Protein AF-0000000078268763 (afdb_homodimer)

Structure (mmCIF, N/CA/C/O backbone):
data_AF-0000000078268763-model_v1
#
loop_
_entity.id
_entity.type
_entity.pdbx_description
1 polymer 'Two-component system, LytT family, sensor histidine kinase LytS'
#
loop_
_atom_site.group_PDB
_atom_site.id
_atom_site.type_symbol
_atom_site.label_atom_id
_atom_site.label_alt_id
_atom_site.label_comp_id
_atom_site.label_asym_id
_atom_site.label_entity_id
_atom_site.label_seq_id
_atom_site.pdbx_PDB_ins_code
_atom_site.Cartn_x
_atom_site.Cartn_y
_atom_site.Cartn_z
_atom_site.occupancy
_atom_site.B_iso_or_equiv
_atom_site.auth_seq_id
_atom_site.auth_comp_id
_atom_site.auth_asym_id
_atom_site.auth_atom_id
_atom_site.pdbx_PDB_model_num
ATOM 1 N N . MET A 1 1 ? -14.766 55.594 31.312 1 36.84 1 MET A N 1
ATOM 2 C CA . MET A 1 1 ? -14 54.719 30.438 1 36.84 1 MET A CA 1
ATOM 3 C C . MET A 1 1 ? -14.781 54.406 29.156 1 36.84 1 MET A C 1
ATOM 5 O O . MET A 1 1 ? -15.922 53.969 29.219 1 36.84 1 MET A O 1
ATOM 9 N N . ASN A 1 2 ? -14.383 54.938 28.125 1 47.5 2 ASN A N 1
ATOM 10 C CA . ASN A 1 2 ? -15.133 54.812 26.891 1 47.5 2 ASN A CA 1
ATOM 11 C C . ASN A 1 2 ? -15.266 53.344 26.438 1 47.5 2 ASN A C 1
ATOM 13 O O . ASN A 1 2 ? -14.289 52.594 26.484 1 47.5 2 ASN A O 1
ATOM 17 N N . SER A 1 3 ? -16.438 52.875 26.578 1 49.94 3 SER A N 1
ATOM 18 C CA . SER A 1 3 ? -16.859 51.531 26.172 1 49.94 3 SER A CA 1
ATOM 19 C C . SER A 1 3 ? -16.094 51.062 24.938 1 49.94 3 SER A C 1
ATOM 21 O O . SER A 1 3 ? -15.703 49.906 24.844 1 49.94 3 SER A O 1
ATOM 23 N N . ASP A 1 4 ? -15.75 52 24.172 1 47.75 4 ASP A N 1
ATOM 24 C CA . ASP A 1 4 ? -15.047 51.688 22.938 1 47.75 4 ASP A CA 1
ATOM 25 C C . ASP A 1 4 ? -13.602 51.281 23.203 1 47.75 4 ASP A C 1
ATOM 27 O O . ASP A 1 4 ? -13.086 50.344 22.594 1 47.75 4 ASP A O 1
ATOM 31 N N . ALA A 1 5 ? -13.062 52 24.188 1 51.78 5 ALA A N 1
ATOM 32 C CA . ALA A 1 5 ? -11.672 51.688 24.531 1 51.78 5 ALA A CA 1
ATOM 33 C C . ALA A 1 5 ? -11.562 50.281 25.156 1 51.78 5 ALA A C 1
ATOM 35 O O . ALA A 1 5 ? -10.594 49.562 24.891 1 51.78 5 ALA A O 1
ATOM 36 N N . LEU A 1 6 ? -12.641 49.906 25.797 1 50.28 6 LEU A N 1
ATOM 37 C CA . LEU A 1 6 ? -12.656 48.594 26.438 1 50.28 6 LEU A CA 1
ATOM 38 C C . LEU A 1 6 ? -12.805 47.5 25.422 1 50.28 6 LEU A C 1
ATOM 40 O O . LEU A 1 6 ? -12.109 46.469 25.5 1 50.28 6 LEU A O 1
ATOM 44 N N . ILE A 1 7 ? -13.609 47.719 24.484 1 49.91 7 ILE A N 1
ATOM 45 C CA . ILE A 1 7 ? -13.844 46.719 23.453 1 49.91 7 ILE A CA 1
ATOM 46 C C . ILE A 1 7 ? -12.578 46.531 22.625 1 49.91 7 ILE A C 1
ATOM 48 O O . ILE A 1 7 ? -12.211 45.406 22.312 1 49.91 7 ILE A O 1
ATOM 52 N N . LEU A 1 8 ? -11.977 47.594 22.422 1 52.84 8 LEU A N 1
ATOM 53 C CA . LEU A 1 8 ? -10.75 47.531 21.625 1 52.84 8 LEU A CA 1
ATOM 54 C C . LEU A 1 8 ? -9.656 46.781 22.391 1 52.84 8 LEU A C 1
ATOM 56 O O . LEU A 1 8 ? -8.922 46 21.797 1 52.84 8 LEU A O 1
ATOM 60 N N . ALA A 1 9 ? -9.625 47.094 23.625 1 54.41 9 ALA A N 1
ATOM 61 C CA . ALA A 1 9 ? -8.625 46.438 24.453 1 54.41 9 ALA A CA 1
ATOM 62 C C . ALA A 1 9 ? -8.875 44.938 24.516 1 54.41 9 ALA A C 1
ATOM 64 O O . ALA A 1 9 ? -7.93 44.125 24.438 1 54.41 9 ALA A O 1
ATOM 65 N N . LEU A 1 10 ? -10.148 44.594 24.453 1 52 10 LEU A N 1
ATOM 66 C CA . LEU A 1 10 ? -10.523 43.188 24.547 1 52 10 LEU A CA 1
ATOM 67 C C . LEU A 1 10 ? -10.219 42.469 23.234 1 52 10 LEU A C 1
ATOM 69 O O . LEU A 1 10 ? -9.742 41.312 23.25 1 52 10 LEU A O 1
ATOM 73 N N . ALA A 1 11 ? -10.492 43.156 22.25 1 53.19 11 ALA A N 1
ATOM 74 C CA . ALA A 1 11 ? -10.242 42.562 20.922 1 53.19 11 ALA A CA 1
ATOM 75 C C . ALA A 1 11 ? -8.75 42.344 20.703 1 53.19 11 ALA A C 1
ATOM 77 O O . ALA A 1 11 ? -8.336 41.344 20.156 1 53.19 11 ALA A O 1
ATOM 78 N N . GLU A 1 12 ? -8.055 43.344 21.125 1 55.25 12 GLU A N 1
ATOM 79 C CA . GLU A 1 12 ? -6.602 43.25 20.984 1 55.25 12 GLU A CA 1
ATOM 80 C C . GLU A 1 12 ? -6.055 42.062 21.781 1 55.25 12 GLU A C 1
ATOM 82 O O . GLU A 1 12 ? -5.18 41.344 21.312 1 55.25 12 GLU A O 1
ATOM 87 N N . ARG A 1 13 ? -6.734 41.875 22.859 1 56.97 13 ARG A N 1
ATOM 88 C CA . ARG A 1 13 ? -6.281 40.781 23.734 1 56.97 13 ARG A CA 1
ATOM 89 C C . ARG A 1 13 ? -6.66 39.406 23.156 1 56.97 13 ARG A C 1
ATOM 91 O O . ARG A 1 13 ? -5.863 38.469 23.172 1 56.97 13 ARG A O 1
ATOM 98 N N . LEU A 1 14 ? -7.859 39.406 22.625 1 55.59 14 LEU A N 1
ATOM 99 C CA . LEU A 1 14 ? -8.305 38.156 22.016 1 55.59 14 LEU A CA 1
ATOM 100 C C . LEU A 1 14 ? -7.414 37.781 20.828 1 55.59 14 LEU A C 1
ATOM 102 O O . LEU A 1 14 ? -7.066 36.625 20.641 1 55.59 14 LEU A O 1
ATOM 106 N N . GLY A 1 15 ? -7.086 38.875 20.156 1 56.72 15 GLY A N 1
ATOM 107 C CA . GLY A 1 15 ? -6.195 38.656 19.031 1 56.72 15 GLY A CA 1
ATOM 108 C C . GLY A 1 15 ? -4.852 38.062 19.438 1 56.72 15 GLY A C 1
ATOM 109 O O . GLY A 1 15 ? -4.34 37.156 18.797 1 56.72 15 GLY A O 1
ATOM 110 N N . LEU A 1 16 ? -4.422 38.594 20.562 1 59.25 16 LEU A N 1
ATOM 111 C CA . LEU A 1 16 ? -3.129 38.125 21.047 1 59.25 16 LEU A CA 1
ATOM 112 C C . LEU A 1 16 ? -3.213 36.656 21.516 1 59.25 16 LEU A C 1
ATOM 114 O O . LEU A 1 16 ? -2.287 35.875 21.281 1 59.25 16 LEU A O 1
ATOM 118 N N . ILE A 1 17 ? -4.363 36.375 22.062 1 59.12 17 ILE A N 1
ATOM 119 C CA . ILE A 1 17 ? -4.578 35.031 22.562 1 59.12 17 ILE A CA 1
ATOM 120 C C . ILE A 1 17 ? -4.637 34.031 21.406 1 59.12 17 ILE A C 1
ATOM 122 O O . ILE A 1 17 ? -4 32.969 21.453 1 59.12 17 ILE A O 1
ATOM 126 N N . VAL A 1 18 ? -5.344 34.469 20.5 1 59.03 18 VAL A N 1
ATOM 127 C CA . VAL A 1 18 ? -5.512 33.594 19.344 1 59.03 18 VAL A CA 1
ATOM 128 C C . VAL A 1 18 ? -4.168 33.406 18.641 1 59.03 18 VAL A C 1
ATOM 130 O O . VAL A 1 18 ? -3.797 32.281 18.297 1 59.03 18 VAL A O 1
ATOM 133 N N . ALA A 1 19 ? -3.439 34.5 18.625 1 58.16 19 ALA A N 1
ATOM 134 C CA . ALA A 1 19 ? -2.113 34.438 18.016 1 58.16 19 ALA A CA 1
ATOM 135 C C . ALA A 1 19 ? -1.186 33.5 18.797 1 58.16 19 ALA A C 1
ATOM 137 O O . ALA A 1 19 ? -0.423 32.75 18.219 1 58.16 19 ALA A O 1
ATOM 138 N N . GLY A 1 20 ? -1.324 33.625 20.062 1 60.66 20 GLY A N 1
ATOM 139 C CA . GLY A 1 20 ? -0.506 32.781 20.922 1 60.66 20 GLY A CA 1
ATOM 140 C C . GLY A 1 20 ? -0.808 31.312 20.766 1 60.66 20 GLY A C 1
ATOM 141 O O . GLY A 1 20 ? 0.109 30.484 20.688 1 60.66 20 GLY A O 1
ATOM 142 N N . ALA A 1 21 ? -2.084 31.016 20.609 1 61.56 21 ALA A N 1
ATOM 143 C CA . ALA A 1 21 ? -2.5 29.625 20.453 1 61.56 21 ALA A CA 1
ATOM 144 C C . ALA A 1 21 ? -1.958 29.031 19.156 1 61.56 21 ALA A C 1
ATOM 146 O O . ALA A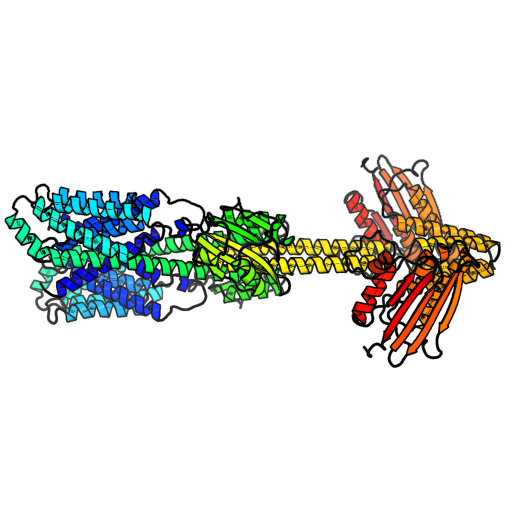 1 21 ? -1.477 27.891 19.141 1 61.56 21 ALA A O 1
ATOM 147 N N . PHE A 1 22 ? -1.954 29.781 18.25 1 59.38 22 PHE A N 1
ATOM 148 C CA . PHE A 1 22 ? -1.496 29.297 16.953 1 59.38 22 PHE A CA 1
ATOM 149 C C . PHE A 1 22 ? 0.019 29.141 16.938 1 59.38 22 PHE A C 1
ATOM 151 O O . PHE A 1 22 ? 0.546 28.203 16.328 1 59.38 22 PHE A O 1
ATOM 158 N N . LEU A 1 23 ? 0.64 30.109 17.531 1 59.66 23 LEU A N 1
ATOM 159 C CA . LEU A 1 23 ? 2.088 29.984 17.641 1 59.66 23 LEU A CA 1
ATOM 160 C C . LEU A 1 23 ? 2.467 28.703 18.359 1 59.66 23 LEU A C 1
ATOM 162 O O . LEU A 1 23 ? 3.41 28.016 17.969 1 59.66 23 LEU A O 1
ATOM 166 N N . LEU A 1 24 ? 1.713 28.438 19.312 1 61.47 24 LEU A N 1
ATOM 167 C CA . LEU A 1 24 ? 1.968 27.219 20.078 1 61.47 24 LEU A CA 1
ATOM 168 C C . LEU A 1 24 ? 1.806 25.984 19.188 1 61.47 24 LEU A C 1
ATOM 170 O O . LEU A 1 24 ? 2.566 25.016 19.312 1 61.47 24 LEU A O 1
ATOM 174 N N . LEU A 1 25 ? 0.849 26.078 18.359 1 62.16 25 LEU A N 1
ATOM 175 C CA . LEU A 1 25 ? 0.606 24.969 17.438 1 62.16 25 LEU A CA 1
ATOM 176 C C . LEU A 1 25 ? 1.816 24.734 16.547 1 62.16 25 LEU A C 1
ATOM 178 O O . LEU A 1 25 ? 2.107 23.594 16.172 1 62.16 25 LEU A O 1
ATOM 182 N N . THR A 1 26 ? 2.418 25.859 16.203 1 57.09 26 THR A N 1
ATOM 183 C CA . THR A 1 26 ? 3.543 25.766 15.281 1 57.09 26 THR A CA 1
ATOM 184 C C . THR A 1 26 ? 4.793 25.266 16 1 57.09 26 THR A C 1
ATOM 186 O O . THR A 1 26 ? 5.586 24.516 15.422 1 57.09 26 THR A O 1
ATOM 189 N N . ILE A 1 27 ? 4.93 25.781 17.078 1 56.66 27 ILE A N 1
ATOM 190 C CA . ILE A 1 27 ? 6.184 25.484 17.766 1 56.66 27 ILE A CA 1
ATOM 191 C C . ILE A 1 27 ? 6.082 24.125 18.453 1 56.66 27 ILE A C 1
ATOM 193 O O . ILE A 1 27 ? 7.102 23.484 18.719 1 56.66 27 ILE A O 1
ATOM 197 N N . THR A 1 28 ? 4.918 23.906 18.812 1 55.19 28 THR A N 1
ATOM 198 C CA . THR A 1 28 ? 4.75 22.641 19.5 1 55.19 28 THR A CA 1
ATOM 199 C C . THR A 1 28 ? 4.258 21.562 18.547 1 55.19 28 THR A C 1
ATOM 201 O O . THR A 1 28 ? 3.178 21.688 17.969 1 55.19 28 THR A O 1
ATOM 204 N N . PRO A 1 29 ? 5.27 20.938 17.938 1 49.5 29 PRO A N 1
ATOM 205 C CA . PRO A 1 29 ? 4.809 19.859 17.062 1 49.5 29 PRO A CA 1
ATOM 206 C C . PRO A 1 29 ? 3.633 19.094 17.656 1 49.5 29 PRO A C 1
ATOM 208 O O . PRO A 1 29 ? 3.68 18.688 18.828 1 49.5 29 PRO A O 1
ATOM 211 N N . ILE A 1 30 ? 2.617 19.516 17.25 1 46.97 30 ILE A N 1
ATOM 212 C CA . ILE A 1 30 ? 1.477 18.766 17.766 1 46.97 30 ILE A CA 1
ATOM 213 C C . ILE A 1 30 ? 1.851 17.297 17.906 1 46.97 30 ILE A C 1
ATOM 215 O O . ILE A 1 30 ? 1.319 16.594 18.766 1 46.97 30 ILE A O 1
ATOM 219 N N . HIS A 1 31 ? 2.586 16.969 16.828 1 43.75 31 HIS A N 1
ATOM 220 C CA . HIS A 1 31 ? 2.844 15.539 16.688 1 43.75 31 HIS A CA 1
ATOM 221 C C . HIS A 1 31 ? 3.809 15.047 17.766 1 43.75 31 HIS A C 1
ATOM 223 O O . HIS A 1 31 ? 4.258 13.898 17.734 1 43.75 31 HIS A O 1
ATOM 229 N N . LYS A 1 32 ? 4.445 15.969 18.469 1 43.22 32 LYS A N 1
ATOM 230 C CA . LYS A 1 32 ? 5.055 15.32 19.625 1 43.22 32 LYS A CA 1
ATOM 231 C C . LYS A 1 32 ? 4.188 14.172 20.141 1 43.22 32 LYS A C 1
ATOM 233 O O . LYS A 1 32 ? 4.613 13.398 21 1 43.22 32 LYS A O 1
ATOM 238 N N . MET A 1 33 ? 3.162 14.438 20.25 1 35.81 33 MET A N 1
ATOM 239 C CA . MET A 1 33 ? 2.283 13.445 20.859 1 35.81 33 MET A CA 1
ATOM 240 C C . MET A 1 33 ? 2.525 12.062 20.266 1 35.81 33 MET A C 1
ATOM 242 O O . MET A 1 33 ? 2.363 11.047 20.938 1 35.81 33 MET A O 1
ATOM 246 N N . ARG A 1 34 ? 2.156 11.688 19.016 1 41 34 ARG A N 1
ATOM 247 C CA . ARG A 1 34 ? 1.746 10.328 18.688 1 41 34 ARG A CA 1
ATOM 248 C C . ARG A 1 34 ? 2.943 9.477 18.266 1 41 34 ARG A C 1
ATOM 250 O O . ARG A 1 34 ? 2.902 8.25 18.359 1 41 34 ARG A O 1
ATOM 257 N N . LEU A 1 35 ? 3.639 10.016 17.188 1 41.38 35 LEU A N 1
ATOM 258 C CA . LEU A 1 35 ? 4.676 9.023 16.906 1 41.38 35 LEU A CA 1
ATOM 259 C C . LEU A 1 35 ? 5.758 9.055 17.969 1 41.38 35 LEU A C 1
ATOM 261 O O . LEU A 1 35 ? 5.832 10 18.766 1 41.38 35 LEU A O 1
ATOM 265 N N . ARG A 1 36 ? 6.969 8.523 17.859 1 41.81 36 ARG A N 1
ATOM 266 C CA . ARG A 1 36 ? 7.949 8.016 18.812 1 41.81 36 ARG A CA 1
ATOM 267 C C . ARG A 1 36 ? 8.406 9.109 19.781 1 41.81 36 ARG A C 1
ATOM 269 O O . ARG A 1 36 ? 9.102 8.828 20.75 1 41.81 36 ARG A O 1
ATOM 276 N N . GLN A 1 37 ? 8.742 10.461 19.5 1 45.56 37 GLN A N 1
ATOM 277 C CA . GLN A 1 37 ? 9.836 11.062 20.234 1 45.56 37 GLN A CA 1
ATOM 278 C C . GLN A 1 37 ? 9.312 11.984 21.344 1 45.56 37 GLN A C 1
ATOM 280 O O . GLN A 1 37 ? 8.273 12.617 21.188 1 45.56 37 GLN A O 1
ATOM 285 N N . GLY A 1 38 ? 9.57 11.773 22.656 1 50.88 38 GLY A N 1
ATOM 286 C CA . GLY A 1 38 ? 9.445 12.578 23.875 1 50.88 38 GLY A CA 1
ATOM 287 C C . GLY A 1 38 ? 9.5 14.07 23.609 1 50.88 38 GLY A C 1
ATOM 288 O O . GLY A 1 38 ? 9.93 14.5 22.531 1 50.88 38 GLY A O 1
ATOM 289 N N . PRO A 1 39 ? 8.828 14.875 24.484 1 55.31 39 PRO A N 1
ATOM 290 C CA . PRO A 1 39 ? 8.898 16.328 24.281 1 55.31 39 PRO A CA 1
ATOM 291 C C . PRO A 1 39 ? 10.32 16.812 24.062 1 55.31 39 PRO A C 1
ATOM 293 O O . PRO A 1 39 ? 11.242 16.422 24.781 1 55.31 39 PRO A O 1
ATOM 296 N N . SER A 1 40 ? 10.648 17.422 23 1 65.25 40 SER A N 1
ATOM 297 C CA . SER A 1 40 ? 11.945 18.016 22.672 1 65.25 40 SER A CA 1
ATOM 298 C C . SER A 1 40 ? 12.219 19.25 23.531 1 65.25 40 SER A C 1
ATOM 300 O O . SER A 1 40 ? 11.289 19.969 23.891 1 65.25 40 SER A O 1
ATOM 302 N N . TRP A 1 41 ? 13.375 19.328 24.281 1 75.5 41 TRP A N 1
ATOM 303 C CA . TRP A 1 41 ? 13.789 20.469 25.094 1 75.5 41 TRP A CA 1
ATOM 304 C C . TRP A 1 41 ? 13.578 21.781 24.344 1 75.5 41 TRP A C 1
ATOM 306 O O . TRP A 1 41 ? 13.297 22.812 24.953 1 75.5 41 TRP A O 1
ATOM 316 N N . ARG A 1 42 ? 13.586 21.703 23.109 1 70.94 42 ARG A N 1
ATOM 317 C CA . ARG A 1 42 ? 13.406 22.906 22.297 1 70.94 42 ARG A CA 1
ATOM 318 C C . ARG A 1 42 ? 11.961 23.375 22.344 1 70.94 42 ARG A C 1
ATOM 320 O O . ARG A 1 42 ? 11.703 24.578 22.453 1 70.94 42 ARG A O 1
ATOM 327 N N . SER A 1 43 ? 11.117 22.406 22.344 1 75 43 SER A N 1
ATOM 328 C CA . SER A 1 43 ? 9.703 22.781 22.391 1 75 43 SER A CA 1
ATOM 329 C C . SER A 1 43 ? 9.336 23.375 23.75 1 75 43 SER A C 1
ATOM 331 O O . SER A 1 43 ? 8.562 24.328 23.828 1 75 43 SER A O 1
ATOM 333 N N . THR A 1 44 ? 9.906 22.844 24.812 1 82.44 44 THR A N 1
ATOM 334 C CA . THR A 1 44 ? 9.656 23.344 26.156 1 82.44 44 THR A CA 1
ATOM 335 C C . THR A 1 44 ? 10.18 24.766 26.328 1 82.44 44 THR A C 1
ATOM 337 O O . THR A 1 44 ? 9.508 25.625 26.906 1 82.44 44 THR A O 1
ATOM 340 N N . LEU A 1 45 ? 11.344 24.969 25.797 1 82.69 45 LEU A N 1
ATOM 341 C CA . LEU A 1 45 ? 11.945 26.297 25.875 1 82.69 45 LEU A CA 1
ATOM 342 C C . LEU A 1 45 ? 11.102 27.328 25.109 1 82.69 45 LEU A C 1
ATOM 344 O O . LEU A 1 45 ? 10.898 28.438 25.594 1 82.69 45 LEU A O 1
ATOM 348 N N . LEU A 1 46 ? 10.633 26.906 24.016 1 75.44 46 LEU A N 1
ATOM 349 C CA . LEU A 1 46 ? 9.82 27.812 23.203 1 75.44 46 LEU A CA 1
ATOM 350 C C . LEU A 1 46 ? 8.492 28.109 23.875 1 75.44 46 LEU A C 1
ATOM 352 O O . LEU A 1 46 ? 7.984 29.234 23.797 1 75.44 46 LEU A O 1
ATOM 356 N N . GLN A 1 47 ? 7.996 27.172 24.594 1 81.94 47 GLN A N 1
ATOM 357 C CA . GLN A 1 47 ? 6.762 27.391 25.344 1 81.94 47 GLN A CA 1
ATOM 358 C C . GLN A 1 47 ? 6.984 28.359 26.5 1 81.94 47 GLN A C 1
ATOM 360 O O . GLN A 1 47 ? 6.152 29.219 26.766 1 81.94 47 GLN A O 1
ATOM 365 N N . ILE A 1 48 ? 8.125 28.188 27.156 1 86 48 ILE A N 1
ATOM 366 C CA . ILE A 1 48 ? 8.469 29.062 28.281 1 86 48 ILE A CA 1
ATOM 367 C C . ILE A 1 48 ? 8.586 30.5 27.797 1 86 48 ILE A C 1
ATOM 369 O O . ILE A 1 48 ? 8.016 31.406 28.406 1 86 48 ILE A O 1
ATOM 373 N N . LEU A 1 49 ? 9.273 30.641 26.719 1 78.81 49 LEU A N 1
ATOM 374 C CA . LEU A 1 49 ? 9.492 31.984 26.188 1 78.81 49 LEU A CA 1
ATOM 375 C C . LEU A 1 49 ? 8.18 32.594 25.703 1 78.81 49 LEU A C 1
ATOM 377 O O . LEU A 1 49 ? 7.941 33.781 25.875 1 78.81 49 LEU A O 1
ATOM 381 N N . PHE A 1 50 ? 7.348 31.781 25.141 1 78.31 50 PHE A N 1
ATOM 382 C CA . PHE A 1 50 ? 6.078 32.25 24.609 1 78.31 50 PHE A CA 1
ATOM 383 C C . PHE A 1 50 ? 5.148 32.688 25.75 1 78.31 50 PHE A C 1
ATOM 385 O O . PHE A 1 50 ? 4.648 33.812 25.734 1 78.31 50 PHE A O 1
ATOM 392 N N . PHE A 1 51 ? 4.902 31.812 26.75 1 84.56 51 PHE A N 1
ATOM 393 C CA . PHE A 1 51 ? 3.951 32.125 27.812 1 84.56 51 PHE A CA 1
ATOM 394 C C . PHE A 1 51 ? 4.523 33.156 28.766 1 84.56 51 PHE A C 1
ATOM 396 O O . PHE A 1 51 ? 3.777 33.969 29.344 1 84.56 51 PHE A O 1
ATOM 403 N N . GLY A 1 52 ? 5.887 33.188 28.922 1 83.88 52 GLY A N 1
ATOM 404 C CA . GLY A 1 52 ? 6.523 34.281 29.672 1 83.88 52 GLY A CA 1
ATOM 405 C C . GLY A 1 52 ? 6.332 35.625 29.047 1 83.88 52 GLY A C 1
ATOM 406 O O . GLY A 1 52 ? 5.969 36.594 29.734 1 83.88 52 GLY A O 1
ATOM 407 N N . ALA A 1 53 ? 6.547 35.656 27.766 1 75 53 ALA A N 1
ATOM 408 C CA . ALA A 1 53 ? 6.363 36.906 27.031 1 75 53 ALA A CA 1
ATOM 409 C C . ALA A 1 53 ? 4.906 37.344 27.062 1 75 53 ALA A C 1
ATOM 411 O O . ALA A 1 53 ? 4.617 38.562 27.188 1 75 53 ALA A O 1
ATOM 412 N N . ALA A 1 54 ? 4.004 36.406 26.891 1 77.25 54 ALA A N 1
ATOM 413 C CA . ALA A 1 54 ? 2.58 36.719 26.969 1 77.25 54 ALA A CA 1
ATOM 414 C C . ALA A 1 54 ? 2.213 37.281 28.344 1 77.25 54 ALA A C 1
ATOM 416 O O . ALA A 1 54 ? 1.375 38.188 28.453 1 77.25 54 ALA A O 1
ATOM 417 N N . GLY A 1 55 ? 2.807 36.688 29.375 1 82.81 55 GLY A N 1
ATOM 418 C CA . GLY A 1 55 ? 2.607 37.219 30.719 1 82.81 55 GLY A CA 1
ATOM 419 C C . GLY A 1 55 ? 3.107 38.625 30.891 1 82.81 55 GLY A C 1
ATOM 420 O O . GLY A 1 55 ? 2.447 39.438 31.531 1 82.81 55 GLY A O 1
ATOM 421 N N . ILE A 1 56 ? 4.262 38.938 30.375 1 79.69 56 ILE A N 1
ATOM 422 C CA . ILE A 1 56 ? 4.828 40.25 30.438 1 79.69 56 ILE A CA 1
ATOM 423 C C . ILE A 1 56 ? 3.906 41.25 29.719 1 79.69 56 ILE A C 1
ATOM 425 O O . ILE A 1 56 ? 3.625 42.344 30.234 1 79.69 56 ILE A O 1
ATOM 429 N N . LEU A 1 57 ? 3.385 40.875 28.547 1 71.44 57 LEU A N 1
ATOM 430 C CA . LEU A 1 57 ? 2.488 41.719 27.781 1 71.44 57 LEU A CA 1
ATOM 431 C C . LEU A 1 57 ? 1.197 41.969 28.547 1 71.44 57 LEU A C 1
ATOM 433 O O . LEU A 1 57 ? 0.596 43.062 28.406 1 71.44 57 LEU A O 1
ATOM 437 N N . GLY A 1 58 ? 0.794 41 29.297 1 73.75 58 GLY A N 1
ATOM 438 C CA . GLY A 1 58 ? -0.397 41.156 30.125 1 73.75 58 GLY A CA 1
ATOM 439 C C . GLY A 1 58 ? -0.267 42.25 31.156 1 73.75 58 GLY A C 1
ATOM 440 O O . GLY A 1 58 ? -1.271 42.812 31.625 1 73.75 58 GLY A O 1
ATOM 441 N N . THR A 1 59 ? 0.985 42.531 31.562 1 74.81 59 THR A N 1
ATOM 442 C CA . THR A 1 59 ? 1.24 43.594 32.531 1 74.81 59 THR A CA 1
ATOM 443 C C . THR A 1 59 ? 0.94 44.969 31.922 1 74.81 59 THR A C 1
ATOM 445 O O . THR A 1 59 ? 0.444 45.844 32.625 1 74.81 59 THR A O 1
ATOM 448 N N . TYR A 1 60 ? 1.203 45.125 30.703 1 63.34 60 TYR A N 1
ATOM 449 C CA . TYR A 1 60 ? 1.084 46.438 30.062 1 63.34 60 TYR A CA 1
ATOM 450 C C . TYR A 1 60 ? -0.317 46.625 29.5 1 63.34 60 TYR A C 1
ATOM 452 O O . TYR A 1 60 ? -0.73 47.75 29.25 1 63.34 60 TYR A O 1
ATOM 460 N N . GLY A 1 61 ? -1.053 45.656 29.156 1 55.62 61 GLY A N 1
ATOM 461 C CA . GLY A 1 61 ? -2.387 45.812 28.594 1 55.62 61 GLY A CA 1
ATOM 462 C C . GLY A 1 61 ? -3.381 46.406 29.578 1 55.62 61 GLY A C 1
ATOM 463 O O . GLY A 1 61 ? -4.434 46.906 29.188 1 55.62 61 GLY A O 1
ATOM 464 N N . GLY A 1 62 ? -3.188 46.406 30.891 1 50.06 62 GLY A N 1
ATOM 465 C CA . GLY A 1 62 ? -4.117 46.781 31.953 1 50.06 62 GLY A CA 1
ATOM 466 C C . GLY A 1 62 ? -4.164 48.281 32.188 1 50.06 62 GLY A C 1
ATOM 467 O O . GLY A 1 62 ? -4.949 48.781 33 1 50.06 62 GLY A O 1
ATOM 468 N N . ASN A 1 63 ? -3.297 49.031 31.75 1 47.22 63 ASN A N 1
ATOM 469 C CA . ASN A 1 63 ? -3.16 50.406 32.219 1 47.22 63 ASN A CA 1
ATOM 470 C C . ASN A 1 63 ? -4.395 51.219 31.891 1 47.22 63 ASN A C 1
ATOM 472 O O . ASN A 1 63 ? -4.516 52.375 32.344 1 47.22 63 ASN A O 1
ATOM 476 N N . LEU A 1 64 ? -5.273 50.688 31.078 1 41 64 LEU A N 1
ATOM 477 C CA . LEU A 1 64 ? -6.215 51.688 30.609 1 41 64 LEU A CA 1
ATOM 478 C C . LEU A 1 64 ? -7.312 51.938 31.641 1 41 64 LEU A C 1
ATOM 480 O O . LEU A 1 64 ? -8.125 52.844 31.484 1 41 64 LEU A O 1
ATOM 484 N N . VAL A 1 65 ? -7.562 50.938 32.562 1 36.94 65 VAL A N 1
ATOM 485 C CA . VAL A 1 65 ? -8.711 51.188 33.406 1 36.94 65 VAL A CA 1
ATOM 486 C C . VAL A 1 65 ? -8.258 51.875 34.688 1 36.94 65 VAL A C 1
ATOM 488 O O . VAL A 1 65 ? -7.449 51.344 35.469 1 36.94 65 VAL A O 1
ATOM 491 N N . SER A 1 66 ? -8.656 53.031 35 1 39.66 66 SER A N 1
ATOM 492 C CA . SER A 1 66 ? -8.586 53.969 36.094 1 39.66 66 SER A CA 1
ATOM 493 C C . SER A 1 66 ? -7.258 53.875 36.844 1 39.66 66 SER A C 1
ATOM 495 O O . SER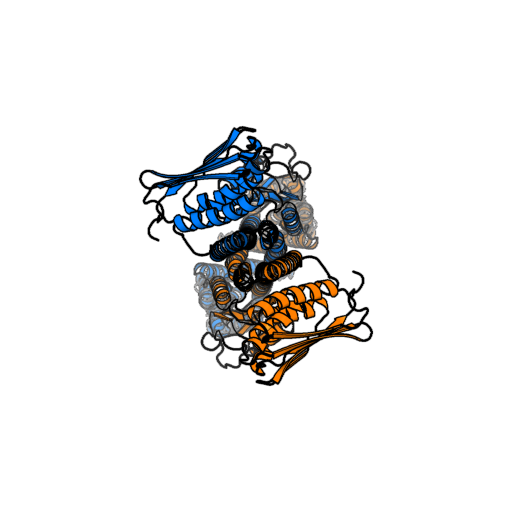 A 1 66 ? -7.234 53.75 38.062 1 39.66 66 SER A O 1
ATOM 497 N N . GLN A 1 67 ? -6.168 54.062 36.25 1 41.91 67 GLN A N 1
ATOM 498 C CA . GLN A 1 67 ? -4.859 54.125 36.875 1 41.91 67 GLN A CA 1
ATOM 499 C C . GLN A 1 67 ? -4.43 52.75 37.406 1 41.91 67 GLN A C 1
ATOM 501 O O . GLN A 1 67 ? -3.375 52.625 38.031 1 41.91 67 GLN A O 1
ATOM 506 N N . SER A 1 68 ? -5.312 51.812 37.594 1 42.44 68 SER A N 1
ATOM 507 C CA . SER A 1 68 ? -4.957 50.5 38.125 1 42.44 68 SER A CA 1
ATOM 508 C C . SER A 1 68 ? -4.645 49.531 37 1 42.44 68 SER A C 1
ATOM 510 O O . SER A 1 68 ? -5.293 49.531 35.938 1 42.44 68 SER A O 1
ATOM 512 N N . VAL A 1 69 ? -3.422 49.156 36.938 1 46.81 69 VAL A N 1
ATOM 513 C CA . VAL A 1 69 ? -2.832 48.25 35.938 1 46.81 69 VAL A CA 1
ATOM 514 C C . VAL A 1 69 ? -3.518 46.875 36 1 46.81 69 VAL A C 1
ATOM 516 O O . VAL A 1 69 ? -3.223 46.062 36.875 1 46.81 69 VAL A O 1
ATOM 519 N N . ALA A 1 70 ? -4.906 46.844 35.75 1 54.84 70 ALA A N 1
ATOM 520 C CA . ALA A 1 70 ? -5.531 45.531 35.594 1 54.84 70 ALA A CA 1
ATOM 521 C C . ALA A 1 70 ? -4.793 44.719 34.562 1 54.84 70 ALA A C 1
ATOM 523 O O . ALA A 1 70 ? -4.637 45.125 33.406 1 54.84 70 ALA A O 1
ATOM 524 N N . ASN A 1 71 ? -3.906 43.75 35.125 1 66.69 71 ASN A N 1
ATOM 525 C CA . ASN A 1 71 ? -3.049 42.969 34.219 1 66.69 71 ASN A CA 1
ATOM 526 C C . ASN A 1 71 ? -3.676 41.625 33.875 1 66.69 71 ASN A C 1
ATOM 528 O O . ASN A 1 71 ? -4.656 41.219 34.5 1 66.69 71 ASN A O 1
ATOM 532 N N . LEU A 1 72 ? -3.455 41.094 32.812 1 74.62 72 LEU A N 1
ATOM 533 C CA . LEU A 1 72 ? -3.91 39.781 32.344 1 74.62 72 LEU A CA 1
ATOM 534 C C . LEU A 1 72 ? -2.762 38.781 32.344 1 74.62 72 LEU A C 1
ATOM 536 O O . LEU A 1 72 ? -2.67 37.938 31.453 1 74.62 72 LEU A O 1
ATOM 540 N N . ARG A 1 73 ? -1.882 38.969 33.375 1 83.19 73 ARG A N 1
ATOM 541 C CA . ARG A 1 73 ? -0.711 38.094 33.438 1 83.19 73 ARG A CA 1
ATOM 542 C C . ARG A 1 73 ? -1.113 36.656 33.781 1 83.19 73 ARG A C 1
ATOM 544 O O . ARG A 1 73 ? -0.569 35.719 33.219 1 83.19 73 ARG A O 1
ATOM 551 N N . ALA A 1 74 ? -2.133 36.625 34.594 1 86.94 74 ALA A N 1
ATOM 552 C CA . ALA A 1 74 ? -2.539 35.312 35.125 1 86.94 74 ALA A CA 1
ATOM 553 C C . ALA A 1 74 ? -3.035 34.406 34 1 86.94 74 ALA A C 1
ATOM 555 O O . ALA A 1 74 ? -2.777 33.188 34.031 1 86.94 74 ALA A O 1
ATOM 556 N N . MET A 1 75 ? -3.701 35 33.062 1 85.5 75 MET A N 1
ATOM 557 C CA . MET A 1 75 ? -4.266 34.188 31.984 1 85.5 75 MET A CA 1
ATOM 558 C C . MET A 1 75 ? -3.166 33.5 31.188 1 85.5 75 MET A C 1
ATOM 560 O O . MET A 1 75 ? -3.299 32.312 30.844 1 85.5 75 MET A O 1
ATOM 564 N N . ALA A 1 76 ? -2.055 34.156 31.016 1 85.19 76 ALA A N 1
ATOM 565 C CA . ALA A 1 76 ? -0.969 33.594 30.203 1 85.19 76 ALA A CA 1
ATOM 566 C C . ALA A 1 76 ? -0.216 32.5 30.969 1 85.19 76 ALA A C 1
ATOM 568 O O . ALA A 1 76 ? 0.048 31.438 30.422 1 85.19 76 ALA A O 1
ATOM 569 N N . VAL A 1 77 ? 0.099 32.781 32.25 1 92.19 77 VAL A N 1
ATOM 570 C CA . VAL A 1 77 ? 0.954 31.891 33 1 92.19 77 VAL A CA 1
ATOM 571 C C . VAL A 1 77 ? 0.163 30.641 33.375 1 92.19 77 VAL A C 1
ATOM 573 O O . VAL A 1 77 ? 0.723 29.547 33.469 1 92.19 77 VAL A O 1
ATOM 576 N N . ILE A 1 78 ? -1.131 30.844 33.656 1 93.44 78 ILE A N 1
ATOM 577 C CA . ILE A 1 78 ? -1.979 29.703 34 1 93.44 78 ILE A CA 1
ATOM 578 C C . ILE A 1 78 ? -2.109 28.781 32.781 1 93.44 78 ILE A C 1
ATOM 580 O O . ILE A 1 78 ? -1.951 27.562 32.906 1 93.44 78 ILE A O 1
ATOM 584 N N . THR A 1 79 ? -2.359 29.391 31.641 1 88.44 79 THR A N 1
ATOM 585 C CA . THR A 1 79 ? -2.473 28.609 30.422 1 88.44 79 THR A CA 1
ATOM 586 C C . THR A 1 79 ? -1.159 27.891 30.109 1 88.44 79 THR A C 1
ATOM 588 O O . THR A 1 79 ? -1.161 26.734 29.688 1 88.44 79 THR A O 1
ATOM 591 N N . GLY A 1 80 ? -0.082 28.625 30.312 1 88.88 80 GLY A N 1
ATOM 592 C CA . GLY A 1 80 ? 1.223 28.016 30.109 1 88.88 80 GLY A CA 1
ATOM 593 C C . GLY A 1 80 ? 1.461 26.812 31.016 1 88.88 80 GLY A C 1
ATOM 594 O O . GLY A 1 80 ? 2.02 25.797 30.562 1 88.88 80 GLY A O 1
ATOM 595 N N . GLY A 1 81 ? 1.059 26.953 32.219 1 92.44 81 GLY A N 1
ATOM 596 C CA . GLY A 1 81 ? 1.196 25.828 33.125 1 92.44 81 GLY A CA 1
ATOM 597 C C . GLY A 1 81 ? 0.337 24.641 32.75 1 92.44 81 GLY A C 1
ATOM 598 O O . GLY A 1 81 ? 0.807 23.5 32.781 1 92.44 81 GLY A O 1
ATOM 599 N N . LEU A 1 82 ? -0.839 24.891 32.375 1 91.06 82 LEU A N 1
ATOM 600 C CA . LEU A 1 82 ? -1.773 23.828 32.031 1 91.06 82 LEU A CA 1
ATOM 601 C C . LEU A 1 82 ? -1.37 23.141 30.719 1 91.06 82 LEU A C 1
ATOM 603 O O . LEU A 1 82 ? -1.546 21.922 30.578 1 91.06 82 LEU A O 1
ATOM 607 N N . PHE A 1 83 ? -0.86 23.844 29.859 1 85.88 83 PHE A N 1
ATOM 608 C CA . PHE A 1 83 ? -0.536 23.328 28.531 1 85.88 83 PHE A CA 1
ATOM 609 C C . PHE A 1 83 ? 0.853 22.703 28.531 1 85.88 83 PHE A C 1
ATOM 611 O O . PHE A 1 83 ? 1.051 21.625 27.953 1 85.88 83 PHE A O 1
ATOM 618 N N . GLY A 1 84 ? 1.791 23.344 29.125 1 84.81 84 GLY A N 1
ATOM 619 C CA . GLY A 1 84 ? 3.182 22.938 29.016 1 84.81 84 GLY A CA 1
ATOM 620 C C . GLY A 1 84 ? 3.664 22.125 30.203 1 84.81 84 GLY A C 1
ATOM 621 O O . GLY A 1 84 ? 4.73 21.516 30.141 1 84.81 84 GLY A O 1
ATOM 622 N N . GLY A 1 85 ? 2.967 22.188 31.297 1 89.69 85 GLY A N 1
ATOM 623 C CA . GLY A 1 85 ? 3.363 21.422 32.469 1 89.69 85 GLY A CA 1
ATOM 624 C C . GLY A 1 85 ? 4.047 22.25 33.531 1 89.69 85 GLY A C 1
ATOM 625 O O . GLY A 1 85 ? 4.035 23.484 33.469 1 89.69 85 GLY A O 1
ATOM 626 N N . PRO A 1 86 ? 4.617 21.594 34.469 1 93.38 86 PRO A N 1
ATOM 627 C CA . PRO A 1 86 ? 5.156 22.281 35.656 1 93.38 86 PRO A CA 1
ATOM 628 C C . PRO A 1 86 ? 6.336 23.188 35.312 1 93.38 86 PRO A C 1
ATOM 630 O O . PRO A 1 86 ? 6.418 24.312 35.812 1 93.38 86 PRO A O 1
ATOM 633 N N . VAL A 1 87 ? 7.176 22.703 34.406 1 93.44 87 VAL A N 1
ATOM 634 C CA . VAL A 1 87 ? 8.359 23.484 34.062 1 93.44 87 VAL A CA 1
ATOM 635 C C . VAL A 1 87 ? 7.945 24.766 33.375 1 93.44 87 VAL A C 1
ATOM 637 O O . VAL A 1 87 ? 8.445 25.844 33.688 1 93.44 87 VAL A O 1
ATOM 640 N N . VAL A 1 88 ? 7.035 24.656 32.5 1 91.56 88 VAL A N 1
ATOM 641 C CA . VAL A 1 88 ? 6.578 25.828 31.75 1 91.56 88 VAL A CA 1
ATOM 642 C C . VAL A 1 88 ? 5.805 26.766 32.656 1 91.56 88 VAL A C 1
ATOM 644 O O . VAL A 1 88 ? 5.98 27.984 32.594 1 91.56 88 VAL A O 1
ATOM 647 N N . GLY A 1 89 ? 4.973 26.219 33.5 1 95 89 GLY A N 1
ATOM 648 C CA . GLY A 1 89 ? 4.199 27.031 34.438 1 95 89 GLY A CA 1
ATOM 649 C C . GLY A 1 89 ? 5.066 27.812 35.406 1 95 89 GLY A C 1
ATOM 650 O O . GLY A 1 89 ? 4.879 29.016 35.562 1 95 89 GLY A O 1
ATOM 651 N N . ILE A 1 90 ? 6.023 27.188 35.969 1 96.62 90 ILE A N 1
ATOM 652 C CA . ILE A 1 90 ? 6.906 27.812 36.938 1 96.62 90 ILE A CA 1
ATOM 653 C C . ILE A 1 90 ? 7.785 28.859 36.25 1 96.62 90 ILE A C 1
ATOM 655 O O . ILE A 1 90 ? 7.887 30 36.719 1 96.62 90 ILE A O 1
ATOM 659 N N . ALA A 1 91 ? 8.367 28.469 35.156 1 95.94 91 ALA A N 1
ATOM 660 C CA . ALA A 1 91 ? 9.305 29.344 34.469 1 95.94 91 ALA A CA 1
ATOM 661 C C . ALA A 1 91 ? 8.578 30.562 33.875 1 95.94 91 ALA A C 1
ATOM 663 O O . ALA A 1 91 ? 9.078 31.688 33.969 1 95.94 91 ALA A O 1
ATOM 664 N N . SER A 1 92 ? 7.449 30.344 33.281 1 93.44 92 SER A N 1
ATOM 665 C CA . SER A 1 92 ? 6.699 31.469 32.75 1 93.44 92 SER A CA 1
ATOM 666 C C . SER A 1 92 ? 6.219 32.406 33.844 1 93.44 92 SER A C 1
ATOM 668 O O . SER A 1 92 ? 6.215 33.625 33.688 1 93.44 92 SER A O 1
ATOM 670 N N . GLY A 1 93 ? 5.789 31.844 35 1 95.25 93 GLY A N 1
ATOM 671 C CA . GLY A 1 93 ? 5.422 32.656 36.156 1 95.25 93 GLY A CA 1
ATOM 672 C C . GLY A 1 93 ? 6.566 33.5 36.688 1 95.25 93 GLY A C 1
ATOM 673 O O . GLY A 1 93 ? 6.375 34.656 37.031 1 95.25 93 GLY A O 1
ATOM 674 N N . LEU A 1 94 ? 7.723 32.906 36.719 1 96.12 94 LEU A N 1
ATOM 675 C CA . LEU A 1 94 ? 8.914 33.625 37.188 1 96.12 94 LEU A CA 1
ATOM 676 C C . LEU A 1 94 ? 9.266 34.781 36.219 1 96.12 94 LEU A C 1
ATOM 678 O O . LEU A 1 94 ? 9.648 35.844 36.688 1 96.12 94 LEU A O 1
ATOM 682 N N . ILE A 1 95 ? 9.141 34.5 35 1 93 95 ILE A N 1
ATOM 683 C CA . ILE A 1 95 ? 9.461 35.5 33.969 1 93 95 ILE A CA 1
ATOM 684 C C . ILE A 1 95 ? 8.477 36.688 34.094 1 93 95 ILE A C 1
ATOM 686 O O . ILE A 1 95 ? 8.875 37.844 34.219 1 93 95 ILE A O 1
ATOM 690 N N . ALA A 1 96 ? 7.242 36.375 34.062 1 91.06 96 ALA A N 1
ATOM 691 C CA . ALA A 1 96 ? 6.211 37.406 34.094 1 91.06 96 ALA A CA 1
ATOM 692 C C . ALA A 1 96 ? 6.168 38.125 35.438 1 91.06 96 ALA A C 1
ATOM 694 O O . ALA A 1 96 ? 6.113 39.344 35.5 1 91.06 96 ALA A O 1
ATOM 695 N N . GLY A 1 97 ? 6.148 37.281 36.562 1 92.25 97 GLY A N 1
ATOM 696 C CA . GLY A 1 97 ? 6.145 37.844 37.906 1 92.25 97 GLY A CA 1
ATOM 697 C C . GLY A 1 97 ? 7.414 38.625 38.219 1 92.25 97 GLY A C 1
ATOM 698 O O . GLY A 1 97 ? 7.363 39.688 38.875 1 92.25 97 GLY A O 1
ATOM 699 N N . GLY A 1 98 ? 8.555 38.031 37.812 1 92.38 98 GLY A N 1
ATOM 700 C CA . GLY A 1 98 ? 9.82 38.719 38 1 92.38 98 GLY A CA 1
ATOM 701 C C . GLY A 1 98 ? 9.883 40.062 37.281 1 92.38 98 GLY A C 1
ATOM 702 O O . GLY A 1 98 ? 10.367 41.062 37.844 1 92.38 98 GLY A O 1
ATOM 703 N N . HIS A 1 99 ? 9.391 40.062 36.094 1 89 99 HIS A N 1
ATOM 704 C CA . HIS A 1 99 ? 9.336 41.312 35.344 1 89 99 HIS A CA 1
ATOM 705 C C . HIS A 1 99 ? 8.5 42.375 36.062 1 89 99 HIS A C 1
ATOM 707 O O . HIS A 1 99 ? 8.875 43.531 36.094 1 89 99 HIS A O 1
ATOM 713 N N . ARG A 1 100 ? 7.348 42.031 36.625 1 86.5 100 ARG A N 1
ATOM 714 C CA . ARG A 1 100 ? 6.477 42.938 37.344 1 86.5 100 ARG A CA 1
ATOM 715 C C . ARG A 1 100 ? 7.199 43.562 38.531 1 86.5 100 ARG A C 1
ATOM 717 O O . ARG A 1 100 ? 7.016 44.75 38.812 1 86.5 100 ARG A O 1
ATOM 724 N N . ILE A 1 101 ? 8.023 42.781 39.219 1 88.44 101 ILE A N 1
ATOM 725 C CA . ILE A 1 101 ? 8.75 43.25 40.375 1 88.44 101 ILE A CA 1
ATOM 726 C C . ILE A 1 101 ? 9.891 44.156 39.938 1 88.44 101 ILE A C 1
ATOM 728 O O . ILE A 1 101 ? 10.125 45.219 40.531 1 88.44 101 ILE A O 1
ATOM 732 N N . LEU A 1 102 ? 10.492 43.781 38.812 1 88.44 102 LEU A N 1
ATOM 733 C CA . LEU A 1 102 ? 11.695 44.469 38.375 1 88.44 102 LEU A CA 1
ATOM 734 C C . LEU A 1 102 ? 11.344 45.844 37.75 1 88.44 102 LEU A C 1
ATOM 736 O O . LEU A 1 102 ? 12.133 46.781 37.844 1 88.44 102 LEU A O 1
ATOM 740 N N . ILE A 1 103 ? 10.211 45.969 37.188 1 83 103 ILE A N 1
ATOM 741 C CA . ILE A 1 103 ? 9.852 47.219 36.531 1 83 103 ILE A CA 1
ATOM 742 C C . ILE A 1 103 ? 9.406 48.25 37.594 1 83 103 ILE A C 1
ATOM 744 O O . ILE A 1 103 ? 9.445 49.469 37.344 1 83 103 ILE A O 1
ATOM 748 N N . ASP A 1 104 ? 8.898 47.812 38.656 1 80.81 104 ASP A N 1
ATOM 749 C CA . ASP A 1 104 ? 8.445 48.688 39.719 1 80.81 104 ASP A CA 1
ATOM 750 C C . ASP A 1 104 ? 9 48.219 41.062 1 80.81 104 ASP A C 1
ATOM 752 O O . ASP A 1 104 ? 8.234 47.875 41.969 1 80.81 104 ASP A O 1
ATOM 756 N N . ILE A 1 105 ? 10.32 48.375 41.062 1 79.75 105 ILE A N 1
ATOM 757 C CA . ILE A 1 105 ? 10.969 47.906 42.281 1 79.75 105 ILE A CA 1
ATOM 758 C C . ILE A 1 105 ? 10.547 48.812 43.438 1 79.75 105 ILE A C 1
ATOM 760 O O . ILE A 1 105 ? 10.688 50.031 43.375 1 79.75 105 ILE A O 1
ATOM 764 N N . GLY A 1 106 ? 9.891 48.312 44.469 1 76.75 106 GLY A N 1
ATOM 765 C CA . GLY A 1 106 ? 9.453 49.094 45.625 1 76.75 106 GLY A CA 1
ATOM 766 C C . GLY A 1 106 ? 8.039 49.625 45.469 1 76.75 106 GLY A C 1
ATOM 767 O O . GLY A 1 106 ? 7.574 50.375 46.344 1 76.75 106 GLY A O 1
ATOM 768 N N . GLY A 1 107 ? 7.492 49.281 44.344 1 79.19 107 GLY A N 1
ATOM 769 C CA . GLY A 1 107 ? 6.125 49.75 44.125 1 79.19 107 GLY A CA 1
ATOM 770 C C . GLY A 1 107 ? 5.148 49.219 45.156 1 79.19 107 GLY A C 1
ATOM 771 O O . GLY A 1 107 ? 5.43 48.219 45.812 1 79.19 107 GLY A O 1
ATOM 772 N N . PHE A 1 108 ? 4.07 49.938 45.281 1 80.25 108 PHE A N 1
ATOM 773 C CA . PHE A 1 108 ? 3.061 49.656 46.281 1 80.25 108 PHE A CA 1
ATOM 774 C C . PHE A 1 108 ? 2.604 48.219 46.219 1 80.25 108 PHE A C 1
ATOM 776 O O . PHE A 1 108 ? 2.52 47.531 47.25 1 80.25 108 PHE A O 1
ATOM 783 N N . SER A 1 109 ? 2.352 47.656 44.938 1 82.62 109 SER A N 1
ATOM 784 C CA . SER A 1 109 ? 1.79 46.312 44.812 1 82.62 109 SER A CA 1
ATOM 785 C C . SER A 1 109 ? 2.688 45.438 43.969 1 82.62 109 SER A C 1
ATOM 787 O O . SER A 1 109 ? 2.268 44.375 43.5 1 82.62 109 SER A O 1
ATOM 789 N N . ALA A 1 110 ? 3.982 45.781 43.75 1 85.75 110 ALA A N 1
ATOM 790 C CA . ALA A 1 110 ? 4.863 45.094 42.844 1 85.75 110 ALA A CA 1
ATOM 791 C C . ALA A 1 110 ? 5.172 43.688 43.344 1 85.75 110 ALA A C 1
ATOM 793 O O . ALA A 1 110 ? 5.055 42.719 42.594 1 85.75 110 ALA A O 1
ATOM 794 N N . VAL A 1 111 ? 5.465 43.562 44.562 1 89.19 111 VAL A N 1
ATOM 795 C CA . VAL A 1 111 ? 5.879 42.281 45.125 1 89.19 111 VAL A CA 1
ATOM 796 C C . VAL A 1 111 ? 4.676 41.344 45.219 1 89.19 111 VAL A C 1
ATOM 798 O O . VAL A 1 111 ? 4.723 40.188 44.75 1 89.19 111 VAL A O 1
ATOM 801 N N . PRO A 1 112 ? 3.521 41.812 45.781 1 90.31 112 PRO A N 1
ATOM 802 C CA . PRO A 1 112 ? 2.375 40.906 45.844 1 90.31 112 PRO A CA 1
ATOM 803 C C . PRO A 1 112 ? 1.881 40.5 44.469 1 90.31 112 PRO A C 1
ATOM 805 O O . PRO A 1 112 ? 1.51 39.344 44.25 1 90.31 112 PRO A O 1
ATOM 808 N N . CYS A 1 113 ? 1.895 41.375 43.469 1 88.69 113 CYS A N 1
ATOM 809 C CA . CYS A 1 113 ? 1.437 41.062 42.094 1 88.69 113 CYS A CA 1
ATOM 810 C C . CYS A 1 113 ? 2.387 40.094 41.438 1 88.69 113 CYS A C 1
ATOM 812 O O . CYS A 1 113 ? 1.945 39.156 40.75 1 88.69 113 CYS A O 1
ATOM 814 N N . GLY A 1 114 ? 3.691 40.312 41.594 1 92.12 114 GLY A N 1
ATOM 815 C CA . GLY A 1 114 ? 4.672 39.406 41.031 1 92.12 114 GLY A CA 1
ATOM 816 C C . GLY A 1 114 ? 4.637 38 41.656 1 92.12 114 GLY A C 1
ATOM 817 O O . GLY A 1 114 ? 4.656 37 40.938 1 92.12 114 GLY A O 1
ATOM 818 N N . LEU A 1 115 ? 4.523 37.969 42.938 1 94.06 115 LEU A N 1
ATOM 819 C CA . LEU A 1 115 ? 4.496 36.688 43.656 1 94.06 115 LEU A CA 1
ATOM 820 C C . LEU A 1 115 ? 3.234 35.906 43.312 1 94.06 115 LEU A C 1
ATOM 822 O O . LEU A 1 115 ? 3.283 34.688 43.156 1 94.06 115 LEU A O 1
ATOM 826 N N . SER A 1 116 ? 2.133 36.625 43.281 1 93.88 116 SER A N 1
ATOM 827 C CA . SER A 1 116 ? 0.885 35.938 42.938 1 93.88 116 SER A CA 1
ATOM 828 C C . SER A 1 116 ? 0.967 35.312 41.531 1 93.88 116 SER A C 1
ATOM 830 O O . SER A 1 116 ? 0.478 34.188 41.344 1 93.88 116 SER A O 1
ATOM 832 N N . THR A 1 117 ? 1.587 36 40.562 1 93.56 117 THR A N 1
ATOM 833 C CA . THR A 1 117 ? 1.755 35.469 39.219 1 93.56 117 THR A CA 1
ATOM 834 C C . THR A 1 117 ? 2.609 34.219 39.219 1 93.56 117 THR A C 1
ATOM 836 O O . THR A 1 117 ? 2.299 33.25 38.531 1 93.56 117 THR A O 1
ATOM 839 N N . MET A 1 118 ? 3.643 34.25 40.062 1 96.31 118 MET A N 1
ATOM 840 C CA . MET A 1 118 ? 4.523 33.094 40.156 1 96.31 118 MET A CA 1
ATOM 841 C C . MET A 1 118 ? 3.781 31.906 40.75 1 96.31 118 MET A C 1
ATOM 843 O O . MET A 1 118 ? 3.922 30.781 40.281 1 96.31 118 MET A O 1
ATOM 847 N N . ILE A 1 119 ? 2.969 32.188 41.688 1 96.56 119 ILE A N 1
ATOM 848 C CA . ILE A 1 119 ? 2.215 31.125 42.375 1 96.56 119 ILE A CA 1
ATOM 849 C C . ILE A 1 119 ? 1.165 30.562 41.406 1 96.56 119 ILE A C 1
ATOM 851 O O . ILE A 1 119 ? 0.96 29.344 41.344 1 96.56 119 ILE A O 1
ATOM 855 N N . GLU A 1 120 ? 0.497 31.375 40.719 1 96.31 120 GLU A N 1
ATOM 856 C CA . GLU A 1 120 ? -0.522 30.938 39.75 1 96.31 120 GLU A CA 1
ATOM 857 C C . GLU A 1 120 ? 0.076 30.031 38.688 1 96.31 120 GLU A C 1
ATOM 859 O O . GLU A 1 120 ? -0.495 28.984 38.344 1 96.31 120 GLU A O 1
ATOM 864 N N . GLY A 1 121 ? 1.217 30.438 38.094 1 96.06 121 GLY A N 1
ATOM 865 C CA . GLY A 1 121 ? 1.894 29.609 37.094 1 96.06 121 GLY A CA 1
ATOM 866 C C . GLY A 1 121 ? 2.326 28.266 37.656 1 96.06 121 GLY A C 1
ATOM 867 O O . GLY A 1 121 ? 2.139 27.234 37 1 96.06 121 GLY A O 1
ATOM 868 N N . ALA A 1 122 ? 2.871 28.297 38.875 1 96.81 122 ALA A N 1
ATOM 869 C CA . ALA A 1 122 ? 3.334 27.078 39.5 1 96.81 122 ALA A CA 1
ATOM 870 C C . ALA A 1 122 ? 2.164 26.156 39.844 1 96.81 122 ALA A C 1
ATOM 872 O O . ALA A 1 122 ? 2.25 24.938 39.625 1 96.81 122 ALA A O 1
ATOM 873 N N . ALA A 1 123 ? 1.112 26.734 40.344 1 96.56 123 ALA A N 1
ATOM 874 C CA . ALA A 1 123 ? -0.067 25.938 40.688 1 96.56 123 ALA A CA 1
ATOM 875 C C . ALA A 1 123 ? -0.66 25.266 39.438 1 96.56 123 ALA A C 1
ATOM 877 O O . ALA A 1 123 ? -1.036 24.094 39.5 1 96.56 123 ALA A O 1
ATOM 878 N N . ALA A 1 124 ? -0.738 25.984 38.375 1 95.81 124 ALA A N 1
ATOM 879 C CA . ALA A 1 124 ? -1.266 25.438 37.125 1 95.81 124 ALA A CA 1
ATOM 880 C C . ALA A 1 124 ? -0.391 24.297 36.625 1 95.81 124 ALA A C 1
ATOM 882 O O . ALA A 1 124 ? -0.9 23.25 36.188 1 95.81 124 ALA A O 1
ATOM 883 N N . GLY A 1 125 ? 0.914 24.5 36.625 1 94.44 125 GLY A N 1
ATOM 884 C CA . GLY A 1 125 ? 1.844 23.469 36.188 1 94.44 125 GLY A CA 1
ATOM 885 C C . GLY A 1 125 ? 1.782 22.203 37.031 1 94.44 125 GLY A C 1
ATOM 886 O O . GLY A 1 125 ? 1.791 21.094 36.5 1 94.44 125 GLY A O 1
ATOM 887 N N . LEU A 1 126 ? 1.692 22.375 38.281 1 94.56 126 LEU A N 1
ATOM 888 C CA . LEU A 1 126 ? 1.681 21.234 39.219 1 94.56 126 LEU A CA 1
ATOM 889 C C . LEU A 1 126 ? 0.363 20.469 39.125 1 94.56 126 LEU A C 1
ATOM 891 O O . LEU A 1 126 ? 0.33 19.25 39.312 1 94.56 126 LEU A O 1
ATOM 895 N N . LEU A 1 127 ? -0.652 21.141 38.812 1 93.25 127 LEU A N 1
ATOM 896 C CA . LEU A 1 127 ? -1.958 20.516 38.656 1 93.25 127 LEU A CA 1
ATOM 897 C C . LEU A 1 127 ? -1.949 19.531 37.5 1 93.25 127 LEU A C 1
ATOM 899 O O . LEU A 1 127 ? -2.662 18.516 37.531 1 93.25 127 LEU A O 1
ATOM 903 N N . THR A 1 128 ? -1.142 19.781 36.531 1 90.06 128 THR A N 1
ATOM 904 C CA . THR A 1 128 ? -1.081 18.906 35.344 1 90.06 128 THR A CA 1
ATOM 905 C C . THR A 1 128 ? -0.553 17.531 35.719 1 90.06 128 THR A C 1
ATOM 907 O O . THR A 1 128 ? -0.835 16.547 35.031 1 90.06 128 THR A O 1
ATOM 910 N N . LEU A 1 129 ? 0.282 17.469 36.719 1 86.81 129 LEU A N 1
ATOM 911 C CA . LEU A 1 129 ? 0.812 16.188 37.156 1 86.81 129 LEU A CA 1
ATOM 912 C C . LEU A 1 129 ? -0.311 15.266 37.656 1 86.81 129 LEU A C 1
ATOM 914 O O . LEU A 1 129 ? -0.201 14.039 37.562 1 86.81 129 LEU A O 1
ATOM 918 N N . TYR A 1 130 ? -1.364 15.898 38.031 1 86 130 TYR A N 1
ATOM 919 C CA . TYR A 1 130 ? -2.512 15.141 38.531 1 86 130 TYR A CA 1
ATOM 920 C C . TYR A 1 130 ? -3.518 14.898 37.406 1 86 130 TYR A C 1
ATOM 922 O O . TYR A 1 130 ? -4.133 13.828 37.344 1 86 130 TYR A O 1
ATOM 930 N N . LEU A 1 131 ? -3.664 15.828 36.531 1 83.19 131 LEU A N 1
ATOM 931 C CA . LEU A 1 131 ? -4.715 15.773 35.531 1 83.19 131 LEU A CA 1
ATOM 932 C C . LEU A 1 131 ? -4.227 15.055 34.281 1 83.19 131 LEU A C 1
ATOM 934 O O . LEU A 1 131 ? -5.031 14.5 33.531 1 83.19 131 LEU A O 1
ATOM 938 N N . LYS A 1 132 ? -2.973 15 34.062 1 74.25 132 LYS A N 1
ATOM 939 C CA . LYS A 1 132 ? -2.326 14.344 32.906 1 74.25 132 LYS A CA 1
ATOM 940 C C . LYS A 1 132 ? -2.928 14.805 31.594 1 74.25 132 LYS A C 1
ATOM 942 O O . LYS A 1 132 ? -2.961 16 31.297 1 74.25 132 LYS A O 1
ATOM 947 N N . GLU A 1 133 ? -3.729 14.086 30.781 1 68.38 133 GLU A N 1
ATOM 948 C CA . GLU A 1 133 ? -4.191 14.43 29.438 1 68.38 133 GLU A CA 1
ATOM 949 C C . GLU A 1 133 ? -5.406 15.352 29.484 1 68.38 133 GLU A C 1
ATOM 951 O O . GLU A 1 133 ? -5.719 16.031 28.516 1 68.38 133 GLU A O 1
ATOM 956 N N . ARG A 1 134 ? -5.988 15.516 30.688 1 70.75 134 ARG A N 1
ATOM 957 C CA . ARG A 1 134 ? -7.184 16.344 30.812 1 70.75 134 ARG A CA 1
ATOM 958 C C . ARG A 1 134 ? -6.836 17.75 31.297 1 70.75 134 ARG A C 1
ATOM 960 O O . ARG A 1 134 ? -7.719 18.516 31.688 1 70.75 134 ARG A O 1
ATOM 967 N N . SER A 1 135 ? -5.559 18.031 31.172 1 75.69 135 SER A N 1
ATOM 968 C CA . SER A 1 135 ? -5.102 19.281 31.766 1 75.69 135 SER A CA 1
ATOM 969 C C . SER A 1 135 ? -5.555 20.484 30.938 1 75.69 135 SER A C 1
ATOM 971 O O . SER A 1 135 ? -5.898 21.531 31.484 1 75.69 135 SER A O 1
ATOM 973 N N . VAL A 1 136 ? -5.672 20.281 29.672 1 81.94 136 VAL A N 1
ATOM 974 C CA . VAL A 1 136 ? -5.988 21.422 28.812 1 81.94 136 VAL A CA 1
ATOM 975 C C . VAL A 1 136 ? -7.504 21.547 28.672 1 81.94 136 VAL A C 1
ATOM 977 O O . VAL A 1 136 ? -8.039 21.359 27.578 1 81.94 136 VAL A O 1
ATOM 980 N N . ASP A 1 137 ? -8.109 21.875 29.812 1 89 137 ASP A N 1
ATOM 981 C CA . ASP A 1 137 ? -9.547 22.094 29.906 1 89 137 ASP A CA 1
ATOM 982 C C . ASP A 1 137 ? -9.859 23.5 30.406 1 89 137 ASP A C 1
ATOM 984 O O . ASP A 1 137 ? -9.234 23.984 31.344 1 89 137 ASP A O 1
ATOM 988 N N . TRP A 1 138 ? -10.859 24.125 29.781 1 87.81 138 TRP A N 1
ATOM 989 C CA . TRP A 1 138 ? -11.172 25.516 30.078 1 87.81 138 TRP A CA 1
ATOM 990 C C . TRP A 1 138 ? -11.695 25.672 31.5 1 87.81 138 TRP A C 1
ATOM 992 O O . TRP A 1 138 ? -11.547 26.719 32.125 1 87.81 138 TRP A O 1
ATOM 1002 N N . ARG A 1 139 ? -12.352 24.516 32.094 1 91.12 139 ARG A N 1
ATOM 1003 C CA . ARG A 1 139 ? -12.914 24.562 33.438 1 91.12 139 ARG A CA 1
ATOM 1004 C C . ARG A 1 139 ? -11.805 24.688 34.5 1 91.12 139 ARG A C 1
ATOM 1006 O O . ARG A 1 139 ? -11.945 25.438 35.469 1 91.12 139 ARG A O 1
ATOM 1013 N N . TRP A 1 140 ? -10.688 24.078 34.219 1 93.69 140 TRP A N 1
ATOM 1014 C CA . TRP A 1 140 ? -9.555 24.125 35.156 1 93.69 140 TRP A CA 1
ATOM 1015 C C . TRP A 1 140 ? -8.836 25.469 35.031 1 93.69 140 TRP A C 1
ATOM 1017 O O . TRP A 1 140 ? -8.383 26.016 36.062 1 93.69 140 TRP A O 1
ATOM 1027 N N . ALA A 1 141 ? -8.797 25.922 33.781 1 93.38 141 ALA A N 1
ATOM 1028 C CA . ALA A 1 141 ? -8.18 27.234 33.594 1 93.38 141 ALA A CA 1
ATOM 1029 C C . ALA A 1 141 ? -8.969 28.328 34.312 1 93.38 141 ALA A C 1
ATOM 1031 O O . ALA A 1 141 ? -8.391 29.172 34.969 1 93.38 141 ALA A O 1
ATOM 1032 N N . ALA A 1 142 ? -10.258 28.281 34.188 1 93.44 142 ALA A N 1
ATOM 1033 C CA . ALA A 1 142 ? -11.141 29.266 34.812 1 93.44 142 ALA A CA 1
ATOM 1034 C C . ALA A 1 142 ? -11.047 29.172 36.344 1 93.44 142 ALA A C 1
ATOM 1036 O O . ALA A 1 142 ? -10.977 30.188 37.031 1 93.44 142 ALA A O 1
ATOM 1037 N N . GLY A 1 143 ? -11.086 27.938 36.844 1 95.62 143 GLY A N 1
ATOM 1038 C CA . GLY A 1 143 ? -11.008 27.719 38.281 1 95.62 143 GLY A CA 1
ATOM 1039 C C . GLY A 1 143 ? -9.703 28.219 38.875 1 95.62 143 GLY A C 1
ATOM 1040 O O . GLY A 1 143 ? -9.703 28.859 39.938 1 95.62 143 GLY A O 1
ATOM 1041 N N . LEU A 1 144 ? -8.617 27.875 38.188 1 95.88 144 LEU A N 1
ATOM 1042 C CA . LEU A 1 144 ? -7.305 28.297 38.688 1 95.88 144 LEU A CA 1
ATOM 1043 C C . LEU A 1 144 ? -7.168 29.812 38.625 1 95.88 144 LEU A C 1
ATOM 1045 O O . LEU A 1 144 ? -6.566 30.422 39.531 1 95.88 144 LEU A O 1
ATOM 1049 N N . ALA A 1 145 ? -7.73 30.438 37.562 1 94.25 145 ALA A N 1
ATOM 1050 C CA . ALA A 1 145 ? -7.668 31.891 37.438 1 94.25 145 ALA A CA 1
ATOM 1051 C C . ALA A 1 145 ? -8.508 32.562 38.531 1 94.25 145 ALA A C 1
ATOM 1053 O O . ALA A 1 145 ? -8.086 33.562 39.094 1 94.25 145 ALA A O 1
ATOM 1054 N N . LEU A 1 146 ? -9.688 32.062 38.75 1 95.06 146 LEU A N 1
ATOM 1055 C CA . LEU A 1 146 ? -10.57 32.625 39.781 1 95.06 146 LEU A CA 1
ATOM 1056 C C . LEU A 1 146 ? -9.922 32.531 41.156 1 9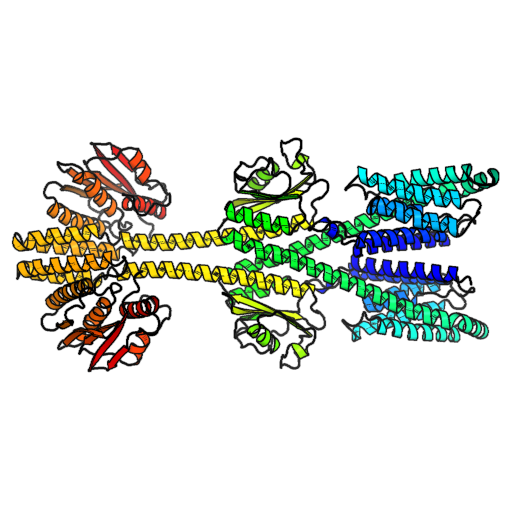5.06 146 LEU A C 1
ATOM 1058 O O . LEU A 1 146 ? -9.875 33.531 41.875 1 95.06 146 LEU A O 1
ATOM 1062 N N . GLY A 1 147 ? -9.469 31.359 41.469 1 96.44 147 GLY A N 1
ATOM 1063 C CA . GLY A 1 147 ? -8.805 31.172 42.75 1 96.44 147 GLY A CA 1
ATOM 1064 C C . GLY A 1 147 ? -7.512 31.953 42.875 1 96.44 147 GLY A C 1
ATOM 1065 O O . GLY A 1 147 ? -7.242 32.562 43.938 1 96.44 147 GLY A O 1
ATOM 1066 N N . GLY A 1 148 ? -6.73 31.891 41.844 1 95.06 148 GLY A N 1
ATOM 1067 C CA . GLY A 1 148 ? -5.453 32.594 41.844 1 95.06 148 GLY A CA 1
ATOM 1068 C C . GLY A 1 148 ? -5.582 34.094 41.969 1 95.06 148 GLY A C 1
ATOM 1069 O O . GLY A 1 148 ? -4.852 34.719 42.75 1 95.06 148 GLY A O 1
ATOM 1070 N N . GLU A 1 149 ? -6.539 34.719 41.219 1 92.56 149 GLU A N 1
ATOM 1071 C CA . GLU A 1 149 ? -6.723 36.156 41.25 1 92.56 149 GLU A CA 1
ATOM 1072 C C . GLU A 1 149 ? -7.34 36.594 42.594 1 92.56 149 GLU A C 1
ATOM 1074 O O . GLU A 1 149 ? -7.055 37.688 43.062 1 92.56 149 GLU A O 1
ATOM 1079 N N . THR A 1 150 ? -8.188 35.75 43.188 1 94.88 150 THR A N 1
ATOM 1080 C CA . THR A 1 150 ? -8.703 36.031 44.531 1 94.88 150 THR A CA 1
ATOM 1081 C C . THR A 1 150 ? -7.566 36.062 45.531 1 94.88 150 THR A C 1
ATOM 1083 O O . THR A 1 150 ? -7.5 36.969 46.375 1 94.88 150 THR A O 1
ATOM 1086 N N . LEU A 1 151 ? -6.715 35.094 45.406 1 95.19 151 LEU A N 1
ATOM 1087 C CA . LEU A 1 151 ? -5.535 35.062 46.25 1 95.19 151 LEU A CA 1
ATOM 1088 C C . LEU A 1 151 ? -4.652 36.281 46.031 1 95.19 151 LEU A C 1
ATOM 1090 O O . LEU A 1 151 ? -4.09 36.844 46.969 1 95.19 151 LEU A O 1
ATOM 1094 N N . HIS A 1 152 ? -4.578 36.594 44.75 1 93.44 152 HIS A N 1
ATOM 1095 C CA . HIS A 1 152 ? -3.824 37.781 44.375 1 93.44 152 HIS A CA 1
ATOM 1096 C C . HIS A 1 152 ? -4.328 39.031 45.125 1 93.44 152 HIS A C 1
ATOM 1098 O O . HIS A 1 152 ? -3.533 39.781 45.719 1 93.44 152 HIS A O 1
ATOM 1104 N N . MET A 1 153 ? -5.637 39.281 45.156 1 91.19 153 MET A N 1
ATOM 1105 C CA . MET A 1 153 ? -6.23 40.406 45.844 1 91.19 153 MET A CA 1
ATOM 1106 C C . MET A 1 153 ? -5.949 40.312 47.344 1 91.19 153 MET A C 1
ATOM 1108 O O . MET A 1 153 ? -5.68 41.344 48 1 91.19 153 MET A O 1
ATOM 1112 N N . GLY A 1 154 ? -5.992 39.125 47.875 1 94.31 154 GLY A N 1
ATOM 1113 C CA . GLY A 1 154 ? -5.66 38.906 49.281 1 94.31 154 GLY A CA 1
ATOM 1114 C C . GLY A 1 154 ? -4.223 39.281 49.625 1 94.31 154 GLY A C 1
ATOM 1115 O O . GLY A 1 154 ? -3.947 39.875 50.656 1 94.31 154 GLY A O 1
ATOM 1116 N N . MET A 1 155 ? -3.338 38.938 48.719 1 93.62 155 MET A N 1
ATOM 1117 C CA . MET A 1 155 ? -1.918 39.219 48.938 1 93.62 155 MET A CA 1
ATOM 1118 C C . MET A 1 155 ? -1.633 40.719 48.844 1 93.62 155 MET A C 1
ATOM 1120 O O . MET A 1 155 ? -0.779 41.219 49.562 1 93.62 155 MET A O 1
ATOM 1124 N N . VAL A 1 156 ? -2.346 41.406 47.969 1 90.62 156 VAL A N 1
ATOM 1125 C CA . VAL A 1 156 ? -2.203 42.844 47.875 1 90.62 156 VAL A CA 1
ATOM 1126 C C . VAL A 1 156 ? -2.633 43.5 49.188 1 90.62 156 VAL A C 1
ATOM 1128 O O . VAL A 1 156 ? -1.974 44.406 49.688 1 90.62 156 VAL A O 1
ATOM 1131 N N . LEU A 1 157 ? -3.676 42.969 49.812 1 92.25 157 LEU A N 1
ATOM 1132 C CA . LEU A 1 157 ? -4.16 43.5 51.094 1 92.25 157 LEU A CA 1
ATOM 1133 C C . LEU A 1 157 ? -3.176 43.188 52.219 1 92.25 157 LEU A C 1
ATOM 1135 O O . LEU A 1 157 ? -2.947 44.031 53.094 1 92.25 157 LEU A O 1
ATOM 1139 N N . ALA A 1 158 ? -2.436 42.094 52.125 1 92.81 158 ALA A N 1
ATOM 1140 C CA . ALA A 1 158 ? -1.611 41.625 53.219 1 92.81 158 ALA A CA 1
ATOM 1141 C C . ALA A 1 158 ? -0.189 42.156 53.125 1 92.81 158 ALA A C 1
ATOM 1143 O O . ALA A 1 158 ? 0.465 42.375 54.125 1 92.81 158 ALA A O 1
ATOM 1144 N N . LEU A 1 159 ? 0.272 42.375 51.906 1 88.88 159 LEU A N 1
ATOM 1145 C CA . LEU A 1 159 ? 1.703 42.625 51.75 1 88.88 159 LEU A CA 1
ATOM 1146 C C . LEU A 1 159 ? 1.974 44.062 51.281 1 88.88 159 LEU A C 1
ATOM 1148 O O . LEU A 1 159 ? 3.129 44.469 51.188 1 88.88 159 LEU A O 1
ATOM 1152 N N . SER A 1 160 ? 0.958 44.781 51 1 83.81 160 SER A N 1
ATOM 1153 C CA . SER A 1 160 ? 1.182 46.156 50.562 1 83.81 160 SER A CA 1
ATOM 1154 C C . SER A 1 160 ? 1.572 47.062 51.719 1 83.81 160 SER A C 1
ATOM 1156 O O . SER A 1 160 ? 1.317 46.719 52.875 1 83.81 160 SER A O 1
ATOM 1158 N N . HIS A 1 161 ? 2.244 48.125 51.469 1 81 161 HIS A N 1
ATOM 1159 C CA . HIS A 1 161 ? 2.801 49.031 52.469 1 81 161 HIS A CA 1
ATOM 1160 C C . HIS A 1 161 ? 1.697 49.719 53.25 1 81 161 HIS A C 1
ATOM 1162 O O . HIS A 1 161 ? 1.822 49.938 54.469 1 81 161 HIS A O 1
ATOM 1168 N N . SER A 1 162 ? 0.66 50.25 52.562 1 85.31 162 SER A N 1
ATOM 1169 C CA . SER A 1 162 ? -0.462 50.938 53.219 1 85.31 162 SER A CA 1
ATOM 1170 C C . SER A 1 162 ? -1.758 50.125 53.031 1 85.31 162 SER A C 1
ATOM 1172 O O . SER A 1 162 ? -2.25 50 51.906 1 85.31 162 SER A O 1
ATOM 1174 N N . PHE A 1 163 ? -2.24 49.625 54.125 1 88.5 163 PHE A N 1
ATOM 1175 C CA . PHE A 1 163 ? -3.445 48.812 54.094 1 88.5 163 PHE A CA 1
ATOM 1176 C C . PHE A 1 163 ? -4.633 49.625 53.562 1 88.5 163 PHE A C 1
ATOM 1178 O O . PHE A 1 163 ? -5.445 49.094 52.812 1 88.5 163 PHE A O 1
ATOM 1185 N N . ALA A 1 164 ? -4.699 50.906 53.938 1 87.62 164 ALA A N 1
ATOM 1186 C CA . ALA A 1 164 ? -5.812 51.75 53.5 1 87.62 164 ALA A CA 1
ATOM 1187 C C . ALA A 1 164 ? -5.781 51.969 52 1 87.62 164 ALA A C 1
ATOM 1189 O O . ALA A 1 164 ? -6.82 51.906 51.344 1 87.62 164 ALA A O 1
ATOM 1190 N N . GLU A 1 165 ? -4.598 52.125 51.531 1 85.44 165 GLU A N 1
ATOM 1191 C CA . GLU A 1 165 ? -4.449 52.312 50.094 1 85.44 165 GLU A CA 1
ATOM 1192 C C . GLU A 1 165 ? -4.703 51.031 49.344 1 85.44 165 GLU A C 1
ATOM 1194 O O . GLU A 1 165 ? -5.266 51.031 48.25 1 85.44 165 GLU A O 1
ATOM 1199 N N . ALA A 1 166 ? -4.359 49.969 50.031 1 88.44 166 ALA A N 1
ATOM 1200 C CA . ALA A 1 166 ? -4.547 48.656 49.406 1 88.44 166 ALA A CA 1
ATOM 1201 C C . ALA A 1 166 ? -6.031 48.312 49.281 1 88.44 166 ALA A C 1
ATOM 1203 O O . ALA A 1 166 ? -6.473 47.781 48.281 1 88.44 166 ALA A O 1
ATOM 1204 N N . VAL A 1 167 ? -6.762 48.594 50.312 1 90.25 167 VAL A N 1
ATOM 1205 C CA . VAL A 1 167 ? -8.195 48.312 50.344 1 90.25 167 VAL A CA 1
ATOM 1206 C C . VAL A 1 167 ? -8.891 49.125 49.219 1 90.25 167 VAL A C 1
ATOM 1208 O O . VAL A 1 167 ? -9.781 48.594 48.562 1 90.25 167 VAL A O 1
ATOM 1211 N N . GLU A 1 168 ? -8.484 50.344 49 1 84.38 168 GLU A N 1
ATOM 1212 C CA . GLU A 1 168 ? -9.062 51.188 47.969 1 84.38 168 GLU A CA 1
ATOM 1213 C C . GLU A 1 168 ? -8.758 50.656 46.594 1 84.38 168 GLU A C 1
ATOM 1215 O O . GLU A 1 168 ? -9.633 50.625 45.719 1 84.38 168 GLU A O 1
ATOM 1220 N N . LEU A 1 169 ? -7.559 50.219 46.531 1 81 169 LEU A N 1
ATOM 1221 C CA . LEU A 1 169 ? -7.148 49.656 45.25 1 81 169 LEU A CA 1
ATOM 1222 C C . LEU A 1 169 ? -7.93 48.406 44.938 1 81 169 LEU A C 1
ATOM 1224 O O . LEU A 1 169 ? -8.461 48.25 43.812 1 81 169 LEU A O 1
ATOM 1228 N N . VAL A 1 170 ? -8.039 47.5 45.875 1 87.31 170 VAL A N 1
ATOM 1229 C CA . VAL A 1 170 ? -8.688 46.188 45.688 1 87.31 170 VAL A CA 1
ATOM 1230 C C . VAL A 1 170 ? -10.172 46.406 45.406 1 87.31 170 VAL A C 1
ATOM 1232 O O . VAL A 1 170 ? -10.758 45.656 44.594 1 87.31 170 VAL A O 1
ATOM 1235 N N . ARG A 1 171 ? -10.742 47.375 46.031 1 86 171 ARG A N 1
ATOM 1236 C CA . ARG A 1 171 ? -12.156 47.625 45.812 1 86 171 ARG A CA 1
ATOM 1237 C C . ARG A 1 171 ? -12.43 48 44.344 1 86 171 ARG A C 1
ATOM 1239 O O . ARG A 1 171 ? -13.477 47.656 43.812 1 86 171 ARG A O 1
ATOM 1246 N N . ILE A 1 172 ? -11.461 48.562 43.688 1 78.56 172 ILE A N 1
ATOM 1247 C CA . ILE A 1 172 ? -11.648 49.062 42.344 1 78.56 172 ILE A CA 1
ATOM 1248 C C . ILE A 1 172 ? -11.242 48 41.344 1 78.56 172 ILE A C 1
ATOM 1250 O O . ILE A 1 172 ? -11.906 47.812 40.312 1 78.56 172 ILE A O 1
ATOM 1254 N N . ILE A 1 173 ? -10.234 47.25 41.656 1 79.06 173 ILE A N 1
ATOM 1255 C CA . ILE A 1 173 ? -9.617 46.469 40.594 1 79.06 173 ILE A CA 1
ATOM 1256 C C . ILE A 1 173 ? -9.984 45 40.781 1 79.06 173 ILE A C 1
ATOM 1258 O O . ILE A 1 173 ? -9.836 44.188 39.844 1 79.06 173 ILE A O 1
ATOM 1262 N N . ALA A 1 174 ? -10.484 44.594 41.906 1 85.56 174 ALA A N 1
ATOM 1263 C CA . ALA A 1 174 ? -10.664 43.188 42.219 1 85.56 174 ALA A CA 1
ATOM 1264 C C . ALA A 1 174 ? -11.648 42.531 41.25 1 85.56 174 ALA A C 1
ATOM 1266 O O . ALA A 1 174 ? -11.328 41.5 40.656 1 85.56 174 ALA A O 1
ATOM 1267 N N . ALA A 1 175 ? -12.828 43.062 41.094 1 83.62 175 ALA A N 1
ATOM 1268 C CA . ALA A 1 175 ? -13.875 42.438 40.312 1 83.62 175 ALA A CA 1
ATOM 1269 C C . ALA A 1 175 ? -13.484 42.375 38.844 1 83.62 175 ALA A C 1
ATOM 1271 O O . ALA A 1 175 ? -13.492 41.281 38.25 1 83.62 175 ALA A O 1
ATOM 1272 N N . PRO A 1 176 ? -13.047 43.438 38.219 1 77.31 176 PRO A N 1
ATOM 1273 C CA . PRO A 1 176 ? -12.68 43.375 36.812 1 77.31 176 PRO A CA 1
ATOM 1274 C C . PRO A 1 176 ? -11.492 42.438 36.562 1 77.31 176 PRO A C 1
ATOM 1276 O O . PRO A 1 176 ? -11.477 41.719 35.562 1 77.31 176 PRO A O 1
ATOM 1279 N N . MET A 1 177 ? -10.484 42.406 37.438 1 81.56 177 MET A N 1
ATOM 1280 C CA . MET A 1 177 ? -9.289 41.594 37.25 1 81.56 177 MET A CA 1
ATOM 1281 C C . MET A 1 177 ? -9.617 40.125 37.375 1 81.56 177 MET A C 1
ATOM 1283 O O . MET A 1 177 ? -9.133 39.281 36.594 1 81.56 177 MET A O 1
ATOM 1287 N N . ILE A 1 178 ? -10.445 39.844 38.344 1 86.69 178 ILE A N 1
ATOM 1288 C CA . ILE A 1 178 ? -10.812 38.469 38.594 1 86.69 178 ILE A CA 1
ATOM 1289 C C . ILE A 1 178 ? -11.656 37.969 37.406 1 86.69 178 ILE A C 1
ATOM 1291 O O . ILE A 1 178 ? -11.391 36.875 36.875 1 86.69 178 ILE A O 1
ATOM 1295 N N . ILE A 1 179 ? -12.578 38.719 36.969 1 83 179 ILE A N 1
ATOM 1296 C CA . ILE A 1 179 ? -13.484 38.312 35.875 1 83 179 ILE A CA 1
ATOM 1297 C C . ILE A 1 179 ? -12.711 38.219 34.562 1 83 179 ILE A C 1
ATOM 1299 O O . ILE A 1 179 ? -12.812 37.188 33.875 1 83 179 ILE A O 1
ATOM 1303 N N . LEU A 1 180 ? -11.875 39.188 34.281 1 78.25 180 LEU A N 1
ATOM 1304 C CA . LEU A 1 180 ? -11.18 39.25 33 1 78.25 180 LEU A CA 1
ATOM 1305 C C . LEU A 1 180 ? -10.125 38.125 32.906 1 78.25 180 LEU A C 1
ATOM 1307 O O . LEU A 1 180 ? -9.945 37.531 31.844 1 78.25 180 LEU A O 1
ATOM 1311 N N . ASN A 1 181 ? -9.445 37.875 33.969 1 83.31 181 ASN A N 1
ATOM 1312 C CA . ASN A 1 181 ? -8.438 36.844 33.938 1 83.31 181 ASN A CA 1
ATOM 1313 C C . ASN A 1 181 ? -9.07 35.438 33.906 1 83.31 181 ASN A C 1
ATOM 1315 O O . ASN A 1 181 ? -8.539 34.531 33.281 1 83.31 181 ASN A O 1
ATOM 1319 N N . THR A 1 182 ? -10.203 35.406 34.594 1 86 182 THR A N 1
ATOM 1320 C CA . THR A 1 182 ? -10.906 34.125 34.594 1 86 182 THR A CA 1
ATOM 1321 C C . THR A 1 182 ? -11.43 33.812 33.188 1 86 182 THR A C 1
ATOM 1323 O O . THR A 1 182 ? -11.188 32.719 32.656 1 86 182 THR A O 1
ATOM 1326 N N . LEU A 1 183 ? -12.055 34.75 32.562 1 80.88 183 LEU A N 1
ATOM 1327 C CA . LEU A 1 183 ? -12.57 34.562 31.219 1 80.88 183 LEU A CA 1
ATOM 1328 C C . LEU A 1 183 ? -11.43 34.438 30.219 1 80.88 183 LEU A C 1
ATOM 1330 O O . LEU A 1 183 ? -11.516 33.688 29.25 1 80.88 183 LEU A O 1
ATOM 1334 N N . GLY A 1 184 ? -10.414 35.281 30.469 1 77.69 184 GLY A N 1
ATOM 1335 C CA . GLY A 1 184 ? -9.258 35.25 29.578 1 77.69 184 GLY A CA 1
ATOM 1336 C C . GLY A 1 184 ? -8.555 33.906 29.578 1 77.69 184 GLY A C 1
ATOM 1337 O O . GLY A 1 184 ? -8.234 33.344 28.516 1 77.69 184 GLY A O 1
ATOM 1338 N N . ALA A 1 185 ? -8.367 33.344 30.719 1 83.75 185 ALA A N 1
ATOM 1339 C CA . ALA A 1 185 ? -7.707 32.031 30.828 1 83.75 185 ALA A CA 1
ATOM 1340 C C . ALA A 1 185 ? -8.562 30.938 30.203 1 83.75 185 ALA A C 1
ATOM 1342 O O . ALA A 1 185 ? -8.047 30.094 29.484 1 83.75 185 ALA A O 1
ATOM 1343 N N . ALA A 1 186 ? -9.828 31.016 30.438 1 85.19 186 ALA A N 1
ATOM 1344 C CA . ALA A 1 186 ? -10.742 30.016 29.875 1 85.19 186 ALA A CA 1
ATOM 1345 C C . ALA A 1 186 ? -10.766 30.094 28.344 1 85.19 186 ALA A C 1
ATOM 1347 O O . ALA A 1 186 ? -10.695 29.062 27.672 1 85.19 186 ALA A O 1
ATOM 1348 N N . THR A 1 187 ? -10.828 31.266 27.859 1 77.5 187 THR A N 1
ATOM 1349 C CA . THR A 1 187 ? -10.883 31.453 26.406 1 77.5 187 THR A CA 1
ATOM 1350 C C . THR A 1 187 ? -9.562 31.031 25.75 1 77.5 187 THR A C 1
ATOM 1352 O O . THR A 1 187 ? -9.562 30.422 24.688 1 77.5 187 THR A O 1
ATOM 1355 N N . PHE A 1 188 ? -8.484 31.359 26.438 1 79.12 188 PHE A N 1
ATOM 1356 C CA . PHE A 1 188 ? -7.172 31.016 25.906 1 79.12 188 PHE A CA 1
ATOM 1357 C C . PHE A 1 188 ? -7.035 29.5 25.75 1 79.12 188 PHE A C 1
ATOM 1359 O O . PHE A 1 188 ? -6.645 29.016 24.688 1 79.12 188 PHE A O 1
ATOM 1366 N N . VAL A 1 189 ? -7.434 28.812 26.75 1 83.06 189 VAL A N 1
ATOM 1367 C CA . VAL A 1 189 ? -7.332 27.359 26.719 1 83.06 189 VAL A CA 1
ATOM 1368 C C . VAL A 1 189 ? -8.305 26.797 25.688 1 83.06 189 VAL A C 1
ATOM 1370 O O . VAL A 1 189 ? -7.977 25.844 24.969 1 83.06 189 VAL A O 1
ATOM 1373 N N . GLN A 1 190 ? -9.43 27.375 25.594 1 80.38 190 GLN A N 1
ATOM 1374 C CA . GLN A 1 190 ? -10.422 26.891 24.641 1 80.38 190 GLN A CA 1
ATOM 1375 C C . GLN A 1 190 ? -9.953 27.094 23.203 1 80.38 190 GLN A C 1
ATOM 1377 O O . GLN A 1 190 ? -10.18 26.25 22.344 1 80.38 190 GLN A O 1
ATOM 1382 N N . VAL A 1 191 ? -9.375 28.219 23.016 1 74.12 191 VAL A N 1
ATOM 1383 C CA . VAL A 1 191 ? -8.859 28.5 21.672 1 74.12 191 VAL A CA 1
ATOM 1384 C C . VAL A 1 191 ? -7.766 27.5 21.312 1 74.12 191 VAL A C 1
ATOM 1386 O O . VAL A 1 191 ? -7.719 27 20.188 1 74.12 191 VAL A O 1
ATOM 1389 N N . ILE A 1 192 ? -6.957 27.203 22.266 1 75.75 192 ILE A N 1
ATOM 1390 C CA . ILE A 1 192 ? -5.906 26.219 22.047 1 75.75 192 ILE A CA 1
ATOM 1391 C C . ILE A 1 192 ? -6.535 24.875 21.703 1 75.75 192 ILE A C 1
ATOM 1393 O O . ILE A 1 192 ? -6.125 24.219 20.734 1 75.75 192 ILE A O 1
ATOM 1397 N N . ASN A 1 193 ? -7.562 24.547 22.391 1 78.19 193 ASN A N 1
ATOM 1398 C CA . ASN A 1 193 ? -8.227 23.266 22.156 1 78.19 193 ASN A CA 1
ATOM 1399 C C . ASN A 1 193 ? -8.867 23.203 20.781 1 78.19 193 ASN A C 1
ATOM 1401 O O . ASN A 1 193 ? -8.773 22.188 20.078 1 78.19 193 ASN A O 1
ATOM 1405 N N . VAL A 1 194 ? -9.508 24.234 20.453 1 73.81 194 VAL A N 1
ATOM 1406 C CA . VAL A 1 194 ? -10.211 24.281 19.172 1 73.81 194 VAL A CA 1
ATOM 1407 C C . VAL A 1 194 ? -9.195 24.188 18.031 1 73.81 194 VAL A C 1
ATOM 1409 O O . VAL A 1 194 ? -9.414 23.469 17.062 1 73.81 194 VAL A O 1
ATOM 1412 N N . VAL A 1 195 ? -8.148 24.891 18.188 1 71.38 195 VAL A N 1
ATOM 1413 C CA . VAL A 1 195 ? -7.133 24.922 17.141 1 71.38 195 VAL A CA 1
ATOM 1414 C C . VAL A 1 195 ? -6.473 23.547 17.016 1 71.38 195 VAL A C 1
ATOM 1416 O O . VAL A 1 195 ? -6.234 23.062 15.914 1 71.38 195 VAL A O 1
ATOM 1419 N N . PHE A 1 196 ? -6.25 22.969 18.078 1 73.19 196 PHE A N 1
ATOM 1420 C CA . PHE A 1 196 ? -5.602 21.656 18.078 1 73.19 196 PHE A CA 1
ATOM 1421 C C . PHE A 1 196 ? -6.535 20.594 17.516 1 73.19 196 PHE A C 1
ATOM 1423 O O . PHE A 1 196 ? -6.105 19.703 16.797 1 73.19 196 PHE A O 1
ATOM 1430 N N . ARG A 1 197 ? -7.742 20.719 17.906 1 73.38 197 ARG A N 1
ATOM 1431 C CA . ARG A 1 197 ? -8.727 19.766 17.375 1 73.38 197 ARG A CA 1
ATOM 1432 C C . ARG A 1 197 ? -8.891 19.938 15.875 1 73.38 197 ARG A C 1
ATOM 1434 O O . ARG A 1 197 ? -9.078 18.953 15.156 1 73.38 197 ARG A O 1
ATOM 1441 N N . TYR A 1 198 ? -8.883 21.109 15.469 1 72.31 198 TYR A N 1
ATOM 1442 C CA . TYR A 1 198 ? -8.992 21.375 14.039 1 72.31 198 TYR A CA 1
ATOM 1443 C C . TYR A 1 198 ? -7.809 20.781 13.281 1 72.31 198 TYR A C 1
ATOM 1445 O O . TYR A 1 198 ? -7.988 20.141 12.242 1 72.31 198 TYR A O 1
ATOM 1453 N N . ARG A 1 199 ? -6.668 20.969 13.82 1 73.75 199 ARG A N 1
ATOM 1454 C CA . ARG A 1 199 ? -5.469 20.438 13.188 1 73.75 199 ARG A CA 1
ATOM 1455 C C . ARG A 1 199 ? -5.492 18.922 13.156 1 73.75 199 ARG A C 1
ATOM 1457 O O . ARG A 1 199 ? -5.105 18.297 12.156 1 73.75 199 ARG A O 1
ATOM 1464 N N . ALA A 1 200 ? -5.914 18.438 14.25 1 75 200 ALA A N 1
ATOM 1465 C CA . ALA A 1 200 ? -5.996 16.984 14.328 1 75 200 ALA A CA 1
ATOM 1466 C C . ALA A 1 200 ? -6.945 16.422 13.273 1 75 200 ALA A C 1
ATOM 1468 O O . ALA A 1 200 ? -6.668 15.383 12.664 1 75 200 ALA A O 1
ATOM 1469 N N . ARG A 1 201 ? -7.961 17.062 13.055 1 78.81 201 ARG A N 1
ATOM 1470 C CA . ARG A 1 201 ? -8.93 16.625 12.047 1 78.81 201 ARG A CA 1
ATOM 1471 C C . ARG A 1 201 ? -8.352 16.75 10.641 1 78.81 201 ARG A C 1
ATOM 1473 O O . ARG A 1 201 ? -8.539 15.867 9.805 1 78.81 201 ARG A O 1
ATOM 1480 N N . GLN A 1 202 ? -7.664 17.859 10.398 1 77.5 202 GLN A N 1
ATOM 1481 C CA . GLN A 1 202 ? -7.047 18.047 9.094 1 77.5 202 GLN A CA 1
ATOM 1482 C C . GLN A 1 202 ? -6.008 16.969 8.805 1 77.5 202 GLN A C 1
ATOM 1484 O O . GLN A 1 202 ? -5.938 16.453 7.688 1 77.5 202 GLN A O 1
ATOM 1489 N N . ASP A 1 203 ? -5.258 16.703 9.789 1 80.44 203 ASP A N 1
ATOM 1490 C CA . ASP A 1 203 ? -4.234 15.68 9.648 1 80.44 203 ASP A CA 1
ATOM 1491 C C . ASP A 1 203 ? -4.863 14.312 9.375 1 80.44 203 ASP A C 1
ATOM 1493 O O . ASP A 1 203 ? -4.332 13.523 8.586 1 80.44 203 ASP A O 1
ATOM 1497 N N . SER A 1 204 ? -5.965 14.094 10.039 1 85.06 204 SER A N 1
ATOM 1498 C CA . SER A 1 204 ? -6.648 12.82 9.867 1 85.06 204 SER A CA 1
ATOM 1499 C C . SER A 1 204 ? -7.215 12.68 8.453 1 85.06 204 SER A C 1
ATOM 1501 O O . SER A 1 204 ? -7.137 11.602 7.855 1 85.06 204 SER A O 1
ATOM 1503 N N . VAL A 1 205 ? -7.738 13.672 7.973 1 84.19 205 VAL A N 1
ATOM 1504 C CA . VAL A 1 205 ? -8.305 13.656 6.629 1 84.19 205 VAL A CA 1
ATOM 1505 C C . VAL A 1 205 ? -7.195 13.461 5.598 1 84.19 205 VAL A C 1
ATOM 1507 O O . VAL A 1 205 ? -7.363 12.711 4.633 1 84.19 205 VAL A O 1
ATOM 1510 N N . GLN A 1 206 ? -6.141 14.102 5.832 1 83.62 206 GLN A N 1
ATOM 1511 C CA . GLN A 1 206 ? -5.004 13.961 4.93 1 83.62 206 GLN A CA 1
ATOM 1512 C C . GLN A 1 206 ? -4.48 12.531 4.918 1 83.62 206 GLN A C 1
ATOM 1514 O O . GLN A 1 206 ? -4.172 11.984 3.857 1 83.62 206 GLN A O 1
ATOM 1519 N N . ALA A 1 207 ? -4.332 12.055 6.062 1 85.06 207 ALA A N 1
ATOM 1520 C CA . ALA A 1 207 ? -3.885 10.664 6.176 1 85.06 207 ALA A CA 1
ATOM 1521 C C . ALA A 1 207 ? -4.832 9.719 5.438 1 85.06 207 ALA A C 1
ATOM 1523 O O . ALA A 1 207 ? -4.387 8.82 4.723 1 85.06 207 ALA A O 1
ATOM 1524 N N . GLN A 1 208 ? -6.078 9.914 5.637 1 88.31 208 GLN A N 1
ATOM 1525 C CA . GLN A 1 208 ? -7.102 9.109 4.977 1 88.31 208 GLN A CA 1
ATOM 1526 C C . GLN A 1 208 ? -6.984 9.203 3.459 1 88.31 208 GLN A C 1
ATOM 1528 O O . GLN A 1 208 ? -7.059 8.195 2.76 1 88.31 208 GLN A O 1
ATOM 1533 N N . GLU A 1 209 ? -6.824 10.359 2.99 1 87.69 209 GLU A N 1
ATOM 1534 C CA . GLU A 1 209 ? -6.73 10.578 1.55 1 87.69 209 GLU A CA 1
ATOM 1535 C C . GLU A 1 209 ? -5.508 9.875 0.965 1 87.69 209 GLU A C 1
ATOM 1537 O O . GLU A 1 209 ? -5.594 9.25 -0.093 1 87.69 209 GLU A O 1
ATOM 1542 N N . ILE A 1 210 ? -4.434 10.031 1.628 1 88.75 210 ILE A N 1
ATOM 1543 C CA . ILE A 1 210 ? -3.184 9.438 1.169 1 88.75 210 ILE A CA 1
ATOM 1544 C C . ILE A 1 210 ? -3.334 7.918 1.096 1 88.75 210 ILE A C 1
ATOM 1546 O O . ILE A 1 210 ? -3.004 7.305 0.078 1 88.75 210 ILE A O 1
ATOM 1550 N N . LEU A 1 211 ? -3.844 7.375 2.127 1 90.44 211 LEU A N 1
ATOM 1551 C CA . LEU A 1 211 ? -3.971 5.926 2.203 1 90.44 211 LEU A CA 1
ATOM 1552 C C . LEU A 1 211 ? -5.059 5.422 1.257 1 90.44 211 LEU A C 1
ATOM 1554 O O . LEU A 1 211 ? -4.961 4.312 0.727 1 90.44 211 LEU A O 1
ATOM 1558 N N . ASP A 1 212 ? -6.082 6.199 1.001 1 89.12 212 ASP A N 1
ATOM 1559 C CA . ASP A 1 212 ? -7.117 5.852 0.035 1 89.12 212 ASP A CA 1
ATOM 1560 C C . ASP A 1 212 ? -6.551 5.789 -1.382 1 89.12 212 ASP A C 1
ATOM 1562 O O . ASP A 1 212 ? -6.934 4.922 -2.172 1 89.12 212 ASP A O 1
ATOM 1566 N N . ILE A 1 213 ? -5.711 6.703 -1.681 1 89.25 213 ILE A N 1
ATOM 1567 C CA . ILE A 1 213 ? -5.051 6.703 -2.982 1 89.25 213 ILE A CA 1
ATOM 1568 C C . ILE A 1 213 ? -4.191 5.449 -3.127 1 89.25 213 ILE A C 1
ATOM 1570 O O . ILE A 1 213 ? -4.258 4.762 -4.148 1 89.25 213 ILE A O 1
ATOM 1574 N N . ALA A 1 214 ? -3.436 5.184 -2.121 1 89.5 214 ALA A N 1
ATOM 1575 C CA . ALA A 1 214 ? -2.586 3.994 -2.119 1 89.5 214 ALA A CA 1
ATOM 1576 C C . ALA A 1 214 ? -3.416 2.729 -2.318 1 89.5 214 ALA A C 1
ATOM 1578 O O . ALA A 1 214 ? -3.098 1.899 -3.174 1 89.5 214 ALA A O 1
ATOM 1579 N N . ASN A 1 215 ? -4.508 2.652 -1.586 1 87.88 215 ASN A N 1
ATOM 1580 C CA . ASN A 1 215 ? -5.379 1.483 -1.628 1 87.88 215 ASN A CA 1
ATOM 1581 C C . ASN A 1 215 ? -6.012 1.304 -3.006 1 87.88 215 ASN A C 1
ATOM 1583 O O . ASN A 1 215 ? -6.098 0.184 -3.512 1 87.88 215 ASN A O 1
ATOM 1587 N N . SER A 1 216 ? -6.395 2.328 -3.584 1 87.56 216 SER A N 1
ATOM 1588 C CA . SER A 1 216 ? -7.117 2.266 -4.852 1 87.56 216 SER A CA 1
ATOM 1589 C C . SER A 1 216 ? -6.172 1.988 -6.016 1 87.56 216 SER A C 1
ATOM 1591 O O . SER A 1 216 ? -6.586 1.444 -7.039 1 87.56 216 SER A O 1
ATOM 1593 N N . THR A 1 217 ? -4.957 2.338 -5.863 1 88.12 217 THR A N 1
ATOM 1594 C CA . THR A 1 217 ? -4.035 2.238 -6.988 1 88.12 217 THR A CA 1
ATOM 1595 C C . THR A 1 217 ? -3.258 0.925 -6.934 1 88.12 217 THR A C 1
ATOM 1597 O O . THR A 1 217 ? -2.912 0.359 -7.973 1 88.12 217 THR A O 1
ATOM 1600 N N . VAL A 1 218 ? -3.004 0.384 -5.797 1 84.12 218 VAL A N 1
ATOM 1601 C CA . VAL A 1 218 ? -2.156 -0.791 -5.613 1 84.12 218 VAL A CA 1
ATOM 1602 C C . VAL A 1 218 ? -2.771 -1.988 -6.332 1 84.12 218 VAL A C 1
ATOM 1604 O O . VAL A 1 218 ? -2.059 -2.791 -6.941 1 84.12 218 VAL A O 1
ATOM 1607 N N . SER A 1 219 ? -4.031 -2.084 -6.355 1 79.75 219 SER A N 1
ATOM 1608 C CA . SER A 1 219 ? -4.719 -3.23 -6.941 1 79.75 219 SER A CA 1
ATOM 1609 C C . SER A 1 219 ? -4.57 -3.244 -8.461 1 79.75 219 SER A C 1
ATOM 1611 O O . SER A 1 219 ? -4.555 -4.312 -9.078 1 79.75 219 SER A O 1
ATOM 1613 N N . HIS A 1 220 ? -4.414 -2.127 -9.039 1 83.44 220 HIS A N 1
ATOM 1614 C CA . HIS A 1 220 ? -4.336 -2.045 -10.492 1 83.44 220 HIS A CA 1
ATOM 1615 C C . HIS A 1 220 ? -2.947 -2.426 -10.992 1 83.44 220 HIS A C 1
ATOM 1617 O O . HIS A 1 220 ? -2.801 -2.951 -12.102 1 83.44 220 HIS A O 1
ATOM 1623 N N . LEU A 1 221 ? -1.992 -2.258 -10.227 1 82 221 LEU A N 1
ATOM 1624 C CA . LEU A 1 221 ? -0.625 -2.488 -10.68 1 82 221 LEU A CA 1
ATOM 1625 C C . LEU A 1 221 ? -0.195 -3.926 -10.398 1 82 221 LEU A C 1
ATOM 1627 O O . LEU A 1 221 ? 0.92 -4.32 -10.75 1 82 221 LEU A O 1
ATOM 1631 N N . ARG A 1 222 ? -1.113 -4.629 -9.883 1 74.31 222 ARG A N 1
ATOM 1632 C CA . ARG A 1 222 ? -0.856 -6.039 -9.625 1 74.31 222 ARG A CA 1
ATOM 1633 C C . ARG A 1 222 ? -0.647 -6.805 -10.93 1 74.31 222 ARG A C 1
ATOM 1635 O O . ARG A 1 222 ? 0.097 -7.785 -10.969 1 74.31 222 ARG A O 1
ATOM 1642 N N . SER A 1 223 ? -1.316 -6.324 -11.93 1 74 223 SER A N 1
ATOM 1643 C CA . SER A 1 223 ? -1.247 -6.988 -13.227 1 74 223 SER A CA 1
ATOM 1644 C C . SER A 1 223 ? -0.009 -6.555 -14.008 1 74 223 SER A C 1
ATOM 1646 O O . SER A 1 223 ? 0.182 -6.961 -15.156 1 74 223 SER A O 1
ATOM 1648 N N . GLY A 1 224 ? 0.803 -5.75 -13.328 1 81.5 224 GLY A N 1
ATOM 1649 C CA . GLY A 1 224 ? 2.008 -5.27 -13.984 1 81.5 224 GLY A CA 1
ATOM 1650 C C . GLY A 1 224 ? 1.857 -3.871 -14.555 1 81.5 224 GLY A C 1
ATOM 1651 O O . GLY A 1 224 ? 0.797 -3.254 -14.43 1 81.5 224 GLY A O 1
ATOM 1652 N N . LEU A 1 225 ? 2.926 -3.477 -15.062 1 90.12 225 LEU A N 1
ATOM 1653 C CA . LEU A 1 225 ? 2.951 -2.146 -15.664 1 90.12 225 LEU A CA 1
ATOM 1654 C C . LEU A 1 225 ? 2.539 -2.207 -17.125 1 90.12 225 LEU A C 1
ATOM 1656 O O . LEU A 1 225 ? 3.391 -2.316 -18.016 1 90.12 225 LEU A O 1
ATOM 1660 N N . THR A 1 226 ? 1.287 -2.08 -17.359 1 89.44 226 THR A N 1
ATOM 1661 C CA . THR A 1 226 ? 0.688 -2.102 -18.688 1 89.44 226 THR A CA 1
ATOM 1662 C C . THR A 1 226 ? -0.031 -0.787 -18.969 1 89.44 226 THR A C 1
ATOM 1664 O O . THR A 1 226 ? -0.281 0.005 -18.062 1 89.44 226 THR A O 1
ATOM 1667 N N . PRO A 1 227 ? -0.293 -0.534 -20.234 1 92.5 227 PRO A N 1
ATOM 1668 C CA . PRO A 1 227 ? -1.035 0.689 -20.562 1 92.5 227 PRO A CA 1
ATOM 1669 C C . PRO A 1 227 ? -2.373 0.771 -19.828 1 92.5 227 PRO A C 1
ATOM 1671 O O . PRO A 1 227 ? -2.773 1.85 -19.375 1 92.5 227 PRO A O 1
ATOM 1674 N N . GLU A 1 228 ? -3.004 -0.359 -19.641 1 91.31 228 GLU A N 1
ATOM 1675 C CA . GLU A 1 228 ? -4.301 -0.384 -18.969 1 91.31 228 GLU A CA 1
ATOM 1676 C C . GLU A 1 228 ? -4.156 -0.066 -17.484 1 91.31 228 GLU A C 1
ATOM 1678 O O . GLU A 1 228 ? -4.891 0.766 -16.953 1 91.31 228 GLU A O 1
ATOM 1683 N N . SER A 1 229 ? -3.215 -0.792 -16.844 1 92.31 229 SER A N 1
ATOM 1684 C CA . SER A 1 229 ? -2.998 -0.559 -15.422 1 92.31 229 SER A CA 1
ATOM 1685 C C . SER A 1 229 ? -2.482 0.853 -15.164 1 92.31 229 SER A C 1
ATOM 1687 O O . SER A 1 229 ? -2.859 1.488 -14.18 1 92.31 229 SER A O 1
ATOM 1689 N N . ALA A 1 230 ? -1.627 1.352 -16.062 1 95.5 230 ALA A N 1
ATOM 1690 C CA . ALA A 1 230 ? -1.077 2.701 -15.953 1 95.5 230 ALA A CA 1
ATOM 1691 C C . ALA A 1 230 ? -2.174 3.752 -16.078 1 95.5 230 ALA A C 1
ATOM 1693 O O . ALA A 1 230 ? -2.201 4.73 -15.328 1 95.5 230 ALA A O 1
ATOM 1694 N N . LEU A 1 231 ? -3.035 3.543 -17.062 1 95.44 231 LEU A N 1
ATOM 1695 C CA . LEU A 1 231 ? -4.125 4.484 -17.297 1 95.44 231 LEU A CA 1
ATOM 1696 C C . LEU A 1 231 ? -5.066 4.535 -16.094 1 95.44 231 LEU A C 1
ATOM 1698 O O . LEU A 1 231 ? -5.465 5.617 -15.656 1 95.44 231 LEU A O 1
ATOM 1702 N N . ALA A 1 232 ? -5.426 3.406 -15.594 1 94.5 232 ALA A N 1
ATOM 1703 C CA . ALA A 1 232 ? -6.312 3.34 -14.438 1 94.5 232 ALA A CA 1
ATOM 1704 C C . ALA A 1 232 ? -5.688 4.023 -13.227 1 94.5 232 ALA A C 1
ATOM 1706 O O . ALA A 1 232 ? -6.352 4.785 -12.523 1 94.5 232 ALA A O 1
ATOM 1707 N N . THR A 1 233 ? -4.457 3.73 -13.008 1 95.12 233 THR A N 1
ATOM 1708 C CA . THR A 1 233 ? -3.719 4.301 -11.883 1 95.12 233 THR A CA 1
ATOM 1709 C C . THR A 1 233 ? -3.609 5.816 -12.016 1 95.12 233 THR A C 1
ATOM 1711 O O . THR A 1 233 ? -3.871 6.551 -11.062 1 95.12 233 THR A O 1
ATOM 1714 N N . ALA A 1 234 ? -3.223 6.312 -13.172 1 96.31 234 ALA A N 1
ATOM 1715 C CA . ALA A 1 234 ? -3.08 7.742 -13.43 1 96.31 234 ALA A CA 1
ATOM 1716 C C . ALA A 1 234 ? -4.41 8.469 -13.234 1 96.31 234 ALA A C 1
ATOM 1718 O O . ALA A 1 234 ? -4.441 9.594 -12.727 1 96.31 234 ALA A O 1
ATOM 1719 N N . ARG A 1 235 ? -5.461 7.84 -13.656 1 95.44 235 ARG A N 1
ATOM 1720 C CA . ARG A 1 235 ? -6.789 8.43 -13.523 1 95.44 235 ARG A CA 1
ATOM 1721 C C . ARG A 1 235 ? -7.172 8.602 -12.055 1 95.44 235 ARG A C 1
ATOM 1723 O O . ARG A 1 235 ? -7.738 9.625 -11.672 1 95.44 235 ARG A O 1
ATOM 1730 N N . ILE A 1 236 ? -6.895 7.625 -11.32 1 93.62 236 ILE A N 1
ATOM 1731 C CA . ILE A 1 236 ? -7.215 7.672 -9.898 1 93.62 236 ILE A CA 1
ATOM 1732 C C . ILE A 1 236 ? -6.418 8.781 -9.219 1 93.62 236 ILE A C 1
ATOM 1734 O O . ILE A 1 236 ? -6.977 9.586 -8.469 1 93.62 236 ILE A O 1
ATOM 1738 N N . ILE A 1 237 ? -5.16 8.852 -9.477 1 94.19 237 ILE A N 1
ATOM 1739 C CA . ILE A 1 237 ? -4.297 9.859 -8.859 1 94.19 237 ILE A CA 1
ATOM 1740 C C . ILE A 1 237 ? -4.746 11.25 -9.281 1 94.19 237 ILE A C 1
ATOM 1742 O O . ILE A 1 237 ? -4.875 12.148 -8.445 1 94.19 237 ILE A O 1
ATOM 1746 N N . HIS A 1 238 ? -5.012 11.406 -10.547 1 94.44 238 HIS A N 1
ATOM 1747 C CA . HIS A 1 238 ? -5.402 12.711 -11.07 1 94.44 238 HIS A CA 1
ATOM 1748 C C . HIS A 1 238 ? -6.719 13.172 -10.461 1 94.44 238 HIS A C 1
ATOM 1750 O O . HIS A 1 238 ? -6.91 14.375 -10.234 1 94.44 238 HIS A O 1
ATOM 1756 N N . SER A 1 239 ? -7.59 12.242 -10.18 1 91.06 239 SER A N 1
ATOM 1757 C CA . SER A 1 239 ? -8.891 12.586 -9.633 1 91.06 239 SER A CA 1
ATOM 1758 C C . SER A 1 239 ? -8.797 12.945 -8.156 1 91.06 239 SER A C 1
ATOM 1760 O O . SER A 1 239 ? -9.633 13.68 -7.629 1 91.06 239 SER A O 1
ATOM 1762 N N . ARG A 1 240 ? -7.762 12.492 -7.535 1 88.38 240 ARG A N 1
ATOM 1763 C CA . ARG A 1 240 ? -7.695 12.641 -6.086 1 88.38 240 ARG A CA 1
ATOM 1764 C C . ARG A 1 240 ? -6.637 13.664 -5.691 1 88.38 240 ARG A C 1
ATOM 1766 O O . ARG A 1 240 ? -6.672 14.211 -4.586 1 88.38 240 ARG A O 1
ATOM 1773 N N . VAL A 1 241 ? -5.699 13.859 -6.551 1 87 241 VAL A N 1
ATOM 1774 C CA . VAL A 1 241 ? -4.602 14.773 -6.266 1 87 241 VAL A CA 1
ATOM 1775 C C . VAL A 1 241 ? -4.719 16.016 -7.148 1 87 241 VAL A C 1
ATOM 1777 O O . VAL A 1 241 ? -5.047 15.914 -8.336 1 87 241 VAL A O 1
ATOM 1780 N N . ALA A 1 242 ? -4.449 17.109 -6.555 1 85 242 ALA A N 1
ATOM 1781 C CA . ALA A 1 242 ? -4.566 18.375 -7.285 1 85 242 ALA A CA 1
ATOM 1782 C C . ALA A 1 242 ? -3.309 18.656 -8.102 1 85 242 ALA A C 1
ATOM 1784 O O . ALA A 1 242 ? -2.506 19.516 -7.734 1 85 242 ALA A O 1
ATOM 1785 N N . VAL A 1 243 ? -3.172 18.078 -9.172 1 90.81 243 VAL A N 1
ATOM 1786 C CA . VAL A 1 243 ? -2.051 18.266 -10.086 1 90.81 243 VAL A CA 1
ATOM 1787 C C . VAL A 1 243 ? -2.57 18.594 -11.477 1 90.81 243 VAL A C 1
ATOM 1789 O O . VAL A 1 243 ? -3.758 18.422 -11.766 1 90.81 243 VAL A O 1
ATOM 1792 N N . GLY A 1 244 ? -1.707 19.203 -12.266 1 92.06 244 GLY A N 1
ATOM 1793 C CA . GLY A 1 244 ? -2.076 19.5 -13.641 1 92.06 244 GLY A CA 1
ATOM 1794 C C . GLY A 1 244 ? -2.24 18.25 -14.484 1 92.06 244 GLY A C 1
ATOM 1795 O O . GLY A 1 244 ? -3.182 18.156 -15.281 1 92.06 244 GLY A O 1
ATOM 1796 N N . ALA A 1 245 ? -1.299 17.359 -14.289 1 95.38 245 ALA A N 1
ATOM 1797 C CA . ALA A 1 245 ? -1.337 16.109 -15.055 1 95.38 245 ALA A CA 1
ATOM 1798 C C . ALA A 1 245 ? -0.557 15.008 -14.352 1 95.38 245 ALA A C 1
ATOM 1800 O O . ALA A 1 245 ? 0.315 15.289 -13.523 1 95.38 245 ALA A O 1
ATOM 1801 N N . VAL A 1 246 ? -0.983 13.82 -14.641 1 96.88 246 VAL A N 1
ATOM 1802 C CA . VAL A 1 246 ? -0.288 12.633 -14.156 1 96.88 246 VAL A CA 1
ATOM 1803 C C . VAL A 1 246 ? 0.108 11.742 -15.336 1 96.88 246 VAL A C 1
ATOM 1805 O O . VAL A 1 246 ? -0.681 11.547 -16.266 1 96.88 246 VAL A O 1
ATOM 1808 N N . ALA A 1 247 ? 1.341 11.281 -15.312 1 97.12 247 ALA A N 1
ATOM 1809 C CA . ALA A 1 247 ? 1.798 10.383 -16.375 1 97.12 247 ALA A CA 1
ATOM 1810 C C . ALA A 1 247 ? 2.574 9.203 -15.797 1 97.12 247 ALA A C 1
ATOM 1812 O O . ALA A 1 247 ? 3.207 9.32 -14.742 1 97.12 247 ALA A O 1
ATOM 1813 N N . ILE A 1 248 ? 2.447 8.133 -16.406 1 97.38 248 ILE A N 1
ATOM 1814 C CA . ILE A 1 248 ? 3.213 6.934 -16.078 1 97.38 248 ILE A CA 1
ATOM 1815 C C . ILE A 1 248 ? 3.914 6.418 -17.344 1 97.38 248 ILE A C 1
ATOM 1817 O O . ILE A 1 248 ? 3.328 6.406 -18.422 1 97.38 248 ILE A O 1
ATOM 1821 N N . THR A 1 249 ? 5.172 6.031 -17.203 1 96.69 249 THR A N 1
ATOM 1822 C CA . THR A 1 249 ? 5.941 5.57 -18.344 1 96.69 249 THR A CA 1
ATOM 1823 C C . THR A 1 249 ? 6.574 4.211 -18.062 1 96.69 249 THR A C 1
ATOM 1825 O O . THR A 1 249 ? 6.652 3.785 -16.906 1 96.69 249 THR A O 1
ATOM 1828 N N . ASP A 1 250 ? 6.879 3.576 -19.062 1 94.69 250 ASP A N 1
ATOM 1829 C CA . ASP A 1 250 ? 7.844 2.486 -18.938 1 94.69 250 ASP A CA 1
ATOM 1830 C C . ASP A 1 250 ? 9.258 2.969 -19.25 1 94.69 250 ASP A C 1
ATOM 1832 O O . ASP A 1 250 ? 9.578 4.141 -19.047 1 94.69 250 ASP A O 1
ATOM 1836 N N . GLU A 1 251 ? 10.117 2.115 -19.641 1 93.75 251 GLU A N 1
ATOM 1837 C CA . GLU A 1 251 ? 11.508 2.494 -19.875 1 93.75 251 GLU A CA 1
ATOM 1838 C C . GLU A 1 251 ? 11.648 3.326 -21.141 1 93.75 251 GLU A C 1
ATOM 1840 O O . GLU A 1 251 ? 12.617 4.078 -21.297 1 93.75 251 GLU A O 1
ATOM 1845 N N . THR A 1 252 ? 10.617 3.248 -22.016 1 92.12 252 THR A N 1
ATOM 1846 C CA . THR A 1 252 ? 10.805 3.842 -23.328 1 92.12 252 THR A CA 1
ATOM 1847 C C . THR A 1 252 ? 9.609 4.719 -23.703 1 92.12 252 THR A C 1
ATOM 1849 O O . THR A 1 252 ? 9.773 5.762 -24.344 1 92.12 252 THR A O 1
ATOM 1852 N N . ASN A 1 253 ? 8.461 4.301 -23.297 1 93.75 253 ASN A N 1
ATOM 1853 C CA . ASN A 1 253 ? 7.25 4.949 -23.781 1 93.75 253 ASN A CA 1
ATOM 1854 C C . ASN A 1 253 ? 6.406 5.496 -22.641 1 93.75 253 ASN A C 1
ATOM 1856 O O . ASN A 1 253 ? 6.512 5.023 -21.5 1 93.75 253 ASN A O 1
ATOM 1860 N N . VAL A 1 254 ? 5.633 6.48 -23.062 1 95.62 254 VAL A N 1
ATOM 1861 C CA . VAL A 1 254 ? 4.59 6.949 -22.156 1 95.62 254 VAL A CA 1
ATOM 1862 C C . VAL A 1 254 ? 3.41 5.98 -22.188 1 95.62 254 VAL A C 1
ATOM 1864 O O . VAL A 1 254 ? 2.838 5.707 -23.234 1 95.62 254 VAL A O 1
ATOM 1867 N N . LEU A 1 255 ? 3.059 5.438 -21.062 1 95.31 255 LEU A N 1
ATOM 1868 C CA . LEU A 1 255 ? 1.981 4.457 -21 1 95.31 255 LEU A CA 1
ATOM 1869 C C . LEU A 1 255 ? 0.633 5.145 -20.797 1 95.31 255 LEU A C 1
ATOM 1871 O O . LEU A 1 255 ? -0.383 4.688 -21.328 1 95.31 255 LEU A O 1
ATOM 1875 N N . ALA A 1 256 ? 0.669 6.203 -19.984 1 96.56 256 ALA A N 1
ATOM 1876 C CA . ALA A 1 256 ? -0.562 6.934 -19.703 1 96.56 256 ALA A CA 1
ATOM 1877 C C . ALA A 1 256 ? -0.271 8.398 -19.391 1 96.56 256 ALA A C 1
ATOM 1879 O O . ALA A 1 256 ? 0.77 8.711 -18.797 1 96.56 256 ALA A O 1
ATOM 1880 N N . HIS A 1 257 ? -1.096 9.242 -19.812 1 96.19 257 HIS A N 1
ATOM 1881 C CA . HIS A 1 257 ? -1.088 10.672 -19.5 1 96.19 257 HIS A CA 1
ATOM 1882 C C . HIS A 1 257 ? -2.506 11.203 -19.312 1 96.19 257 HIS A C 1
ATOM 1884 O O . HIS A 1 257 ? -3.332 11.102 -20.219 1 96.19 257 HIS A O 1
ATOM 1890 N N . ILE A 1 258 ? -2.738 11.758 -18.188 1 96.25 258 ILE A N 1
ATOM 1891 C CA . ILE A 1 258 ? -4.051 12.312 -17.891 1 96.25 258 ILE A CA 1
ATOM 1892 C C . ILE A 1 258 ? -3.902 13.758 -17.406 1 96.25 258 ILE A C 1
ATOM 1894 O O . ILE A 1 258 ? -3.082 14.039 -16.531 1 96.25 258 ILE A O 1
ATOM 1898 N N . GLY A 1 259 ? -4.719 14.68 -17.938 1 94.56 259 GLY A N 1
ATOM 1899 C CA . GLY A 1 259 ? -4.691 16.062 -17.484 1 94.56 259 GLY A CA 1
ATOM 1900 C C . GLY A 1 259 ? -4.262 17.031 -18.578 1 94.56 259 GLY A C 1
ATOM 1901 O O . GLY A 1 259 ? -4.359 16.719 -19.766 1 94.56 259 GLY A O 1
ATOM 1902 N N . VAL A 1 260 ? -3.801 18.141 -18.219 1 93 260 VAL A N 1
ATOM 1903 C CA . VAL A 1 260 ? -3.422 19.188 -19.156 1 93 260 VAL A CA 1
ATOM 1904 C C . VAL A 1 260 ? -2.211 18.734 -19.969 1 93 260 VAL A C 1
ATOM 1906 O O . VAL A 1 260 ? -1.405 17.922 -19.5 1 93 260 VAL A O 1
ATOM 1909 N N . GLY A 1 261 ? -2.105 19.188 -21.25 1 89.5 261 GLY A N 1
ATOM 1910 C CA . GLY A 1 261 ? -1.006 18.812 -22.109 1 89.5 261 GLY A CA 1
ATOM 1911 C C . GLY A 1 261 ? -1.264 17.531 -22.875 1 89.5 261 GLY A C 1
ATOM 1912 O O . GLY A 1 261 ? -0.361 17 -23.531 1 89.5 261 GLY A O 1
ATOM 1913 N N . ASP A 1 262 ? -2.502 17.062 -22.75 1 89.38 262 ASP A N 1
ATOM 1914 C CA . ASP A 1 262 ? -2.863 15.789 -23.375 1 89.38 262 ASP A CA 1
ATOM 1915 C C . ASP A 1 262 ? -2.885 15.914 -24.891 1 89.38 262 ASP A C 1
ATOM 1917 O O . ASP A 1 262 ? -3.057 14.914 -25.594 1 89.38 262 ASP A O 1
ATOM 1921 N N . ASP A 1 263 ? -2.676 17.031 -25.406 1 87.5 263 ASP A N 1
ATOM 1922 C CA . ASP A 1 263 ? -2.658 17.266 -26.859 1 87.5 263 ASP A CA 1
ATOM 1923 C C . ASP A 1 263 ? -1.328 16.828 -27.469 1 87.5 263 ASP A C 1
ATOM 1925 O O . ASP A 1 263 ? -1.268 16.469 -28.641 1 87.5 263 ASP A O 1
ATOM 1929 N N . HIS A 1 264 ? -0.24 16.906 -26.656 1 87.12 264 HIS A N 1
ATOM 1930 C CA . HIS A 1 264 ? 1.053 16.578 -27.234 1 87.12 264 HIS A CA 1
ATOM 1931 C C . HIS A 1 264 ? 1.783 15.531 -26.391 1 87.12 264 HIS A C 1
ATOM 1933 O O . HIS A 1 264 ? 2.744 14.914 -26.859 1 87.12 264 HIS A O 1
ATOM 1939 N N . HIS A 1 265 ? 1.417 15.383 -25.172 1 88.75 265 HIS A N 1
ATOM 1940 C CA . HIS A 1 265 ? 1.911 14.258 -24.391 1 88.75 265 HIS A CA 1
ATOM 1941 C C . HIS A 1 265 ? 0.982 13.055 -24.5 1 88.75 265 HIS A C 1
ATOM 1943 O O . HIS A 1 265 ? 0.092 12.875 -23.656 1 88.75 265 HIS A O 1
ATOM 1949 N N . LEU A 1 266 ? 1.316 12.156 -25.391 1 87.44 266 LEU A N 1
ATOM 1950 C CA . LEU A 1 266 ? 0.383 11.102 -25.766 1 87.44 266 LEU A CA 1
ATOM 1951 C C . LEU A 1 266 ? 0.871 9.742 -25.281 1 87.44 266 LEU A C 1
ATOM 1953 O O . LEU A 1 266 ? 2.064 9.445 -25.359 1 87.44 266 LEU A O 1
ATOM 1957 N N . ALA A 1 267 ? -0.125 9.039 -24.844 1 90.94 267 ALA A N 1
ATOM 1958 C CA . ALA A 1 267 ? 0.174 7.656 -24.484 1 90.94 267 ALA A CA 1
ATOM 1959 C C . ALA A 1 267 ? 0.63 6.859 -25.703 1 90.94 267 ALA A C 1
ATOM 1961 O O . ALA A 1 267 ? 0.091 7.023 -26.797 1 90.94 267 ALA A O 1
ATOM 1962 N N . GLY A 1 268 ? 1.565 5.988 -25.5 1 89.69 268 GLY A N 1
ATOM 1963 C CA . GLY A 1 268 ? 2.055 5.145 -26.578 1 89.69 268 GLY A CA 1
ATOM 1964 C C . GLY A 1 268 ? 3.24 5.742 -27.312 1 89.69 268 GLY A C 1
ATOM 1965 O O . GLY A 1 268 ? 3.879 5.066 -28.125 1 89.69 268 GLY A O 1
ATOM 1966 N N . ARG A 1 269 ? 3.58 6.934 -27.078 1 90.12 269 ARG A N 1
ATOM 1967 C CA . ARG A 1 269 ? 4.699 7.598 -27.734 1 90.12 269 ARG A CA 1
ATOM 1968 C C . ARG A 1 269 ? 5.961 7.527 -26.875 1 90.12 269 ARG A C 1
ATOM 1970 O O . ARG A 1 269 ? 5.883 7.328 -25.656 1 90.12 269 ARG A O 1
ATOM 1977 N N . PRO A 1 270 ? 7.062 7.727 -27.531 1 91.06 270 PRO A N 1
ATOM 1978 C CA . PRO A 1 270 ? 8.32 7.691 -26.766 1 91.06 270 PRO A CA 1
ATOM 1979 C C . PRO A 1 270 ? 8.461 8.875 -25.812 1 91.06 270 PRO A C 1
ATOM 1981 O O . PRO A 1 270 ? 7.93 9.953 -26.078 1 91.06 270 PRO A O 1
ATOM 1984 N N . ILE A 1 271 ? 9.195 8.625 -24.781 1 90.81 271 ILE A N 1
ATOM 1985 C CA . ILE A 1 271 ? 9.484 9.648 -23.781 1 90.81 271 ILE A CA 1
ATOM 1986 C C . ILE A 1 271 ? 10.297 10.781 -24.422 1 90.81 271 ILE A C 1
ATOM 1988 O O . ILE A 1 271 ? 11.32 10.531 -25.062 1 90.81 271 ILE A O 1
ATOM 1992 N N . VAL A 1 272 ? 9.836 12.008 -24.203 1 82.31 272 VAL A N 1
ATOM 1993 C CA . VAL A 1 272 ? 10.461 13.133 -24.891 1 82.31 272 VAL A CA 1
ATOM 1994 C C . VAL A 1 272 ? 11.172 14.031 -23.875 1 82.31 272 VAL A C 1
ATOM 1996 O O . VAL A 1 272 ? 12.102 14.758 -24.219 1 82.31 272 VAL A O 1
ATOM 1999 N N . THR A 1 273 ? 10.828 14.047 -22.672 1 86.75 273 THR A N 1
ATOM 2000 C CA . THR A 1 273 ? 11.367 14.969 -21.672 1 86.75 273 THR A CA 1
ATOM 2001 C C . THR A 1 273 ? 12.711 14.484 -21.156 1 86.75 273 THR A C 1
ATOM 2003 O O . THR A 1 273 ? 12.859 13.305 -20.812 1 86.75 273 THR A O 1
ATOM 2006 N N . GLU A 1 274 ? 13.672 15.359 -21.094 1 87.94 274 GLU A N 1
ATOM 2007 C CA . GLU A 1 274 ? 15.016 15.031 -20.625 1 87.94 274 GLU A CA 1
ATOM 2008 C C . GLU A 1 274 ? 15.008 14.633 -19.141 1 87.94 274 GLU A C 1
ATOM 2010 O O . GLU A 1 274 ? 15.797 13.789 -18.719 1 87.94 274 GLU A O 1
ATOM 2015 N N . ALA A 1 275 ? 14.25 15.273 -18.422 1 92.81 275 ALA A N 1
ATOM 2016 C CA . ALA A 1 275 ? 14.172 14.992 -17 1 92.81 275 ALA A CA 1
ATOM 2017 C C . ALA A 1 275 ? 13.758 13.547 -16.734 1 92.81 275 ALA A C 1
ATOM 2019 O O . ALA A 1 275 ? 14.297 12.891 -15.844 1 92.81 275 ALA A O 1
ATOM 2020 N N . THR A 1 276 ? 12.844 13.086 -17.516 1 94.38 276 THR A N 1
ATOM 2021 C CA . THR A 1 276 ? 12.383 11.711 -17.375 1 94.38 276 THR A CA 1
ATOM 2022 C C . THR A 1 276 ? 13.508 10.727 -17.688 1 94.38 276 THR A C 1
ATOM 2024 O O . THR A 1 276 ? 13.68 9.727 -16.984 1 94.38 276 THR A O 1
ATOM 2027 N N . ARG A 1 277 ? 14.227 10.984 -18.672 1 93.44 277 ARG A N 1
ATOM 2028 C CA . ARG A 1 277 ? 15.352 10.133 -19.062 1 93.44 277 ARG A CA 1
ATOM 2029 C C . ARG A 1 277 ? 16.406 10.078 -17.969 1 93.44 277 ARG A C 1
ATOM 2031 O O . ARG A 1 277 ? 16.984 9.023 -17.719 1 93.44 277 ARG A O 1
ATOM 2038 N N . THR A 1 278 ? 16.594 11.195 -17.375 1 94.5 278 THR A N 1
ATOM 2039 C CA . THR A 1 278 ? 17.562 11.273 -16.281 1 94.5 278 THR A CA 1
ATOM 2040 C C . THR A 1 278 ? 17.141 10.375 -15.117 1 94.5 278 THR A C 1
ATOM 2042 O O . THR A 1 278 ? 17.969 9.672 -14.547 1 94.5 278 THR A O 1
ATOM 2045 N N . VAL A 1 279 ? 15.898 10.367 -14.82 1 96.44 279 VAL A N 1
ATOM 2046 C CA . VAL A 1 279 ? 15.383 9.562 -13.727 1 96.44 279 VAL A CA 1
ATOM 2047 C C . VAL A 1 279 ? 15.461 8.078 -14.086 1 96.44 279 VAL A C 1
ATOM 2049 O O . VAL A 1 279 ? 15.773 7.242 -13.242 1 96.44 279 VAL A O 1
ATOM 2052 N N . LEU A 1 280 ? 15.188 7.781 -15.328 1 95.75 280 LEU A N 1
ATOM 2053 C CA . LEU A 1 280 ? 15.266 6.402 -15.797 1 95.75 280 LEU A CA 1
ATOM 2054 C C . LEU A 1 280 ? 16.688 5.879 -15.711 1 95.75 280 LEU A C 1
ATOM 2056 O O . LEU A 1 280 ? 16.906 4.699 -15.406 1 95.75 280 LEU A O 1
ATOM 2060 N N . GLU A 1 281 ? 17.609 6.672 -15.883 1 93.62 281 GLU A N 1
ATOM 2061 C CA . GLU A 1 281 ? 19.016 6.289 -15.883 1 93.62 281 GLU A CA 1
ATOM 2062 C C . GLU A 1 281 ? 19.578 6.234 -14.469 1 93.62 281 GLU A C 1
ATOM 2064 O O . GLU A 1 281 ? 20.297 5.301 -14.117 1 93.62 281 GLU A O 1
ATOM 2069 N N . THR A 1 282 ? 19.25 7.211 -13.633 1 94.19 282 THR A N 1
ATOM 2070 C CA . THR A 1 282 ? 19.875 7.34 -12.32 1 94.19 282 THR A CA 1
ATOM 2071 C C . THR A 1 282 ? 19.062 6.578 -11.266 1 94.19 282 THR A C 1
ATOM 2073 O O . THR A 1 282 ? 19.609 6.164 -10.242 1 94.19 282 THR A O 1
ATOM 2076 N N . GLY A 1 283 ? 17.797 6.551 -11.438 1 94.88 283 GLY A N 1
ATOM 2077 C CA . GLY A 1 283 ? 16.922 5.934 -10.453 1 94.88 283 GLY A CA 1
ATOM 2078 C C . GLY A 1 283 ? 16.625 6.836 -9.273 1 94.88 283 GLY A C 1
ATOM 2079 O O . GLY A 1 283 ? 16.172 6.371 -8.227 1 94.88 283 GLY A O 1
ATOM 2080 N N . GLN A 1 284 ? 16.922 8.078 -9.406 1 94.88 284 GLN A N 1
ATOM 2081 C CA . GLN A 1 284 ? 16.688 9.039 -8.328 1 94.88 284 GLN A CA 1
ATOM 2082 C C . GLN A 1 284 ? 15.5 9.938 -8.625 1 94.88 284 GLN A C 1
ATOM 2084 O O . GLN A 1 284 ? 15.383 10.469 -9.734 1 94.88 284 GLN A O 1
ATOM 2089 N N . PRO A 1 285 ? 14.625 10.062 -7.625 1 96.75 285 PRO A N 1
ATOM 2090 C CA . PRO A 1 285 ? 13.492 10.969 -7.836 1 96.75 285 PRO A CA 1
ATOM 2091 C C . PRO A 1 285 ? 13.93 12.414 -8.055 1 96.75 285 PRO A C 1
ATOM 2093 O O . PRO A 1 285 ? 14.961 12.844 -7.52 1 96.75 285 PRO A O 1
ATOM 2096 N N . MET A 1 286 ? 13.148 13.203 -8.797 1 96 286 MET A N 1
ATOM 2097 C CA . MET A 1 286 ? 13.5 14.578 -9.125 1 96 286 MET A CA 1
ATOM 2098 C C . MET A 1 286 ? 12.297 15.508 -8.938 1 96 286 MET A C 1
ATOM 2100 O O . MET A 1 286 ? 11.172 15.148 -9.281 1 96 286 MET A O 1
ATOM 2104 N N . PHE A 1 287 ? 12.594 16.641 -8.352 1 95.06 287 PHE A N 1
ATOM 2105 C CA . PHE A 1 287 ? 11.641 17.734 -8.234 1 95.06 287 PHE A CA 1
ATOM 2106 C C . PHE A 1 287 ? 12.102 18.938 -9.055 1 95.06 287 PHE A C 1
ATOM 2108 O O . PHE A 1 287 ? 13.156 19.516 -8.781 1 95.06 287 PHE A O 1
ATOM 2115 N N . LEU A 1 288 ? 11.312 19.281 -10.094 1 92.75 288 LEU A N 1
ATOM 2116 C CA . LEU A 1 288 ? 11.648 20.391 -10.969 1 92.75 288 LEU A CA 1
ATOM 2117 C C . LEU A 1 288 ? 10.703 21.562 -10.734 1 92.75 288 LEU A C 1
ATOM 2119 O O . LEU A 1 288 ? 9.492 21.453 -10.922 1 92.75 288 LEU A O 1
ATOM 2123 N N . SER A 1 289 ? 11.234 22.719 -10.391 1 87.5 289 SER A N 1
ATOM 2124 C CA . SER A 1 289 ? 10.422 23.891 -10.047 1 87.5 289 SER A CA 1
ATOM 2125 C C . SER A 1 289 ? 10.297 24.844 -11.227 1 87.5 289 SER A C 1
ATOM 2127 O O . SER A 1 289 ? 9.594 25.859 -11.141 1 87.5 289 SER A O 1
ATOM 2129 N N . ALA A 1 290 ? 11.039 24.547 -12.305 1 84.12 290 ALA A N 1
ATOM 2130 C CA . ALA A 1 290 ? 11.016 25.453 -13.445 1 84.12 290 ALA A CA 1
ATOM 2131 C C . ALA A 1 290 ? 10.68 24.719 -14.742 1 84.12 290 ALA A C 1
ATOM 2133 O O . ALA A 1 290 ? 11.023 23.531 -14.891 1 84.12 290 ALA A O 1
ATOM 2134 N N . LYS A 1 291 ? 10.102 25.438 -15.602 1 84.12 291 LYS A N 1
ATOM 2135 C CA . LYS A 1 291 ? 9.688 24.906 -16.891 1 84.12 291 LYS A CA 1
ATOM 2136 C C . LYS A 1 291 ? 10.891 24.406 -17.703 1 84.12 291 LYS A C 1
ATOM 2138 O O . LYS A 1 291 ? 10.812 23.375 -18.375 1 84.12 291 LYS A O 1
ATOM 2143 N N . GLU A 1 292 ? 11.93 25.078 -17.594 1 81.94 292 GLU A N 1
ATOM 2144 C CA . GLU A 1 292 ? 13.125 24.781 -18.391 1 81.94 292 GLU A CA 1
ATOM 2145 C C . GLU A 1 292 ? 13.711 23.422 -18.016 1 81.94 292 GLU A C 1
ATOM 2147 O O . GLU A 1 292 ? 14.281 22.734 -18.859 1 81.94 292 GLU A O 1
ATOM 2152 N N . GLY A 1 293 ? 13.523 23.031 -16.875 1 85.12 293 GLY A N 1
ATOM 2153 C CA . GLY A 1 293 ? 14.094 21.781 -16.406 1 85.12 293 GLY A CA 1
ATOM 2154 C C . GLY A 1 293 ? 13.328 20.562 -16.891 1 85.12 293 GLY A C 1
ATOM 2155 O O . GLY A 1 293 ? 13.875 19.469 -16.938 1 85.12 293 GLY A O 1
ATOM 2156 N N . ILE A 1 294 ? 12.086 20.781 -17.25 1 86.19 294 ILE A N 1
ATOM 2157 C CA . ILE A 1 294 ? 11.242 19.688 -17.703 1 86.19 294 ILE A CA 1
ATOM 2158 C C . ILE A 1 294 ? 11.703 19.203 -19.078 1 86.19 294 ILE A C 1
ATOM 2160 O O . ILE A 1 294 ? 11.758 18 -19.344 1 86.19 294 ILE A O 1
ATOM 2164 N N . GLY A 1 295 ? 12.117 20.172 -19.984 1 79.62 295 GLY A N 1
ATOM 2165 C CA . GLY A 1 295 ? 12.703 19.859 -21.266 1 79.62 295 GLY A CA 1
ATOM 2166 C C . GLY A 1 295 ? 11.672 19.438 -22.297 1 79.62 295 GLY A C 1
ATOM 2167 O O . GLY A 1 295 ? 11.922 18.531 -23.094 1 79.62 295 GLY A O 1
ATOM 2168 N N . CYS A 1 296 ? 10.422 19.938 -22.109 1 82 296 CYS A N 1
ATOM 2169 C CA . CYS A 1 296 ? 9.445 19.688 -23.172 1 82 296 CYS A CA 1
ATOM 2170 C C . CYS A 1 296 ? 9.672 20.641 -24.344 1 82 296 CYS A C 1
ATOM 2172 O O . CYS A 1 296 ? 9.828 21.844 -24.172 1 82 296 CYS A O 1
ATOM 2174 N N . GLY A 1 297 ? 9.812 20.141 -25.547 1 77.81 297 GLY A N 1
ATOM 2175 C CA . GLY A 1 297 ? 10.117 20.922 -26.734 1 77.81 297 GLY A CA 1
ATOM 2176 C C . GLY A 1 297 ? 8.922 21.703 -27.266 1 77.81 297 GLY A C 1
ATOM 2177 O O . GLY A 1 297 ? 9.07 22.562 -28.125 1 77.81 297 GLY A O 1
ATOM 2178 N N . HIS A 1 298 ? 7.805 21.5 -26.734 1 84.81 298 HIS A N 1
ATOM 2179 C CA . HIS A 1 298 ? 6.617 22.203 -27.203 1 84.81 298 HIS A CA 1
ATOM 2180 C C . HIS A 1 298 ? 6.527 23.609 -26.609 1 84.81 298 HIS A C 1
ATOM 2182 O O . HIS A 1 298 ? 6.52 23.766 -25.391 1 84.81 298 HIS A O 1
ATOM 2188 N N . PRO A 1 299 ? 6.484 24.562 -27.344 1 81.06 299 PRO A N 1
ATOM 2189 C CA . PRO A 1 299 ? 6.555 25.938 -26.875 1 81.06 299 PRO A CA 1
ATOM 2190 C C . PRO A 1 299 ? 5.363 26.328 -26.016 1 81.06 299 PRO A C 1
ATOM 2192 O O . PRO A 1 299 ? 5.5 27.156 -25.109 1 81.06 299 PRO A O 1
ATOM 2195 N N . ASN A 1 300 ? 4.211 25.781 -26.188 1 84.31 300 ASN A N 1
ATOM 2196 C CA . ASN A 1 300 ? 3.023 26.172 -25.438 1 84.31 300 ASN A CA 1
ATOM 2197 C C . ASN A 1 300 ? 2.645 25.141 -24.391 1 84.31 300 ASN A C 1
ATOM 2199 O O . ASN A 1 300 ? 1.474 25.016 -24.031 1 84.31 300 ASN A O 1
ATOM 2203 N N . CYS A 1 301 ? 3.648 24.5 -23.906 1 88.31 301 CYS A N 1
ATOM 2204 C CA . CYS A 1 301 ? 3.352 23.516 -22.875 1 88.31 301 CYS A CA 1
ATOM 2205 C C . CYS A 1 301 ? 2.988 24.203 -21.562 1 88.31 301 CYS A C 1
ATOM 2207 O O . CYS A 1 301 ? 3.709 25.078 -21.094 1 88.31 301 CYS A O 1
ATOM 2209 N N . PRO A 1 302 ? 1.961 23.797 -21.016 1 89.19 302 PRO A N 1
ATOM 2210 C CA . PRO A 1 302 ? 1.457 24.484 -19.828 1 89.19 302 PRO A CA 1
ATOM 2211 C C . PRO A 1 302 ? 2.213 24.094 -18.562 1 89.19 302 PRO A C 1
ATOM 2213 O O . PRO A 1 302 ? 1.976 24.672 -17.5 1 89.19 302 PRO A O 1
ATOM 2216 N N . PHE A 1 303 ? 3.178 23.203 -18.641 1 90.62 303 PHE A N 1
ATOM 2217 C CA . PHE A 1 303 ? 3.85 22.703 -17.438 1 90.62 303 PHE A CA 1
ATOM 2218 C C . PHE A 1 303 ? 4.812 23.734 -16.875 1 90.62 303 PHE A C 1
ATOM 2220 O O . PHE A 1 303 ? 5.57 24.359 -17.625 1 90.62 303 PHE A O 1
ATOM 2227 N N . ALA A 1 304 ? 4.703 23.938 -15.562 1 89.06 304 ALA A N 1
ATOM 2228 C CA . ALA A 1 304 ? 5.586 24.875 -14.883 1 89.06 304 ALA A CA 1
ATOM 2229 C C . ALA A 1 304 ? 6.504 24.156 -13.906 1 89.06 304 ALA A C 1
ATOM 2231 O O . ALA A 1 304 ? 7.566 24.672 -13.547 1 89.06 304 ALA A O 1
ATOM 2232 N N . SER A 1 305 ? 6.074 23.031 -13.438 1 91.81 305 SER A N 1
ATOM 2233 C CA . SER A 1 305 ? 6.836 22.203 -12.516 1 91.81 305 SER A CA 1
ATOM 2234 C C . SER A 1 305 ? 6.562 20.719 -12.75 1 91.81 305 SER A C 1
ATOM 2236 O O . SER A 1 305 ? 5.598 20.359 -13.43 1 91.81 305 SER A O 1
ATOM 2238 N N . ALA A 1 306 ? 7.512 19.953 -12.219 1 94.94 306 ALA A N 1
ATOM 2239 C CA . ALA A 1 306 ? 7.328 18.516 -12.438 1 94.94 306 ALA A CA 1
ATOM 2240 C C . ALA A 1 306 ? 7.98 17.703 -11.32 1 94.94 306 ALA A C 1
ATOM 2242 O O . ALA A 1 306 ? 8.977 18.125 -10.734 1 94.94 306 ALA A O 1
ATOM 2243 N N . ILE A 1 307 ? 7.293 16.641 -10.961 1 96.56 307 ILE A N 1
ATOM 2244 C CA . ILE A 1 307 ? 7.836 15.617 -10.07 1 96.56 307 ILE A CA 1
ATOM 2245 C C . ILE A 1 307 ? 7.938 14.289 -10.82 1 96.56 307 ILE A C 1
ATOM 2247 O O . ILE A 1 307 ? 6.953 13.812 -11.391 1 96.56 307 ILE A O 1
ATOM 2251 N N . ILE A 1 308 ? 9.125 13.727 -10.859 1 97.75 308 ILE A N 1
ATOM 2252 C CA . ILE A 1 308 ? 9.352 12.453 -11.547 1 97.75 308 ILE A CA 1
ATOM 2253 C C . ILE A 1 308 ? 10 11.461 -10.586 1 97.75 308 ILE A C 1
ATOM 2255 O O . ILE A 1 308 ? 11.062 11.727 -10.031 1 97.75 308 ILE A O 1
ATOM 2259 N N . VAL A 1 309 ? 9.305 10.312 -10.406 1 97.81 309 VAL A N 1
ATOM 2260 C CA . VAL A 1 309 ? 9.836 9.297 -9.5 1 97.81 309 VAL A CA 1
ATOM 2261 C C . VAL A 1 309 ? 9.984 7.969 -10.234 1 97.81 309 VAL A C 1
ATOM 2263 O O . VAL A 1 309 ? 9.148 7.621 -11.078 1 97.81 309 VAL A O 1
ATOM 2266 N N . PRO A 1 310 ? 11.039 7.199 -9.914 1 97.5 310 PRO A N 1
ATOM 2267 C CA . PRO A 1 310 ? 11.273 5.934 -10.609 1 97.5 310 PRO A CA 1
ATOM 2268 C C . PRO A 1 310 ? 10.414 4.797 -10.07 1 97.5 310 PRO A C 1
ATOM 2270 O O . PRO A 1 310 ? 10.094 4.77 -8.875 1 97.5 310 PRO A O 1
ATOM 2273 N N . LEU A 1 311 ? 9.977 3.994 -10.914 1 96.38 311 LEU A N 1
ATOM 2274 C CA . LEU A 1 311 ? 9.375 2.705 -10.594 1 96.38 311 LEU A CA 1
ATOM 2275 C C . LEU A 1 311 ? 10.367 1.57 -10.812 1 96.38 311 LEU A C 1
ATOM 2277 O O . LEU A 1 311 ? 10.859 1.381 -11.93 1 96.38 311 LEU A O 1
ATOM 2281 N N . THR A 1 312 ? 10.641 0.804 -9.789 1 93.31 312 THR A N 1
ATOM 2282 C CA . THR A 1 312 ? 11.68 -0.211 -9.914 1 93.31 312 THR A CA 1
ATOM 2283 C C . THR A 1 312 ? 11.078 -1.611 -9.859 1 93.31 312 THR A C 1
ATOM 2285 O O . THR A 1 312 ? 10.023 -1.818 -9.25 1 93.31 312 THR A O 1
ATOM 2288 N N . LYS A 1 313 ? 11.633 -2.426 -10.539 1 87.19 313 LYS A N 1
ATOM 2289 C CA . LYS A 1 313 ? 11.297 -3.846 -10.586 1 87.19 313 LYS A CA 1
ATOM 2290 C C . LYS A 1 313 ? 12.555 -4.703 -10.688 1 87.19 313 LYS A C 1
ATOM 2292 O O . LYS A 1 313 ? 13.312 -4.59 -11.648 1 87.19 313 LYS A O 1
ATOM 2297 N N . GLY A 1 314 ? 12.758 -5.605 -9.703 1 79.25 314 GLY A N 1
ATOM 2298 C CA . GLY A 1 314 ? 13.922 -6.477 -9.727 1 79.25 314 GLY A CA 1
ATOM 2299 C C . GLY A 1 314 ? 15.234 -5.719 -9.664 1 79.25 314 GLY A C 1
ATOM 2300 O O . GLY A 1 314 ? 16.188 -6.062 -10.367 1 79.25 314 GLY A O 1
ATOM 2301 N N . GLY A 1 315 ? 15.25 -4.508 -9.031 1 82.75 315 GLY A N 1
ATOM 2302 C CA . GLY A 1 315 ? 16.453 -3.717 -8.875 1 82.75 315 GLY A CA 1
ATOM 2303 C C . GLY A 1 315 ? 16.703 -2.768 -10.031 1 82.75 315 GLY A C 1
ATOM 2304 O O . GLY A 1 315 ? 17.641 -1.97 -9.992 1 82.75 315 GLY A O 1
ATOM 2305 N N . SER A 1 316 ? 15.969 -2.926 -11.023 1 90.19 316 SER A N 1
ATOM 2306 C CA . SER A 1 316 ? 16.109 -2.033 -12.172 1 90.19 316 SER A CA 1
ATOM 2307 C C . SER A 1 316 ? 14.906 -1.096 -12.289 1 90.19 316 SER A C 1
ATOM 2309 O O . SER A 1 316 ? 13.828 -1.386 -11.766 1 90.19 316 SER A O 1
ATOM 2311 N N . VAL A 1 317 ? 15.18 0.03 -13.016 1 95.12 317 VAL A N 1
ATOM 2312 C CA . VAL A 1 317 ? 14.094 0.986 -13.219 1 95.12 317 VAL A CA 1
ATOM 2313 C C . VAL A 1 317 ? 13.203 0.517 -14.359 1 95.12 317 VAL A C 1
ATOM 2315 O O . VAL A 1 317 ? 13.664 0.347 -15.492 1 95.12 317 VAL A O 1
ATOM 2318 N N . ALA A 1 318 ? 11.977 0.299 -14.078 1 94.12 318 ALA A N 1
ATOM 2319 C CA . ALA A 1 318 ? 11.023 -0.245 -15.047 1 94.12 318 ALA A CA 1
ATOM 2320 C C . ALA A 1 318 ? 10.18 0.863 -15.664 1 94.12 318 ALA A C 1
ATOM 2322 O O . ALA A 1 318 ? 9.562 0.671 -16.719 1 94.12 318 ALA A O 1
ATOM 2323 N N . GLY A 1 319 ? 10.133 2.02 -14.977 1 96.75 319 GLY A N 1
ATOM 2324 C CA . GLY A 1 319 ? 9.344 3.148 -15.438 1 96.75 319 GLY A CA 1
ATOM 2325 C C . GLY A 1 319 ? 9.367 4.328 -14.492 1 96.75 319 GLY A C 1
ATOM 2326 O O . GLY A 1 319 ? 10.266 4.434 -13.648 1 96.75 319 GLY A O 1
ATOM 2327 N N . THR A 1 320 ? 8.445 5.258 -14.781 1 97.62 320 THR A N 1
ATOM 2328 C CA . THR A 1 320 ? 8.398 6.43 -13.914 1 97.62 320 THR A CA 1
ATOM 2329 C C . THR A 1 320 ? 6.953 6.844 -13.641 1 97.62 320 THR A C 1
ATOM 2331 O O . THR A 1 320 ? 6.051 6.504 -14.414 1 97.62 320 THR A O 1
ATOM 2334 N N . LEU A 1 321 ? 6.746 7.383 -12.523 1 97.69 321 LEU A N 1
ATOM 2335 C CA . LEU A 1 321 ? 5.535 8.109 -12.164 1 97.69 321 LEU A CA 1
ATOM 2336 C C . LEU A 1 321 ? 5.789 9.617 -12.156 1 97.69 321 LEU A C 1
ATOM 2338 O O . LEU A 1 321 ? 6.734 10.086 -11.523 1 97.69 321 LEU A O 1
ATOM 2342 N N . LYS A 1 322 ? 4.93 10.367 -12.875 1 97.19 322 LYS A N 1
ATOM 2343 C CA . LYS A 1 322 ? 5.199 11.789 -13.055 1 97.19 322 LYS A CA 1
ATOM 2344 C C . LYS A 1 322 ? 3.98 12.633 -12.688 1 97.19 322 LYS A C 1
ATOM 2346 O O . LYS A 1 322 ? 2.854 12.297 -13.055 1 97.19 322 LYS A O 1
ATOM 2351 N N . PHE A 1 323 ? 4.207 13.703 -11.906 1 96.44 323 PHE A N 1
ATOM 2352 C CA . PHE A 1 323 ? 3.238 14.758 -11.648 1 96.44 323 PHE A CA 1
ATOM 2353 C C . PHE A 1 323 ? 3.648 16.062 -12.344 1 96.44 323 PHE A C 1
ATOM 2355 O O . PHE A 1 323 ? 4.812 16.453 -12.281 1 96.44 323 PHE A O 1
ATOM 2362 N N . TYR A 1 324 ? 2.709 16.656 -12.969 1 94.69 324 TYR A N 1
ATOM 2363 C CA . TYR A 1 324 ? 2.994 17.938 -13.586 1 94.69 324 TYR A CA 1
ATOM 2364 C C . TYR A 1 324 ? 2.148 19.047 -12.969 1 94.69 324 TYR A C 1
ATOM 2366 O O . TYR A 1 324 ? 0.974 18.828 -12.656 1 94.69 324 TYR A O 1
ATOM 2374 N N . GLY A 1 325 ? 2.844 20.109 -12.75 1 92.19 325 GLY A N 1
ATOM 2375 C CA . GLY A 1 325 ? 2.164 21.297 -12.266 1 92.19 325 GLY A CA 1
ATOM 2376 C C . GLY A 1 325 ? 2.068 22.406 -13.305 1 92.19 325 GLY A C 1
ATOM 2377 O O . GLY A 1 325 ? 2.865 22.453 -14.25 1 92.19 325 GLY A O 1
ATOM 2378 N N . THR A 1 326 ? 1.061 23.266 -13.195 1 88.75 326 THR A N 1
ATOM 2379 C CA . THR A 1 326 ? 0.877 24.422 -14.062 1 88.75 326 THR A CA 1
ATOM 2380 C C . THR A 1 326 ? 1.085 25.719 -13.281 1 88.75 326 THR A C 1
ATOM 2382 O O . THR A 1 326 ? 1.438 25.688 -12.102 1 88.75 326 THR A O 1
ATOM 2385 N N . ALA A 1 327 ? 0.909 26.812 -13.984 1 77 327 ALA A N 1
ATOM 2386 C CA . ALA A 1 327 ? 1.063 28.125 -13.359 1 77 327 ALA A CA 1
ATOM 2387 C C . ALA A 1 327 ? 0.06 28.312 -12.227 1 77 327 ALA A C 1
ATOM 2389 O O . ALA A 1 327 ? 0.358 28.969 -11.227 1 77 327 ALA A O 1
ATOM 2390 N N . ASN A 1 328 ? -1.058 27.656 -12.359 1 72.62 328 ASN A N 1
ATOM 2391 C CA . ASN A 1 328 ? -2.125 27.828 -11.383 1 72.62 328 ASN A CA 1
ATOM 2392 C C . ASN A 1 328 ? -2.086 26.734 -10.32 1 72.62 328 ASN A C 1
ATOM 2394 O O . ASN A 1 328 ? -2.656 26.891 -9.234 1 72.62 328 ASN A O 1
ATOM 2398 N N . LYS A 1 329 ? -1.442 25.656 -10.648 1 78.5 329 LYS A N 1
ATOM 2399 C CA . LYS A 1 329 ? -1.321 24.516 -9.742 1 78.5 329 LYS A CA 1
ATOM 2400 C C . LYS A 1 329 ? 0.136 24.094 -9.586 1 78.5 329 LYS A C 1
ATOM 2402 O O . LYS A 1 329 ? 0.588 23.141 -10.242 1 78.5 329 LYS A O 1
ATOM 2407 N N . SER A 1 330 ? 0.745 24.719 -8.656 1 80.31 330 SER A N 1
ATOM 2408 C CA . SER A 1 330 ? 2.158 24.406 -8.484 1 80.31 330 SER A CA 1
ATOM 2409 C C . SER A 1 330 ? 2.348 23.172 -7.59 1 80.31 330 SER A C 1
ATOM 2411 O O . SER A 1 330 ? 1.515 22.906 -6.723 1 80.31 330 SER A O 1
ATOM 2413 N N . LEU A 1 331 ? 3.391 22.5 -7.871 1 87.31 331 LEU A N 1
ATOM 2414 C CA . LEU A 1 331 ? 3.719 21.328 -7.062 1 87.31 331 LEU A CA 1
ATOM 2415 C C . LEU A 1 331 ? 4.512 21.734 -5.824 1 87.31 331 LEU A C 1
ATOM 2417 O O . LEU A 1 331 ? 5.211 22.75 -5.828 1 87.31 331 LEU A O 1
ATOM 2421 N N . ASP A 1 332 ? 4.262 20.984 -4.738 1 85.31 332 ASP A N 1
ATOM 2422 C CA . ASP A 1 332 ? 4.957 21.297 -3.496 1 85.31 332 ASP A CA 1
ATOM 2423 C C . ASP A 1 332 ? 5.652 20.062 -2.924 1 85.31 332 ASP A C 1
ATOM 2425 O O . ASP A 1 332 ? 5.707 19.016 -3.574 1 85.31 332 ASP A O 1
ATOM 2429 N N . LEU A 1 333 ? 6.262 20.297 -1.791 1 86.06 333 LEU A N 1
ATOM 2430 C CA . LEU A 1 333 ? 7.059 19.234 -1.169 1 86.06 333 LEU A CA 1
ATOM 2431 C C . LEU A 1 333 ? 6.176 18.078 -0.719 1 86.06 333 LEU A C 1
ATOM 2433 O O . LEU A 1 333 ? 6.613 16.938 -0.706 1 86.06 333 LEU A O 1
ATOM 2437 N N . LEU A 1 334 ? 4.961 18.375 -0.363 1 85.5 334 LEU A N 1
ATOM 2438 C CA . LEU A 1 334 ? 4.023 17.328 0.032 1 85.5 334 LEU A CA 1
ATOM 2439 C C . LEU A 1 334 ? 3.764 16.359 -1.123 1 85.5 334 LEU A C 1
ATOM 2441 O O . LEU A 1 334 ? 3.781 15.141 -0.938 1 85.5 334 LEU A O 1
ATOM 2445 N N . LEU A 1 335 ? 3.592 16.969 -2.236 1 90.94 335 LEU A N 1
ATOM 2446 C CA . LEU A 1 335 ? 3.324 16.156 -3.418 1 90.94 335 LEU A CA 1
ATOM 2447 C C . LEU A 1 335 ? 4.559 15.359 -3.818 1 90.94 335 LEU A C 1
ATOM 2449 O O . LEU A 1 335 ? 4.441 14.25 -4.34 1 90.94 335 LEU A O 1
ATOM 2453 N N . PHE A 1 336 ? 5.672 15.914 -3.588 1 93.94 336 PHE A N 1
ATOM 2454 C CA . PHE A 1 336 ? 6.91 15.195 -3.865 1 93.94 336 PHE A CA 1
ATOM 2455 C C . PHE A 1 336 ? 7.008 13.938 -3.012 1 93.94 336 PHE A C 1
ATOM 2457 O O . PHE A 1 336 ? 7.324 12.859 -3.521 1 93.94 336 PHE A O 1
ATOM 2464 N N . GLU A 1 337 ? 6.68 14.062 -1.762 1 92 337 GLU A N 1
ATOM 2465 C CA . GLU A 1 337 ? 6.742 12.914 -0.858 1 92 337 GLU A CA 1
ATOM 2466 C C . GLU A 1 337 ? 5.641 11.906 -1.173 1 92 337 GLU A C 1
ATOM 2468 O O . GLU A 1 337 ? 5.844 10.695 -1.032 1 92 337 GLU A O 1
ATOM 2473 N N . LEU A 1 338 ? 4.555 12.453 -1.543 1 92.12 338 LEU A N 1
ATOM 2474 C CA . LEU A 1 338 ? 3.473 11.57 -1.967 1 92.12 338 LEU A CA 1
ATOM 2475 C C . LEU A 1 338 ? 3.887 10.75 -3.182 1 92.12 338 LEU A C 1
ATOM 2477 O O . LEU A 1 338 ? 3.682 9.531 -3.211 1 92.12 338 LEU A O 1
ATOM 2481 N N . GLY A 1 339 ? 4.449 11.43 -4.18 1 94.81 339 GLY A N 1
ATOM 2482 C CA . GLY A 1 339 ? 4.934 10.75 -5.371 1 94.81 339 GLY A CA 1
ATOM 2483 C C . GLY A 1 339 ? 5.961 9.672 -5.062 1 94.81 339 GLY A C 1
ATOM 2484 O O . GLY A 1 339 ? 5.875 8.555 -5.578 1 94.81 339 GLY A O 1
ATOM 2485 N N . LYS A 1 340 ? 6.887 10.023 -4.219 1 94.81 340 LYS A N 1
ATOM 2486 C CA . LYS A 1 340 ? 7.926 9.078 -3.82 1 94.81 340 LYS A CA 1
ATOM 2487 C C . LYS A 1 340 ? 7.328 7.871 -3.107 1 94.81 340 LYS A C 1
ATOM 2489 O O . LYS A 1 340 ? 7.703 6.73 -3.391 1 94.81 340 LYS A O 1
ATOM 2494 N N . GLY A 1 341 ? 6.473 8.18 -2.18 1 92.56 341 GLY A N 1
ATOM 2495 C CA . GLY A 1 341 ? 5.828 7.109 -1.437 1 92.56 341 GLY A CA 1
ATOM 2496 C C . GLY A 1 341 ? 5.02 6.176 -2.316 1 92.56 341 GLY A C 1
ATOM 2497 O O . GLY A 1 341 ? 5.117 4.953 -2.191 1 92.56 341 GLY A O 1
ATOM 2498 N N . LEU A 1 342 ? 4.238 6.711 -3.199 1 93.19 342 LEU A N 1
ATOM 2499 C CA . LEU A 1 342 ? 3.447 5.914 -4.133 1 93.19 342 LEU A CA 1
ATOM 2500 C C . LEU A 1 342 ? 4.352 5.129 -5.074 1 93.19 342 LEU A C 1
ATOM 2502 O O . LEU A 1 342 ? 4.086 3.963 -5.371 1 93.19 342 LEU A O 1
ATOM 2506 N N . GLY A 1 343 ? 5.398 5.879 -5.559 1 94.62 343 GLY A N 1
ATOM 2507 C CA . GLY A 1 343 ? 6.359 5.195 -6.414 1 94.62 343 GLY A CA 1
ATOM 2508 C C . GLY A 1 343 ? 6.949 3.955 -5.773 1 94.62 343 GLY A C 1
ATOM 2509 O O . GLY A 1 343 ? 7.074 2.914 -6.422 1 94.62 343 GLY A O 1
ATOM 2510 N N . ASN A 1 344 ? 7.293 4.039 -4.531 1 92.75 344 ASN A N 1
ATOM 2511 C CA . ASN A 1 344 ? 7.836 2.904 -3.793 1 92.75 344 ASN A CA 1
ATOM 2512 C C . ASN A 1 344 ? 6.801 1.792 -3.637 1 92.75 344 ASN A C 1
ATOM 2514 O O . ASN A 1 344 ? 7.133 0.612 -3.764 1 92.75 344 ASN A O 1
ATOM 2518 N N . LEU A 1 345 ? 5.641 2.17 -3.314 1 90.5 345 LEU A N 1
ATOM 2519 C CA . LEU A 1 345 ? 4.566 1.193 -3.172 1 90.5 345 LEU A CA 1
ATOM 2520 C C . LEU A 1 345 ? 4.316 0.466 -4.488 1 90.5 345 LEU A C 1
ATOM 2522 O O . LEU A 1 345 ? 4.133 -0.753 -4.504 1 90.5 345 LEU A O 1
ATOM 2526 N N . PHE A 1 346 ? 4.297 1.222 -5.586 1 93.31 346 PHE A N 1
ATOM 2527 C CA . PHE A 1 346 ? 4.098 0.644 -6.91 1 93.31 346 PHE A CA 1
ATOM 2528 C C . PHE A 1 346 ? 5.238 -0.3 -7.266 1 93.31 346 PHE A C 1
ATOM 2530 O O . PHE A 1 346 ? 5.012 -1.371 -7.832 1 93.31 346 PHE A O 1
ATOM 2537 N N . SER A 1 347 ? 6.426 0.103 -6.902 1 91.25 347 SER A N 1
ATOM 2538 C CA . SER A 1 347 ? 7.598 -0.729 -7.16 1 91.25 347 SER A CA 1
ATOM 2539 C C . SER A 1 347 ? 7.492 -2.066 -6.434 1 91.25 347 SER A C 1
ATOM 2541 O O . SER A 1 347 ? 7.824 -3.111 -7 1 91.25 347 SER A O 1
ATOM 2543 N N . THR A 1 348 ? 7.039 -1.987 -5.223 1 85.81 348 THR A N 1
ATOM 2544 C CA . THR A 1 348 ? 6.844 -3.207 -4.449 1 85.81 348 THR A CA 1
ATOM 2545 C C . THR A 1 348 ? 5.797 -4.105 -5.109 1 85.81 348 THR A C 1
ATOM 2547 O O . THR A 1 348 ? 5.977 -5.32 -5.184 1 85.81 348 THR A O 1
ATOM 2550 N N . GLN A 1 349 ? 4.785 -3.504 -5.574 1 85.5 349 GLN A N 1
ATOM 2551 C CA . GLN A 1 349 ? 3.727 -4.262 -6.238 1 85.5 349 GLN A CA 1
ATOM 2552 C C . GLN A 1 349 ? 4.23 -4.895 -7.531 1 85.5 349 GLN A C 1
ATOM 2554 O O . GLN A 1 349 ? 3.846 -6.02 -7.867 1 85.5 349 GLN A O 1
ATOM 2559 N N . LEU A 1 350 ? 4.98 -4.18 -8.25 1 86.94 350 LEU A N 1
ATOM 2560 C CA . LEU A 1 350 ? 5.555 -4.703 -9.484 1 86.94 350 LEU A CA 1
ATOM 2561 C C . LEU A 1 350 ? 6.492 -5.871 -9.195 1 86.94 350 LEU A C 1
ATOM 2563 O O . LEU A 1 350 ? 6.531 -6.844 -9.953 1 86.94 350 LEU A O 1
ATOM 2567 N N . GLU A 1 351 ? 7.191 -5.742 -8.109 1 83.56 351 GLU A N 1
ATOM 2568 C CA . GLU A 1 351 ? 8.07 -6.832 -7.691 1 83.56 351 GLU A CA 1
ATOM 2569 C C . GLU A 1 351 ? 7.266 -8.086 -7.348 1 83.56 351 GLU A C 1
ATOM 2571 O O . GLU A 1 351 ? 7.672 -9.195 -7.684 1 83.56 351 GLU A O 1
ATOM 2576 N N . LEU A 1 352 ? 6.191 -7.891 -6.699 1 76.88 352 LEU A N 1
ATOM 2577 C CA . LEU A 1 352 ? 5.332 -9.008 -6.32 1 76.88 352 LEU A CA 1
ATOM 2578 C C . LEU A 1 352 ? 4.719 -9.664 -7.555 1 76.88 352 LEU A C 1
ATOM 2580 O O . LEU A 1 352 ? 4.578 -10.891 -7.602 1 76.88 352 LEU A O 1
ATOM 2584 N N . GLU A 1 353 ? 4.352 -8.852 -8.484 1 76 353 GLU A N 1
ATOM 2585 C CA . GLU A 1 353 ? 3.84 -9.375 -9.742 1 76 353 GLU A CA 1
ATOM 2586 C C . GLU A 1 353 ? 4.887 -10.227 -10.453 1 76 353 GLU A C 1
ATOM 2588 O O . GLU A 1 353 ? 4.559 -11.258 -11.047 1 76 353 GLU A O 1
ATOM 2593 N N . ASN A 1 354 ? 6.043 -9.805 -10.406 1 74.88 354 ASN A N 1
ATOM 2594 C CA . ASN A 1 354 ? 7.137 -10.547 -11.023 1 74.88 354 ASN A CA 1
ATOM 2595 C C . ASN A 1 354 ? 7.324 -11.914 -10.367 1 74.88 354 ASN A C 1
ATOM 2597 O O . ASN A 1 354 ? 7.566 -12.914 -11.047 1 74.88 354 ASN A O 1
ATOM 2601 N N . ILE A 1 355 ? 7.234 -11.922 -9.156 1 71.94 355 ILE A N 1
ATOM 2602 C CA . ILE A 1 355 ? 7.371 -13.172 -8.414 1 71.94 355 ILE A CA 1
ATOM 2603 C C . ILE A 1 355 ? 6.238 -14.125 -8.789 1 71.94 355 ILE A C 1
ATOM 2605 O O . ILE A 1 355 ? 6.465 -15.32 -9 1 71.94 355 ILE A O 1
ATOM 2609 N N . GLN A 1 356 ? 5.102 -13.617 -8.992 1 70.5 356 GLN A N 1
ATOM 2610 C CA . GLN A 1 356 ? 3.939 -14.422 -9.352 1 70.5 356 GLN A CA 1
ATOM 2611 C C . GLN A 1 356 ? 4.09 -15 -10.758 1 70.5 356 GLN A C 1
ATOM 2613 O O . GLN A 1 356 ? 3.775 -16.172 -10.984 1 70.5 356 GLN A O 1
ATOM 2618 N N . ILE A 1 357 ? 4.508 -14.172 -11.594 1 65.88 357 ILE A N 1
ATOM 2619 C CA . ILE A 1 357 ? 4.707 -14.617 -12.961 1 65.88 357 ILE A CA 1
ATOM 2620 C C . ILE A 1 357 ? 5.758 -15.727 -13 1 65.88 357 ILE A C 1
ATOM 2622 O O . ILE A 1 357 ? 5.566 -16.75 -13.664 1 65.88 357 ILE A O 1
ATOM 2626 N N . THR A 1 358 ? 6.773 -15.539 -12.234 1 66 358 THR A N 1
ATOM 2627 C CA . THR A 1 358 ? 7.848 -16.516 -12.203 1 66 358 THR A CA 1
ATOM 2628 C C . THR A 1 358 ? 7.352 -17.844 -11.633 1 66 358 THR A C 1
ATOM 2630 O O . THR A 1 358 ? 7.699 -18.922 -12.133 1 66 358 THR A O 1
ATOM 2633 N N . GLU A 1 359 ? 6.535 -17.75 -10.695 1 68 359 GLU A N 1
ATOM 2634 C CA . GLU A 1 359 ? 5.98 -18.953 -10.086 1 68 359 GLU A CA 1
ATOM 2635 C C . GLU A 1 359 ? 5.066 -19.703 -11.055 1 68 359 GLU A C 1
ATOM 2637 O O . GLU A 1 359 ? 5.086 -20.922 -11.125 1 68 359 GLU A O 1
ATOM 2642 N N . ARG A 1 360 ? 4.32 -18.984 -11.766 1 64.75 360 ARG A N 1
ATOM 2643 C CA . ARG A 1 360 ? 3.443 -19.562 -12.773 1 64.75 360 ARG A CA 1
ATOM 2644 C C . ARG A 1 360 ? 4.25 -20.234 -13.883 1 64.75 360 ARG A C 1
ATOM 2646 O O . ARG A 1 360 ? 3.9 -21.328 -14.336 1 64.75 360 ARG A O 1
ATOM 2653 N N . MET A 1 361 ? 5.242 -19.594 -14.219 1 60.84 361 MET A N 1
ATOM 2654 C CA . MET A 1 361 ? 6.102 -20.125 -15.273 1 60.84 361 MET A CA 1
ATOM 2655 C C . MET A 1 361 ? 6.773 -21.422 -14.82 1 60.84 361 MET A C 1
ATOM 2657 O O . MET A 1 361 ? 6.891 -22.375 -15.594 1 60.84 361 MET A O 1
ATOM 2661 N N . LEU A 1 362 ? 7.109 -21.422 -13.641 1 62.47 362 LEU A N 1
ATOM 2662 C CA . LEU A 1 362 ? 7.738 -22.609 -13.086 1 62.47 362 LEU A CA 1
ATOM 2663 C C . LEU A 1 362 ? 6.75 -23.781 -13.039 1 62.47 362 LEU A C 1
ATOM 2665 O O . LEU A 1 362 ? 7.105 -24.906 -13.367 1 62.47 362 LEU A O 1
ATOM 2669 N N . ALA A 1 363 ? 5.562 -23.469 -12.688 1 61.69 363 ALA A N 1
ATOM 2670 C CA . ALA A 1 363 ? 4.52 -24.5 -12.656 1 61.69 363 ALA A CA 1
ATOM 2671 C C . ALA A 1 363 ? 4.238 -25.047 -14.047 1 61.69 363 ALA A C 1
ATOM 2673 O O . ALA A 1 363 ? 4.129 -26.25 -14.234 1 61.69 363 ALA A O 1
ATOM 2674 N N . HIS A 1 364 ? 4.188 -24.219 -15.031 1 59.59 364 HIS A N 1
ATOM 2675 C CA . HIS A 1 364 ? 3.936 -24.625 -16.406 1 59.59 364 HIS A CA 1
ATOM 2676 C C . HIS A 1 364 ? 5.094 -25.438 -16.969 1 59.59 364 HIS A C 1
ATOM 2678 O O . HIS A 1 364 ? 4.879 -26.422 -17.688 1 59.59 364 HIS A O 1
ATOM 2684 N N . ALA A 1 365 ? 6.297 -25 -16.625 1 57.84 365 ALA A N 1
ATOM 2685 C CA . ALA A 1 365 ? 7.473 -25.75 -17.047 1 57.84 365 ALA A CA 1
ATOM 2686 C C . ALA A 1 365 ? 7.445 -27.172 -16.484 1 57.84 365 ALA A C 1
ATOM 2688 O O . ALA A 1 365 ? 7.82 -28.125 -17.172 1 57.84 365 ALA A O 1
ATOM 2689 N N . GLU A 1 366 ? 6.965 -27.25 -15.312 1 60.94 366 GLU A N 1
ATOM 2690 C CA . GLU A 1 366 ? 6.863 -28.562 -14.68 1 60.94 366 GLU A CA 1
ATOM 2691 C C . GLU A 1 366 ? 5.832 -29.438 -15.391 1 60.94 366 GLU A C 1
ATOM 2693 O O . GLU A 1 366 ? 6.07 -30.625 -15.617 1 60.94 366 GLU A O 1
ATOM 2698 N N . ILE A 1 367 ? 4.797 -28.859 -15.789 1 57.31 367 ILE A N 1
ATOM 2699 C CA . ILE A 1 367 ? 3.738 -29.562 -16.5 1 57.31 367 ILE A CA 1
ATOM 2700 C C . ILE A 1 367 ? 4.258 -30.031 -17.859 1 57.31 367 ILE A C 1
ATOM 2702 O O . ILE A 1 367 ? 4.047 -31.188 -18.234 1 57.31 367 ILE A O 1
ATOM 2706 N N . ARG A 1 368 ? 4.922 -29.203 -18.484 1 55.47 368 ARG A N 1
ATOM 2707 C CA . ARG A 1 368 ? 5.473 -29.531 -19.797 1 55.47 368 ARG A CA 1
ATOM 2708 C C . ARG A 1 368 ? 6.504 -30.656 -19.688 1 55.47 368 ARG A C 1
ATOM 2710 O O . ARG A 1 368 ? 6.555 -31.531 -20.547 1 55.47 368 ARG A O 1
ATOM 2717 N N . ARG A 1 369 ? 7.312 -30.469 -18.719 1 57.44 369 ARG A N 1
ATOM 2718 C CA . ARG A 1 369 ? 8.305 -31.516 -18.484 1 57.44 369 ARG A CA 1
ATOM 2719 C C . ARG A 1 369 ? 7.641 -32.875 -18.312 1 57.44 369 ARG A C 1
ATOM 2721 O O . ARG A 1 369 ? 8.086 -33.875 -18.891 1 57.44 369 ARG A O 1
ATOM 2728 N N . LEU A 1 370 ? 6.594 -32.781 -17.625 1 57.22 370 LEU A N 1
ATOM 2729 C CA . LEU A 1 370 ? 5.879 -34.031 -17.375 1 57.22 370 LEU A CA 1
ATOM 2730 C C . LEU A 1 370 ? 5.234 -34.562 -18.656 1 57.22 370 LEU A C 1
ATOM 2732 O O . LEU A 1 370 ? 5.27 -35.75 -18.922 1 57.22 370 LEU A O 1
ATOM 2736 N N . GLN A 1 371 ? 4.793 -33.625 -19.438 1 54.66 371 GLN A N 1
ATOM 2737 C CA . GLN A 1 371 ? 4.18 -33.969 -20.703 1 54.66 371 GLN A CA 1
ATOM 2738 C C . GLN A 1 371 ? 5.215 -34.531 -21.688 1 54.66 371 GLN A C 1
ATOM 2740 O O . GLN A 1 371 ? 4.945 -35.5 -22.391 1 54.66 371 GLN A O 1
ATOM 2745 N N . ALA A 1 372 ? 6.324 -33.844 -21.672 1 54.38 372 ALA A N 1
ATOM 2746 C CA . ALA A 1 372 ? 7.391 -34.281 -22.578 1 54.38 372 ALA A CA 1
ATOM 2747 C C . ALA A 1 372 ? 7.906 -35.656 -22.219 1 54.38 372 ALA A C 1
ATOM 2749 O O . ALA A 1 372 ? 8.375 -36.406 -23.094 1 54.38 372 ALA A O 1
ATOM 2750 N N . GLN A 1 373 ? 7.758 -35.875 -20.969 1 58.5 373 GLN A N 1
ATOM 2751 C CA . GLN A 1 373 ? 8.258 -37.156 -20.531 1 58.5 373 GLN A CA 1
ATOM 2752 C C . GLN A 1 373 ? 7.387 -38.281 -21.062 1 58.5 373 GLN A C 1
ATOM 2754 O O . GLN A 1 373 ? 7.875 -39.406 -21.312 1 58.5 373 GLN A O 1
ATOM 2759 N N . ILE A 1 374 ? 6.035 -37.938 -21.406 1 59.56 374 ILE A N 1
ATOM 2760 C CA . ILE A 1 374 ? 5.168 -38.969 -21.906 1 59.56 374 ILE A CA 1
ATOM 2761 C C . ILE A 1 374 ? 4.77 -38.688 -23.344 1 59.56 374 ILE A C 1
ATOM 2763 O O . ILE A 1 374 ? 4.172 -37.625 -23.625 1 59.56 374 ILE A O 1
ATOM 2767 N N . ASN A 1 375 ? 5.68 -39.031 -24.484 1 66.94 375 ASN A N 1
ATOM 2768 C CA . ASN A 1 375 ? 5.289 -38.844 -25.875 1 66.94 375 ASN A CA 1
ATOM 2769 C C . ASN A 1 375 ? 4.172 -39.812 -26.266 1 66.94 375 ASN A C 1
ATOM 2771 O O 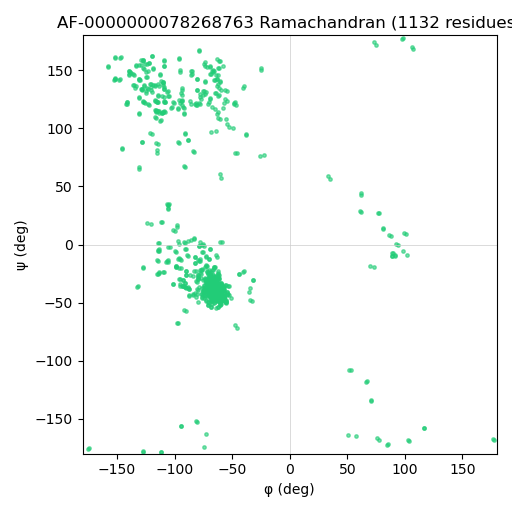. ASN A 1 375 ? 4.438 -40.938 -26.703 1 66.94 375 ASN A O 1
ATOM 2775 N N . PRO A 1 376 ? 2.938 -39.375 -26.234 1 71.75 376 PRO A N 1
ATOM 2776 C CA . PRO A 1 376 ? 1.814 -40.281 -26.484 1 71.75 376 PRO A CA 1
ATOM 2777 C C . PRO A 1 376 ? 1.833 -40.875 -27.891 1 71.75 376 PRO A C 1
ATOM 2779 O O . PRO A 1 376 ? 1.523 -42.031 -28.078 1 71.75 376 PRO A O 1
ATOM 2782 N N . HIS A 1 377 ? 2.156 -40.031 -28.859 1 75.75 377 HIS A N 1
ATOM 2783 C CA . HIS A 1 377 ? 2.18 -40.5 -30.234 1 75.75 377 HIS A CA 1
ATOM 2784 C C . HIS A 1 377 ? 3.186 -41.625 -30.422 1 75.75 377 HIS A C 1
ATOM 2786 O O . HIS A 1 377 ? 2.877 -42.656 -31.062 1 75.75 377 HIS A O 1
ATOM 2792 N N . PHE A 1 378 ? 4.273 -41.5 -29.906 1 82.25 378 PHE A N 1
ATOM 2793 C CA . PHE A 1 378 ? 5.281 -42.562 -29.984 1 82.25 378 PHE A CA 1
ATOM 2794 C C . PHE A 1 378 ? 4.773 -43.844 -29.328 1 82.25 378 PHE A C 1
ATOM 2796 O O . PHE A 1 378 ? 4.973 -44.938 -29.875 1 82.25 378 PHE A O 1
ATOM 2803 N N . LEU A 1 379 ? 4.191 -43.562 -28.25 1 83 379 LEU A N 1
ATOM 2804 C CA . LEU A 1 379 ? 3.715 -44.719 -27.516 1 83 379 LEU A CA 1
ATOM 2805 C C . LEU A 1 379 ? 2.693 -45.5 -28.328 1 83 379 LEU A C 1
ATOM 2807 O O . LEU A 1 379 ? 2.82 -46.719 -28.469 1 83 379 LEU A O 1
ATOM 2811 N N . PHE A 1 380 ? 1.807 -44.844 -29 1 83.25 380 PHE A N 1
ATOM 2812 C CA . PHE A 1 380 ? 0.758 -45.5 -29.781 1 83.25 380 PHE A CA 1
ATOM 2813 C C . PHE A 1 380 ? 1.343 -46.219 -31 1 83.25 380 PHE A C 1
ATOM 2815 O O . PHE A 1 380 ? 0.991 -47.344 -31.297 1 83.25 380 PHE A O 1
ATOM 2822 N N . ASN A 1 381 ? 2.186 -45.562 -31.594 1 85.75 381 ASN A N 1
ATOM 2823 C CA . ASN A 1 381 ? 2.803 -46.125 -32.781 1 85.75 381 ASN A CA 1
ATOM 2824 C C . ASN A 1 381 ? 3.629 -47.375 -32.469 1 85.75 381 ASN A C 1
ATOM 2826 O O . ASN A 1 381 ? 3.627 -48.344 -33.219 1 85.75 381 ASN A O 1
ATOM 2830 N N . SER A 1 382 ? 4.285 -47.25 -31.359 1 92.94 382 SER A N 1
ATOM 2831 C CA . SER A 1 382 ? 5.102 -48.375 -30.938 1 92.94 382 SER A CA 1
ATOM 2832 C C . SER A 1 382 ? 4.242 -49.594 -30.656 1 92.94 382 SER A C 1
ATOM 2834 O O . SER A 1 382 ? 4.559 -50.719 -31.109 1 92.94 382 SER A O 1
ATOM 2836 N N . LEU A 1 383 ? 3.186 -49.375 -30.047 1 92.12 383 LEU A N 1
ATOM 2837 C CA . LEU A 1 383 ? 2.293 -50.469 -29.703 1 92.12 383 LEU A CA 1
ATOM 2838 C C . LEU A 1 383 ? 1.682 -51.094 -30.953 1 92.12 383 LEU A C 1
ATOM 2840 O O . LEU A 1 383 ? 1.582 -52.312 -31.078 1 92.12 383 LEU A O 1
ATOM 2844 N N . ASN A 1 384 ? 1.376 -50.312 -31.875 1 89.94 384 ASN A N 1
ATOM 2845 C CA . ASN A 1 384 ? 0.827 -50.781 -33.125 1 89.94 384 ASN A CA 1
ATOM 2846 C C . ASN A 1 384 ? 1.852 -51.594 -33.938 1 89.94 384 ASN A C 1
ATOM 2848 O O . ASN A 1 384 ? 1.52 -52.656 -34.5 1 89.94 384 ASN A O 1
ATOM 2852 N N . THR A 1 385 ? 3.053 -51.125 -34 1 92.75 385 THR A N 1
ATOM 2853 C CA . THR A 1 385 ? 4.133 -51.844 -34.688 1 92.75 385 THR A CA 1
ATOM 2854 C C . THR A 1 385 ? 4.355 -53.219 -34.031 1 92.75 385 THR A C 1
ATOM 2856 O O . THR A 1 385 ? 4.457 -54.219 -34.75 1 92.75 385 THR A O 1
ATOM 2859 N N . ILE A 1 386 ? 4.379 -53.25 -32.781 1 94.31 386 ILE A N 1
ATOM 2860 C CA . ILE A 1 386 ? 4.625 -54.5 -32.094 1 94.31 386 ILE A CA 1
ATOM 2861 C C . ILE A 1 386 ? 3.469 -55.438 -32.312 1 94.31 386 ILE A C 1
ATOM 2863 O O . ILE A 1 386 ? 3.684 -56.656 -32.531 1 94.31 386 ILE A O 1
ATOM 2867 N N . THR A 1 387 ? 2.281 -54.938 -32.344 1 93.25 387 THR A N 1
ATOM 2868 C CA . THR A 1 387 ? 1.097 -55.75 -32.625 1 93.25 387 THR A CA 1
ATOM 2869 C C . THR A 1 387 ? 1.205 -56.469 -33.969 1 93.25 387 THR A C 1
ATOM 2871 O O . THR A 1 387 ? 0.824 -57.625 -34.094 1 93.25 387 THR A O 1
ATOM 2874 N N . SER A 1 388 ? 1.771 -55.75 -34.875 1 91.94 388 SER A N 1
ATOM 2875 C CA . SER A 1 388 ? 1.885 -56.312 -36.219 1 91.94 388 SER A CA 1
ATOM 2876 C C . SER A 1 388 ? 2.867 -57.5 -36.25 1 91.94 388 SER A C 1
ATOM 2878 O O . SER A 1 388 ? 2.77 -58.375 -37.125 1 91.94 388 SER A O 1
ATOM 2880 N N . PHE A 1 389 ? 3.789 -57.594 -35.344 1 93.38 389 PHE A N 1
ATOM 2881 C CA . PHE A 1 389 ? 4.812 -58.625 -35.344 1 93.38 389 PHE A CA 1
ATOM 2882 C C . PHE A 1 389 ? 4.375 -59.812 -34.469 1 93.38 389 PHE A C 1
ATOM 2884 O O . PHE A 1 389 ? 4.973 -60.875 -34.531 1 93.38 389 PHE A O 1
ATOM 2891 N N . CYS A 1 390 ? 3.367 -59.656 -33.688 1 91.25 390 CYS A N 1
ATOM 2892 C CA . CYS A 1 390 ? 2.969 -60.688 -32.75 1 91.25 390 CYS A CA 1
ATOM 2893 C C . CYS A 1 390 ? 2.674 -62 -33.469 1 91.25 390 CYS A C 1
ATOM 2895 O O . CYS A 1 390 ? 3.033 -63.062 -32.969 1 91.25 390 CYS A O 1
ATOM 2897 N N . ARG A 1 391 ? 2.092 -61.875 -34.656 1 86 391 ARG A N 1
ATOM 2898 C CA . ARG A 1 391 ? 1.699 -63.094 -35.406 1 86 391 ARG A CA 1
ATOM 2899 C C . ARG A 1 391 ? 2.824 -63.562 -36.312 1 86 391 ARG A C 1
ATOM 2901 O O . ARG A 1 391 ? 3.08 -64.75 -36.406 1 86 391 ARG A O 1
ATOM 2908 N N . THR A 1 392 ? 3.557 -62.688 -36.906 1 90.19 392 THR A N 1
ATOM 2909 C CA . THR A 1 392 ? 4.531 -63 -37.938 1 90.19 392 THR A CA 1
ATOM 2910 C C . THR A 1 392 ? 5.879 -63.344 -37.312 1 90.19 392 THR A C 1
ATOM 2912 O O . THR A 1 392 ? 6.586 -64.25 -37.781 1 90.19 392 THR A O 1
ATOM 2915 N N . SER A 1 393 ? 6.262 -62.688 -36.281 1 93.38 393 SER A N 1
ATOM 2916 C CA . SER A 1 393 ? 7.535 -62.906 -35.594 1 93.38 393 SER A CA 1
ATOM 2917 C C . SER A 1 393 ? 7.418 -62.688 -34.094 1 93.38 393 SER A C 1
ATOM 2919 O O . SER A 1 393 ? 7.832 -61.625 -33.594 1 93.38 393 SER A O 1
ATOM 2921 N N . PRO A 1 394 ? 6.945 -63.688 -33.344 1 92.81 394 PRO A N 1
ATOM 2922 C CA . PRO A 1 394 ? 6.715 -63.531 -31.922 1 92.81 394 PRO A CA 1
ATOM 2923 C C . PRO A 1 394 ? 7.98 -63.156 -31.156 1 92.81 394 PRO A C 1
ATOM 2925 O O . PRO A 1 394 ? 7.918 -62.406 -30.188 1 92.81 394 PRO A O 1
ATOM 2928 N N . GLU A 1 395 ? 9.109 -63.625 -31.562 1 93.56 395 GLU A N 1
ATOM 2929 C CA . GLU A 1 395 ? 10.359 -63.312 -30.891 1 93.56 395 GLU A CA 1
ATOM 2930 C C . GLU A 1 395 ? 10.727 -61.844 -31.078 1 93.56 395 GLU A C 1
ATOM 2932 O O . GLU A 1 395 ? 11.211 -61.188 -30.156 1 93.56 395 GLU A O 1
ATOM 2937 N N . LYS A 1 396 ? 10.477 -61.406 -32.281 1 93.94 396 LYS A N 1
ATOM 2938 C CA . LYS A 1 396 ? 10.719 -60 -32.531 1 93.94 396 LYS A CA 1
ATOM 2939 C C . LYS A 1 396 ? 9.766 -59.125 -31.703 1 93.94 396 LYS A C 1
ATOM 2941 O O . LYS A 1 396 ? 10.172 -58.094 -31.141 1 93.94 396 LYS A O 1
ATOM 2946 N N . ALA A 1 397 ? 8.539 -59.531 -31.672 1 94.81 397 ALA A N 1
ATOM 2947 C CA . ALA A 1 397 ? 7.551 -58.812 -30.875 1 94.81 397 ALA A CA 1
ATOM 2948 C C . ALA A 1 397 ? 7.973 -58.75 -29.406 1 94.81 397 ALA A C 1
ATOM 2950 O O . ALA A 1 397 ? 7.883 -57.688 -28.766 1 94.81 397 ALA A O 1
ATOM 2951 N N . ARG A 1 398 ? 8.422 -59.844 -28.922 1 94.56 398 ARG A N 1
ATOM 2952 C CA . ARG A 1 398 ? 8.883 -59.938 -27.531 1 94.56 398 ARG A CA 1
ATOM 2953 C C . ARG A 1 398 ? 10.047 -58.969 -27.297 1 94.56 398 ARG A C 1
ATOM 2955 O O . ARG A 1 398 ? 10.047 -58.219 -26.312 1 94.56 398 ARG A O 1
ATOM 2962 N N . SER A 1 399 ? 11.016 -59 -28.125 1 95.12 399 SER A N 1
ATOM 2963 C CA . SER A 1 399 ? 12.18 -58.156 -28 1 95.12 399 SER A CA 1
ATOM 2964 C C . SER A 1 399 ? 11.789 -56.688 -28.047 1 95.12 399 SER A C 1
ATOM 2966 O O . SER A 1 399 ? 12.305 -55.875 -27.266 1 95.12 399 SER A O 1
ATOM 2968 N N . LEU A 1 400 ? 10.875 -56.375 -28.891 1 95.31 400 LEU A N 1
ATOM 2969 C CA . LEU A 1 400 ? 10.438 -55 -29.047 1 95.31 400 LEU A CA 1
ATOM 2970 C C . LEU A 1 400 ? 9.664 -54.531 -27.812 1 95.31 400 LEU A C 1
ATOM 2972 O O . LEU A 1 400 ? 9.766 -53.375 -27.406 1 95.31 400 LEU A O 1
ATOM 2976 N N . LEU A 1 401 ? 8.883 -55.344 -27.281 1 95.06 401 LEU A N 1
ATOM 2977 C CA . LEU A 1 401 ? 8.164 -55 -26.062 1 95.06 401 LEU A CA 1
ATOM 2978 C C . LEU A 1 401 ? 9.133 -54.719 -24.922 1 95.06 401 LEU A C 1
ATOM 2980 O O . LEU A 1 401 ? 8.906 -53.812 -24.109 1 95.06 401 LEU A O 1
ATOM 2984 N N . GLN A 1 402 ? 10.109 -55.469 -24.859 1 94.5 402 GLN A N 1
ATOM 2985 C CA . GLN A 1 402 ? 11.141 -55.25 -23.844 1 94.5 402 GLN A CA 1
ATOM 2986 C C . GLN A 1 402 ? 11.844 -53.906 -24.062 1 94.5 402 GLN A C 1
ATOM 2988 O O . GLN A 1 402 ? 12.109 -53.188 -23.109 1 94.5 402 GLN A O 1
ATOM 2993 N N . ASP A 1 403 ? 12.133 -53.688 -25.281 1 94.19 403 ASP A N 1
ATOM 2994 C CA . ASP A 1 403 ? 12.734 -52.375 -25.625 1 94.19 403 ASP A CA 1
ATOM 2995 C C . ASP A 1 403 ? 11.82 -51.219 -25.219 1 94.19 403 ASP A C 1
ATOM 2997 O O . ASP A 1 403 ? 12.273 -50.219 -24.656 1 94.19 403 ASP A O 1
ATOM 3001 N N . LEU A 1 404 ? 10.602 -51.375 -25.531 1 92.88 404 LEU A N 1
ATOM 3002 C CA . LEU A 1 404 ? 9.633 -50.344 -25.203 1 92.88 404 LEU A CA 1
ATOM 3003 C C . LEU A 1 404 ? 9.539 -50.156 -23.688 1 92.88 404 LEU A C 1
ATOM 3005 O O . LEU A 1 404 ? 9.531 -49.031 -23.203 1 92.88 404 LEU A O 1
ATOM 3009 N N . SER A 1 405 ? 9.43 -51.156 -23 1 90.94 405 SER A N 1
ATOM 3010 C CA . SER A 1 405 ? 9.375 -51.125 -21.531 1 90.94 405 SER A CA 1
ATOM 3011 C C . SER A 1 405 ? 10.602 -50.406 -20.969 1 90.94 405 SER A C 1
ATOM 3013 O O . SER A 1 405 ? 10.477 -49.562 -20.078 1 90.94 405 SER A O 1
ATOM 3015 N N . SER A 1 406 ? 11.711 -50.812 -21.422 1 89.44 406 SER A N 1
ATOM 3016 C CA . SER A 1 406 ? 12.953 -50.188 -20.969 1 89.44 406 SER A CA 1
ATOM 3017 C C . SER A 1 406 ? 12.984 -48.688 -21.297 1 89.44 406 SER A C 1
ATOM 3019 O O . SER A 1 406 ? 13.391 -47.875 -20.469 1 89.44 406 SER A O 1
ATOM 3021 N N . TYR A 1 407 ? 12.57 -48.312 -22.422 1 88.44 407 TYR A N 1
ATOM 3022 C CA . TYR A 1 407 ? 12.516 -46.938 -22.844 1 88.44 407 TYR A CA 1
ATOM 3023 C C . TYR A 1 407 ? 11.625 -46.094 -21.938 1 88.44 407 TYR A C 1
ATOM 3025 O O . TYR A 1 407 ? 12.008 -45.031 -21.484 1 88.44 407 TYR A O 1
ATOM 3033 N N . LEU A 1 408 ? 10.453 -46.562 -21.734 1 83.69 408 LEU A N 1
ATOM 3034 C CA . LEU A 1 408 ? 9.469 -45.875 -20.938 1 83.69 408 LEU A CA 1
ATOM 3035 C C . LEU A 1 408 ? 9.938 -45.75 -19.484 1 83.69 408 LEU A C 1
ATOM 3037 O O . LEU A 1 408 ? 9.75 -44.688 -18.859 1 83.69 408 LEU A O 1
ATOM 3041 N N . ARG A 1 409 ? 10.461 -46.75 -18.969 1 77.94 409 ARG A N 1
ATOM 3042 C CA . ARG A 1 409 ? 10.977 -46.719 -17.609 1 77.94 409 ARG A CA 1
ATOM 3043 C C . ARG A 1 409 ? 12.031 -45.625 -17.438 1 77.94 409 ARG A C 1
ATOM 3045 O O . ARG A 1 409 ? 11.961 -44.812 -16.5 1 77.94 409 ARG A O 1
ATOM 3052 N N . LYS A 1 410 ? 12.891 -45.594 -18.297 1 78.31 410 LYS A N 1
ATOM 3053 C CA . LYS A 1 410 ? 13.977 -44.594 -18.25 1 78.31 410 LYS A CA 1
ATOM 3054 C C . LYS A 1 410 ? 13.461 -43.188 -18.453 1 78.31 410 LYS A C 1
ATOM 3056 O O . LYS A 1 410 ? 13.961 -42.25 -17.859 1 78.31 410 LYS A O 1
ATOM 3061 N N . SER A 1 411 ? 12.469 -43.094 -19.281 1 76.94 411 SER A N 1
ATOM 3062 C CA . SER A 1 411 ? 11.883 -41.781 -19.562 1 76.94 411 SER A CA 1
ATOM 3063 C C . SER A 1 411 ? 11.133 -41.25 -18.359 1 76.94 411 SER A C 1
ATOM 3065 O O . SER A 1 411 ? 11.172 -40.031 -18.078 1 76.94 411 SER A O 1
ATOM 3067 N N . LEU A 1 412 ? 10.484 -42.031 -17.672 1 71.88 412 LEU A N 1
ATOM 3068 C CA . LEU A 1 412 ? 9.633 -41.625 -16.562 1 71.88 412 LEU A CA 1
ATOM 3069 C C . LEU A 1 412 ? 10.445 -41.469 -15.281 1 71.88 412 LEU A C 1
ATOM 3071 O O . LEU A 1 412 ? 10.086 -40.719 -14.391 1 71.88 412 LEU A O 1
ATOM 3075 N N . GLU A 1 413 ? 11.477 -42.156 -15.18 1 66.5 413 GLU A N 1
ATOM 3076 C CA . GLU A 1 413 ? 12.328 -42.094 -13.992 1 66.5 413 GLU A CA 1
ATOM 3077 C C . GLU A 1 413 ? 13.375 -41 -14.125 1 66.5 413 GLU A C 1
ATOM 3079 O O . GLU A 1 413 ? 14.102 -40.688 -13.18 1 66.5 413 GLU A O 1
ATOM 3084 N N . ALA A 1 414 ? 13.555 -40.375 -15.305 1 59.47 414 ALA A N 1
ATOM 3085 C CA . ALA A 1 414 ? 14.617 -39.438 -15.625 1 59.47 414 ALA A CA 1
ATOM 3086 C C . ALA A 1 414 ? 14.562 -38.219 -14.711 1 59.47 414 ALA A C 1
ATOM 3088 O O . ALA A 1 414 ? 15.477 -37.375 -14.711 1 59.47 414 ALA A O 1
ATOM 3089 N N . SER A 1 415 ? 13.695 -38.062 -13.742 1 54.59 415 SER A N 1
ATOM 3090 C CA . SER A 1 415 ? 13.617 -36.844 -12.938 1 54.59 415 SER A CA 1
ATOM 3091 C C . SER A 1 415 ? 14.773 -36.75 -11.938 1 54.59 415 SER A C 1
ATOM 3093 O O . SER A 1 415 ? 15.016 -35.719 -11.344 1 54.59 415 SER A O 1
ATOM 3095 N N . ARG A 1 416 ? 15.68 -37.812 -11.914 1 58.56 416 ARG A N 1
ATOM 3096 C CA . ARG A 1 416 ? 16.578 -37.75 -10.766 1 58.56 416 ARG A CA 1
ATOM 3097 C C . ARG A 1 416 ? 18.016 -37.469 -11.211 1 58.56 416 ARG A C 1
ATOM 3099 O O . ARG A 1 416 ? 18.625 -38.312 -11.867 1 58.56 416 ARG A O 1
ATOM 3106 N N . GLY A 1 417 ? 18.656 -36.344 -11.07 1 70.19 417 GLY A N 1
ATOM 3107 C CA . GLY A 1 417 ? 20.062 -36.031 -11.055 1 70.19 417 GLY A CA 1
ATOM 3108 C C . GLY A 1 417 ? 20.797 -36.469 -12.312 1 70.19 417 GLY A C 1
ATOM 3109 O O . GLY A 1 417 ? 20.172 -36.656 -13.359 1 70.19 417 GLY A O 1
ATOM 3110 N N . PHE A 1 418 ? 22.125 -36.562 -12.422 1 82.88 418 PHE A N 1
ATOM 3111 C CA . PHE A 1 418 ? 22.969 -37 -13.531 1 82.88 418 PHE A CA 1
ATOM 3112 C C . PHE A 1 418 ? 22.906 -38.5 -13.695 1 82.88 418 PHE A C 1
ATOM 3114 O O . PHE A 1 418 ? 22.75 -39.25 -12.719 1 82.88 418 PHE A O 1
ATOM 3121 N N . VAL A 1 419 ? 22.859 -38.969 -14.898 1 86.62 419 VAL A N 1
ATOM 3122 C CA . VAL A 1 419 ? 22.875 -40.406 -15.195 1 86.62 419 VAL A CA 1
ATOM 3123 C C . VAL A 1 419 ? 24.109 -40.75 -16.031 1 86.62 419 VAL A C 1
ATOM 3125 O O . VAL A 1 419 ? 24.656 -39.906 -16.719 1 86.62 419 VAL A O 1
ATOM 3128 N N . PRO A 1 420 ? 24.594 -42.031 -15.898 1 91.75 420 PRO A N 1
ATOM 3129 C CA . PRO A 1 420 ? 25.703 -42.406 -16.766 1 91.75 420 PRO A CA 1
ATOM 3130 C C . PRO A 1 420 ? 25.328 -42.406 -18.25 1 91.75 420 PRO A C 1
ATOM 3132 O O . PRO A 1 420 ? 24.188 -42.719 -18.594 1 91.75 420 PRO A O 1
ATOM 3135 N N . LEU A 1 421 ? 26.328 -42.031 -19.078 1 94.38 421 LEU A N 1
ATOM 3136 C CA . LEU A 1 421 ? 26.109 -41.969 -20.531 1 94.38 421 LEU A CA 1
ATOM 3137 C C . LEU A 1 421 ? 25.547 -43.281 -21.062 1 94.38 421 LEU A C 1
ATOM 3139 O O . LEU A 1 421 ? 24.688 -43.281 -21.938 1 94.38 421 LEU A O 1
ATOM 3143 N N . SER A 1 422 ? 25.953 -44.375 -20.516 1 94.38 422 SER A N 1
ATOM 3144 C CA . SER A 1 422 ? 25.531 -45.688 -20.969 1 94.38 422 SER A CA 1
ATOM 3145 C C . SER A 1 422 ? 24.016 -45.844 -20.844 1 94.38 422 SER A C 1
ATOM 3147 O O . SER A 1 422 ? 23.391 -46.469 -21.703 1 94.38 422 SER A O 1
ATOM 3149 N N . GLU A 1 423 ? 23.484 -45.281 -19.875 1 91.06 423 GLU A N 1
ATOM 3150 C CA . GLU A 1 423 ? 22.047 -45.406 -19.656 1 91.06 423 GLU A CA 1
ATOM 3151 C C . GLU A 1 423 ? 21.266 -44.656 -20.734 1 91.06 423 GLU A C 1
ATOM 3153 O O . GLU A 1 423 ? 20.25 -45.156 -21.219 1 91.06 423 GLU A O 1
ATOM 3158 N N . GLU A 1 424 ? 21.75 -43.531 -21.062 1 91.75 424 GLU A N 1
ATOM 3159 C CA . GLU A 1 424 ? 21.047 -42.781 -22.094 1 91.75 424 GLU A CA 1
ATOM 3160 C C . GLU A 1 424 ? 21.203 -43.438 -23.469 1 91.75 424 GLU A C 1
ATOM 3162 O O . GLU A 1 424 ? 20.266 -43.469 -24.25 1 91.75 424 GLU A O 1
ATOM 3167 N N . LEU A 1 425 ? 22.391 -43.938 -23.688 1 94.56 425 LEU A N 1
ATOM 3168 C CA . LEU A 1 425 ? 22.625 -44.625 -24.953 1 94.56 425 LEU A CA 1
ATOM 3169 C C . LEU A 1 425 ? 21.719 -45.875 -25.062 1 94.56 425 LEU A C 1
ATOM 3171 O O . LEU A 1 425 ? 21.203 -46.156 -26.141 1 94.56 425 LEU A O 1
ATOM 3175 N N . ASP A 1 426 ? 21.625 -46.5 -23.938 1 94 426 ASP A N 1
ATOM 3176 C CA . ASP A 1 426 ? 20.734 -47.656 -23.922 1 94 426 ASP A CA 1
ATOM 3177 C C . ASP A 1 426 ? 19.297 -47.25 -24.234 1 94 426 ASP A C 1
ATOM 3179 O O . ASP A 1 426 ? 18.594 -47.969 -24.969 1 94 426 ASP A O 1
ATOM 3183 N N . GLN A 1 427 ? 18.906 -46.188 -23.734 1 91.62 427 GLN A N 1
ATOM 3184 C CA . GLN A 1 427 ? 17.562 -45.688 -24 1 91.62 427 GLN A CA 1
ATOM 3185 C C . GLN A 1 427 ? 17.391 -45.344 -25.484 1 91.62 427 GLN A C 1
ATOM 3187 O O . GLN A 1 427 ? 16.344 -45.656 -26.062 1 91.62 427 GLN A O 1
ATOM 3192 N N . ILE A 1 428 ? 18.344 -44.781 -26.031 1 94.44 428 ILE A N 1
ATOM 3193 C CA . ILE A 1 428 ? 18.297 -44.438 -27.438 1 94.44 428 ILE A CA 1
ATOM 3194 C C . ILE A 1 428 ? 18.234 -45.688 -28.297 1 94.44 428 ILE A C 1
ATOM 3196 O O . ILE A 1 428 ? 17.469 -45.75 -29.266 1 94.44 428 ILE A O 1
ATOM 3200 N N . ARG A 1 429 ? 19.016 -46.625 -27.906 1 94.69 429 ARG A N 1
ATOM 3201 C CA . ARG A 1 429 ? 19.016 -47.906 -28.656 1 94.69 429 ARG A CA 1
ATOM 3202 C C . ARG A 1 429 ? 17.641 -48.531 -28.609 1 94.69 429 ARG A C 1
ATOM 3204 O O . ARG A 1 429 ? 17.172 -49.094 -29.625 1 94.69 429 ARG A O 1
ATOM 3211 N N . CYS A 1 430 ? 17.031 -48.469 -27.484 1 93.81 430 CYS A N 1
ATOM 3212 C CA . CYS A 1 430 ? 15.688 -49.031 -27.359 1 93.81 430 CYS A CA 1
ATOM 3213 C C . CYS A 1 430 ? 14.703 -48.281 -28.25 1 93.81 430 CYS A C 1
ATOM 3215 O O . CYS A 1 430 ? 13.906 -48.906 -28.953 1 93.81 430 CYS A O 1
ATOM 3217 N N . TYR A 1 431 ? 14.758 -47.062 -28.281 1 93.12 431 TYR A N 1
ATOM 3218 C CA . TYR A 1 431 ? 13.93 -46.219 -29.141 1 93.12 431 TYR A CA 1
ATOM 3219 C C . TYR A 1 431 ? 14.133 -46.562 -30.609 1 93.12 431 TYR A C 1
ATOM 3221 O O . TYR A 1 431 ? 13.164 -46.75 -31.344 1 93.12 431 TYR A O 1
ATOM 3229 N N . LEU A 1 432 ? 15.367 -46.688 -30.969 1 94.12 432 LEU A N 1
ATOM 3230 C CA . LEU A 1 432 ? 15.703 -46.906 -32.375 1 94.12 432 LEU A CA 1
ATOM 3231 C C . LEU A 1 432 ? 15.305 -48.312 -32.812 1 94.12 432 LEU A C 1
ATOM 3233 O O . LEU A 1 432 ? 14.922 -48.531 -33.969 1 94.12 432 LEU A O 1
ATOM 3237 N N . ALA A 1 433 ? 15.43 -49.219 -31.875 1 94.44 433 ALA A N 1
ATOM 3238 C CA . ALA A 1 433 ? 14.984 -50.594 -32.188 1 94.44 433 ALA A CA 1
ATOM 3239 C C . ALA A 1 433 ? 13.516 -50.594 -32.594 1 94.44 433 ALA A C 1
ATOM 3241 O O . ALA A 1 433 ? 13.133 -51.281 -33.562 1 94.44 433 ALA A O 1
ATOM 3242 N N . ILE A 1 434 ? 12.789 -49.812 -31.953 1 93.69 434 ILE A N 1
ATOM 3243 C CA . ILE A 1 434 ? 11.352 -49.75 -32.219 1 93.69 434 ILE A CA 1
ATOM 3244 C C . ILE A 1 434 ? 11.102 -49.031 -33.531 1 93.69 434 ILE A C 1
ATOM 3246 O O . ILE A 1 434 ? 10.32 -49.5 -34.375 1 93.69 434 ILE A O 1
ATOM 3250 N N . GLU A 1 435 ? 11.734 -48 -33.75 1 93.19 435 GLU A N 1
ATOM 3251 C CA . GLU A 1 435 ? 11.555 -47.219 -34.969 1 93.19 435 GLU A CA 1
ATOM 3252 C C . GLU A 1 435 ? 12.016 -48 -36.219 1 93.19 435 GLU A C 1
ATOM 3254 O O . GLU A 1 435 ? 11.414 -47.906 -37.281 1 93.19 435 GLU A O 1
ATOM 3259 N N . GLN A 1 436 ? 13.109 -48.719 -36.031 1 93.44 436 GLN A N 1
ATOM 3260 C CA . GLN A 1 436 ? 13.609 -49.531 -37.125 1 93.44 436 GLN A CA 1
ATOM 3261 C C . GLN A 1 436 ? 12.633 -50.656 -37.469 1 93.44 436 GLN A C 1
ATOM 3263 O O . GLN A 1 436 ? 12.508 -51.031 -38.625 1 93.44 436 GLN A O 1
ATOM 3268 N N . ALA A 1 437 ? 12.016 -51.156 -36.469 1 93.44 437 ALA A N 1
ATOM 3269 C CA . ALA A 1 437 ? 10.992 -52.188 -36.719 1 93.44 437 ALA A CA 1
ATOM 3270 C C . ALA A 1 437 ? 9.82 -51.594 -37.5 1 93.44 437 ALA A C 1
ATOM 3272 O O . ALA A 1 437 ? 9.188 -52.312 -38.281 1 93.44 437 ALA A O 1
ATOM 3273 N N . ARG A 1 438 ? 9.539 -50.406 -37.281 1 91.5 438 ARG A N 1
ATOM 3274 C CA . ARG A 1 438 ? 8.398 -49.75 -37.906 1 91.5 438 ARG A CA 1
ATOM 3275 C C . ARG A 1 438 ? 8.719 -49.312 -39.344 1 91.5 438 ARG A C 1
ATOM 3277 O O . ARG A 1 438 ? 7.895 -49.469 -40.25 1 91.5 438 ARG A O 1
ATOM 3284 N N . PHE A 1 439 ? 9.953 -48.844 -39.531 1 91.5 439 PHE A N 1
ATOM 3285 C CA . PHE A 1 439 ? 10.258 -48.219 -40.812 1 91.5 439 PHE A CA 1
ATOM 3286 C C . PHE A 1 439 ? 11.305 -49.031 -41.594 1 91.5 439 PHE A C 1
ATOM 3288 O O . PHE A 1 439 ? 11.648 -48.719 -42.719 1 91.5 439 PHE A O 1
ATOM 3295 N N . GLY A 1 440 ? 11.805 -50.031 -40.938 1 87.94 440 GLY A N 1
ATOM 3296 C CA . GLY A 1 440 ? 12.703 -50.969 -41.594 1 87.94 440 GLY A CA 1
ATOM 3297 C C . GLY A 1 440 ? 14.062 -50.375 -41.906 1 87.94 440 GLY A C 1
ATOM 3298 O O . GLY A 1 440 ? 14.695 -49.75 -41.031 1 87.94 440 GLY A O 1
ATOM 3299 N N . GLU A 1 441 ? 14.492 -50.625 -43.125 1 85.88 441 GLU A N 1
ATOM 3300 C CA . GLU A 1 441 ? 15.836 -50.25 -43.531 1 85.88 441 GLU A CA 1
ATOM 3301 C C . GLU A 1 441 ? 15.93 -48.75 -43.844 1 85.88 441 GLU A C 1
ATOM 3303 O O . GLU A 1 441 ? 17 -48.25 -44.188 1 85.88 441 GLU A O 1
ATOM 3308 N N . ARG A 1 442 ? 14.875 -48.125 -43.656 1 91.44 442 ARG A N 1
ATOM 3309 C CA . ARG A 1 442 ? 14.875 -46.688 -43.906 1 91.44 442 ARG A CA 1
ATOM 3310 C C . ARG A 1 442 ? 15.68 -45.969 -42.844 1 91.44 442 ARG A C 1
ATOM 3312 O O . ARG A 1 442 ? 16.109 -44.812 -43.062 1 91.44 442 ARG A O 1
ATOM 3319 N N . ILE A 1 443 ? 15.805 -46.531 -41.719 1 93.75 443 ILE A N 1
ATOM 3320 C CA . ILE A 1 443 ? 16.547 -45.938 -40.625 1 93.75 443 ILE A CA 1
ATOM 3321 C C . ILE A 1 443 ? 17.828 -46.75 -40.375 1 93.75 443 ILE A C 1
ATOM 3323 O O . ILE A 1 443 ? 17.781 -47.906 -40 1 93.75 443 ILE A O 1
ATOM 3327 N N . ARG A 1 444 ? 18.922 -46.188 -40.625 1 93.69 444 ARG A N 1
ATOM 3328 C CA . ARG A 1 444 ? 20.234 -46.75 -40.312 1 93.69 444 ARG A CA 1
ATOM 3329 C C . ARG A 1 444 ? 20.953 -45.938 -39.25 1 93.69 444 ARG A C 1
ATOM 3331 O O . ARG A 1 444 ? 20.906 -44.719 -39.281 1 93.69 444 ARG A O 1
ATOM 3338 N N . ILE A 1 445 ? 21.562 -46.656 -38.281 1 92.44 445 ILE A N 1
ATOM 3339 C CA . ILE A 1 445 ? 22.203 -45.938 -37.156 1 92.44 445 ILE A CA 1
ATOM 3340 C C . ILE A 1 445 ? 23.625 -46.469 -36.969 1 92.44 445 ILE A C 1
ATOM 3342 O O . ILE A 1 445 ? 23.891 -47.656 -37.125 1 92.44 445 ILE A O 1
ATOM 3346 N N . ASP A 1 446 ? 24.516 -45.562 -36.656 1 93.62 446 ASP A N 1
ATOM 3347 C CA . ASP A 1 446 ? 25.906 -45.875 -36.344 1 93.62 446 ASP A CA 1
ATOM 3348 C C . ASP A 1 446 ? 26.344 -45.188 -35.062 1 93.62 446 ASP A C 1
ATOM 3350 O O . ASP A 1 446 ? 26.344 -43.969 -34.969 1 93.62 446 ASP A O 1
ATOM 3354 N N . PHE A 1 447 ? 26.625 -46.031 -33.969 1 94.69 447 PHE A N 1
ATOM 3355 C CA . PHE A 1 447 ? 27.125 -45.5 -32.719 1 94.69 447 PHE A CA 1
ATOM 3356 C C . PHE A 1 447 ? 28.656 -45.625 -32.656 1 94.69 447 PHE A C 1
ATOM 3358 O O . PHE A 1 447 ? 29.203 -46.688 -32.812 1 94.69 447 PHE A O 1
ATOM 3365 N N . ASP A 1 448 ? 29.297 -44.531 -32.594 1 95.56 448 ASP A N 1
ATOM 3366 C CA . ASP A 1 448 ? 30.734 -44.469 -32.438 1 95.56 448 ASP A CA 1
ATOM 3367 C C . ASP A 1 448 ? 31.094 -43.844 -31.078 1 95.56 448 ASP A C 1
ATOM 3369 O O . ASP A 1 448 ? 31.328 -42.625 -31 1 95.56 448 ASP A O 1
ATOM 3373 N N . VAL A 1 449 ? 31.141 -44.719 -30.047 1 96.19 449 VAL A N 1
ATOM 3374 C CA . VAL A 1 449 ? 31.406 -44.25 -28.688 1 96.19 449 VAL A CA 1
ATOM 3375 C C . VAL A 1 449 ? 32.781 -44.688 -28.25 1 96.19 449 VAL A C 1
ATOM 3377 O O . VAL A 1 449 ? 33.125 -45.875 -28.281 1 96.19 449 VAL A O 1
ATOM 3380 N N . GLN A 1 450 ? 33.594 -43.781 -27.891 1 95.75 450 GLN A N 1
ATOM 3381 C CA . GLN A 1 450 ? 34.938 -44.094 -27.422 1 95.75 450 GLN A CA 1
ATOM 3382 C C . GLN A 1 450 ? 34.906 -44.938 -26.141 1 95.75 450 GLN A C 1
ATOM 3384 O O . GLN A 1 450 ? 34.094 -44.656 -25.25 1 95.75 450 GLN A O 1
ATOM 3389 N N . GLU A 1 451 ? 35.781 -45.938 -26.094 1 93.12 451 GLU A N 1
ATOM 3390 C CA . GLU A 1 451 ? 35.844 -46.812 -24.906 1 93.12 451 GLU A CA 1
ATOM 3391 C C . GLU A 1 451 ? 36.219 -46 -23.656 1 93.12 451 GLU A C 1
ATOM 3393 O O . GLU A 1 451 ? 37.062 -45.125 -23.703 1 93.12 451 GLU A O 1
ATOM 3398 N N . GLY A 1 452 ? 35.531 -46.219 -22.594 1 92 452 GLY A N 1
ATOM 3399 C CA . GLY A 1 452 ? 35.781 -45.562 -21.328 1 92 452 GLY A CA 1
ATOM 3400 C C . GLY A 1 452 ? 34.875 -44.375 -21.047 1 92 452 GLY A C 1
ATOM 3401 O O . GLY A 1 452 ? 34.844 -43.844 -19.938 1 92 452 GLY A O 1
ATOM 3402 N N . CYS A 1 453 ? 34.062 -44.031 -22.047 1 93.88 453 CYS A N 1
ATOM 3403 C CA . CYS A 1 453 ? 33.188 -42.875 -21.875 1 93.88 453 CYS A CA 1
ATOM 3404 C C . CYS A 1 453 ? 31.844 -43.281 -21.297 1 93.88 453 CYS A C 1
ATOM 3406 O O . CYS A 1 453 ? 31.062 -42.438 -20.891 1 93.88 453 CYS A O 1
ATOM 3408 N N . GLU A 1 454 ? 31.531 -44.469 -21.078 1 93.69 454 GLU A N 1
ATOM 3409 C CA . GLU A 1 454 ? 30.203 -45 -20.75 1 93.69 454 GLU A CA 1
ATOM 3410 C C . GLU A 1 454 ? 29.766 -44.562 -19.359 1 93.69 454 GLU A C 1
ATOM 3412 O O . GLU A 1 454 ? 28.578 -44.344 -19.125 1 93.69 454 GLU A O 1
ATOM 3417 N N . SER A 1 455 ? 30.734 -44.281 -18.516 1 92.81 455 SER A N 1
ATOM 3418 C CA . SER A 1 455 ? 30.406 -43.938 -17.125 1 92.81 455 SER A CA 1
ATOM 3419 C C . SER A 1 455 ? 30.344 -42.438 -16.906 1 92.81 455 SER A C 1
ATOM 3421 O O . SER A 1 455 ? 30.078 -41.969 -15.797 1 92.81 455 SER A O 1
ATOM 3423 N N . TRP A 1 456 ? 30.562 -41.656 -17.922 1 94.19 456 TRP A N 1
ATOM 3424 C CA . TRP A 1 456 ? 30.516 -40.219 -17.797 1 94.19 456 TRP A CA 1
ATOM 3425 C C . TRP A 1 456 ? 29.125 -39.75 -17.359 1 94.19 456 TRP A C 1
ATOM 3427 O O . TRP A 1 456 ? 28.125 -40.094 -17.984 1 94.19 456 TRP A O 1
ATOM 3437 N N . PRO A 1 457 ? 29.062 -38.938 -16.328 1 92.25 457 PRO A N 1
ATOM 3438 C CA . PRO A 1 457 ? 27.766 -38.469 -15.883 1 92.25 457 PRO A CA 1
ATOM 3439 C C . PRO A 1 457 ? 27.219 -37.344 -16.781 1 92.25 457 PRO A C 1
ATOM 3441 O O . PRO A 1 457 ? 27.922 -36.375 -17.062 1 92.25 457 PRO A O 1
ATOM 3444 N N . ILE A 1 458 ? 25.938 -37.5 -17.25 1 90.44 458 ILE A N 1
ATOM 3445 C CA . ILE A 1 458 ? 25.312 -36.5 -18.078 1 90.44 458 ILE A CA 1
ATOM 3446 C C . ILE A 1 458 ? 23.906 -36.219 -17.562 1 90.44 458 ILE A C 1
ATOM 3448 O O . ILE A 1 458 ? 23.297 -37.031 -16.891 1 90.44 458 ILE A O 1
ATOM 3452 N N . PRO A 1 459 ? 23.406 -34.938 -17.844 1 84.69 459 PRO A N 1
ATOM 3453 C CA . PRO A 1 459 ? 21.984 -34.75 -17.578 1 84.69 459 PRO A CA 1
ATOM 3454 C C . PRO A 1 459 ? 21.094 -35.688 -18.406 1 84.69 459 PRO A C 1
ATOM 3456 O O . PRO A 1 459 ? 21.391 -35.969 -19.578 1 84.69 459 PRO A O 1
ATOM 3459 N N . PRO A 1 460 ? 20.047 -36.219 -17.812 1 81.94 460 PRO A N 1
ATOM 3460 C CA . PRO A 1 460 ? 19.203 -37.125 -18.547 1 81.94 460 PRO A CA 1
ATOM 3461 C C . PRO A 1 460 ? 18.469 -36.469 -19.703 1 81.94 460 PRO A C 1
ATOM 3463 O O . PRO A 1 460 ? 18.188 -35.281 -19.656 1 81.94 460 PRO A O 1
ATOM 3466 N N . LEU A 1 461 ? 18.203 -37.188 -20.734 1 82 461 LEU A N 1
ATOM 3467 C CA . LEU A 1 461 ? 17.406 -36.781 -21.891 1 82 461 LEU A CA 1
ATOM 3468 C C . LEU A 1 461 ? 18.031 -35.594 -22.625 1 82 461 LEU A C 1
ATOM 3470 O O . LEU A 1 461 ? 17.344 -34.656 -22.953 1 82 461 LEU A O 1
ATOM 3474 N N . ILE A 1 462 ? 19.297 -35.656 -22.781 1 87.5 462 ILE A N 1
ATOM 3475 C CA . ILE A 1 462 ? 19.969 -34.562 -23.5 1 87.5 462 ILE A CA 1
ATOM 3476 C C . ILE A 1 462 ? 20.266 -35.031 -24.938 1 87.5 462 ILE A C 1
ATOM 3478 O O . ILE A 1 462 ? 20.25 -34.188 -25.859 1 87.5 462 ILE A O 1
ATOM 3482 N N . ILE A 1 463 ? 20.547 -36.281 -25.125 1 92.62 463 ILE A N 1
ATOM 3483 C CA . ILE A 1 463 ? 20.875 -36.812 -26.453 1 92.62 463 ILE A CA 1
ATOM 3484 C C . ILE A 1 463 ? 19.609 -37.344 -27.125 1 92.62 463 ILE A C 1
ATOM 3486 O O . ILE A 1 463 ? 19.406 -37.156 -28.328 1 92.62 463 ILE A O 1
ATOM 3490 N N . GLN A 1 464 ? 18.75 -37.906 -26.312 1 90 464 GLN A N 1
ATOM 3491 C CA . GLN A 1 464 ? 17.547 -38.594 -26.781 1 90 464 GLN A CA 1
ATOM 3492 C C . GLN A 1 464 ? 16.688 -37.688 -27.641 1 90 464 GLN A C 1
ATOM 3494 O O . GLN A 1 464 ? 16.297 -38.031 -28.75 1 90 464 GLN A O 1
ATOM 3499 N N . PRO A 1 465 ? 16.391 -36.469 -27.172 1 87.56 465 PRO A N 1
ATOM 3500 C CA . PRO A 1 465 ? 15.531 -35.594 -27.984 1 87.56 465 PRO A CA 1
ATOM 3501 C C . PRO A 1 465 ? 16.156 -35.25 -29.328 1 87.56 465 PRO A C 1
ATOM 3503 O O . PRO A 1 465 ? 15.445 -35.031 -30.312 1 87.56 465 PRO A O 1
ATOM 3506 N N . LEU A 1 466 ? 17.469 -35.219 -29.391 1 92.75 466 LEU A N 1
ATOM 3507 C CA . LEU A 1 466 ? 18.172 -34.906 -30.641 1 92.75 466 LEU A CA 1
ATOM 3508 C C . LEU A 1 466 ? 18.047 -36.062 -31.641 1 92.75 466 LEU A C 1
ATOM 3510 O O . LEU A 1 466 ? 17.797 -35.812 -32.812 1 92.75 466 LEU A O 1
ATOM 3514 N N . VAL A 1 467 ? 18.219 -37.219 -31.141 1 94.31 467 VAL A N 1
ATOM 3515 C CA . VAL A 1 467 ? 18.078 -38.406 -32 1 94.31 467 VAL A CA 1
ATOM 3516 C C . VAL A 1 467 ? 16.641 -38.5 -32.5 1 94.31 467 VAL A C 1
ATOM 3518 O O . VAL A 1 467 ? 16.406 -38.812 -33.656 1 94.31 467 VAL A O 1
ATOM 3521 N N . GLU A 1 468 ? 15.711 -38.281 -31.625 1 90.31 468 GLU A N 1
ATOM 3522 C CA . GLU A 1 468 ? 14.297 -38.344 -32 1 90.31 468 GLU A CA 1
ATOM 3523 C C . GLU A 1 468 ? 13.984 -37.344 -33.125 1 90.31 468 GLU A C 1
ATOM 3525 O O . GLU A 1 468 ? 13.258 -37.656 -34.062 1 90.31 468 GLU A O 1
ATOM 3530 N N . ASN A 1 469 ? 14.5 -36.219 -32.969 1 88.69 469 ASN A N 1
ATOM 3531 C CA . ASN A 1 469 ? 14.281 -35.188 -33.969 1 88.69 469 ASN A CA 1
ATOM 3532 C C . ASN A 1 469 ? 14.875 -35.594 -35.312 1 88.69 469 ASN A C 1
ATOM 3534 O O . ASN A 1 469 ? 14.273 -35.312 -36.375 1 88.69 469 ASN A O 1
ATOM 3538 N N . SER A 1 470 ? 16.078 -36.156 -35.25 1 93.62 470 SER A N 1
ATOM 3539 C CA . SER A 1 470 ? 16.719 -36.656 -36.469 1 93.62 470 SER A CA 1
ATOM 3540 C C . SER A 1 470 ? 15.859 -37.688 -37.188 1 93.62 470 SER A C 1
ATOM 3542 O O . SER A 1 470 ? 15.75 -37.688 -38.406 1 93.62 470 SER A O 1
ATOM 3544 N N . VAL A 1 471 ? 15.242 -38.562 -36.406 1 93 471 VAL A N 1
ATOM 3545 C CA . VAL A 1 471 ? 14.398 -39.625 -36.969 1 93 471 VAL A CA 1
ATOM 3546 C C . VAL A 1 471 ? 13.125 -39 -37.531 1 93 471 VAL A C 1
ATOM 3548 O O . VAL A 1 471 ? 12.828 -39.188 -38.719 1 93 471 VAL A O 1
ATOM 3551 N N . ARG A 1 472 ? 12.422 -38.219 -36.781 1 88.69 472 ARG A N 1
ATOM 3552 C CA . ARG A 1 472 ? 11.086 -37.75 -37.094 1 88.69 472 ARG A CA 1
ATOM 3553 C C . ARG A 1 472 ? 11.141 -36.656 -38.188 1 88.69 472 ARG A C 1
ATOM 3555 O O . ARG A 1 472 ? 10.398 -36.719 -39.156 1 88.69 472 ARG A O 1
ATOM 3562 N N . HIS A 1 473 ? 12.07 -35.75 -37.969 1 88.38 473 HIS A N 1
ATOM 3563 C CA . HIS A 1 473 ? 12.078 -34.594 -38.844 1 88.38 473 HIS A CA 1
ATOM 3564 C C . HIS A 1 473 ? 13.219 -34.656 -39.844 1 88.38 473 HIS A C 1
ATOM 3566 O O . HIS A 1 473 ? 13.203 -33.938 -40.844 1 88.38 473 HIS A O 1
ATOM 3572 N N . GLY A 1 474 ? 14.141 -35.5 -39.656 1 91.56 474 GLY A N 1
ATOM 3573 C CA . GLY A 1 474 ? 15.266 -35.656 -40.562 1 91.56 474 GLY A CA 1
ATOM 3574 C C . GLY A 1 474 ? 15.102 -36.781 -41.562 1 91.56 474 GLY A C 1
ATOM 3575 O O . GLY A 1 474 ? 14.805 -36.531 -42.719 1 91.56 474 GLY A O 1
ATOM 3576 N N . ILE A 1 475 ? 15.102 -37.938 -41.094 1 92.06 475 ILE A N 1
ATOM 3577 C CA . ILE A 1 475 ? 15.203 -39.156 -41.906 1 92.06 475 ILE A CA 1
ATOM 3578 C C . ILE A 1 475 ? 13.836 -39.469 -42.5 1 92.06 475 ILE A C 1
ATOM 3580 O O . ILE A 1 475 ? 13.719 -39.75 -43.688 1 92.06 475 ILE A O 1
ATOM 3584 N N . LEU A 1 476 ? 12.781 -39.469 -41.688 1 87.12 476 LEU A N 1
ATOM 3585 C CA . LEU A 1 476 ? 11.469 -39.938 -42.125 1 87.12 476 LEU A CA 1
ATOM 3586 C C . LEU A 1 476 ? 10.836 -38.938 -43.094 1 87.12 476 LEU A C 1
ATOM 3588 O O . LEU A 1 476 ? 9.93 -39.312 -43.844 1 87.12 476 LEU A O 1
ATOM 3592 N N . ALA A 1 477 ? 11.32 -37.812 -43.062 1 84 477 ALA A N 1
ATOM 3593 C CA . ALA A 1 477 ? 10.844 -36.812 -44.031 1 84 477 ALA A CA 1
ATOM 3594 C C . ALA A 1 477 ? 11.484 -37.031 -45.375 1 84 477 ALA A C 1
ATOM 3596 O O . ALA A 1 477 ? 10.992 -36.5 -46.406 1 84 477 ALA A O 1
ATOM 3597 N N . HIS A 1 478 ? 12.578 -37.875 -45.344 1 83.88 478 HIS A N 1
ATOM 3598 C CA . HIS A 1 478 ? 13.273 -38.219 -46.594 1 83.88 478 HIS A CA 1
ATOM 3599 C C . HIS A 1 478 ? 12.758 -39.562 -47.125 1 83.88 478 HIS A C 1
ATOM 3601 O O . HIS A 1 478 ? 12.68 -40.531 -46.406 1 83.88 478 HIS A O 1
ATOM 3607 N N . GLU A 1 479 ? 12.258 -39.656 -48.375 1 79.69 479 GLU A N 1
ATOM 3608 C CA . GLU A 1 479 ? 11.625 -40.812 -49 1 79.69 479 GLU A CA 1
ATOM 3609 C C . GLU A 1 479 ? 12.539 -42.062 -48.938 1 79.69 479 GLU A C 1
ATOM 3611 O O . GLU A 1 479 ? 12.078 -43.156 -48.719 1 79.69 479 GLU A O 1
ATOM 3616 N N . ASN A 1 480 ? 13.914 -41.844 -49.188 1 82.94 480 ASN A N 1
ATOM 3617 C CA . ASN A 1 480 ? 14.836 -42.969 -49.281 1 82.94 480 ASN A CA 1
ATOM 3618 C C . ASN A 1 480 ? 15.414 -43.375 -47.938 1 82.94 480 ASN A C 1
ATOM 3620 O O . ASN A 1 480 ? 16.234 -44.281 -47.844 1 82.94 480 ASN A O 1
ATOM 3624 N N . GLY A 1 481 ? 14.953 -42.719 -46.938 1 89.38 481 GLY A N 1
ATOM 3625 C CA . GLY A 1 481 ? 15.547 -43 -45.625 1 89.38 481 GLY A CA 1
ATOM 3626 C C . GLY A 1 481 ? 16.906 -42.344 -45.438 1 89.38 481 GLY A C 1
ATOM 3627 O O . GLY A 1 481 ? 17.25 -41.406 -46.156 1 89.38 481 GLY A O 1
ATOM 3628 N N . GLY A 1 482 ? 17.625 -42.719 -44.406 1 92.81 482 GLY A N 1
ATOM 3629 C CA . GLY A 1 482 ? 18.922 -42.125 -44.125 1 92.81 482 GLY A CA 1
ATOM 3630 C C . GLY A 1 482 ? 19.641 -42.781 -42.969 1 92.81 482 GLY A C 1
ATOM 3631 O O . GLY A 1 482 ? 19.281 -43.875 -42.531 1 92.81 482 GLY A O 1
ATOM 3632 N N . GLU A 1 483 ? 20.781 -42.125 -42.688 1 94.94 483 GLU A N 1
ATOM 3633 C CA . GLU A 1 483 ? 21.641 -42.625 -41.625 1 94.94 483 GLU A CA 1
ATOM 3634 C C . GLU A 1 483 ? 21.844 -41.594 -40.531 1 94.94 483 GLU A C 1
ATOM 3636 O O . GLU A 1 483 ? 21.938 -40.406 -40.812 1 94.94 483 GLU A O 1
ATOM 3641 N N . ILE A 1 484 ? 21.75 -42.062 -39.281 1 96 484 ILE A N 1
ATOM 3642 C CA . ILE A 1 484 ? 22.062 -41.25 -38.094 1 96 484 ILE A CA 1
ATOM 3643 C C . ILE A 1 484 ? 23.344 -41.719 -37.438 1 96 484 ILE A C 1
ATOM 3645 O O . ILE A 1 484 ? 23.5 -42.938 -37.188 1 96 484 ILE A O 1
ATOM 3649 N N . ARG A 1 485 ? 24.266 -40.844 -37.219 1 96.31 485 ARG A N 1
ATOM 3650 C CA . ARG A 1 485 ? 25.531 -41.156 -36.531 1 96.31 485 ARG A CA 1
ATOM 3651 C C . ARG A 1 485 ? 25.656 -40.438 -35.219 1 96.31 485 ARG A C 1
ATOM 3653 O O . ARG A 1 485 ? 25.5 -39.188 -35.156 1 96.31 485 ARG A O 1
ATOM 3660 N N . VAL A 1 486 ? 25.844 -41.188 -34.125 1 96.94 486 VAL A N 1
ATOM 3661 C CA . VAL A 1 486 ? 26.109 -40.625 -32.812 1 96.94 486 VAL A CA 1
ATOM 3662 C C . VAL A 1 486 ? 27.562 -40.906 -32.406 1 96.94 486 VAL A C 1
ATOM 3664 O O . VAL A 1 486 ? 27.969 -42.062 -32.25 1 96.94 486 VAL A O 1
ATOM 3667 N N . GLN A 1 487 ? 28.297 -39.844 -32.312 1 97.19 487 GLN A N 1
ATOM 3668 C CA . GLN A 1 487 ? 29.703 -39.969 -31.938 1 97.19 487 GLN A CA 1
ATOM 3669 C C . GLN A 1 487 ? 29.969 -39.312 -30.578 1 97.19 487 GLN A C 1
ATOM 3671 O O . GLN A 1 487 ? 29.516 -38.219 -30.312 1 97.19 487 GLN A O 1
ATOM 3676 N N . VAL A 1 488 ? 30.625 -40.125 -29.703 1 97.38 488 VAL A N 1
ATOM 3677 C CA . VAL A 1 488 ? 30.984 -39.625 -28.391 1 97.38 488 VAL A CA 1
ATOM 3678 C C . VAL A 1 488 ? 32.469 -39.844 -28.141 1 97.38 488 VAL A C 1
ATOM 3680 O O . VAL A 1 488 ? 32.969 -40.969 -28.297 1 97.38 488 VAL A O 1
ATOM 3683 N N . ARG A 1 489 ? 33.188 -38.781 -27.859 1 96.25 489 ARG A N 1
ATOM 3684 C CA . ARG A 1 489 ? 34.625 -38.844 -27.609 1 96.25 489 ARG A CA 1
ATOM 3685 C C . ARG A 1 489 ? 35.031 -37.969 -26.438 1 96.25 489 ARG A C 1
ATOM 3687 O O . ARG A 1 489 ? 34.375 -36.938 -26.172 1 96.25 489 ARG A O 1
ATOM 3694 N N . LYS A 1 490 ? 36.031 -38.406 -25.734 1 95.06 490 LYS A N 1
ATOM 3695 C CA . LYS A 1 490 ? 36.562 -37.594 -24.656 1 95.06 490 LYS A CA 1
ATOM 3696 C C . LYS A 1 490 ? 37.594 -36.594 -25.188 1 95.06 490 LYS A C 1
ATOM 3698 O O . LYS A 1 490 ? 38.5 -36.969 -25.906 1 95.06 490 LYS A O 1
ATOM 3703 N N . GLU A 1 491 ? 37.312 -35.438 -24.969 1 93.12 491 GLU A N 1
ATOM 3704 C CA . GLU A 1 491 ? 38.219 -34.375 -25.344 1 93.12 491 GLU A CA 1
ATOM 3705 C C . GLU A 1 491 ? 38.656 -33.562 -24.125 1 93.12 491 GLU A C 1
ATOM 3707 O O . GLU A 1 491 ? 37.969 -32.625 -23.734 1 93.12 491 GLU A O 1
ATOM 3712 N N . GLY A 1 492 ? 39.844 -33.906 -23.531 1 87.88 492 GLY A N 1
ATOM 3713 C CA . GLY A 1 492 ? 40.312 -33.219 -22.344 1 87.88 492 GLY A CA 1
ATOM 3714 C C . GLY A 1 492 ? 39.406 -33.469 -21.125 1 87.88 492 GLY A C 1
ATOM 3715 O O . GLY A 1 492 ? 39.25 -34.625 -20.719 1 87.88 492 GLY A O 1
ATOM 3716 N N . ALA A 1 493 ? 38.844 -32.375 -20.641 1 89.31 493 ALA A N 1
ATOM 3717 C CA . ALA A 1 493 ? 38 -32.469 -19.438 1 89.31 493 ALA A CA 1
ATOM 3718 C C . ALA A 1 493 ? 36.531 -32.5 -19.781 1 89.31 493 ALA A C 1
ATOM 3720 O O . ALA A 1 493 ? 35.688 -32.375 -18.906 1 89.31 493 ALA A O 1
ATOM 3721 N N . CYS A 1 494 ? 36.312 -32.688 -21.094 1 94.19 494 CYS A N 1
ATOM 3722 C CA . CYS A 1 494 ? 34.938 -32.656 -21.531 1 94.19 494 CYS A CA 1
ATOM 3723 C C . CYS A 1 494 ? 34.594 -33.875 -22.375 1 94.19 494 CYS A C 1
ATOM 3725 O O . CYS A 1 494 ? 35.5 -34.531 -22.922 1 94.19 494 CYS A O 1
ATOM 3727 N N . LEU A 1 495 ? 33.406 -34.156 -22.344 1 95.38 495 LEU A N 1
ATOM 3728 C CA . LEU A 1 495 ? 32.844 -35.156 -23.25 1 95.38 495 LEU A CA 1
ATOM 3729 C C . LEU A 1 495 ? 32.25 -34.469 -24.5 1 95.38 495 LEU A C 1
ATOM 3731 O O . LEU A 1 495 ? 31.422 -33.594 -24.391 1 95.38 495 LEU A O 1
ATOM 3735 N N . HIS A 1 496 ? 32.812 -34.906 -25.625 1 96.44 496 HIS A N 1
ATOM 3736 C CA . HIS A 1 496 ? 32.312 -34.375 -26.891 1 96.44 496 HIS A CA 1
ATOM 3737 C C . HIS A 1 496 ? 31.234 -35.281 -27.484 1 96.44 496 HIS A C 1
ATOM 3739 O O . HIS A 1 496 ? 31.5 -36.469 -27.719 1 96.44 496 HIS A O 1
ATOM 3745 N N . VAL A 1 497 ? 30.016 -34.719 -27.75 1 97.31 497 VAL A N 1
ATOM 3746 C CA . VAL A 1 497 ? 28.906 -35.5 -28.328 1 97.31 497 VAL A CA 1
ATOM 3747 C C . VAL A 1 497 ? 28.5 -34.875 -29.672 1 97.31 497 VAL A C 1
ATOM 3749 O O . VAL A 1 497 ? 28.297 -33.656 -29.766 1 97.31 497 VAL A O 1
ATOM 3752 N N . GLU A 1 498 ? 28.391 -35.719 -30.656 1 97.25 498 GLU A N 1
ATOM 3753 C CA . GLU A 1 498 ? 27.953 -35.281 -31.969 1 97.25 498 GLU A CA 1
ATOM 3754 C C . GLU A 1 498 ? 26.828 -36.188 -32.5 1 97.25 498 GLU A C 1
ATOM 3756 O O . GLU A 1 498 ? 26.938 -37.406 -32.5 1 97.25 498 GLU A O 1
ATOM 3761 N N . VAL A 1 499 ? 25.719 -35.594 -32.906 1 97.19 499 VAL A N 1
ATOM 3762 C CA . VAL A 1 499 ? 24.609 -36.281 -33.562 1 97.19 499 VAL A CA 1
ATOM 3763 C C . VAL A 1 499 ? 24.438 -35.75 -35 1 97.19 499 VAL A C 1
ATOM 3765 O O . VAL A 1 499 ? 24.141 -34.562 -35.188 1 97.19 499 VAL A O 1
ATOM 3768 N N . LYS A 1 500 ? 24.672 -36.656 -35.938 1 96.88 500 LYS A N 1
ATOM 3769 C CA . LYS A 1 500 ? 24.609 -36.281 -37.344 1 96.88 500 LYS A CA 1
ATOM 3770 C C . LYS A 1 500 ? 23.641 -37.156 -38.125 1 96.88 500 LYS A C 1
ATOM 3772 O O . LYS A 1 500 ? 23.609 -38.375 -37.938 1 96.88 500 LYS A O 1
ATOM 3777 N N . ASP A 1 501 ? 22.766 -36.531 -38.875 1 95.88 501 ASP A N 1
ATOM 3778 C CA . ASP A 1 501 ? 21.891 -37.281 -39.75 1 95.88 501 ASP A CA 1
ATOM 3779 C C . ASP A 1 501 ? 22 -36.812 -41.219 1 95.88 501 ASP A C 1
ATOM 3781 O O . ASP A 1 501 ? 22.516 -35.719 -41.469 1 95.88 501 ASP A O 1
ATOM 3785 N N . ASP A 1 502 ? 21.703 -37.594 -42.219 1 94.75 502 ASP A N 1
ATOM 3786 C CA . ASP A 1 502 ? 21.734 -37.219 -43.625 1 94.75 502 ASP A CA 1
ATOM 3787 C C . ASP A 1 502 ? 20.328 -37.031 -44.188 1 94.75 502 ASP A C 1
ATOM 3789 O O . ASP A 1 502 ? 20.031 -37.406 -45.312 1 94.75 502 ASP A O 1
ATOM 3793 N N . GLY A 1 503 ? 19.453 -36.562 -43.406 1 93.31 503 GLY A N 1
ATOM 3794 C CA . GLY A 1 503 ? 18.062 -36.375 -43.781 1 93.31 503 GLY A CA 1
ATOM 3795 C C . GLY A 1 503 ? 17.844 -35.094 -44.562 1 93.31 503 GLY A C 1
ATOM 3796 O O . GLY A 1 503 ? 18.719 -34.656 -45.344 1 93.31 503 GLY A O 1
ATOM 3797 N N . VAL A 1 504 ? 16.641 -34.531 -44.469 1 93 504 VAL A N 1
ATOM 3798 C CA . VAL A 1 504 ? 16.156 -33.438 -45.312 1 93 504 VAL A CA 1
ATOM 3799 C C . VAL A 1 504 ? 16.875 -32.125 -44.969 1 93 504 VAL A C 1
ATOM 3801 O O . VAL A 1 504 ? 16.953 -31.219 -45.781 1 93 504 VAL A O 1
ATOM 3804 N N . GLY A 1 505 ? 17.359 -32.062 -43.719 1 92.38 505 GLY A N 1
ATOM 3805 C CA . GLY A 1 505 ? 18.016 -30.828 -43.281 1 92.38 505 GLY A CA 1
ATOM 3806 C C . GLY A 1 505 ? 17.062 -29.703 -43 1 92.38 505 GLY A C 1
ATOM 3807 O O . GLY A 1 505 ? 15.844 -29.859 -43.125 1 92.38 505 GLY A O 1
ATOM 3808 N N . MET A 1 506 ? 17.578 -28.609 -42.438 1 91.25 506 MET A N 1
ATOM 3809 C CA . MET A 1 506 ? 16.797 -27.438 -42.062 1 91.25 506 MET A CA 1
ATOM 3810 C C . MET A 1 506 ? 17.328 -26.172 -42.75 1 91.25 506 MET A C 1
ATOM 3812 O O . MET A 1 506 ? 18.531 -26.078 -43.031 1 91.25 506 MET A O 1
ATOM 3816 N N . ASP A 1 507 ? 16.422 -25.266 -43 1 91.88 507 ASP A N 1
ATOM 3817 C CA . ASP A 1 507 ? 16.875 -23.953 -43.469 1 91.88 507 ASP A CA 1
ATOM 3818 C C . ASP A 1 507 ? 17.375 -23.109 -42.312 1 91.88 507 ASP A C 1
ATOM 3820 O O . ASP A 1 507 ? 17.219 -23.484 -41.125 1 91.88 507 ASP A O 1
ATOM 3824 N N . GLN A 1 508 ? 18.031 -22.047 -42.656 1 90.62 508 GLN A N 1
ATOM 3825 C CA . GLN A 1 508 ? 18.672 -21.219 -41.625 1 90.62 508 GLN A CA 1
ATOM 3826 C C . GLN A 1 508 ? 17.641 -20.641 -40.656 1 90.62 508 GLN A C 1
ATOM 3828 O O . GLN A 1 508 ? 17.906 -20.5 -39.469 1 90.62 508 GLN A O 1
ATOM 3833 N N . SER A 1 509 ? 16.531 -20.344 -41.156 1 88.25 509 SER A N 1
ATOM 3834 C CA . SER A 1 509 ? 15.477 -19.797 -40.312 1 88.25 509 SER A CA 1
ATOM 3835 C C . SER A 1 509 ? 15.031 -20.812 -39.281 1 88.25 509 SER A C 1
ATOM 3837 O O . SER A 1 509 ? 14.789 -20.469 -38.125 1 88.25 509 SER A O 1
ATOM 3839 N N . GLN A 1 510 ? 14.906 -22.031 -39.594 1 87.62 510 GLN A N 1
ATOM 3840 C CA . GLN A 1 510 ? 14.523 -23.109 -38.688 1 87.62 510 GLN A CA 1
ATOM 3841 C C . GLN A 1 510 ? 15.594 -23.344 -37.625 1 87.62 510 GLN A C 1
ATO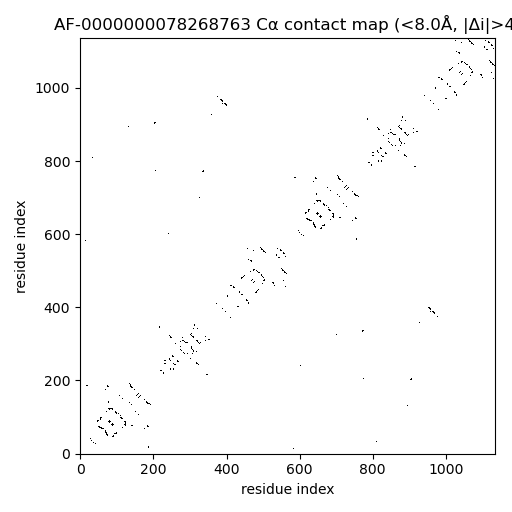M 3843 O O . GLN A 1 510 ? 15.281 -23.562 -36.469 1 87.62 510 GLN A O 1
ATOM 3848 N N . VAL A 1 511 ? 16.812 -23.234 -38.062 1 89.94 511 VAL A N 1
ATOM 3849 C CA . VAL A 1 511 ? 17.938 -23.422 -37.125 1 89.94 511 VAL A CA 1
ATOM 3850 C C . VAL A 1 511 ? 17.922 -22.328 -36.062 1 89.94 511 VAL A C 1
ATOM 3852 O O . VAL A 1 511 ? 18.109 -22.594 -34.875 1 89.94 511 VAL A O 1
ATOM 3855 N N . ASN A 1 512 ? 17.625 -21.141 -36.5 1 87.44 512 ASN A N 1
ATOM 3856 C CA . ASN A 1 512 ? 17.609 -20.016 -35.562 1 87.44 512 ASN A CA 1
ATOM 3857 C C . ASN A 1 512 ? 16.5 -20.156 -34.531 1 87.44 512 ASN A C 1
ATOM 3859 O O . ASN A 1 512 ? 16.672 -19.75 -33.375 1 87.44 512 ASN A O 1
ATOM 3863 N N . ARG A 1 513 ? 15.492 -20.781 -34.906 1 82 513 ARG A N 1
ATOM 3864 C CA . ARG A 1 513 ? 14.344 -20.953 -34.031 1 82 513 ARG A CA 1
ATOM 3865 C C . ARG A 1 513 ? 14.664 -21.922 -32.875 1 82 513 ARG A C 1
ATOM 3867 O O . ARG A 1 513 ? 14.055 -21.859 -31.812 1 82 513 ARG A O 1
ATOM 3874 N N . LEU A 1 514 ? 15.57 -22.828 -33.094 1 85.12 514 LEU A N 1
ATOM 3875 C CA . LEU A 1 514 ? 15.945 -23.797 -32.062 1 85.12 514 LEU A CA 1
ATOM 3876 C C . LEU A 1 514 ? 16.609 -23.109 -30.875 1 85.12 514 LEU A C 1
ATOM 3878 O O . LEU A 1 514 ? 16.609 -23.656 -29.781 1 85.12 514 LEU A O 1
ATOM 3882 N N . PHE A 1 515 ? 17.125 -21.859 -31.141 1 83.12 515 PHE A N 1
ATOM 3883 C CA . PHE A 1 515 ? 17.844 -21.156 -30.094 1 83.12 515 PHE A CA 1
ATOM 3884 C C . PHE A 1 515 ? 16.984 -20.047 -29.5 1 83.12 515 PHE A C 1
ATOM 3886 O O . PHE A 1 515 ? 17.406 -19.328 -28.578 1 83.12 515 PHE A O 1
ATOM 3893 N N . ALA A 1 516 ? 15.789 -19.875 -30.031 1 70.75 516 ALA A N 1
ATOM 3894 C CA . ALA A 1 516 ? 14.938 -18.781 -29.578 1 70.75 516 ALA A CA 1
ATOM 3895 C C . ALA A 1 516 ? 14.422 -19.031 -28.156 1 70.75 516 ALA A C 1
ATOM 3897 O O . ALA A 1 516 ? 14.031 -20.156 -27.828 1 70.75 516 ALA A O 1
ATOM 3898 N N . LYS A 1 517 ? 14.602 -18.234 -27.156 1 60.38 517 LYS A N 1
ATOM 3899 C CA . LYS A 1 517 ? 14.234 -18.312 -25.75 1 60.38 517 LYS A CA 1
ATOM 3900 C C . LYS A 1 517 ? 12.766 -17.938 -25.531 1 60.38 517 LYS A C 1
ATOM 3902 O O . LYS A 1 517 ? 12.305 -17.812 -24.406 1 60.38 517 LYS A O 1
ATOM 3907 N N . THR A 1 518 ? 12.055 -17.344 -26.516 1 51.34 518 THR A N 1
ATOM 3908 C CA . THR A 1 518 ? 10.719 -16.797 -26.312 1 51.34 518 THR A CA 1
ATOM 3909 C C . THR A 1 518 ? 9.734 -17.906 -25.938 1 51.34 518 THR A C 1
ATOM 3911 O O . THR A 1 518 ? 9.977 -19.078 -26.203 1 51.34 518 THR A O 1
ATOM 3914 N N . ARG A 1 519 ? 8.531 -17.547 -25.281 1 47.16 519 ARG A N 1
ATOM 3915 C CA . ARG A 1 519 ? 7.348 -18.25 -24.781 1 47.16 519 ARG A CA 1
ATOM 3916 C C . ARG A 1 519 ? 6.82 -19.219 -25.844 1 47.16 519 ARG A C 1
ATOM 3918 O O . ARG A 1 519 ? 6.383 -18.812 -26.906 1 47.16 519 ARG A O 1
ATOM 3925 N N . LEU A 1 520 ? 7.422 -20.234 -25.938 1 44.84 520 LEU A N 1
ATOM 3926 C CA . LEU A 1 520 ? 7.086 -21.234 -26.953 1 44.84 520 LEU A CA 1
ATOM 3927 C C . LEU A 1 520 ? 5.613 -21.625 -26.844 1 44.84 520 LEU A C 1
ATOM 3929 O O . LEU A 1 520 ? 5.109 -21.891 -25.75 1 44.84 520 LEU A O 1
ATOM 3933 N N . ASP A 1 521 ? 4.895 -21.188 -27.766 1 42.12 521 ASP A N 1
ATOM 3934 C CA . ASP A 1 521 ? 3.568 -21.734 -28.016 1 42.12 521 ASP A CA 1
ATOM 3935 C C . ASP A 1 521 ? 3.613 -23.266 -28.047 1 42.12 521 ASP A C 1
ATOM 3937 O O . ASP A 1 521 ? 4.555 -23.859 -28.594 1 42.12 521 ASP A O 1
ATOM 3941 N N . SER A 1 522 ? 2.91 -23.969 -27.266 1 43.56 522 SER A N 1
ATOM 3942 C CA . SER A 1 522 ? 2.748 -25.391 -27.047 1 43.56 522 SER A CA 1
ATOM 3943 C C . SER A 1 522 ? 2.738 -26.156 -28.359 1 43.56 522 SER A C 1
ATOM 3945 O O . SER A 1 522 ? 2.859 -27.391 -28.375 1 43.56 522 SER A O 1
ATOM 3947 N N . ARG A 1 523 ? 2.396 -25.5 -29.484 1 46.97 523 ARG A N 1
ATOM 3948 C CA . ARG A 1 523 ? 1.991 -26.203 -30.703 1 46.97 523 ARG A CA 1
ATOM 3949 C C . ARG A 1 523 ? 3.17 -26.375 -31.656 1 46.97 523 ARG A C 1
ATOM 3951 O O . ARG A 1 523 ? 3.043 -27.031 -32.688 1 46.97 523 ARG A O 1
ATOM 3958 N N . SER A 1 524 ? 4.258 -25.719 -31.438 1 45.12 524 SER A N 1
ATOM 3959 C CA . SER A 1 524 ? 5.223 -25.703 -32.531 1 45.12 524 SER A CA 1
ATOM 3960 C C . SER A 1 524 ? 6.242 -26.828 -32.375 1 45.12 524 SER A C 1
ATOM 3962 O O . SER A 1 524 ? 6.582 -27.219 -31.25 1 45.12 524 SER A O 1
ATOM 3964 N N . GLY A 1 525 ? 6.594 -27.656 -33.438 1 51.69 525 GLY A N 1
ATOM 3965 C CA . GLY A 1 525 ? 7.645 -28.641 -33.656 1 51.69 525 GLY A CA 1
ATOM 3966 C C . GLY A 1 525 ? 8.984 -28.219 -33.094 1 51.69 525 GLY A C 1
ATOM 3967 O O . GLY A 1 525 ? 9.242 -27.016 -32.906 1 51.69 525 GLY A O 1
ATOM 3968 N N . GLY A 1 526 ? 9.789 -29.047 -32.375 1 60.62 526 GLY A N 1
ATOM 3969 C CA . GLY A 1 526 ? 11.156 -28.828 -31.953 1 60.62 526 GLY A CA 1
ATOM 3970 C C . GLY A 1 526 ? 11.273 -28.406 -30.5 1 60.62 526 GLY A C 1
ATOM 3971 O O . GLY A 1 526 ? 12.297 -27.859 -30.078 1 60.62 526 GLY A O 1
ATOM 3972 N N . ILE A 1 527 ? 10.156 -28.5 -29.828 1 66.88 527 ILE A N 1
ATOM 3973 C CA . ILE A 1 527 ? 10.117 -28.078 -28.438 1 66.88 527 ILE A CA 1
ATOM 3974 C C . ILE A 1 527 ? 11.125 -28.906 -27.625 1 66.88 527 ILE A C 1
ATOM 3976 O O . ILE A 1 527 ? 11.828 -28.359 -26.766 1 66.88 527 ILE A O 1
ATOM 3980 N N . GLY A 1 528 ? 11.258 -30.141 -28.062 1 73.5 528 GLY A N 1
ATOM 3981 C CA . GLY A 1 528 ? 12.172 -31.016 -27.328 1 73.5 528 GLY A CA 1
ATOM 3982 C C . GLY A 1 528 ? 13.617 -30.578 -27.438 1 73.5 528 GLY A C 1
ATOM 3983 O O . GLY A 1 528 ? 14.336 -30.516 -26.438 1 73.5 528 GLY A O 1
ATOM 3984 N N . VAL A 1 529 ? 13.961 -30.219 -28.672 1 84.25 529 VAL A N 1
ATOM 3985 C CA . VAL A 1 529 ? 15.344 -29.828 -28.938 1 84.25 529 VAL A CA 1
ATOM 3986 C C . VAL A 1 529 ? 15.648 -28.5 -28.25 1 84.25 529 VAL A C 1
ATOM 3988 O O . VAL A 1 529 ? 16.703 -28.328 -27.641 1 84.25 529 VAL A O 1
ATOM 3991 N N . ARG A 1 530 ? 14.766 -27.641 -28.344 1 81.06 530 ARG A N 1
ATOM 3992 C CA . ARG A 1 530 ? 14.93 -26.344 -27.703 1 81.06 530 ARG A CA 1
ATOM 3993 C C . ARG A 1 530 ? 15.094 -26.469 -26.203 1 81.06 530 ARG A C 1
ATOM 3995 O O . ARG A 1 530 ? 15.945 -25.812 -25.594 1 81.06 530 ARG A O 1
ATOM 4002 N N . ASN A 1 531 ? 14.273 -27.312 -25.672 1 75.25 531 ASN A N 1
ATOM 4003 C CA . ASN A 1 531 ? 14.352 -27.562 -24.234 1 75.25 531 ASN A CA 1
ATOM 4004 C C . ASN A 1 531 ? 15.719 -28.125 -23.844 1 75.25 531 ASN A C 1
ATOM 4006 O O . ASN A 1 531 ? 16.25 -27.766 -22.797 1 75.25 531 ASN A O 1
ATOM 4010 N N . CYS A 1 532 ? 16.141 -28.922 -24.656 1 82.06 532 CYS A N 1
ATOM 4011 C CA . CYS A 1 532 ? 17.438 -29.516 -24.406 1 82.06 532 CYS A CA 1
ATOM 4012 C C . CYS A 1 532 ? 18.531 -28.453 -24.422 1 82.06 532 CYS A C 1
ATOM 4014 O O . CYS A 1 532 ? 19.406 -28.453 -23.547 1 82.06 532 CYS A O 1
ATOM 4016 N N . PHE A 1 533 ? 18.469 -27.562 -25.391 1 86 533 PHE A N 1
ATOM 4017 C CA . PHE A 1 533 ? 19.453 -26.5 -25.5 1 86 533 PHE A CA 1
ATOM 4018 C C . PHE A 1 533 ? 19.406 -25.578 -24.266 1 86 533 PHE A C 1
ATOM 4020 O O . PHE A 1 533 ? 20.438 -25.25 -23.688 1 86 533 PHE A O 1
ATOM 4027 N N . GLN A 1 534 ? 18.266 -25.266 -23.891 1 77.69 534 GLN A N 1
ATOM 4028 C CA . GLN A 1 534 ? 18.062 -24.391 -22.734 1 77.69 534 GLN A CA 1
ATOM 4029 C C . GLN A 1 534 ? 18.578 -25.047 -21.453 1 77.69 534 GLN A C 1
ATOM 4031 O O . GLN A 1 534 ? 19.188 -24.391 -20.609 1 77.69 534 GLN A O 1
ATOM 4036 N N . ARG A 1 535 ? 18.344 -26.281 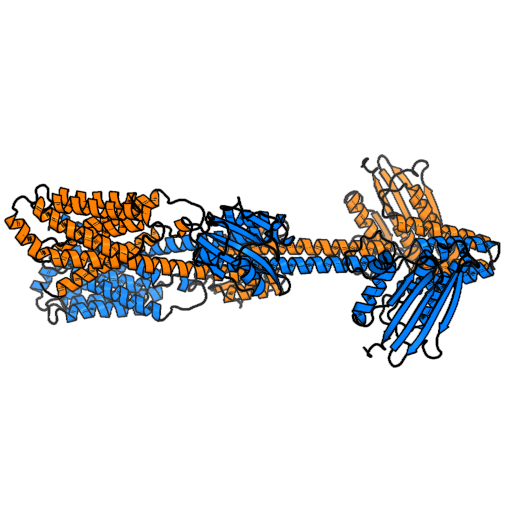-21.344 1 76.19 535 ARG A N 1
ATOM 4037 C CA . ARG A 1 535 ? 18.781 -27.016 -20.172 1 76.19 535 ARG A CA 1
ATOM 4038 C C . ARG A 1 535 ? 20.312 -27.078 -20.094 1 76.19 535 ARG A C 1
ATOM 4040 O O . ARG A 1 535 ? 20.891 -26.922 -19.016 1 76.19 535 ARG A O 1
ATOM 4047 N N . LEU A 1 536 ? 20.891 -27.312 -21.172 1 84.44 536 LEU A N 1
ATOM 4048 C CA . LEU A 1 536 ? 22.359 -27.359 -21.219 1 84.44 536 LEU A CA 1
ATOM 4049 C C . LEU A 1 536 ? 22.953 -26.016 -20.828 1 84.44 536 LEU A C 1
ATOM 4051 O O . LEU A 1 536 ? 23.938 -25.969 -20.078 1 84.44 536 LEU A O 1
ATOM 4055 N N . GLU A 1 537 ? 22.344 -25 -21.328 1 82.25 537 GLU A N 1
ATOM 4056 C CA . GLU A 1 537 ? 22.797 -23.656 -21 1 82.25 537 GLU A CA 1
ATOM 4057 C C . GLU A 1 537 ? 22.625 -23.375 -19.5 1 82.25 537 GLU A C 1
ATOM 4059 O O . GLU A 1 537 ? 23.5 -22.766 -18.875 1 82.25 537 GLU A O 1
ATOM 4064 N N . GLN A 1 538 ? 21.594 -23.812 -18.969 1 74.81 538 GLN A N 1
ATOM 4065 C CA . GLN A 1 538 ? 21.297 -23.562 -17.578 1 74.81 538 GLN A CA 1
ATOM 4066 C C . GLN A 1 538 ? 22.25 -24.328 -16.656 1 74.81 538 GLN A C 1
ATOM 4068 O O . GLN A 1 538 ? 22.656 -23.812 -15.617 1 74.81 538 GLN A O 1
ATOM 4073 N N . ILE A 1 539 ? 22.547 -25.5 -17.047 1 78.06 539 ILE A N 1
ATOM 4074 C CA . ILE A 1 539 ? 23.344 -26.375 -16.188 1 78.06 539 ILE A CA 1
ATOM 4075 C C . ILE A 1 539 ? 24.828 -26.016 -16.328 1 78.06 539 ILE A C 1
ATOM 4077 O O . ILE A 1 539 ? 25.547 -25.938 -15.328 1 78.06 539 ILE A O 1
ATOM 4081 N N . PHE A 1 540 ? 25.281 -25.781 -17.547 1 82.69 540 PHE A N 1
ATOM 4082 C CA . PHE A 1 540 ? 26.719 -25.703 -17.75 1 82.69 540 PHE A CA 1
ATOM 4083 C C . PHE A 1 540 ? 27.125 -24.297 -18.188 1 82.69 540 PHE A C 1
ATOM 4085 O O . PHE A 1 540 ? 28.312 -23.953 -18.156 1 82.69 540 PHE A O 1
ATOM 4092 N N . GLY A 1 541 ? 26.203 -23.453 -18.578 1 81.81 541 GLY A N 1
ATOM 4093 C CA . GLY A 1 541 ? 26.5 -22.078 -18.984 1 81.81 541 GLY A CA 1
ATOM 4094 C C . GLY A 1 541 ? 26.391 -21.875 -20.484 1 81.81 541 GLY A C 1
ATOM 4095 O O . GLY A 1 541 ? 26.297 -22.828 -21.25 1 81.81 541 GLY A O 1
ATOM 4096 N N . PRO A 1 542 ? 26.406 -20.656 -20.969 1 83.25 542 PRO A N 1
ATOM 4097 C CA . PRO A 1 542 ? 26.203 -20.312 -22.375 1 83.25 542 PRO A CA 1
ATOM 4098 C C . PRO A 1 542 ? 27.328 -20.812 -23.281 1 83.25 542 PRO A C 1
ATOM 4100 O O . PRO A 1 542 ? 27.125 -21.031 -24.484 1 83.25 542 PRO A O 1
ATOM 4103 N N . SER A 1 543 ? 28.469 -21.047 -22.625 1 88.19 543 SER A N 1
ATOM 4104 C CA . SER A 1 543 ? 29.609 -21.5 -23.406 1 88.19 543 SER A CA 1
ATOM 4105 C C . SER A 1 543 ? 29.438 -22.953 -23.859 1 88.19 543 SER A C 1
ATOM 4107 O O . SER A 1 543 ? 30.156 -23.422 -24.75 1 88.19 543 SER A O 1
ATOM 4109 N N . TYR A 1 544 ? 28.531 -23.609 -23.391 1 88.06 544 TYR A N 1
ATOM 4110 C CA . TYR A 1 544 ? 28.328 -25.016 -23.688 1 88.06 544 TYR A CA 1
ATOM 4111 C C . TYR A 1 544 ? 27.078 -25.234 -24.516 1 88.06 544 TYR A C 1
ATOM 4113 O O . TYR A 1 544 ? 26.516 -26.328 -24.547 1 88.06 544 TYR A O 1
ATOM 4121 N N . LEU A 1 545 ? 26.641 -24.188 -25.141 1 90.5 545 LEU A N 1
ATOM 4122 C CA . LEU A 1 545 ? 25.531 -24.297 -26.078 1 90.5 545 LEU A CA 1
ATOM 4123 C C . LEU A 1 545 ? 25.922 -25.156 -27.297 1 90.5 545 LEU A C 1
ATOM 4125 O O . LEU A 1 545 ? 27.031 -25.031 -27.797 1 90.5 545 LEU A O 1
ATOM 4129 N N . PRO A 1 546 ? 24.984 -26 -27.812 1 94 546 PRO A N 1
ATOM 4130 C CA . PRO A 1 546 ? 25.281 -26.859 -28.969 1 94 546 PRO A CA 1
ATOM 4131 C C . PRO A 1 546 ? 25.453 -26.062 -30.25 1 94 546 PRO A C 1
ATOM 4133 O O . PRO A 1 546 ? 24.906 -24.969 -30.391 1 94 546 PRO A O 1
ATOM 4136 N N . GLN A 1 547 ? 26.328 -26.547 -31.109 1 94.69 547 GLN A N 1
ATOM 4137 C CA . GLN A 1 547 ? 26.469 -26.016 -32.469 1 94.69 547 GLN A CA 1
ATOM 4138 C C . GLN A 1 547 ? 25.641 -26.828 -33.438 1 94.69 547 GLN A C 1
ATOM 4140 O O . GLN A 1 547 ? 25.688 -28.062 -33.438 1 94.69 547 GLN A O 1
ATOM 4145 N N . VAL A 1 548 ? 24.812 -26.125 -34.281 1 95.62 548 VAL A N 1
ATOM 4146 C CA . VAL A 1 548 ? 23.938 -26.797 -35.25 1 95.62 548 VAL A CA 1
ATOM 4147 C C . VAL A 1 548 ? 24.359 -26.422 -36.656 1 95.62 548 VAL A C 1
ATOM 4149 O O . VAL A 1 548 ? 24.391 -25.25 -37 1 95.62 548 VAL A O 1
ATOM 4152 N N . VAL A 1 549 ? 24.844 -27.391 -37.406 1 95.38 549 VAL A N 1
ATOM 4153 C CA . VAL A 1 549 ? 25.141 -27.203 -38.812 1 95.38 549 VAL A CA 1
ATOM 4154 C C . VAL A 1 549 ? 24.125 -28 -39.656 1 95.38 549 VAL A C 1
ATOM 4156 O O . VAL A 1 549 ? 24.047 -29.219 -39.562 1 95.38 549 VAL A O 1
ATOM 4159 N N . SER A 1 550 ? 23.266 -27.312 -40.438 1 94.94 550 SER A N 1
ATOM 4160 C CA . SER A 1 550 ? 22.234 -27.969 -41.25 1 94.94 550 SER A CA 1
ATOM 4161 C C . SER A 1 550 ? 21.984 -27.188 -42.531 1 94.94 550 SER A C 1
ATOM 4163 O O . SER A 1 550 ? 22.125 -25.969 -42.562 1 94.94 550 SER A O 1
ATOM 4165 N N . ALA A 1 551 ? 21.75 -27.844 -43.656 1 93.69 551 ALA A N 1
ATOM 4166 C CA . ALA A 1 551 ? 21.312 -27.281 -44.938 1 93.69 551 ALA A CA 1
ATOM 4167 C C . ALA A 1 551 ? 20.281 -28.172 -45.594 1 93.69 551 ALA A C 1
ATOM 4169 O O . ALA A 1 551 ? 20.344 -29.406 -45.469 1 93.69 551 ALA A O 1
ATOM 4170 N N . PRO A 1 552 ? 19.359 -27.516 -46.312 1 92.62 552 PRO A N 1
ATOM 4171 C CA . PRO A 1 552 ? 18.344 -28.344 -46.969 1 92.62 552 PRO A CA 1
ATOM 4172 C C . PRO A 1 552 ? 18.953 -29.391 -47.875 1 92.62 552 PRO A C 1
ATOM 4174 O O . PRO A 1 552 ? 19.781 -29.078 -48.75 1 92.62 552 PRO A O 1
ATOM 4177 N N . GLY A 1 553 ? 18.609 -30.562 -47.656 1 91 553 GLY A N 1
ATOM 4178 C CA . GLY A 1 553 ? 19.047 -31.672 -48.5 1 91 553 GLY A CA 1
ATOM 4179 C C . GLY A 1 553 ? 20.359 -32.281 -48.031 1 91 553 GLY A C 1
ATOM 4180 O O . GLY A 1 553 ? 20.828 -33.25 -48.594 1 91 553 GLY A O 1
ATOM 4181 N N . GLN A 1 554 ? 21.078 -31.75 -47.062 1 91.81 554 GLN A N 1
ATOM 4182 C CA . GLN A 1 554 ? 22.406 -32.219 -46.656 1 91.81 554 GLN A CA 1
ATOM 4183 C C . GLN A 1 554 ? 22.359 -32.781 -45.25 1 91.81 554 GLN A C 1
ATOM 4185 O O . GLN A 1 554 ? 23.391 -33.188 -44.719 1 91.81 554 GLN A O 1
ATOM 4190 N N . GLY A 1 555 ? 21.25 -32.812 -44.625 1 94.5 555 GLY A N 1
ATOM 4191 C CA . GLY A 1 555 ? 21.141 -33.344 -43.281 1 94.5 555 GLY A CA 1
ATOM 4192 C C . GLY A 1 555 ? 21.484 -32.344 -42.219 1 94.5 555 GLY A C 1
ATOM 4193 O O . GLY A 1 555 ? 21.5 -31.141 -42.469 1 94.5 555 GLY A O 1
ATOM 4194 N N . THR A 1 556 ? 21.562 -32.75 -40.969 1 95.5 556 THR A N 1
ATOM 4195 C CA . THR A 1 556 ? 21.797 -31.891 -39.812 1 95.5 556 THR A CA 1
ATOM 4196 C C . THR A 1 556 ? 22.859 -32.5 -38.906 1 95.5 556 THR A C 1
ATOM 4198 O O . THR A 1 556 ? 22.906 -33.688 -38.688 1 95.5 556 THR A O 1
ATOM 4201 N N . CYS A 1 557 ? 23.766 -31.656 -38.438 1 96.94 557 CYS A N 1
ATOM 4202 C CA . CYS A 1 557 ? 24.781 -32.031 -37.469 1 96.94 557 CYS A CA 1
ATOM 4203 C C . CYS A 1 557 ? 24.703 -31.156 -36.219 1 96.94 557 CYS A C 1
ATOM 4205 O O . CYS A 1 557 ? 24.781 -29.938 -36.344 1 96.94 557 CYS A O 1
ATOM 4207 N N . ILE A 1 558 ? 24.484 -31.781 -35.062 1 96.69 558 ILE A N 1
ATOM 4208 C CA . ILE A 1 558 ? 24.469 -31.078 -33.781 1 96.69 558 ILE A CA 1
ATOM 4209 C C . ILE A 1 558 ? 25.625 -31.562 -32.906 1 96.69 558 ILE A C 1
ATOM 4211 O O . ILE A 1 558 ? 25.781 -32.781 -32.688 1 96.69 558 ILE A O 1
ATOM 4215 N N . ASP A 1 559 ? 26.469 -30.797 -32.469 1 95.5 559 ASP A N 1
ATOM 4216 C CA . ASP A 1 559 ? 27.562 -31.219 -31.594 1 95.5 559 ASP A CA 1
ATOM 4217 C C . ASP A 1 559 ? 27.672 -30.312 -30.359 1 95.5 559 ASP A C 1
ATOM 4219 O O . ASP A 1 559 ? 27.391 -29.109 -30.453 1 95.5 559 ASP A O 1
ATOM 4223 N N . PHE A 1 560 ? 27.969 -30.812 -29.203 1 95.31 560 PHE A N 1
ATOM 4224 C CA . PHE A 1 560 ? 28.094 -30.078 -27.953 1 95.31 560 PHE A CA 1
ATOM 4225 C C . PHE A 1 560 ? 29.062 -30.766 -27 1 95.31 560 PHE A C 1
ATOM 4227 O O . PHE A 1 560 ? 29.422 -31.938 -27.219 1 95.31 560 PHE A O 1
ATOM 4234 N N . MET A 1 561 ? 29.562 -30 -26.016 1 94.56 561 MET A N 1
ATOM 4235 C CA . MET A 1 561 ? 30.516 -30.5 -25.016 1 94.56 561 MET A CA 1
ATOM 4236 C C . MET A 1 561 ? 29.859 -30.594 -23.641 1 94.56 561 MET A C 1
ATOM 4238 O O . MET A 1 561 ? 29.062 -29.75 -23.266 1 94.56 561 MET A O 1
ATOM 4242 N N . LEU A 1 562 ? 30.125 -31.656 -22.969 1 94.62 562 LEU A N 1
ATOM 4243 C CA . LEU A 1 562 ? 29.641 -31.859 -21.594 1 94.62 562 LEU A CA 1
ATOM 4244 C C . LEU A 1 562 ? 30.812 -31.969 -20.625 1 94.62 562 LEU A C 1
ATOM 4246 O O . LEU A 1 562 ? 31.516 -32.969 -20.594 1 94.62 562 LEU A O 1
ATOM 4250 N N . PRO A 1 563 ? 30.969 -30.953 -19.812 1 92 563 PRO A N 1
ATOM 4251 C CA . PRO A 1 563 ? 32.062 -31.031 -18.828 1 92 563 PRO A CA 1
ATOM 4252 C C . PRO A 1 563 ? 31.75 -32 -17.688 1 92 563 PRO A C 1
ATOM 4254 O O . PRO A 1 563 ? 30.594 -32.344 -17.453 1 92 563 PRO A O 1
ATOM 4257 N N . MET A 1 564 ? 32.812 -32.531 -17.109 1 86.25 564 MET A N 1
ATOM 4258 C CA . MET A 1 564 ? 32.625 -33.375 -15.93 1 86.25 564 MET A CA 1
ATOM 4259 C C . MET A 1 564 ? 32 -32.562 -14.781 1 86.25 564 MET A C 1
ATOM 4261 O O . MET A 1 564 ? 32.531 -31.516 -14.422 1 86.25 564 MET A O 1
ATOM 4265 N N . PRO A 1 565 ? 30.734 -33 -14.469 1 74.38 565 PRO A N 1
ATOM 4266 C CA . PRO A 1 565 ? 30.125 -32.219 -13.375 1 74.38 565 PRO A CA 1
ATOM 4267 C C . PRO A 1 565 ? 30.984 -32.219 -12.117 1 74.38 565 PRO A C 1
ATOM 4269 O O . PRO A 1 565 ? 31.688 -33.188 -11.836 1 74.38 565 PRO A O 1
ATOM 4272 N N . ALA A 1 566 ? 31.125 -31.047 -11.617 1 53.56 566 ALA A N 1
ATOM 4273 C CA . ALA A 1 566 ? 31.859 -30.969 -10.352 1 53.56 566 ALA A CA 1
ATOM 4274 C C . ALA A 1 566 ? 31.188 -31.828 -9.281 1 53.56 566 ALA A C 1
ATOM 4276 O O . ALA A 1 566 ? 29.969 -32.031 -9.297 1 53.56 566 ALA A O 1
ATOM 4277 N N . ARG A 1 567 ? 31.859 -32.906 -8.727 1 44.94 567 ARG A N 1
ATOM 4278 C CA . ARG A 1 567 ? 31.312 -33.625 -7.586 1 44.94 567 ARG A CA 1
ATOM 4279 C C . ARG A 1 567 ? 30.328 -32.75 -6.812 1 44.94 567 ARG A C 1
ATOM 4281 O O . ARG A 1 567 ? 30.656 -31.656 -6.375 1 44.94 567 ARG A O 1
ATOM 4288 N N . VAL A 1 568 ? 29.141 -32.625 -7.371 1 36.41 568 VAL A N 1
ATOM 4289 C CA . VAL A 1 568 ? 28.25 -32.125 -6.332 1 36.41 568 VAL A CA 1
ATOM 4290 C C . VAL A 1 568 ? 28.031 -33.188 -5.27 1 36.41 568 VAL A C 1
ATOM 4292 O O . VAL A 1 568 ? 27.875 -34.375 -5.594 1 36.41 568 VAL A O 1
ATOM 4295 N N . MET B 1 1 ? 8.648 60.406 24.016 1 37.06 1 MET B N 1
ATOM 4296 C CA . MET B 1 1 ? 8.008 59.094 23.859 1 37.06 1 MET B CA 1
ATOM 4297 C C . MET B 1 1 ? 8.867 58 24.453 1 37.06 1 MET B C 1
ATOM 4299 O O . MET B 1 1 ? 10.039 57.875 24.094 1 37.06 1 MET B O 1
ATOM 4303 N N . ASN B 1 2 ? 8.477 57.469 25.469 1 47.81 2 ASN B N 1
ATOM 4304 C CA . ASN B 1 2 ? 9.297 56.5 26.188 1 47.81 2 ASN B CA 1
ATOM 4305 C C . ASN B 1 2 ? 9.57 55.281 25.328 1 47.81 2 ASN B C 1
ATOM 4307 O O . ASN B 1 2 ? 8.672 54.781 24.656 1 47.81 2 ASN B O 1
ATOM 4311 N N . SER B 1 3 ? 10.773 55.188 24.922 1 49.88 3 SER B N 1
ATOM 4312 C CA . SER B 1 3 ? 11.328 54.062 24.156 1 49.88 3 SER B CA 1
ATOM 4313 C C . SER B 1 3 ? 10.656 52.75 24.547 1 49.88 3 SER B C 1
ATOM 4315 O O . SER B 1 3 ? 10.375 51.906 23.672 1 49.88 3 SER B O 1
ATOM 4317 N N . ASP B 1 4 ? 10.273 52.719 25.703 1 47.59 4 ASP B N 1
ATOM 4318 C CA . ASP B 1 4 ? 9.648 51.469 26.219 1 47.59 4 ASP B CA 1
ATOM 4319 C C . ASP B 1 4 ? 8.234 51.312 25.656 1 47.59 4 ASP B C 1
ATOM 4321 O O . ASP B 1 4 ? 7.828 50.219 25.297 1 47.59 4 ASP B O 1
ATOM 4325 N N . ALA B 1 5 ? 7.594 52.469 25.594 1 51.47 5 ALA B N 1
ATOM 4326 C CA . ALA B 1 5 ? 6.23 52.438 25.062 1 51.47 5 ALA B CA 1
ATOM 4327 C C . ALA B 1 5 ? 6.215 52.031 23.594 1 51.47 5 ALA B C 1
ATOM 4329 O O . ALA B 1 5 ? 5.324 51.312 23.156 1 51.47 5 ALA B O 1
ATOM 4330 N N . LEU B 1 6 ? 7.293 52.406 22.938 1 50.03 6 LEU B N 1
ATOM 4331 C CA . LEU B 1 6 ? 7.402 52.094 21.516 1 50.03 6 LEU B CA 1
ATOM 4332 C C . LEU B 1 6 ? 7.68 50.625 21.297 1 50.03 6 LEU B C 1
ATOM 4334 O O . LEU B 1 6 ? 7.078 50 20.422 1 50.03 6 LEU B O 1
ATOM 4338 N N . ILE B 1 7 ? 8.5 50.125 22.094 1 49.84 7 ILE B N 1
ATOM 4339 C CA . ILE B 1 7 ? 8.875 48.719 21.969 1 49.84 7 ILE B CA 1
ATOM 4340 C C . ILE B 1 7 ? 7.66 47.812 22.281 1 49.84 7 ILE B C 1
ATOM 4342 O O . ILE B 1 7 ? 7.406 46.844 21.578 1 49.84 7 ILE B O 1
ATOM 4346 N N . LEU B 1 8 ? 6.977 48.281 23.219 1 52.59 8 LEU B N 1
ATOM 4347 C CA . LEU B 1 8 ? 5.797 47.531 23.609 1 52.59 8 LEU B CA 1
ATOM 4348 C C . LEU B 1 8 ? 4.742 47.562 22.516 1 52.59 8 LEU B C 1
ATOM 4350 O O . LEU B 1 8 ? 4.102 46.531 22.234 1 52.59 8 LEU B O 1
ATOM 4354 N N . ALA B 1 9 ? 4.637 48.688 21.969 1 54.44 9 ALA B N 1
ATOM 4355 C CA . ALA B 1 9 ? 3.662 48.844 20.891 1 54.44 9 ALA B CA 1
ATOM 4356 C C . ALA B 1 9 ? 4.039 47.969 19.703 1 54.44 9 ALA B C 1
ATOM 4358 O O . ALA B 1 9 ? 3.174 47.344 19.094 1 54.44 9 ALA B O 1
ATOM 4359 N N . LEU B 1 10 ? 5.34 47.844 19.516 1 51.88 10 LEU B N 1
ATOM 4360 C CA . LEU B 1 10 ? 5.828 47.062 18.391 1 51.88 10 LEU B CA 1
ATOM 4361 C C . LEU B 1 10 ? 5.648 45.562 18.641 1 51.88 10 LEU B C 1
ATOM 4363 O O . LEU B 1 10 ? 5.277 44.844 17.719 1 51.88 10 LEU B O 1
ATOM 4367 N N . ALA B 1 11 ? 5.902 45.25 19.797 1 52.97 11 ALA B N 1
ATOM 4368 C CA . ALA B 1 11 ? 5.758 43.844 20.172 1 52.97 11 ALA B CA 1
ATOM 4369 C C . ALA B 1 11 ? 4.301 43.406 20.078 1 52.97 11 ALA B C 1
ATOM 4371 O O . ALA B 1 11 ? 4.004 42.281 19.609 1 52.97 11 ALA B O 1
ATOM 4372 N N . GLU B 1 12 ? 3.506 44.281 20.547 1 54.94 12 GLU B N 1
ATOM 4373 C CA . GLU B 1 12 ? 2.078 43.969 20.484 1 54.94 12 GLU B CA 1
ATOM 4374 C C . GLU B 1 12 ? 1.603 43.812 19.047 1 54.94 12 GLU B C 1
ATOM 4376 O O . GLU B 1 12 ? 0.818 42.938 18.734 1 54.94 12 GLU B O 1
ATOM 4381 N N . ARG B 1 13 ? 2.244 44.594 18.234 1 56.75 13 ARG B N 1
ATOM 4382 C CA . ARG B 1 13 ? 1.85 44.562 16.828 1 56.75 13 ARG B CA 1
ATOM 4383 C C . ARG B 1 13 ? 2.373 43.312 16.156 1 56.75 13 ARG B C 1
ATOM 4385 O O . ARG B 1 13 ? 1.658 42.656 15.375 1 56.75 13 ARG B O 1
ATOM 4392 N N . LEU B 1 14 ? 3.594 42.969 16.516 1 55.53 14 LEU B N 1
ATOM 4393 C CA . LEU B 1 14 ? 4.176 41.781 15.945 1 55.53 14 LEU B CA 1
ATOM 4394 C C . LEU B 1 14 ? 3.381 40.531 16.359 1 55.53 14 LEU B C 1
ATOM 4396 O O . LEU B 1 14 ? 3.146 39.625 15.555 1 55.53 14 LEU B O 1
ATOM 4400 N N . GLY B 1 15 ? 2.996 40.656 17.625 1 56.53 15 GLY B N 1
ATOM 4401 C CA . GLY B 1 15 ? 2.186 39.562 18.109 1 56.53 15 GLY B CA 1
ATOM 4402 C C . GLY B 1 15 ? 0.876 39.406 17.359 1 56.53 15 GLY B C 1
ATOM 4403 O O . GLY B 1 15 ? 0.479 38.281 17.031 1 56.53 15 GLY B O 1
ATOM 4404 N N . LEU B 1 16 ? 0.351 40.562 17.031 1 59.19 16 LEU B N 1
ATOM 4405 C CA . LEU B 1 16 ? -0.917 40.531 16.312 1 59.19 16 LEU B CA 1
ATOM 4406 C C . LEU B 1 16 ? -0.726 40 14.898 1 59.19 16 LEU B C 1
ATOM 4408 O O . LEU B 1 16 ? -1.568 39.25 14.391 1 59.19 16 LEU B O 1
ATOM 4412 N N . ILE B 1 17 ? 0.416 40.344 14.367 1 58.84 17 ILE B N 1
ATOM 4413 C CA . ILE B 1 17 ? 0.722 39.938 13.008 1 58.84 17 ILE B CA 1
ATOM 4414 C C . ILE B 1 17 ? 0.923 38.406 12.969 1 58.84 17 ILE B C 1
ATOM 4416 O O . ILE B 1 17 ? 0.384 37.719 12.094 1 58.84 17 ILE B O 1
ATOM 4420 N N . VAL B 1 18 ? 1.633 38.031 13.906 1 58.81 18 VAL B N 1
ATOM 4421 C CA . VAL B 1 18 ? 1.931 36.625 13.953 1 58.81 18 VAL B CA 1
ATOM 4422 C C . VAL B 1 18 ? 0.644 35.844 14.195 1 58.81 18 VAL B C 1
ATOM 4424 O O . VAL B 1 18 ? 0.389 34.812 13.516 1 58.81 18 VAL B O 1
ATOM 4427 N N . ALA B 1 19 ? -0.172 36.438 15.023 1 57.91 19 ALA B N 1
ATOM 4428 C CA . ALA B 1 19 ? -1.457 35.781 15.305 1 57.91 19 ALA B CA 1
ATOM 4429 C C . ALA B 1 19 ? -2.334 35.75 14.055 1 57.91 19 ALA B C 1
ATOM 4431 O O . ALA B 1 19 ? -2.994 34.75 13.789 1 57.91 19 ALA B O 1
ATOM 4432 N N . GLY B 1 20 ? -2.271 36.812 13.359 1 60.41 20 GLY B N 1
ATOM 4433 C CA . GLY B 1 20 ? -3.053 36.875 12.133 1 60.41 20 GLY B CA 1
ATOM 4434 C C . GLY B 1 20 ? -2.613 35.875 11.094 1 60.41 20 GLY B C 1
ATOM 4435 O O . GLY B 1 20 ? -3.447 35.219 10.469 1 60.41 20 GLY B O 1
ATOM 4436 N N . ALA B 1 21 ? -1.318 35.688 11.008 1 61.25 21 ALA B N 1
ATOM 4437 C CA . ALA B 1 21 ? -0.771 34.75 10.039 1 61.25 21 ALA B CA 1
ATOM 4438 C C . ALA B 1 21 ? -1.192 33.312 10.367 1 61.25 21 ALA B C 1
ATOM 4440 O O . ALA B 1 21 ? -1.566 32.562 9.469 1 61.25 21 ALA B O 1
ATOM 4441 N N . PHE B 1 22 ? -1.218 33.062 11.531 1 59.25 22 PHE B N 1
ATOM 4442 C CA . PHE B 1 22 ? -1.567 31.719 11.945 1 59.25 22 PHE B CA 1
ATOM 4443 C C . PHE B 1 22 ? -3.061 31.469 11.773 1 59.25 22 PHE B C 1
ATOM 4445 O O . PHE B 1 22 ? -3.471 30.375 11.398 1 59.25 22 PHE B O 1
ATOM 4452 N N . LEU B 1 23 ? -3.793 32.469 12.125 1 59.34 23 LEU B N 1
ATOM 4453 C CA . LEU B 1 23 ? -5.227 32.344 11.891 1 59.34 23 LEU B CA 1
ATOM 4454 C C . LEU B 1 23 ? -5.523 32.094 10.422 1 59.34 23 LEU B C 1
ATOM 4456 O O . LEU B 1 23 ? -6.383 31.25 10.102 1 59.34 23 LEU B O 1
ATOM 4460 N N . LEU B 1 24 ? -4.793 32.75 9.664 1 61.16 24 LEU B N 1
ATOM 4461 C CA . LEU B 1 24 ? -4.969 32.531 8.234 1 61.16 24 LEU B CA 1
ATOM 4462 C C . LEU B 1 24 ? -4.656 31.109 7.836 1 61.16 24 LEU B C 1
ATOM 4464 O O . LEU B 1 24 ? -5.328 30.531 6.973 1 61.16 24 LEU B O 1
ATOM 4468 N N . LEU B 1 25 ? -3.67 30.594 8.461 1 61.84 25 LEU B N 1
ATOM 4469 C CA . LEU B 1 25 ? -3.285 29.219 8.18 1 61.84 25 LEU B CA 1
ATOM 4470 C C . LEU B 1 25 ? -4.426 28.266 8.5 1 61.84 25 LEU B C 1
ATOM 4472 O O . LEU B 1 25 ? -4.594 27.25 7.824 1 61.84 25 LEU B O 1
ATOM 4476 N N . THR B 1 26 ? -5.105 28.641 9.562 1 56.66 26 THR B N 1
ATOM 4477 C CA . THR B 1 26 ? -6.172 27.75 10.023 1 56.66 26 THR B CA 1
ATOM 4478 C C . THR B 1 26 ? -7.402 27.891 9.125 1 56.66 26 THR B C 1
ATOM 4480 O O . THR B 1 26 ? -8.094 26.891 8.867 1 56.66 26 THR B O 1
ATOM 4483 N N . ILE B 1 27 ? -7.641 29.031 8.844 1 56.16 27 ILE B N 1
ATOM 4484 C CA . ILE B 1 27 ? -8.891 29.266 8.133 1 56.16 27 ILE B CA 1
ATOM 4485 C C . ILE B 1 27 ? -8.703 28.953 6.645 1 56.16 27 ILE B C 1
ATOM 4487 O O . ILE B 1 27 ? -9.672 28.672 5.938 1 56.16 27 ILE B O 1
ATOM 4491 N N . THR B 1 28 ? -7.539 29.219 6.305 1 54.78 28 THR B N 1
ATOM 4492 C CA . THR B 1 28 ? -7.293 28.969 4.887 1 54.78 28 THR B CA 1
ATOM 4493 C C . THR B 1 28 ? -6.66 27.594 4.672 1 54.78 28 THR B C 1
ATOM 4495 O O . THR B 1 28 ? -5.566 27.328 5.176 1 54.78 28 THR B O 1
ATOM 4498 N N . PRO B 1 29 ? -7.586 26.656 4.551 1 49.19 29 PRO B N 1
ATOM 4499 C CA . PRO B 1 29 ? -6.984 25.344 4.277 1 49.19 29 PRO B CA 1
ATOM 4500 C C . PRO B 1 29 ? -5.785 25.438 3.34 1 49.19 29 PRO B C 1
ATOM 4502 O O . PRO B 1 29 ? -5.859 26.078 2.289 1 49.19 29 PRO B O 1
ATOM 4505 N N . ILE B 1 30 ? -4.785 25.5 3.957 1 46.81 30 ILE B N 1
ATOM 4506 C CA . ILE B 1 30 ? -3.615 25.531 3.088 1 46.81 30 ILE B CA 1
ATOM 4507 C C . ILE B 1 30 ? -3.861 24.672 1.855 1 46.81 30 ILE B C 1
ATOM 4509 O O . ILE B 1 30 ? -3.277 24.906 0.796 1 46.81 30 ILE B O 1
ATOM 4513 N N . HIS B 1 31 ? -4.566 23.609 2.268 1 44.09 31 HIS B N 1
ATOM 4514 C CA . HIS B 1 31 ? -4.688 22.578 1.244 1 44.09 31 HIS B CA 1
ATOM 4515 C C . HIS B 1 31 ? -5.598 23.047 0.108 1 44.09 31 HIS B C 1
ATOM 4517 O O . HIS B 1 31 ? -5.938 22.25 -0.775 1 44.09 31 HIS B O 1
ATOM 4523 N N . LYS B 1 32 ? -6.32 24.141 0.31 1 43.28 32 LYS B N 1
ATOM 4524 C CA . LYS B 1 32 ? -6.852 24.625 -0.957 1 43.28 32 LYS B CA 1
ATOM 4525 C C . LYS B 1 32 ? -5.895 24.328 -2.107 1 43.28 32 LYS B C 1
ATOM 4527 O O . LYS B 1 32 ? -6.242 24.531 -3.275 1 43.28 32 LYS B O 1
ATOM 4532 N N . MET B 1 33 ? -4.887 24.625 -1.859 1 36.12 33 MET B N 1
ATOM 4533 C CA . MET B 1 33 ? -3.949 24.516 -2.973 1 36.12 33 MET B CA 1
ATOM 4534 C C . MET B 1 33 ? -4.094 23.156 -3.664 1 36.12 33 MET B C 1
ATOM 4536 O O . MET B 1 33 ? -3.85 23.047 -4.867 1 36.12 33 MET B O 1
ATOM 4540 N N . ARG B 1 34 ? -3.729 21.953 -3.117 1 40.66 34 ARG B N 1
ATOM 4541 C CA . ARG B 1 34 ? -3.225 20.859 -3.943 1 40.66 34 ARG B CA 1
ATOM 4542 C C . ARG B 1 34 ? -4.355 19.938 -4.379 1 40.66 34 ARG B C 1
ATOM 4544 O O . ARG B 1 34 ? -4.227 19.203 -5.367 1 40.66 34 ARG B O 1
ATOM 4551 N N . LEU B 1 35 ? -5.074 19.422 -3.303 1 41.56 35 LEU B N 1
ATOM 4552 C CA . LEU B 1 35 ? -6.035 18.5 -3.908 1 41.56 35 LEU B CA 1
ATOM 4553 C C . LEU B 1 35 ? -7.156 19.266 -4.598 1 41.56 35 LEU B C 1
ATOM 4555 O O . LEU B 1 35 ? -7.355 20.453 -4.34 1 41.56 35 LEU B O 1
ATOM 4559 N N . ARG B 1 36 ? -8.234 18.781 -5.145 1 42.16 36 ARG B N 1
ATOM 4560 C CA . ARG B 1 36 ? -9.188 19.141 -6.191 1 42.16 36 ARG B CA 1
ATOM 4561 C C . ARG B 1 36 ? -9.836 20.484 -5.902 1 42.16 36 ARG B C 1
ATOM 4563 O O . ARG B 1 36 ? -10.57 21.016 -6.734 1 42.16 36 ARG B O 1
ATOM 4570 N N . GLN B 1 37 ? -10.211 21.062 -4.68 1 45.34 37 GLN B N 1
ATOM 4571 C CA . GLN B 1 37 ? -11.398 21.906 -4.699 1 45.34 37 GLN B CA 1
ATOM 4572 C C . GLN B 1 37 ? -11.023 23.391 -4.66 1 45.34 37 GLN B C 1
ATOM 4574 O O . GLN B 1 37 ? -10.016 23.75 -4.047 1 45.34 37 GLN B O 1
ATOM 4579 N N . GLY B 1 38 ? -11.328 24.266 -5.684 1 50.91 38 GLY B N 1
ATOM 4580 C CA . GLY B 1 38 ? -11.328 25.703 -5.82 1 50.91 38 GLY B CA 1
ATOM 4581 C C . GLY B 1 38 ? -11.492 26.438 -4.496 1 50.91 38 GLY B C 1
ATOM 4582 O O . GLY B 1 38 ? -11.914 25.828 -3.502 1 50.91 38 GLY B O 1
ATOM 4583 N N . PRO B 1 39 ? -10.914 27.672 -4.398 1 55.12 39 PRO B N 1
ATOM 4584 C CA . PRO B 1 39 ? -11.102 28.422 -3.148 1 55.12 39 PRO B CA 1
ATOM 4585 C C . PRO B 1 39 ? -12.555 28.422 -2.68 1 55.12 39 PRO B C 1
ATOM 4587 O O . PRO B 1 39 ? -13.469 28.656 -3.48 1 55.12 39 PRO B O 1
ATOM 4590 N N . SER B 1 40 ? -12.883 27.938 -1.558 1 65.06 40 SER B N 1
ATOM 4591 C CA . SER B 1 40 ? -14.219 27.953 -0.959 1 65.06 40 SER B CA 1
ATOM 4592 C C . SER B 1 40 ? -14.633 29.359 -0.545 1 65.06 40 SER B C 1
ATOM 4594 O O . SER B 1 40 ? -13.781 30.172 -0.173 1 65.06 40 SER B O 1
ATOM 4596 N N . TRP B 1 41 ? -15.812 29.906 -0.99 1 75.25 41 TRP B N 1
ATOM 4597 C CA . TRP B 1 41 ? -16.359 31.203 -0.63 1 75.25 41 TRP B CA 1
ATOM 4598 C C . TRP B 1 41 ? -16.234 31.453 0.869 1 75.25 41 TRP B C 1
ATOM 4600 O O . TRP B 1 41 ? -16.062 32.594 1.303 1 75.25 41 TRP B O 1
ATOM 4610 N N . ARG B 1 42 ? -16.188 30.438 1.566 1 70.5 42 ARG B N 1
ATOM 4611 C CA . ARG B 1 42 ? -16.062 30.578 3.016 1 70.5 42 ARG B CA 1
ATOM 4612 C C . ARG B 1 42 ? -14.672 31.047 3.412 1 70.5 42 ARG B C 1
ATOM 4614 O O . ARG B 1 42 ? -14.523 31.891 4.293 1 70.5 42 ARG B O 1
ATOM 4621 N N . SER B 1 43 ? -13.75 30.5 2.701 1 74.69 43 SER B N 1
ATOM 4622 C CA . SER B 1 43 ? -12.375 30.891 3.01 1 74.69 43 SER B CA 1
ATOM 4623 C C . SER B 1 43 ? -12.125 32.344 2.639 1 74.69 43 SER B C 1
ATOM 4625 O O . SER B 1 43 ? -11.445 33.062 3.369 1 74.69 43 SER B O 1
ATOM 4627 N N . THR B 1 44 ? -12.695 32.812 1.537 1 82.19 44 THR B N 1
ATOM 4628 C CA . THR B 1 44 ? -12.547 34.188 1.088 1 82.19 44 THR B CA 1
ATOM 4629 C C . THR B 1 44 ? -13.203 35.156 2.07 1 82.19 44 THR B C 1
ATOM 4631 O O . THR B 1 44 ? -12.633 36.188 2.395 1 82.19 44 THR B O 1
ATOM 4634 N N . LEU B 1 45 ? -14.344 34.75 2.521 1 82.38 45 LEU B N 1
ATOM 4635 C CA . LEU B 1 45 ? -15.062 35.594 3.48 1 82.38 45 LEU B CA 1
ATOM 4636 C C . LEU B 1 45 ? -14.281 35.719 4.781 1 82.38 45 LEU B C 1
ATOM 4638 O O . LEU B 1 45 ? -14.195 36.812 5.363 1 82.38 45 LEU B O 1
ATOM 4642 N N . LEU B 1 46 ? -13.727 34.656 5.16 1 75.12 46 LEU B N 1
ATOM 4643 C CA . LEU B 1 46 ? -12.969 34.656 6.406 1 75.12 46 LEU B CA 1
ATOM 4644 C C . LEU B 1 46 ? -11.695 35.469 6.27 1 75.12 46 LEU B C 1
ATOM 4646 O O . LEU B 1 46 ? -11.289 36.156 7.215 1 75.12 46 LEU B O 1
ATOM 4650 N N . GLN B 1 47 ? -11.156 35.5 5.117 1 81.75 47 GLN B N 1
ATOM 4651 C CA . GLN B 1 47 ? -9.977 36.312 4.871 1 81.75 47 GLN B CA 1
ATOM 4652 C C . GLN B 1 47 ? -10.336 37.812 4.879 1 81.75 47 GLN B C 1
ATOM 4654 O O . GLN B 1 47 ? -9.594 38.625 5.422 1 81.75 47 GLN B O 1
ATOM 4659 N N . ILE B 1 48 ? -11.484 38.125 4.301 1 85.62 48 ILE B N 1
ATOM 4660 C CA . ILE B 1 48 ? -11.961 39.5 4.258 1 85.62 48 ILE B CA 1
ATOM 4661 C C . ILE B 1 48 ? -12.172 40 5.68 1 85.62 48 ILE B C 1
ATOM 4663 O O . ILE B 1 48 ? -11.711 41.094 6.031 1 85.62 48 ILE B O 1
ATOM 4667 N N . LEU B 1 49 ? -12.82 39.188 6.43 1 78.56 49 LEU B N 1
ATOM 4668 C CA . LEU B 1 49 ? -13.125 39.594 7.805 1 78.56 49 LEU B CA 1
ATOM 4669 C C . LEU B 1 49 ? -11.852 39.719 8.633 1 78.56 49 LEU B C 1
ATOM 4671 O O . LEU B 1 49 ? -11.727 40.625 9.461 1 78.56 49 LEU B O 1
ATOM 4675 N N . PHE B 1 50 ? -10.93 38.844 8.375 1 78.19 50 PHE B N 1
ATOM 4676 C CA . PHE B 1 50 ? -9.688 38.844 9.133 1 78.19 50 PHE B CA 1
ATOM 4677 C C . PHE B 1 50 ? -8.852 40.094 8.805 1 78.19 50 PHE B C 1
ATOM 4679 O O . PHE B 1 50 ? -8.445 40.844 9.695 1 78.19 50 PHE B O 1
ATOM 4686 N N . PHE B 1 51 ? -8.57 40.344 7.496 1 84.44 51 PHE B N 1
ATOM 4687 C CA . PHE B 1 51 ? -7.699 41.438 7.105 1 84.44 51 PHE B CA 1
ATOM 4688 C C . PHE B 1 51 ? -8.398 42.781 7.297 1 84.44 51 PHE B C 1
ATOM 4690 O O . PHE B 1 51 ? -7.754 43.781 7.578 1 84.44 51 PHE B O 1
ATOM 4697 N N . GLY B 1 52 ? -9.773 42.812 7.168 1 83.56 52 GLY B N 1
ATOM 4698 C CA . GLY B 1 52 ? -10.531 44 7.5 1 83.56 52 GLY B CA 1
ATOM 4699 C C . GLY B 1 52 ? -10.43 44.375 8.969 1 83.56 52 GLY B C 1
ATOM 4700 O O . GLY B 1 52 ? -10.18 45.531 9.297 1 83.56 52 GLY B O 1
ATOM 4701 N N . ALA B 1 53 ? -10.594 43.375 9.781 1 74.75 53 ALA B N 1
ATOM 4702 C CA . ALA B 1 53 ? -10.492 43.594 11.219 1 74.75 53 ALA B CA 1
ATOM 4703 C C . ALA B 1 53 ? -9.078 44.031 11.609 1 74.75 53 ALA B C 1
ATOM 4705 O O . ALA B 1 53 ? -8.898 44.875 12.469 1 74.75 53 ALA B O 1
ATOM 4706 N N . ALA B 1 54 ? -8.094 43.406 11.016 1 77.12 54 ALA B N 1
ATOM 4707 C CA . ALA B 1 54 ? -6.707 43.781 11.273 1 77.12 54 ALA B CA 1
ATOM 4708 C C . ALA B 1 54 ? -6.449 45.219 10.852 1 77.12 54 ALA B C 1
ATOM 4710 O O . ALA B 1 54 ? -5.699 45.938 11.516 1 77.12 54 ALA B O 1
ATOM 4711 N N . GLY B 1 55 ? -7.031 45.594 9.742 1 82.81 55 GLY B N 1
ATOM 4712 C CA . GLY B 1 55 ? -6.938 47 9.305 1 82.81 55 GLY B CA 1
ATOM 4713 C C . GLY B 1 55 ? -7.566 47.969 10.281 1 82.81 55 GLY B C 1
ATOM 4714 O O . GLY B 1 55 ? -7.008 49.031 10.547 1 82.81 55 GLY B O 1
ATOM 4715 N N . ILE B 1 56 ? -8.727 47.656 10.781 1 79.38 56 ILE B N 1
ATOM 4716 C CA . ILE B 1 56 ? -9.406 48.469 11.766 1 79.38 56 ILE B CA 1
ATOM 4717 C C . ILE B 1 56 ? -8.539 48.625 13.016 1 79.38 56 ILE B C 1
ATOM 4719 O O . ILE B 1 56 ? -8.383 49.719 13.547 1 79.38 56 ILE B O 1
ATOM 4723 N N . LEU B 1 57 ? -7.93 47.531 13.469 1 71.38 57 LEU B N 1
ATOM 4724 C CA . LEU B 1 57 ? -7.078 47.531 14.648 1 71.38 57 LEU B CA 1
ATOM 4725 C C . LEU B 1 57 ? -5.852 48.406 14.422 1 71.38 57 LEU B C 1
ATOM 4727 O O . LEU B 1 57 ? -5.336 49.031 15.359 1 71.38 57 LEU B O 1
ATOM 4731 N N . GLY B 1 58 ? -5.402 48.406 13.211 1 73.69 58 GLY B N 1
ATOM 4732 C CA . GLY B 1 58 ? -4.266 49.25 12.859 1 73.69 58 GLY B CA 1
ATOM 4733 C C . GLY B 1 58 ? -4.543 50.75 13.047 1 73.69 58 GLY B C 1
ATOM 4734 O O . GLY B 1 58 ? -3.611 51.531 13.227 1 73.69 58 GLY B O 1
ATOM 4735 N N . THR B 1 59 ? -5.832 51.125 12.977 1 74.81 59 THR B N 1
ATOM 4736 C CA . THR B 1 59 ? -6.223 52.5 13.188 1 74.81 59 THR B CA 1
ATOM 4737 C C . THR B 1 59 ? -6.02 52.906 14.641 1 74.81 59 THR B C 1
ATOM 4739 O O . THR B 1 59 ? -5.637 54.031 14.922 1 74.81 59 THR B O 1
ATOM 4742 N N . TYR B 1 60 ? -6.246 52.031 15.508 1 63.31 60 TYR B N 1
ATOM 4743 C CA . TYR B 1 60 ? -6.211 52.375 16.922 1 63.31 60 TYR B CA 1
ATOM 4744 C C . TYR B 1 60 ? -4.812 52.188 17.5 1 63.31 60 TYR B C 1
ATOM 4746 O O . TYR B 1 60 ? -4.492 52.719 18.562 1 63.31 60 TYR B O 1
ATOM 4754 N N . GLY B 1 61 ? -3.986 51.375 17 1 55.53 61 GLY B N 1
ATOM 4755 C CA . GLY B 1 61 ? -2.648 51.156 17.531 1 55.53 61 GLY B CA 1
ATOM 4756 C C . GLY B 1 61 ? -1.751 52.375 17.406 1 55.53 61 GLY B C 1
ATOM 4757 O O . GLY B 1 61 ? -0.717 52.469 18.078 1 55.53 61 GLY B O 1
ATOM 4758 N N . GLY B 1 62 ? -2.002 53.375 16.562 1 50.06 62 GLY B N 1
ATOM 4759 C CA . GLY B 1 62 ? -1.162 54.5 16.234 1 50.06 62 GLY B CA 1
ATOM 4760 C C . GLY B 1 62 ? -1.255 55.625 17.25 1 50.06 62 GLY B C 1
ATOM 4761 O O . GLY B 1 62 ? -0.567 56.656 17.141 1 50.06 62 GLY B O 1
ATOM 4762 N N . ASN B 1 63 ? -2.156 55.688 18.062 1 47.19 63 ASN B N 1
ATOM 4763 C CA . ASN B 1 63 ? -2.445 56.906 18.812 1 47.19 63 ASN B CA 1
ATOM 4764 C C . ASN B 1 63 ? -1.275 57.281 19.719 1 47.19 63 ASN B C 1
ATOM 4766 O O . ASN B 1 63 ? -1.294 58.375 20.328 1 47.19 63 ASN B O 1
ATOM 4770 N N . LEU B 1 64 ? -0.305 56.438 19.844 1 40.78 64 LEU B N 1
ATOM 4771 C CA . LEU B 1 64 ? 0.55 56.812 20.969 1 40.78 64 LEU B CA 1
ATOM 4772 C C . LEU B 1 64 ? 1.562 57.875 20.547 1 40.78 64 LEU B C 1
ATOM 4774 O O . LEU B 1 64 ? 2.287 58.406 21.375 1 40.78 64 LEU B O 1
ATOM 4778 N N . VAL B 1 65 ? 1.876 57.969 19.203 1 36.69 65 VAL B N 1
ATOM 4779 C CA . VAL B 1 65 ? 2.951 58.906 18.906 1 36.69 65 VAL B CA 1
ATOM 4780 C C . VAL B 1 65 ? 2.367 60.281 18.609 1 36.69 65 VAL B C 1
ATOM 4782 O O . VAL B 1 65 ? 1.591 60.438 17.672 1 36.69 65 VAL B O 1
ATOM 4785 N N . SER B 1 66 ? 2.631 61.281 19.344 1 39.56 66 SER B N 1
ATOM 4786 C CA . SER B 1 66 ? 2.414 62.719 19.375 1 39.56 66 SER B CA 1
ATOM 4787 C C . SER B 1 66 ? 1.064 63.094 18.781 1 39.56 66 SER B C 1
ATOM 4789 O O . SER B 1 66 ? 0.984 63.969 17.906 1 39.56 66 SER B O 1
ATOM 4791 N N . GLN B 1 67 ? -0.005 62.594 19.234 1 41.91 67 GLN B N 1
ATOM 4792 C CA . GLN B 1 67 ? -1.35 63 18.828 1 41.91 67 GLN B CA 1
ATOM 4793 C C . GLN B 1 67 ? -1.667 62.5 17.422 1 41.91 67 GLN B C 1
ATOM 4795 O O . GLN B 1 67 ? -2.742 62.781 16.891 1 41.91 67 GLN B O 1
ATOM 4800 N N . SER B 1 68 ? -0.703 62.156 16.609 1 42.34 68 SER B N 1
ATOM 4801 C CA . SER B 1 68 ? -0.957 61.719 15.25 1 42.34 68 SER B CA 1
ATOM 4802 C C . SER B 1 68 ? -1.113 60.188 15.172 1 42.34 68 SER B C 1
ATOM 4804 O O . SER B 1 68 ? -0.429 59.469 15.891 1 42.34 68 SER B O 1
ATOM 4806 N N . VAL B 1 69 ? -2.279 59.781 14.883 1 47.16 69 VAL B N 1
ATOM 4807 C CA . VAL B 1 69 ? -2.742 58.375 14.797 1 47.16 69 VAL B CA 1
ATOM 4808 C C . VAL B 1 69 ? -1.934 57.625 13.742 1 47.16 69 VAL B C 1
ATOM 4810 O O . VAL B 1 69 ? -2.18 57.781 12.539 1 47.16 69 VAL B O 1
ATOM 4813 N N . ALA B 1 70 ? -0.546 57.594 13.914 1 54.81 70 ALA B N 1
ATOM 4814 C CA . ALA B 1 70 ? 0.205 56.688 13.031 1 54.81 70 ALA B CA 1
ATOM 4815 C C . ALA B 1 70 ? -0.409 55.312 13.016 1 54.81 70 ALA B C 1
ATOM 4817 O O . ALA B 1 70 ? -0.528 54.656 14.055 1 54.81 70 ALA B O 1
ATOM 4818 N N . ASN B 1 71 ? -1.235 55.062 11.875 1 66.69 71 ASN B N 1
ATOM 4819 C CA . ASN B 1 71 ? -1.979 53.812 11.797 1 66.69 71 ASN B CA 1
ATOM 4820 C C . ASN B 1 71 ? -1.224 52.781 10.992 1 66.69 71 ASN B C 1
ATOM 4822 O O . ASN B 1 71 ? -0.251 53.094 10.305 1 66.69 71 ASN B O 1
ATOM 4826 N N . LEU B 1 72 ? -1.33 51.562 11.25 1 74.62 72 LEU B N 1
ATOM 4827 C CA . LEU B 1 72 ? -0.741 50.438 10.531 1 74.62 72 LEU B CA 1
ATOM 4828 C C . LEU B 1 72 ? -1.796 49.719 9.703 1 74.62 72 LEU B C 1
ATOM 4830 O O . LEU B 1 72 ? -1.771 48.5 9.602 1 74.62 72 LEU B O 1
ATOM 4834 N N . ARG B 1 73 ? -2.736 50.562 9.195 1 83.12 73 ARG B N 1
ATOM 4835 C CA . ARG B 1 73 ? -3.83 49.969 8.422 1 83.12 73 ARG B CA 1
ATOM 4836 C C . ARG B 1 73 ? -3.322 49.375 7.117 1 83.12 73 ARG B C 1
ATOM 4838 O O . ARG B 1 73 ? -3.756 48.281 6.711 1 83.12 73 ARG B O 1
ATOM 4845 N N . ALA B 1 74 ? -2.338 50.062 6.582 1 86.88 74 ALA B N 1
ATOM 4846 C CA . ALA B 1 74 ? -1.844 49.719 5.258 1 86.88 74 ALA B CA 1
ATOM 4847 C C . ALA B 1 74 ? -1.22 48.312 5.273 1 86.88 74 ALA B C 1
ATOM 4849 O O . ALA B 1 74 ? -1.367 47.562 4.316 1 86.88 74 ALA B O 1
ATOM 4850 N N . MET B 1 75 ? -0.569 48 6.363 1 85.31 75 MET B N 1
ATOM 4851 C CA . MET B 1 75 ? 0.114 46.719 6.43 1 85.31 75 MET B CA 1
ATOM 4852 C C . MET B 1 75 ? -0.883 45.562 6.34 1 85.31 75 MET B C 1
ATOM 4854 O O . MET B 1 75 ? -0.631 44.562 5.656 1 85.31 75 MET B O 1
ATOM 4858 N N . ALA B 1 76 ? -2.041 45.719 6.91 1 85.19 76 ALA B N 1
ATOM 4859 C CA . ALA B 1 76 ? -3.037 44.656 6.945 1 85.19 76 ALA B CA 1
ATOM 4860 C C . ALA B 1 76 ? -3.725 44.5 5.594 1 85.19 76 ALA B C 1
ATOM 4862 O O . ALA B 1 76 ? -3.869 43.406 5.086 1 85.19 76 ALA B O 1
ATOM 4863 N N . VAL B 1 77 ? -4.117 45.656 5.02 1 92 77 VAL B N 1
ATOM 4864 C CA . VAL B 1 77 ? -4.926 45.594 3.805 1 92 77 VAL B CA 1
ATOM 4865 C C . VAL B 1 77 ? -4.047 45.188 2.619 1 92 77 VAL B C 1
ATOM 4867 O O . VAL B 1 77 ? -4.516 44.531 1.69 1 92 77 VAL B O 1
ATOM 4870 N N . ILE B 1 78 ? -2.785 45.656 2.641 1 93.38 78 ILE B N 1
ATOM 4871 C CA . ILE B 1 78 ? -1.859 45.281 1.579 1 93.38 78 ILE B CA 1
ATOM 4872 C C . ILE B 1 78 ? -1.599 43.75 1.633 1 93.38 78 ILE B C 1
ATOM 4874 O O . ILE B 1 78 ? -1.654 43.094 0.608 1 93.38 78 ILE B O 1
ATOM 4878 N N . THR B 1 79 ? -1.353 43.281 2.83 1 88.31 79 THR B N 1
ATOM 4879 C CA . THR B 1 79 ? -1.119 41.844 2.994 1 88.31 79 THR B CA 1
ATOM 4880 C C . THR B 1 79 ? -2.352 41.062 2.582 1 88.31 79 THR B C 1
ATOM 4882 O O . THR B 1 79 ? -2.232 40 1.957 1 88.31 79 THR B O 1
ATOM 4885 N N . GLY B 1 80 ? -3.496 41.562 2.969 1 88.75 80 GLY B N 1
ATOM 4886 C CA . GLY B 1 80 ? -4.734 40.938 2.568 1 88.75 80 GLY B CA 1
ATOM 4887 C C . GLY B 1 80 ? -4.906 40.844 1.063 1 88.75 80 GLY B C 1
ATOM 4888 O O . GLY B 1 80 ? -5.359 39.844 0.538 1 88.75 80 GLY B O 1
ATOM 4889 N N . GLY B 1 81 ? -4.57 41.906 0.43 1 92.31 81 GLY B N 1
ATOM 4890 C CA . GLY B 1 81 ? -4.648 41.906 -1.022 1 92.31 81 GLY B CA 1
ATOM 4891 C C . GLY B 1 81 ? -3.678 40.938 -1.678 1 92.31 81 GLY B C 1
ATOM 4892 O O . GLY B 1 81 ? -4.051 40.219 -2.592 1 92.31 81 GLY B O 1
ATOM 4893 N N . LEU B 1 82 ? -2.514 40.906 -1.184 1 90.94 82 LEU B N 1
ATOM 4894 C CA . LEU B 1 82 ? -1.479 40.062 -1.767 1 90.94 82 LEU B CA 1
ATOM 4895 C C . LEU B 1 82 ? -1.768 38.594 -1.499 1 90.94 82 LEU B C 1
ATOM 4897 O O . LEU B 1 82 ? -1.483 37.719 -2.34 1 90.94 82 LEU B O 1
ATOM 4901 N N . PHE B 1 83 ? -2.297 38.312 -0.419 1 85.62 83 PHE B N 1
ATOM 4902 C CA . PHE B 1 83 ? -2.516 36.906 -0.011 1 85.62 83 PHE B CA 1
ATOM 4903 C C . PHE B 1 83 ? -3.844 36.406 -0.548 1 85.62 83 PHE B C 1
ATOM 4905 O O . PHE B 1 83 ? -3.924 35.281 -1.036 1 85.62 83 PHE B O 1
ATOM 4912 N N . GLY B 1 84 ? -4.859 37.188 -0.455 1 84.62 84 GLY B N 1
ATOM 4913 C CA . GLY B 1 84 ? -6.203 36.719 -0.76 1 84.62 84 GLY B CA 1
ATOM 4914 C C . GLY B 1 84 ? -6.664 37.094 -2.154 1 84.62 84 GLY B C 1
ATOM 4915 O O . GLY B 1 84 ? -7.672 36.594 -2.643 1 84.62 84 GLY B O 1
ATOM 4916 N N . GLY B 1 85 ? -6.02 38.062 -2.768 1 89.56 85 GLY B N 1
ATOM 4917 C CA . GLY B 1 85 ? -6.402 38.438 -4.117 1 89.56 85 GLY B CA 1
ATOM 4918 C C . GLY B 1 85 ? -7.203 39.719 -4.16 1 89.56 85 GLY B C 1
ATOM 4919 O O . GLY B 1 85 ? -7.301 40.438 -3.158 1 89.56 85 GLY B O 1
ATOM 4920 N N . PRO B 1 86 ? -7.762 40 -5.281 1 93.31 86 PRO B N 1
ATOM 4921 C CA . PRO B 1 86 ? -8.406 41.281 -5.504 1 93.31 86 PRO B CA 1
ATOM 4922 C C . PRO B 1 86 ? -9.648 41.5 -4.637 1 93.31 86 PRO B C 1
ATOM 4924 O O . PRO B 1 86 ? -9.852 42.562 -4.078 1 93.31 86 PRO B O 1
ATOM 4927 N N . VAL B 1 87 ? -10.391 40.406 -4.488 1 93.44 87 VAL B N 1
ATOM 4928 C CA . VAL B 1 87 ? -11.625 40.531 -3.717 1 93.44 87 VAL B CA 1
ATOM 4929 C C . VAL B 1 87 ? -11.297 40.812 -2.252 1 93.44 87 VAL B C 1
ATOM 4931 O O . VAL B 1 87 ? -11.898 41.688 -1.629 1 93.44 87 VAL B O 1
ATOM 4934 N N . VAL B 1 88 ? -10.344 40.156 -1.763 1 91.5 88 VAL B N 1
ATOM 4935 C CA . VAL B 1 88 ? -9.953 40.344 -0.367 1 91.5 88 VAL B CA 1
ATOM 4936 C C . VAL B 1 88 ? -9.305 41.719 -0.174 1 91.5 88 VAL B C 1
ATOM 4938 O O . VAL B 1 88 ? -9.586 42.406 0.807 1 91.5 88 VAL B O 1
ATOM 4941 N N . GLY B 1 89 ? -8.469 42.094 -1.094 1 95 89 GLY B N 1
ATOM 4942 C CA . GLY B 1 89 ? -7.812 43.375 -1.005 1 95 89 GLY B CA 1
ATOM 4943 C C . GLY B 1 89 ? -8.789 44.562 -1.035 1 95 89 GLY B C 1
ATOM 4944 O O . GLY B 1 89 ? -8.711 45.469 -0.197 1 95 89 GLY B O 1
ATOM 4945 N N . ILE B 1 90 ? -9.711 44.531 -1.92 1 96.62 90 ILE B N 1
ATOM 4946 C CA . ILE B 1 90 ? -10.688 45.594 -2.08 1 96.62 90 ILE B CA 1
ATOM 4947 C C . ILE B 1 90 ? -11.617 45.625 -0.871 1 96.62 90 ILE B C 1
ATOM 4949 O O . ILE B 1 90 ? -11.836 46.688 -0.278 1 96.62 90 ILE B O 1
ATOM 4953 N N . ALA B 1 91 ? -12.117 44.469 -0.516 1 95.81 91 ALA B N 1
ATOM 4954 C CA . ALA B 1 91 ? -13.086 44.406 0.573 1 95.81 91 ALA B CA 1
ATOM 4955 C C . ALA B 1 91 ? -12.445 44.781 1.906 1 95.81 91 ALA B C 1
ATOM 4957 O O . ALA B 1 91 ? -13.047 45.5 2.709 1 95.81 91 ALA B O 1
ATOM 4958 N N . SER B 1 92 ? -11.281 44.281 2.16 1 93.25 92 SER B N 1
ATOM 4959 C CA . SER B 1 92 ? -10.602 44.625 3.406 1 93.25 92 SER B CA 1
ATOM 4960 C C . SER B 1 92 ? -10.258 46.094 3.447 1 93.25 92 SER B C 1
ATOM 4962 O O . SER B 1 92 ? -10.352 46.75 4.5 1 93.25 92 SER B O 1
ATOM 4964 N N . GLY B 1 93 ? -9.836 46.688 2.326 1 95.19 93 GLY B N 1
ATOM 4965 C CA . GLY B 1 93 ? -9.586 48.125 2.23 1 95.19 93 GLY B CA 1
ATOM 4966 C C . GLY B 1 93 ? -10.82 48.938 2.508 1 95.19 93 GLY B C 1
ATOM 4967 O O . GLY B 1 93 ? -10.742 49.969 3.197 1 95.19 93 GLY B O 1
ATOM 4968 N N . LEU B 1 94 ? -11.93 48.531 1.997 1 96.12 94 LEU B N 1
ATOM 4969 C CA . LEU B 1 94 ? -13.195 49.219 2.213 1 96.12 94 LEU B CA 1
ATOM 4970 C C . LEU B 1 94 ? -13.602 49.156 3.682 1 96.12 94 LEU B C 1
ATOM 4972 O O . LEU B 1 94 ? -14.102 50.156 4.227 1 96.12 94 LEU B O 1
ATOM 4976 N N . ILE B 1 95 ? -13.391 48.031 4.262 1 92.88 95 ILE B N 1
ATOM 4977 C CA . ILE B 1 95 ? -13.758 47.875 5.664 1 92.88 95 ILE B CA 1
ATOM 4978 C C . ILE B 1 95 ? -12.875 48.75 6.543 1 92.88 95 ILE B C 1
ATOM 4980 O O . ILE B 1 95 ? -13.375 49.531 7.344 1 92.88 95 ILE B O 1
ATOM 4984 N N . ALA B 1 96 ? -11.625 48.656 6.371 1 90.94 96 ALA B N 1
ATOM 4985 C CA . ALA B 1 96 ? -10.688 49.406 7.199 1 90.94 96 ALA B CA 1
ATOM 4986 C C . ALA B 1 96 ? -10.766 50.906 6.891 1 90.94 96 ALA B C 1
ATOM 4988 O O . ALA B 1 96 ? -10.812 51.719 7.809 1 90.94 96 ALA B O 1
ATOM 4989 N N . GLY B 1 97 ? -10.734 51.25 5.559 1 92.25 97 GLY B N 1
ATOM 4990 C CA . GLY B 1 97 ? -10.836 52.656 5.16 1 92.25 97 GLY B CA 1
ATOM 4991 C C . GLY B 1 97 ? -12.18 53.281 5.496 1 92.25 97 GLY B C 1
ATOM 4992 O O . GLY B 1 97 ? -12.242 54.438 5.918 1 92.25 97 GLY B O 1
ATOM 4993 N N . GLY B 1 98 ? -13.25 52.5 5.25 1 92.25 98 GLY B N 1
ATOM 4994 C CA . GLY B 1 98 ? -14.578 52.938 5.625 1 92.25 98 GLY B CA 1
ATOM 4995 C C . GLY B 1 98 ? -14.719 53.219 7.109 1 92.25 98 GLY B C 1
ATOM 4996 O O . GLY B 1 98 ? -15.312 54.219 7.508 1 92.25 98 GLY B O 1
ATOM 4997 N N . HIS B 1 99 ? -14.172 52.344 7.875 1 88.94 99 HIS B N 1
ATOM 4998 C CA . HIS B 1 99 ? -14.195 52.531 9.32 1 88.94 99 HIS B CA 1
ATOM 4999 C C . HIS B 1 99 ? -13.484 53.844 9.719 1 88.94 99 HIS B C 1
ATOM 5001 O O . HIS B 1 99 ? -13.961 54.562 10.602 1 88.94 99 HIS B O 1
ATOM 5007 N N . ARG B 1 100 ? -12.336 54.156 9.148 1 86.56 100 ARG B N 1
ATOM 5008 C CA . ARG B 1 100 ? -11.578 55.344 9.453 1 86.56 100 ARG B CA 1
ATOM 5009 C C . ARG B 1 100 ? -12.398 56.594 9.156 1 86.56 100 ARG B C 1
ATOM 5011 O O . ARG B 1 100 ? -12.336 57.594 9.891 1 86.56 100 ARG B O 1
ATOM 5018 N N . ILE B 1 101 ? -13.18 56.562 8.078 1 88.31 101 ILE B N 1
ATOM 5019 C CA . ILE B 1 101 ? -14 57.719 7.691 1 88.31 101 ILE B CA 1
ATOM 5020 C C . ILE B 1 101 ? -15.195 57.844 8.633 1 88.31 101 ILE B C 1
ATOM 5022 O O . ILE B 1 101 ? -15.547 58.938 9.07 1 88.31 101 ILE B O 1
ATOM 5026 N N . LEU B 1 102 ? -15.711 56.688 9.008 1 88.12 102 LEU B N 1
ATOM 5027 C CA . LEU B 1 102 ? -16.938 56.656 9.781 1 88.12 102 LEU B CA 1
ATOM 5028 C C . LEU B 1 102 ? -16.688 57.062 11.227 1 88.12 102 LEU B C 1
ATOM 5030 O O . LEU B 1 102 ? -17.562 57.656 11.875 1 88.12 102 LEU B O 1
ATOM 5034 N N . ILE B 1 103 ? -15.555 56.812 11.742 1 82.94 103 ILE B N 1
ATOM 5035 C CA . ILE B 1 103 ? -15.281 57.125 13.148 1 82.94 103 ILE B CA 1
ATOM 5036 C C . ILE B 1 103 ? -14.977 58.594 13.297 1 82.94 103 ILE B C 1
ATOM 5038 O O . ILE B 1 103 ? -15.102 59.156 14.391 1 82.94 103 ILE B O 1
ATOM 5042 N N . ASP B 1 104 ? -14.477 59.188 12.289 1 80.75 104 ASP B N 1
ATOM 5043 C CA . ASP B 1 104 ? -14.148 60.625 12.32 1 80.75 104 ASP B CA 1
ATOM 5044 C C . ASP B 1 104 ? -14.719 61.344 11.094 1 80.75 104 ASP B C 1
ATOM 5046 O O . ASP B 1 104 ? -13.969 61.875 10.289 1 80.75 104 ASP B O 1
ATOM 5050 N N . ILE B 1 105 ? -16.047 61.281 11.172 1 79.75 105 ILE B N 1
ATOM 5051 C CA . ILE B 1 105 ? -16.703 61.906 10.023 1 79.75 105 ILE B CA 1
ATOM 5052 C C . ILE B 1 105 ? -16.422 63.406 10.008 1 79.75 105 ILE B C 1
ATOM 5054 O O . ILE B 1 105 ? -16.672 64.125 10.992 1 79.75 105 ILE B O 1
ATOM 5058 N N . GLY B 1 106 ? -15.758 63.938 9.023 1 76.81 106 GLY B N 1
ATOM 5059 C CA . GLY B 1 106 ? -15.438 65.375 8.906 1 76.81 106 GLY B CA 1
ATOM 5060 C C . GLY B 1 106 ? -14.078 65.688 9.469 1 76.81 106 GLY B C 1
ATOM 5061 O O . GLY B 1 106 ? -13.719 66.875 9.531 1 76.81 106 GLY B O 1
ATOM 5062 N N . GLY B 1 107 ? -13.453 64.688 9.953 1 79.06 107 GLY B N 1
ATOM 5063 C CA . GLY B 1 107 ? -12.125 64.875 10.492 1 79.06 107 GLY B CA 1
ATOM 5064 C C . GLY B 1 107 ? -11.148 65.438 9.477 1 79.06 107 GLY B C 1
ATOM 5065 O O . GLY B 1 107 ? -11.367 65.375 8.273 1 79.06 107 GLY B O 1
ATOM 5066 N N . PHE B 1 108 ? -10.148 66.125 9.984 1 80.12 108 PHE B N 1
ATOM 5067 C CA . PHE B 1 108 ? -9.164 66.812 9.18 1 80.12 108 PHE B CA 1
ATOM 5068 C C . PHE B 1 108 ? -8.578 65.875 8.109 1 80.12 108 PHE B C 1
ATOM 5070 O O . PHE B 1 108 ? -8.484 66.25 6.941 1 80.12 108 PHE B O 1
ATOM 5077 N N . SER B 1 109 ? -8.211 64.625 8.516 1 82.5 109 SER B N 1
ATOM 5078 C CA . SER B 1 109 ? -7.527 63.688 7.582 1 82.5 109 SER B CA 1
ATOM 5079 C C . SER B 1 109 ? -8.305 62.406 7.391 1 82.5 109 SER B C 1
ATOM 5081 O O . SER B 1 109 ? -7.773 61.438 6.859 1 82.5 109 SER B O 1
ATOM 5083 N N . ALA B 1 110 ? -9.625 62.344 7.73 1 85.69 110 ALA B N 1
ATOM 5084 C CA . ALA B 1 110 ? -10.398 61.125 7.73 1 85.69 110 ALA B CA 1
ATOM 5085 C C . ALA B 1 110 ? -10.602 60.594 6.309 1 85.69 110 ALA B C 1
ATOM 5087 O O . ALA B 1 110 ? -10.375 59.406 6.031 1 85.69 110 ALA B O 1
ATOM 5088 N N . VAL B 1 111 ? -10.93 61.469 5.426 1 89.12 111 VAL B N 1
ATOM 5089 C CA . VAL B 1 111 ? -11.25 61.062 4.059 1 89.12 111 VAL B CA 1
ATOM 5090 C C . VAL B 1 111 ? -9.977 60.656 3.318 1 89.12 111 VAL B C 1
ATOM 5092 O O . VAL B 1 111 ? -9.906 59.594 2.74 1 89.12 111 VAL B O 1
ATOM 5095 N N . PRO B 1 112 ? -8.898 61.5 3.408 1 90.31 112 PRO B N 1
ATOM 5096 C CA . PRO B 1 112 ? -7.68 61.094 2.709 1 90.31 112 PRO B CA 1
ATOM 5097 C C . PRO B 1 112 ? -7.094 59.781 3.27 1 90.31 112 PRO B C 1
ATOM 5099 O O . PRO B 1 112 ? -6.617 58.938 2.508 1 90.31 112 PRO B O 1
ATOM 5102 N N . CYS B 1 113 ? -7.137 59.562 4.582 1 88.69 113 CYS B N 1
ATOM 5103 C CA . CYS B 1 113 ? -6.598 58.344 5.199 1 88.69 113 CYS B CA 1
ATOM 5104 C C . CYS B 1 113 ? -7.43 57.125 4.832 1 88.69 113 CYS B C 1
ATOM 5106 O O . CYS B 1 113 ? -6.883 56.062 4.547 1 88.69 113 CYS B O 1
ATOM 5108 N N . GLY B 1 114 ? -8.758 57.281 4.828 1 92 114 GLY B N 1
ATOM 5109 C CA . GLY B 1 114 ? -9.633 56.188 4.445 1 92 114 GLY B CA 1
ATOM 5110 C C . GLY B 1 114 ? -9.5 55.812 2.984 1 92 114 GLY B C 1
ATOM 5111 O O . GLY B 1 114 ? -9.406 54.625 2.654 1 92 114 GLY B O 1
ATOM 5112 N N . LEU B 1 115 ? -9.445 56.812 2.137 1 94 115 LEU B N 1
ATOM 5113 C CA . LEU B 1 115 ? -9.336 56.562 0.702 1 94 115 LEU B CA 1
ATOM 5114 C C . LEU B 1 115 ? -8 55.906 0.356 1 94 115 LEU B C 1
ATOM 5116 O O . LEU B 1 115 ? -7.938 55.031 -0.506 1 94 115 LEU B O 1
ATOM 5120 N N . SER B 1 116 ? -6.965 56.438 0.979 1 93.75 116 SER B N 1
ATOM 5121 C CA . SER B 1 116 ? -5.652 55.844 0.723 1 93.75 116 SER B CA 1
ATOM 5122 C C . SER B 1 116 ? -5.617 54.375 1.091 1 93.75 116 SER B C 1
ATOM 5124 O O . SER B 1 116 ? -5.027 53.562 0.374 1 93.75 116 SER B O 1
ATOM 5126 N N . THR B 1 117 ? -6.254 54 2.217 1 93.5 117 THR B N 1
ATOM 5127 C CA . THR B 1 117 ? -6.316 52.594 2.648 1 93.5 117 THR B CA 1
ATOM 5128 C C . THR B 1 117 ? -7.059 51.75 1.624 1 93.5 117 THR B C 1
ATOM 5130 O O . THR B 1 117 ? -6.637 50.625 1.312 1 93.5 117 THR B O 1
ATOM 5133 N N . MET B 1 118 ? -8.125 52.312 1.105 1 96.25 118 MET B N 1
ATOM 5134 C CA . MET B 1 118 ? -8.906 51.594 0.097 1 96.25 118 MET B CA 1
ATOM 5135 C C . MET B 1 118 ? -8.086 51.375 -1.172 1 96.25 118 MET B C 1
ATOM 5137 O O . MET B 1 118 ? -8.109 50.312 -1.749 1 96.25 118 MET B O 1
ATOM 5141 N N . ILE B 1 119 ? -7.352 52.375 -1.521 1 96.5 119 ILE B N 1
ATOM 5142 C CA . ILE B 1 119 ? -6.539 52.312 -2.732 1 96.5 119 ILE B CA 1
ATOM 5143 C C . ILE B 1 119 ? -5.402 51.281 -2.537 1 96.5 119 ILE B C 1
ATOM 5145 O O . ILE B 1 119 ? -5.094 50.5 -3.439 1 96.5 119 ILE B O 1
ATOM 5149 N N . GLU B 1 120 ? -4.773 51.312 -1.429 1 96.25 120 GLU B N 1
ATOM 5150 C CA . GLU B 1 120 ? -3.68 50.375 -1.135 1 96.25 120 GLU B CA 1
ATOM 5151 C C . GLU B 1 120 ? -4.148 48.938 -1.189 1 96.25 120 GLU B C 1
ATOM 5153 O O . GLU B 1 120 ? -3.477 48.094 -1.773 1 96.25 120 GLU B O 1
ATOM 5158 N N . GLY B 1 121 ? -5.285 48.625 -0.533 1 96 121 GLY B N 1
ATOM 5159 C CA . GLY B 1 121 ? -5.84 47.281 -0.593 1 96 121 GLY B CA 1
ATOM 5160 C C . GLY B 1 121 ? -6.184 46.844 -2.004 1 96 121 GLY B C 1
ATOM 5161 O O . GLY B 1 121 ? -5.883 45.719 -2.395 1 96 121 GLY B O 1
ATOM 5162 N N . ALA B 1 122 ? -6.781 47.75 -2.76 1 96.81 122 ALA B N 1
ATOM 5163 C CA . ALA B 1 122 ? -7.168 47.438 -4.137 1 96.81 122 ALA B CA 1
ATOM 5164 C C . ALA B 1 122 ? -5.938 47.219 -5.016 1 96.81 122 ALA B C 1
ATOM 5166 O O . ALA B 1 122 ? -5.91 46.312 -5.832 1 96.81 122 ALA B O 1
ATOM 5167 N N . ALA B 1 123 ? -4.969 48.062 -4.832 1 96.56 123 ALA B N 1
ATOM 5168 C CA . ALA B 1 123 ? -3.744 47.938 -5.617 1 96.56 123 ALA B CA 1
ATOM 5169 C C . ALA B 1 123 ? -3.039 46.625 -5.344 1 96.56 123 ALA B C 1
ATOM 5171 O O . ALA B 1 123 ? -2.566 45.969 -6.27 1 96.56 123 ALA B O 1
ATOM 5172 N N . ALA B 1 124 ? -2.973 46.25 -4.109 1 95.81 124 ALA B N 1
ATOM 5173 C CA . ALA B 1 124 ? -2.342 44.969 -3.736 1 95.81 124 ALA B CA 1
ATOM 5174 C C . ALA B 1 124 ? -3.094 43.812 -4.34 1 95.81 124 ALA B C 1
ATOM 5176 O O . ALA B 1 124 ? -2.479 42.875 -4.863 1 95.81 124 ALA B O 1
ATOM 5177 N N . GLY B 1 125 ? -4.41 43.812 -4.227 1 94.38 125 GLY B N 1
ATOM 5178 C CA . GLY B 1 125 ? -5.227 42.75 -4.793 1 94.38 125 GLY B CA 1
ATOM 5179 C C . GLY B 1 125 ? -5.094 42.625 -6.297 1 94.38 125 GLY B C 1
ATOM 5180 O O . GLY B 1 125 ? -4.988 41.531 -6.832 1 94.38 125 GLY B O 1
ATOM 5181 N N . LEU B 1 126 ? -5.07 43.719 -6.973 1 94.5 126 LEU B N 1
ATOM 5182 C CA . LEU B 1 126 ? -5 43.719 -8.43 1 94.5 126 LEU B CA 1
ATOM 5183 C C . LEU B 1 126 ? -3.619 43.281 -8.914 1 94.5 126 LEU B C 1
ATOM 5185 O O . LEU B 1 126 ? -3.488 42.688 -9.977 1 94.5 126 LEU B O 1
ATOM 5189 N N . LEU B 1 127 ? -2.654 43.562 -8.156 1 93.19 127 LEU B N 1
ATOM 5190 C CA . LEU B 1 127 ? -1.294 43.156 -8.492 1 93.19 127 LEU B CA 1
ATOM 5191 C C . LEU B 1 127 ? -1.166 41.656 -8.539 1 93.19 127 LEU B C 1
ATOM 5193 O O . LEU B 1 127 ? -0.366 41.094 -9.305 1 93.19 127 LEU B O 1
ATOM 5197 N N . THR B 1 128 ? -1.949 40.969 -7.762 1 90.06 128 THR B N 1
ATOM 5198 C CA . THR B 1 128 ? -1.882 39.5 -7.699 1 90.06 128 THR B CA 1
ATOM 5199 C C . THR B 1 128 ? -2.309 38.875 -9.023 1 90.06 128 THR B C 1
ATOM 5201 O O . THR B 1 128 ? -1.913 37.75 -9.352 1 90.06 128 THR B O 1
ATOM 5204 N N . LEU B 1 129 ? -3.176 39.562 -9.734 1 86.75 129 LEU B N 1
ATOM 5205 C CA . LEU B 1 129 ? -3.611 39.062 -11.039 1 86.75 129 LEU B CA 1
ATOM 5206 C C . LEU B 1 129 ? -2.436 38.969 -12 1 86.75 129 LEU B C 1
ATOM 5208 O O . LEU B 1 129 ? -2.438 38.125 -12.906 1 86.75 129 LEU B O 1
ATOM 5212 N N . TYR B 1 130 ? -1.461 39.75 -11.719 1 85.88 130 TYR B N 1
ATOM 5213 C CA . TYR B 1 130 ? -0.277 39.75 -12.57 1 85.88 130 TYR B CA 1
ATOM 5214 C C . TYR B 1 130 ? 0.798 38.844 -12.016 1 85.88 130 TYR B C 1
ATOM 5216 O O . TYR B 1 130 ? 1.514 38.188 -12.773 1 85.88 130 TYR B O 1
ATOM 5224 N N . LEU B 1 131 ? 0.901 38.75 -10.75 1 83 131 LEU B N 1
ATOM 5225 C CA . LEU B 1 131 ? 1.999 38.031 -10.117 1 83 131 LEU B CA 1
ATOM 5226 C C . LEU B 1 131 ? 1.633 36.562 -9.906 1 83 131 LEU B C 1
ATOM 5228 O O . LEU B 1 131 ? 2.514 35.688 -9.828 1 83 131 LEU B O 1
ATOM 5232 N N . LYS B 1 132 ? 0.396 36.25 -9.859 1 73.81 132 LYS B N 1
ATOM 5233 C CA . LYS B 1 132 ? -0.14 34.875 -9.695 1 73.81 132 LYS B CA 1
ATOM 5234 C C . LYS B 1 132 ? 0.477 34.188 -8.477 1 73.81 132 LYS B C 1
ATOM 5236 O O . LYS B 1 132 ? 0.412 34.719 -7.363 1 73.81 132 LYS B O 1
ATOM 5241 N N . GLU B 1 133 ? 1.376 33.188 -8.5 1 68 133 GLU B N 1
ATOM 5242 C CA . GLU B 1 133 ? 1.865 32.406 -7.375 1 68 133 GLU B CA 1
ATOM 5243 C C . GLU B 1 133 ? 2.986 33.125 -6.633 1 68 133 GLU B C 1
ATOM 5245 O O . GLU B 1 133 ? 3.275 32.812 -5.477 1 68 133 GLU B O 1
ATOM 5250 N N . ARG B 1 134 ? 3.5 34.219 -7.215 1 70.19 134 ARG B N 1
ATOM 5251 C CA . ARG B 1 134 ? 4.613 34.938 -6.594 1 70.19 134 ARG B CA 1
ATOM 5252 C C . ARG B 1 134 ? 4.117 36.125 -5.816 1 70.19 134 ARG B C 1
ATOM 5254 O O . ARG B 1 134 ? 4.91 37 -5.422 1 70.19 134 ARG B O 1
ATOM 5261 N N . SER B 1 135 ? 2.834 36.094 -5.582 1 75.31 135 SER B N 1
ATOM 5262 C CA . SER B 1 135 ? 2.244 37.312 -4.992 1 75.31 135 SER B CA 1
ATOM 5263 C C . SER B 1 135 ? 2.623 37.438 -3.521 1 75.31 135 SER B C 1
ATOM 5265 O O . SER B 1 135 ? 2.85 38.562 -3.035 1 75.31 135 SER B O 1
ATOM 5267 N N . VAL B 1 136 ? 2.824 36.344 -2.883 1 81.5 136 VAL B N 1
ATOM 5268 C CA . VAL B 1 136 ? 3.074 36.438 -1.447 1 81.5 136 VAL B CA 1
ATOM 5269 C C . VAL B 1 136 ? 4.578 36.531 -1.189 1 81.5 136 VAL B C 1
ATOM 5271 O O . VAL B 1 136 ? 5.18 35.594 -0.631 1 81.5 136 VAL B O 1
ATOM 5274 N N . ASP B 1 137 ? 5.098 37.656 -1.625 1 88.81 137 ASP B N 1
ATOM 5275 C CA . ASP B 1 137 ? 6.508 38 -1.454 1 88.81 137 ASP B CA 1
ATOM 5276 C C . ASP B 1 137 ? 6.676 39.281 -0.659 1 88.81 137 ASP B C 1
ATOM 5278 O O . ASP B 1 137 ? 5.965 40.281 -0.896 1 88.81 137 ASP B O 1
ATOM 5282 N N . TRP B 1 138 ? 7.641 39.281 0.258 1 87.69 138 TRP B N 1
ATOM 5283 C CA . TRP B 1 138 ? 7.82 40.406 1.166 1 87.69 138 TRP B CA 1
ATOM 5284 C C . TRP B 1 138 ? 8.258 41.656 0.406 1 87.69 138 TRP B C 1
ATOM 5286 O O . TRP B 1 138 ? 7.988 42.781 0.831 1 87.69 138 TRP B O 1
ATOM 5296 N N . ARG B 1 139 ? 8.969 41.469 -0.836 1 90.94 139 ARG B N 1
ATOM 5297 C CA . ARG B 1 139 ? 9.461 42.594 -1.625 1 90.94 139 ARG B CA 1
ATOM 5298 C C . ARG B 1 139 ? 8.305 43.406 -2.223 1 90.94 139 ARG B C 1
ATOM 5300 O O . ARG B 1 139 ? 8.344 44.625 -2.252 1 90.94 139 ARG B O 1
ATOM 5307 N N . TRP B 1 140 ? 7.281 42.719 -2.582 1 93.69 140 TRP B N 1
ATOM 5308 C CA . TRP B 1 140 ? 6.109 43.344 -3.16 1 93.69 140 TRP B CA 1
ATOM 5309 C C . TRP B 1 140 ? 5.281 44.031 -2.084 1 93.69 140 TRP B C 1
ATOM 5311 O O . TRP B 1 140 ? 4.738 45.125 -2.307 1 93.69 140 TRP B O 1
ATOM 5321 N N . ALA B 1 141 ? 5.254 43.344 -0.947 1 93.31 141 ALA B N 1
ATOM 5322 C CA . ALA B 1 141 ? 4.531 43.969 0.168 1 93.31 141 ALA B CA 1
ATOM 5323 C C . ALA B 1 141 ? 5.195 45.25 0.604 1 93.31 141 ALA B C 1
ATOM 5325 O O . ALA B 1 141 ? 4.52 46.281 0.817 1 93.31 141 ALA B O 1
ATOM 5326 N N . ALA B 1 142 ? 6.48 45.25 0.701 1 93.38 142 ALA B N 1
ATOM 5327 C CA . ALA B 1 142 ? 7.25 46.438 1.09 1 93.38 142 ALA B CA 1
ATOM 5328 C C . ALA B 1 142 ? 7.102 47.562 0.061 1 93.38 142 ALA B C 1
ATOM 5330 O O . ALA B 1 142 ? 6.914 48.719 0.422 1 93.38 142 ALA B O 1
ATOM 5331 N N . GLY B 1 143 ? 7.23 47.188 -1.209 1 95.62 143 GLY B N 1
ATOM 5332 C CA . GLY B 1 143 ? 7.105 48.156 -2.279 1 95.62 143 GLY B CA 1
ATOM 5333 C C . GLY B 1 143 ? 5.742 48.812 -2.326 1 95.62 143 GLY B C 1
ATOM 5334 O O . GLY B 1 143 ? 5.641 50.031 -2.486 1 95.62 143 GLY B O 1
ATOM 5335 N N . LEU B 1 144 ? 4.723 48 -2.205 1 95.88 144 LEU B N 1
ATOM 5336 C CA . LEU B 1 144 ? 3.357 48.5 -2.23 1 95.88 144 LEU B CA 1
ATOM 5337 C C . LEU B 1 144 ? 3.094 49.406 -1.028 1 95.88 144 LEU B C 1
ATOM 5339 O O . LEU B 1 144 ? 2.404 50.438 -1.147 1 95.88 144 LEU B O 1
ATOM 5343 N N . ALA B 1 145 ? 3.637 49.031 0.149 1 94.31 145 ALA B N 1
ATOM 5344 C CA . ALA B 1 145 ? 3.453 49.812 1.354 1 94.31 145 ALA B CA 1
ATOM 5345 C C . ALA B 1 145 ? 4.188 51.156 1.241 1 94.31 145 ALA B C 1
ATOM 5347 O O . ALA B 1 145 ? 3.658 52.188 1.63 1 94.31 145 ALA B O 1
ATOM 5348 N N . LEU B 1 146 ? 5.387 51.125 0.748 1 95 146 LEU B N 1
ATOM 5349 C CA . LEU B 1 146 ? 6.18 52.344 0.562 1 95 146 LEU B CA 1
ATOM 5350 C C . LEU B 1 146 ? 5.48 53.312 -0.391 1 95 146 LEU B C 1
ATOM 5352 O O . LEU B 1 146 ? 5.316 54.5 -0.075 1 95 146 LEU B O 1
ATOM 5356 N N . GLY B 1 147 ? 5.121 52.781 -1.529 1 96.44 147 GLY B N 1
ATOM 5357 C CA . GLY B 1 147 ? 4.426 53.625 -2.506 1 96.44 147 GLY B CA 1
ATOM 5358 C C . GLY B 1 147 ? 3.064 54.094 -2.029 1 96.44 147 GLY B C 1
ATOM 5359 O O . GLY B 1 147 ? 2.697 55.25 -2.225 1 96.44 147 GLY B O 1
ATOM 5360 N N . GLY B 1 148 ? 2.336 53.156 -1.451 1 95 148 GLY B N 1
ATOM 5361 C CA . GLY B 1 148 ? 1.002 53.469 -0.968 1 95 148 GLY B CA 1
ATOM 5362 C C . GLY B 1 148 ? 0.997 54.531 0.128 1 95 148 GLY B C 1
ATOM 5363 O O . GLY B 1 148 ? 0.178 55.438 0.107 1 95 148 GLY B O 1
ATOM 5364 N N . GLU B 1 149 ? 1.915 54.406 1.123 1 92.5 149 GLU B N 1
ATOM 5365 C CA . GLU B 1 149 ? 1.969 55.344 2.23 1 92.5 149 GLU B CA 1
ATOM 5366 C C . GLU B 1 149 ? 2.482 56.719 1.769 1 92.5 149 GLU B C 1
ATOM 5368 O O . GLU B 1 149 ? 2.08 57.75 2.303 1 92.5 149 GLU B O 1
ATOM 5373 N N . THR B 1 150 ? 3.373 56.75 0.786 1 94.88 150 THR B N 1
ATOM 5374 C CA . THR B 1 150 ? 3.801 58 0.188 1 94.88 150 THR B CA 1
ATOM 5375 C C . THR B 1 150 ? 2.627 58.719 -0.488 1 94.88 150 THR B C 1
ATOM 5377 O O . THR B 1 150 ? 2.443 59.906 -0.324 1 94.88 150 THR B O 1
ATOM 5380 N N . LEU B 1 151 ? 1.886 57.938 -1.185 1 95.19 151 LEU B N 1
ATOM 5381 C CA . LEU B 1 151 ? 0.678 58.469 -1.801 1 95.19 151 LEU B CA 1
ATOM 5382 C C . LEU B 1 151 ? -0.297 58.969 -0.741 1 95.19 151 LEU B C 1
ATOM 5384 O O . LEU B 1 151 ? -0.949 60 -0.927 1 95.19 151 LEU B O 1
ATOM 5388 N N . HIS B 1 152 ? -0.351 58.188 0.299 1 93.31 152 HIS B N 1
ATOM 5389 C CA . HIS B 1 152 ? -1.19 58.562 1.43 1 93.31 152 HIS B CA 1
ATOM 5390 C C . HIS B 1 152 ? -0.829 59.938 1.939 1 93.31 152 HIS B C 1
ATOM 5392 O O . HIS B 1 152 ? -1.708 60.781 2.129 1 93.31 152 HIS B O 1
ATOM 5398 N N . MET B 1 153 ? 0.457 60.219 2.172 1 91.12 153 MET B N 1
ATOM 5399 C CA . MET B 1 153 ? 0.919 61.531 2.633 1 91.12 153 MET B CA 1
ATOM 5400 C C . MET B 1 153 ? 0.582 62.625 1.617 1 91.12 153 MET B C 1
ATOM 5402 O O . MET B 1 153 ? 0.198 63.719 1.993 1 91.12 153 MET B O 1
ATOM 5406 N N . GLY B 1 154 ? 0.702 62.281 0.371 1 94.31 154 GLY B N 1
ATOM 5407 C CA . GLY B 1 154 ? 0.329 63.219 -0.682 1 94.31 154 GLY B CA 1
ATOM 5408 C C . GLY B 1 154 ? -1.147 63.562 -0.677 1 94.31 154 GLY B C 1
ATOM 5409 O O . GLY B 1 154 ? -1.52 64.75 -0.869 1 94.31 154 GLY B O 1
ATOM 5410 N N . MET B 1 155 ? -1.954 62.594 -0.411 1 93.5 155 MET B N 1
ATOM 5411 C CA . MET B 1 155 ? -3.398 62.781 -0.387 1 93.5 155 MET B CA 1
ATOM 5412 C C . MET B 1 155 ? -3.809 63.625 0.818 1 93.5 155 MET B C 1
ATOM 5414 O O . MET B 1 155 ? -4.734 64.438 0.731 1 93.5 155 MET B O 1
ATOM 5418 N N . VAL B 1 156 ? -3.129 63.469 1.919 1 90.5 156 VAL B N 1
ATOM 5419 C CA . VAL B 1 156 ? -3.391 64.25 3.104 1 90.5 156 VAL B CA 1
ATOM 5420 C C . VAL B 1 156 ? -3.078 65.75 2.805 1 90.5 156 VAL B C 1
ATOM 5422 O O . VAL B 1 156 ? -3.834 66.625 3.191 1 90.5 156 VAL B O 1
ATOM 5425 N N . LEU B 1 157 ? -2.014 66 2.047 1 92.25 157 LEU B N 1
ATOM 5426 C CA . LEU B 1 157 ? -1.635 67.312 1.681 1 92.25 157 LEU B CA 1
ATOM 5427 C C . LEU B 1 157 ? -2.641 67.938 0.704 1 92.25 157 LEU B C 1
ATOM 5429 O O . LEU B 1 157 ? -2.979 69.125 0.803 1 92.25 157 LEU B O 1
ATOM 5433 N N . ALA B 1 158 ? -3.273 67.125 -0.123 1 92.81 158 ALA B N 1
ATOM 5434 C CA . ALA B 1 158 ? -4.102 67.625 -1.221 1 92.81 158 ALA B CA 1
ATOM 5435 C C . ALA B 1 158 ? -5.559 67.75 -0.79 1 92.81 158 ALA B C 1
ATOM 5437 O O . ALA B 1 158 ? -6.277 68.625 -1.277 1 92.81 158 ALA B O 1
ATOM 5438 N N . LEU B 1 159 ? -5.98 66.875 0.138 1 88.81 159 LEU B N 1
ATOM 5439 C CA . LEU B 1 159 ? -7.418 66.812 0.361 1 88.81 159 LEU B CA 1
ATOM 5440 C C . LEU B 1 159 ? -7.793 67.312 1.753 1 88.81 159 LEU B C 1
ATOM 5442 O O . LEU B 1 159 ? -8.977 67.375 2.084 1 88.81 159 LEU B O 1
ATOM 5446 N N . SER B 1 160 ? -6.844 67.625 2.523 1 83.81 160 SER B N 1
ATOM 5447 C CA . SER B 1 160 ? -7.168 68.125 3.863 1 83.81 160 SER B CA 1
ATOM 5448 C C . SER B 1 160 ? -7.691 69.5 3.828 1 83.81 160 SER B C 1
ATOM 5450 O O . SER B 1 160 ? -7.469 70.25 2.855 1 83.81 160 SER B O 1
ATOM 5452 N N . HIS B 1 161 ? -8.438 69.938 4.812 1 81.06 161 HIS B N 1
ATOM 5453 C CA . HIS B 1 161 ? -9.117 71.25 4.855 1 81.06 161 HIS B CA 1
ATOM 5454 C C . HIS B 1 161 ? -8.125 72.375 4.941 1 81.06 161 HIS B C 1
ATOM 5456 O O . HIS B 1 161 ? -8.328 73.438 4.332 1 81.06 161 HIS B O 1
ATOM 5462 N N . SER B 1 162 ? -7.09 72.25 5.793 1 85.44 162 SER B N 1
ATOM 5463 C CA . SER B 1 162 ? -6.062 73.312 5.961 1 85.44 162 SER B CA 1
ATOM 5464 C C . SER B 1 162 ? -4.695 72.75 5.52 1 85.44 162 SER B C 1
ATOM 5466 O O . SER B 1 162 ? -4.148 71.875 6.117 1 85.44 162 SER B O 1
ATOM 5468 N N . PHE B 1 163 ? -4.219 73.375 4.465 1 88.5 163 PHE B N 1
ATOM 5469 C CA . PHE B 1 163 ? -2.947 72.938 3.898 1 88.5 163 PHE B CA 1
ATOM 5470 C C . PHE B 1 163 ? -1.813 73.125 4.895 1 88.5 163 PHE B C 1
ATOM 5472 O O . PHE B 1 163 ? -0.922 72.312 5.016 1 88.5 163 PHE B O 1
ATOM 5479 N N . ALA B 1 164 ? -1.881 74.25 5.68 1 87.62 164 ALA B N 1
ATOM 5480 C CA . ALA B 1 164 ? -0.83 74.5 6.652 1 87.62 164 ALA B CA 1
ATOM 5481 C C . ALA B 1 164 ? -0.809 73.5 7.766 1 87.62 164 ALA B C 1
ATOM 5483 O O . ALA B 1 164 ? 0.259 73 8.172 1 87.62 164 ALA B O 1
ATOM 5484 N N . GLU B 1 165 ? -1.983 73.125 8.133 1 85.38 165 GLU B N 1
ATOM 5485 C CA . GLU B 1 165 ? -2.082 72.125 9.18 1 85.38 165 GLU B CA 1
ATOM 5486 C C . GLU B 1 165 ? -1.677 70.75 8.656 1 85.38 165 GLU B C 1
ATOM 5488 O O . GLU B 1 165 ? -1.067 69.938 9.383 1 85.38 165 GLU B O 1
ATOM 5493 N N . ALA B 1 166 ? -1.953 70.562 7.395 1 88.38 166 ALA B N 1
ATOM 5494 C CA . ALA B 1 166 ? -1.619 69.25 6.77 1 88.38 166 ALA B CA 1
ATOM 5495 C C . ALA B 1 166 ? -0.108 69.125 6.637 1 88.38 166 ALA B C 1
ATOM 5497 O O . ALA B 1 166 ? 0.426 68 6.863 1 88.38 166 ALA B O 1
ATOM 5498 N N . VAL B 1 167 ? 0.558 70.188 6.238 1 90.25 167 VAL B N 1
ATOM 5499 C CA . VAL B 1 167 ? 2.006 70.125 6.066 1 90.25 167 VAL B CA 1
ATOM 5500 C C . VAL B 1 167 ? 2.678 69.812 7.406 1 90.25 167 VAL B C 1
ATOM 5502 O O . VAL B 1 167 ? 3.641 69.062 7.473 1 90.25 167 VAL B O 1
ATOM 5505 N N . GLU B 1 168 ? 2.166 70.375 8.484 1 84.19 168 GLU B N 1
ATOM 5506 C CA . GLU B 1 168 ? 2.717 70.188 9.812 1 84.19 168 GLU B CA 1
ATOM 5507 C C . GLU B 1 168 ? 2.52 68.688 10.258 1 84.19 168 GLU B C 1
ATOM 5509 O O . GLU B 1 168 ? 3.428 68.125 10.82 1 84.19 168 GLU B O 1
ATOM 5514 N N . LEU B 1 169 ? 1.368 68.312 9.898 1 80.88 169 LEU B N 1
ATOM 5515 C CA . LEU B 1 169 ? 1.065 66.938 10.258 1 80.88 169 LEU B CA 1
ATOM 5516 C C . LEU B 1 169 ? 1.97 65.938 9.492 1 80.88 169 LEU B C 1
ATOM 5518 O O . LEU B 1 169 ? 2.557 65.062 10.094 1 80.88 169 LEU B O 1
ATOM 5522 N N . VAL B 1 170 ? 2.109 66.125 8.211 1 87.25 170 VAL B N 1
ATOM 5523 C CA . VAL B 1 170 ? 2.873 65.25 7.344 1 87.25 170 VAL B CA 1
ATOM 5524 C C . VAL B 1 170 ? 4.348 65.25 7.742 1 87.25 170 VAL B C 1
ATOM 5526 O O . VAL B 1 170 ? 5.031 64.25 7.695 1 87.25 170 VAL B O 1
ATOM 5529 N N . ARG B 1 171 ? 4.801 66.375 8.125 1 86 171 ARG B N 1
ATOM 5530 C CA . ARG B 1 171 ? 6.195 66.5 8.531 1 86 171 ARG B CA 1
ATOM 5531 C C . ARG B 1 171 ? 6.5 65.625 9.742 1 86 171 ARG B C 1
ATOM 5533 O O . ARG B 1 171 ? 7.598 65.125 9.867 1 86 171 ARG B O 1
ATOM 5540 N N . ILE B 1 172 ? 5.512 65.438 10.547 1 78.31 172 ILE B N 1
ATOM 5541 C CA . ILE B 1 172 ? 5.719 64.688 11.789 1 78.31 172 ILE B CA 1
ATOM 5542 C C . ILE B 1 172 ? 5.453 63.188 11.57 1 78.31 172 ILE B C 1
ATOM 5544 O O . ILE B 1 172 ? 6.176 62.344 12.086 1 78.31 172 ILE B O 1
ATOM 5548 N N . ILE B 1 173 ? 4.496 62.906 10.766 1 78.94 173 ILE B N 1
ATOM 5549 C CA . ILE B 1 173 ? 4 61.531 10.789 1 78.94 173 ILE B CA 1
ATOM 5550 C C . ILE B 1 173 ? 4.484 60.781 9.547 1 78.94 173 ILE B C 1
ATOM 5552 O O . ILE B 1 173 ? 4.441 59.562 9.492 1 78.94 173 ILE B O 1
ATOM 5556 N N . ALA B 1 174 ? 4.965 61.469 8.547 1 85.5 174 ALA B N 1
ATOM 5557 C CA . ALA B 1 174 ? 5.254 60.844 7.254 1 85.5 174 ALA B CA 1
ATOM 5558 C C . ALA B 1 174 ? 6.328 59.781 7.387 1 85.5 174 ALA B C 1
ATOM 5560 O O . ALA B 1 174 ? 6.133 58.625 6.965 1 85.5 174 ALA B O 1
ATOM 5561 N N . ALA B 1 175 ? 7.461 60.094 7.945 1 83.44 175 ALA B N 1
ATOM 5562 C CA . ALA B 1 175 ? 8.602 59.156 7.996 1 83.44 175 ALA B CA 1
ATOM 5563 C C . ALA B 1 175 ? 8.281 57.938 8.852 1 83.44 175 ALA B C 1
ATOM 5565 O O . ALA B 1 175 ? 8.406 56.812 8.391 1 83.44 175 ALA B O 1
ATOM 5566 N N . PRO B 1 176 ? 7.777 58.094 10.055 1 77.19 176 PRO B N 1
ATOM 5567 C CA . PRO B 1 176 ? 7.473 56.938 10.875 1 77.19 176 PRO B CA 1
ATOM 5568 C C . PRO B 1 176 ? 6.387 56.062 10.266 1 77.19 176 PRO B C 1
ATOM 5570 O O . PRO B 1 176 ? 6.48 54.812 10.312 1 77.19 176 PRO B O 1
ATOM 5573 N N . MET B 1 177 ? 5.355 56.625 9.648 1 81.38 177 MET B N 1
ATOM 5574 C CA . MET B 1 177 ? 4.246 55.875 9.078 1 81.38 177 MET B CA 1
ATOM 5575 C C . MET B 1 177 ? 4.699 55.062 7.863 1 81.38 177 MET B C 1
ATOM 5577 O O . MET B 1 177 ? 4.32 53.906 7.707 1 81.38 177 MET B O 1
ATOM 5581 N N . ILE B 1 178 ? 5.488 55.75 7.082 1 86.69 178 ILE B N 1
ATOM 5582 C CA . ILE B 1 178 ? 5.965 55.062 5.871 1 86.69 178 ILE B CA 1
ATOM 5583 C C . ILE B 1 178 ? 6.898 53.938 6.242 1 86.69 178 ILE B C 1
ATOM 5585 O O . ILE B 1 178 ? 6.754 52.812 5.734 1 86.69 178 ILE B O 1
ATOM 5589 N N . ILE B 1 179 ? 7.766 54.125 7.16 1 83 179 ILE B N 1
ATOM 5590 C CA . ILE B 1 179 ? 8.75 53.125 7.555 1 83 179 ILE B CA 1
ATOM 5591 C C . ILE B 1 179 ? 8.055 51.969 8.266 1 83 179 ILE B C 1
ATOM 5593 O O . ILE B 1 179 ? 8.273 50.812 7.926 1 83 179 ILE B O 1
ATOM 5597 N N . LEU B 1 180 ? 7.148 52.281 9.188 1 78.12 180 LEU B N 1
ATOM 5598 C CA . LEU B 1 180 ? 6.512 51.25 10 1 78.12 180 LEU B CA 1
ATOM 5599 C C . LEU B 1 180 ? 5.559 50.406 9.156 1 78.12 180 LEU B C 1
ATOM 5601 O O . LEU B 1 180 ? 5.477 49.188 9.328 1 78.12 180 LEU B O 1
ATOM 5605 N N . ASN B 1 181 ? 4.859 51 8.266 1 83.12 181 ASN B N 1
ATOM 5606 C CA . ASN B 1 181 ? 3.943 50.25 7.418 1 83.12 181 ASN B CA 1
ATOM 5607 C C . ASN B 1 181 ? 4.695 49.406 6.383 1 83.12 181 ASN B C 1
ATOM 5609 O O . ASN B 1 181 ? 4.266 48.312 6.039 1 83.12 181 ASN B O 1
ATOM 5613 N N . THR B 1 182 ? 5.801 50 5.969 1 85.94 182 THR B N 1
ATOM 5614 C CA . THR B 1 182 ? 6.613 49.281 5.012 1 85.94 182 THR B CA 1
ATOM 5615 C C . THR B 1 182 ? 7.223 48.031 5.664 1 85.94 182 THR B C 1
ATOM 5617 O O . THR B 1 182 ? 7.102 46.938 5.137 1 85.94 182 THR B O 1
ATOM 5620 N N . LEU B 1 183 ? 7.785 48.188 6.809 1 80.88 183 LEU B N 1
ATOM 5621 C CA . LEU B 1 183 ? 8.375 47.062 7.527 1 80.88 183 LEU B CA 1
ATOM 5622 C C . LEU B 1 183 ? 7.289 46.125 8.031 1 80.88 183 LEU B C 1
ATOM 5624 O O . LEU B 1 183 ? 7.48 44.906 8.039 1 80.88 183 LEU B O 1
ATOM 5628 N N . GLY B 1 184 ? 6.199 46.75 8.477 1 77.56 184 GLY B N 1
ATOM 5629 C CA . GLY B 1 184 ? 5.09 45.938 8.953 1 77.56 184 GLY B CA 1
ATOM 5630 C C . GLY B 1 184 ? 4.5 45.031 7.883 1 77.56 184 GLY B C 1
ATOM 5631 O O . GLY B 1 184 ? 4.27 43.844 8.125 1 77.56 184 GLY B O 1
ATOM 5632 N N . ALA B 1 185 ? 4.309 45.562 6.727 1 83.62 185 ALA B N 1
ATOM 5633 C CA . ALA B 1 185 ? 3.764 44.75 5.621 1 83.62 185 ALA B CA 1
ATOM 5634 C C . ALA B 1 185 ? 4.734 43.656 5.195 1 83.62 185 ALA B C 1
ATOM 5636 O O . ALA B 1 185 ? 4.328 42.531 4.965 1 83.62 185 ALA B O 1
ATOM 5637 N N . ALA B 1 186 ? 5.973 44 5.148 1 85.12 186 ALA B N 1
ATOM 5638 C CA . ALA B 1 186 ? 6.996 43.031 4.766 1 85.12 186 ALA B CA 1
ATOM 5639 C C . ALA B 1 186 ? 7.078 41.875 5.781 1 85.12 186 ALA B C 1
ATOM 5641 O O . ALA B 1 186 ? 7.129 40.719 5.402 1 85.12 186 ALA B O 1
ATOM 5642 N N . THR B 1 187 ? 7.062 42.25 7.004 1 77.31 187 THR B N 1
ATOM 5643 C CA . THR B 1 187 ? 7.16 41.25 8.055 1 77.31 187 THR B CA 1
ATOM 5644 C C . THR B 1 187 ? 5.914 40.344 8.086 1 77.31 187 THR B C 1
ATOM 5646 O O . THR B 1 187 ? 6.012 39.156 8.289 1 77.31 187 THR B O 1
ATOM 5649 N N . PHE B 1 188 ? 4.777 41 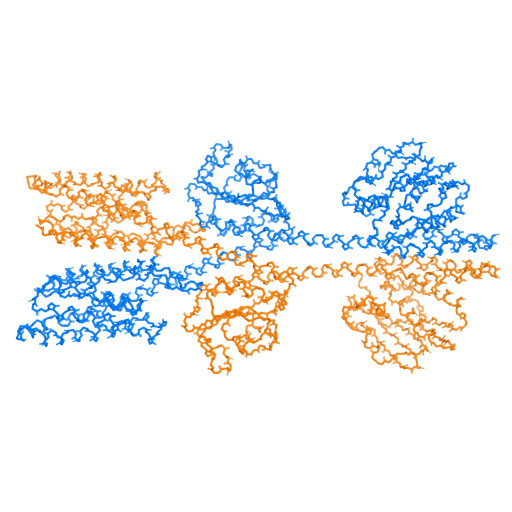7.875 1 78.88 188 PHE B N 1
ATOM 5650 C CA . PHE B 1 188 ? 3.525 40.25 7.887 1 78.88 188 PHE B CA 1
ATOM 5651 C C . PHE B 1 188 ? 3.523 39.188 6.805 1 78.88 188 PHE B C 1
ATOM 5653 O O . PHE B 1 188 ? 3.219 38.031 7.074 1 78.88 188 PHE B O 1
ATOM 5660 N N . VAL B 1 189 ? 3.943 39.562 5.668 1 82.81 189 VAL B N 1
ATOM 5661 C CA . VAL B 1 189 ? 3.967 38.625 4.551 1 82.81 189 VAL B CA 1
ATOM 5662 C C . VAL B 1 189 ? 5.027 37.562 4.793 1 82.81 189 VAL B C 1
ATOM 5664 O O . VAL B 1 189 ? 4.812 36.375 4.492 1 82.81 189 VAL B O 1
ATOM 5667 N N . GLN B 1 190 ? 6.105 37.969 5.359 1 80.38 190 GLN B N 1
ATOM 5668 C CA . GLN B 1 190 ? 7.172 37 5.617 1 80.38 190 GLN B CA 1
ATOM 5669 C C . GLN B 1 190 ? 6.75 35.969 6.66 1 80.38 190 GLN B C 1
ATOM 5671 O O . GLN B 1 190 ? 7.09 34.781 6.551 1 80.38 190 GLN B O 1
ATOM 5676 N N . VAL B 1 191 ? 6.086 36.438 7.625 1 73.94 191 VAL B N 1
ATOM 5677 C CA . VAL B 1 191 ? 5.605 35.531 8.664 1 73.94 191 VAL B CA 1
ATOM 5678 C C . VAL B 1 191 ? 4.621 34.531 8.07 1 73.94 191 VAL B C 1
ATOM 5680 O O . VAL B 1 191 ? 4.668 33.344 8.391 1 73.94 191 VAL B O 1
ATOM 5683 N N . ILE B 1 192 ? 3.801 35.031 7.199 1 75.69 192 ILE B N 1
ATOM 5684 C CA . ILE B 1 192 ? 2.854 34.156 6.523 1 75.69 192 ILE B CA 1
ATOM 5685 C C . ILE B 1 192 ? 3.609 33.094 5.727 1 75.69 192 ILE B C 1
ATOM 5687 O O . ILE B 1 192 ? 3.301 31.906 5.816 1 75.69 192 ILE B O 1
ATOM 5691 N N . ASN B 1 193 ? 4.625 33.531 5.082 1 78 193 ASN B N 1
ATOM 5692 C CA . ASN B 1 193 ? 5.406 32.594 4.262 1 78 193 ASN B CA 1
ATOM 5693 C C . ASN B 1 193 ? 6.109 31.547 5.113 1 78 193 ASN B C 1
ATOM 5695 O O . ASN B 1 193 ? 6.141 30.375 4.75 1 78 193 ASN B O 1
ATOM 5699 N N . VAL B 1 194 ? 6.68 32 6.141 1 73.81 194 VAL B N 1
ATOM 5700 C CA . VAL B 1 194 ? 7.426 31.094 7.008 1 73.81 194 VAL B CA 1
ATOM 5701 C C . VAL B 1 194 ? 6.477 30.062 7.613 1 73.81 194 VAL B C 1
ATOM 5703 O O . VAL B 1 194 ? 6.797 28.859 7.672 1 73.81 194 VAL B O 1
ATOM 5706 N N . VAL B 1 195 ? 5.359 30.516 8.023 1 71.31 195 VAL B N 1
ATOM 5707 C CA . VAL B 1 195 ? 4.395 29.625 8.656 1 71.31 195 VAL B CA 1
ATOM 5708 C C . VAL B 1 195 ? 3.863 28.625 7.637 1 71.31 195 VAL B C 1
ATOM 5710 O O . VAL B 1 195 ? 3.717 27.438 7.945 1 71.31 195 VAL B O 1
ATOM 5713 N N . PHE B 1 196 ? 3.646 29.062 6.504 1 73.12 196 PHE B N 1
ATOM 5714 C CA . PHE B 1 196 ? 3.117 28.188 5.469 1 73.12 196 PHE B CA 1
ATOM 5715 C C . PHE B 1 196 ? 4.168 27.172 5.023 1 73.12 196 PHE B C 1
ATOM 5717 O O . PHE B 1 196 ? 3.852 26.016 4.773 1 73.12 196 PHE B O 1
ATOM 5724 N N . ARG B 1 197 ? 5.34 27.656 4.93 1 73.44 197 ARG B N 1
ATOM 5725 C CA . ARG B 1 197 ? 6.422 26.75 4.566 1 73.44 197 ARG B CA 1
ATOM 5726 C C . ARG B 1 197 ? 6.633 25.688 5.645 1 73.44 197 ARG B C 1
ATOM 5728 O O . ARG B 1 197 ? 6.938 24.547 5.336 1 73.44 197 ARG B O 1
ATOM 5735 N N . TYR B 1 198 ? 6.543 26.109 6.812 1 72.25 198 TYR B N 1
ATOM 5736 C CA . TYR B 1 198 ? 6.684 25.172 7.922 1 72.25 198 TYR B CA 1
ATOM 5737 C C . TYR B 1 198 ? 5.594 24.109 7.879 1 72.25 198 TYR B C 1
ATOM 5739 O O . TYR B 1 198 ? 5.871 22.922 8.039 1 72.25 198 TYR B O 1
ATOM 5747 N N . ARG B 1 199 ? 4.422 24.547 7.641 1 73.81 199 ARG B N 1
ATOM 5748 C CA . ARG B 1 199 ? 3.297 23.609 7.57 1 73.81 199 ARG B CA 1
ATOM 5749 C C . ARG B 1 199 ? 3.459 22.641 6.406 1 73.81 199 ARG B C 1
ATOM 5751 O O . ARG B 1 199 ? 3.174 21.453 6.535 1 73.81 199 ARG B O 1
ATOM 5758 N N . ALA B 1 200 ? 3.879 23.25 5.363 1 74.94 200 ALA B N 1
ATOM 5759 C CA . ALA B 1 200 ? 4.086 22.406 4.184 1 74.94 200 ALA B CA 1
ATOM 5760 C C . ALA B 1 200 ? 5.125 21.328 4.457 1 74.94 200 ALA B C 1
ATOM 5762 O O . ALA B 1 200 ? 4.965 20.188 4.027 1 74.94 200 ALA B O 1
ATOM 5763 N N . ARG B 1 201 ? 6.094 21.641 5.129 1 78.81 201 ARG B N 1
ATOM 5764 C CA . ARG B 1 201 ? 7.141 20.688 5.465 1 78.81 201 ARG B CA 1
ATOM 5765 C C . ARG B 1 201 ? 6.617 19.625 6.422 1 78.81 201 ARG B C 1
ATOM 5767 O O . ARG B 1 201 ? 6.918 18.438 6.266 1 78.81 201 ARG B O 1
ATOM 5774 N N . GLN B 1 202 ? 5.836 20.047 7.395 1 77.5 202 GLN B N 1
ATOM 5775 C CA . GLN B 1 202 ? 5.266 19.094 8.344 1 77.5 202 GLN B CA 1
ATOM 5776 C C . GLN B 1 202 ? 4.34 18.109 7.637 1 77.5 202 GLN B C 1
ATOM 5778 O O . GLN B 1 202 ? 4.363 16.906 7.934 1 77.5 202 GLN B O 1
ATOM 5783 N N . ASP B 1 203 ? 3.572 18.641 6.777 1 80.44 203 ASP B N 1
ATOM 5784 C CA . ASP B 1 203 ? 2.654 17.797 6.023 1 80.44 203 ASP B CA 1
ATOM 5785 C C . ASP B 1 203 ? 3.416 16.797 5.164 1 80.44 203 ASP B C 1
ATOM 5787 O O . ASP B 1 203 ? 2.994 15.648 5.023 1 80.44 203 ASP B O 1
ATOM 5791 N N . SER B 1 204 ? 4.5 17.281 4.625 1 85.19 204 SER B N 1
ATOM 5792 C CA . SER B 1 204 ? 5.301 16.422 3.77 1 85.19 204 SER B CA 1
ATOM 5793 C C . SER B 1 204 ? 5.938 15.281 4.57 1 85.19 204 SER B C 1
ATOM 5795 O O . SER B 1 204 ? 5.984 14.141 4.109 1 85.19 204 SER B O 1
ATOM 5797 N N . VAL B 1 205 ? 6.391 15.57 5.672 1 84.5 205 VAL B N 1
ATOM 5798 C CA . VAL B 1 205 ? 7.02 14.562 6.527 1 84.5 205 VAL B CA 1
ATOM 5799 C C . VAL B 1 205 ? 5.977 13.539 6.973 1 84.5 205 VAL B C 1
ATOM 5801 O O . VAL B 1 205 ? 6.25 12.344 7.008 1 84.5 205 VAL B O 1
ATOM 5804 N N . GLN B 1 206 ? 4.859 14.031 7.281 1 83.69 206 GLN B N 1
ATOM 5805 C CA . GLN B 1 206 ? 3.779 13.141 7.691 1 83.69 206 GLN B CA 1
ATOM 5806 C C . GLN B 1 206 ? 3.393 12.188 6.562 1 83.69 206 GLN B C 1
ATOM 5808 O O . GLN B 1 206 ? 3.182 10.992 6.793 1 83.69 206 GLN B O 1
ATOM 5813 N N . ALA B 1 207 ? 3.234 12.766 5.465 1 85.19 207 ALA B N 1
ATOM 5814 C CA . ALA B 1 207 ? 2.908 11.945 4.301 1 85.19 207 ALA B CA 1
ATOM 5815 C C . ALA B 1 207 ? 3.969 10.875 4.07 1 85.19 207 ALA B C 1
ATOM 5817 O O . ALA B 1 207 ? 3.641 9.719 3.803 1 85.19 207 ALA B O 1
ATOM 5818 N N . GLN B 1 208 ? 5.188 11.266 4.148 1 88.44 208 GLN B N 1
ATOM 5819 C CA . GLN B 1 208 ? 6.305 10.344 3.98 1 88.44 208 GLN B CA 1
ATOM 5820 C C . GLN B 1 208 ? 6.246 9.211 5.008 1 88.44 208 GLN B C 1
ATOM 5822 O O . GLN B 1 208 ? 6.445 8.047 4.664 1 88.44 208 GLN B O 1
ATOM 5827 N N . GLU B 1 209 ? 6 9.562 6.191 1 87.75 209 GLU B N 1
ATOM 5828 C CA . GLU B 1 209 ? 5.953 8.57 7.262 1 87.75 209 GLU B CA 1
ATOM 5829 C C . GLU B 1 209 ? 4.828 7.562 7.031 1 87.75 209 GLU B C 1
ATOM 5831 O O . GLU B 1 209 ? 5.016 6.359 7.215 1 87.75 209 GLU B O 1
ATOM 5836 N N . ILE B 1 210 ? 3.717 8.07 6.695 1 88.69 210 ILE B N 1
ATOM 5837 C CA . ILE B 1 210 ? 2.549 7.227 6.465 1 88.69 210 ILE B CA 1
ATOM 5838 C C . ILE B 1 210 ? 2.842 6.238 5.34 1 88.69 210 ILE B C 1
ATOM 5840 O O . ILE B 1 210 ? 2.615 5.035 5.488 1 88.69 210 ILE B O 1
ATOM 5844 N N . LEU B 1 211 ? 3.344 6.75 4.289 1 90.38 211 LEU B N 1
ATOM 5845 C CA . LEU B 1 211 ? 3.6 5.918 3.117 1 90.38 211 LEU B CA 1
ATOM 5846 C C . LEU B 1 211 ? 4.766 4.969 3.371 1 90.38 211 LEU B C 1
ATOM 5848 O O . LEU B 1 211 ? 4.793 3.855 2.84 1 90.38 211 LEU B O 1
ATOM 5852 N N . ASP B 1 212 ? 5.738 5.352 4.176 1 89.06 212 ASP B N 1
ATOM 5853 C CA . ASP B 1 212 ? 6.844 4.48 4.559 1 89.06 212 ASP B CA 1
ATOM 5854 C C . ASP B 1 212 ? 6.348 3.289 5.375 1 89.06 212 ASP B C 1
ATOM 5856 O O . ASP B 1 212 ? 6.844 2.172 5.215 1 89.06 212 ASP B O 1
ATOM 5860 N N . ILE B 1 213 ? 5.434 3.551 6.234 1 89.19 213 ILE B N 1
ATOM 5861 C CA . ILE B 1 213 ? 4.836 2.479 7.02 1 89.19 213 ILE B CA 1
ATOM 5862 C C . ILE B 1 213 ? 4.109 1.504 6.098 1 89.19 213 ILE B C 1
ATOM 5864 O O . ILE B 1 213 ? 4.281 0.288 6.207 1 89.19 213 ILE B O 1
ATOM 5868 N N . ALA B 1 214 ? 3.334 2.049 5.223 1 89.5 214 ALA B N 1
ATOM 5869 C CA . ALA B 1 214 ? 2.602 1.229 4.262 1 89.5 214 ALA B CA 1
ATOM 5870 C C . ALA B 1 214 ? 3.555 0.365 3.439 1 89.5 214 ALA B C 1
ATOM 5872 O O . ALA B 1 214 ? 3.357 -0.847 3.32 1 89.5 214 ALA B O 1
ATOM 5873 N N . ASN B 1 215 ? 4.613 0.986 2.971 1 87.88 215 ASN B N 1
ATOM 5874 C CA . ASN B 1 215 ? 5.594 0.308 2.127 1 87.88 215 ASN B CA 1
ATOM 5875 C C . ASN B 1 215 ? 6.301 -0.815 2.879 1 87.88 215 ASN B C 1
ATOM 5877 O O . ASN B 1 215 ? 6.52 -1.895 2.326 1 87.88 215 ASN B O 1
ATOM 5881 N N . SER B 1 216 ? 6.609 -0.6 4.059 1 87.56 216 SER B N 1
ATOM 5882 C CA . SER B 1 216 ? 7.391 -1.556 4.836 1 87.56 216 SER B CA 1
ATOM 5883 C C . SER B 1 216 ? 6.527 -2.721 5.309 1 87.56 216 SER B C 1
ATOM 5885 O O . SER B 1 216 ? 7.035 -3.816 5.555 1 87.56 216 SER B O 1
ATOM 5887 N N . THR B 1 217 ? 5.277 -2.496 5.422 1 88.25 217 THR B N 1
ATOM 5888 C CA . THR B 1 217 ? 4.414 -3.52 6.008 1 88.25 217 THR B CA 1
ATOM 5889 C C . THR B 1 217 ? 3.762 -4.363 4.918 1 88.25 217 THR B C 1
ATOM 5891 O O . THR B 1 217 ? 3.518 -5.555 5.113 1 88.25 217 THR B O 1
ATOM 5894 N N . VAL B 1 218 ? 3.514 -3.834 3.775 1 84.12 218 VAL B N 1
ATOM 5895 C CA . VAL B 1 218 ? 2.771 -4.5 2.711 1 84.12 218 VAL B CA 1
ATOM 5896 C C . VAL B 1 218 ? 3.523 -5.75 2.26 1 84.12 218 VAL B C 1
ATOM 5898 O O . VAL B 1 218 ? 2.91 -6.785 1.986 1 84.12 218 VAL B O 1
ATOM 5901 N N . SER B 1 219 ? 4.793 -5.711 2.25 1 79.56 219 SER B N 1
ATOM 5902 C CA . SER B 1 219 ? 5.605 -6.82 1.759 1 79.56 219 SER B CA 1
ATOM 5903 C C . SER B 1 219 ? 5.523 -8.023 2.693 1 79.56 219 SER B C 1
ATOM 5905 O O . SER B 1 219 ? 5.629 -9.164 2.252 1 79.56 219 SER B O 1
ATOM 5907 N N . HIS B 1 220 ? 5.289 -7.793 3.924 1 83.38 220 HIS B N 1
ATOM 5908 C CA . HIS B 1 220 ? 5.262 -8.883 4.895 1 83.38 220 HIS B CA 1
ATOM 5909 C C . HIS B 1 220 ? 3.936 -9.625 4.852 1 83.38 220 HIS B C 1
ATOM 5911 O O . HIS B 1 220 ? 3.883 -10.828 5.129 1 83.38 220 HIS B O 1
ATOM 5917 N N . LEU B 1 221 ? 2.941 -9.016 4.465 1 82 221 LEU B N 1
ATOM 5918 C CA . LEU B 1 221 ? 1.621 -9.633 4.512 1 82 221 LEU B CA 1
ATOM 5919 C C . LEU B 1 221 ? 1.312 -10.352 3.203 1 82 221 LEU B C 1
ATOM 5921 O O . LEU B 1 221 ? 0.252 -10.969 3.062 1 82 221 LEU B O 1
ATOM 5925 N N . ARG B 1 222 ? 2.264 -10.297 2.369 1 74.31 222 ARG B N 1
ATOM 5926 C CA . ARG B 1 222 ? 2.125 -11 1.101 1 74.31 222 ARG B CA 1
ATOM 5927 C C . ARG B 1 222 ? 2.047 -12.508 1.318 1 74.31 222 ARG B C 1
ATOM 5929 O O . ARG B 1 222 ? 1.397 -13.219 0.548 1 74.31 222 ARG B O 1
ATOM 5936 N N . SER B 1 223 ? 2.715 -12.922 2.348 1 73.81 223 SER B N 1
ATOM 5937 C CA . SER B 1 223 ? 2.766 -14.352 2.643 1 73.81 223 SER B CA 1
ATOM 5938 C C . SER B 1 223 ? 1.527 -14.797 3.412 1 73.81 223 SER B C 1
ATOM 5940 O O . SER B 1 223 ? 1.427 -15.961 3.811 1 73.81 223 SER B O 1
ATOM 5942 N N . GLY B 1 224 ? 0.608 -13.852 3.568 1 81.5 224 GLY B N 1
ATOM 5943 C CA . GLY B 1 224 ? -0.607 -14.172 4.301 1 81.5 224 GLY B CA 1
ATOM 5944 C C . GLY B 1 224 ? -0.561 -13.734 5.754 1 81.5 224 GLY B C 1
ATOM 5945 O O . GLY B 1 224 ? 0.428 -13.148 6.199 1 81.5 224 GLY B O 1
ATOM 5946 N N . LEU B 1 225 ? -1.641 -13.977 6.328 1 90.12 225 LEU B N 1
ATOM 5947 C CA . LEU B 1 225 ? -1.761 -13.617 7.738 1 90.12 225 LEU B CA 1
ATOM 5948 C C . LEU B 1 225 ? -1.282 -14.758 8.633 1 90.12 225 LEU B C 1
ATOM 5950 O O . LEU B 1 225 ? -2.08 -15.594 9.055 1 90.12 225 LEU B O 1
ATOM 5954 N N . THR B 1 226 ? -0.033 -14.734 8.93 1 89.44 226 THR B N 1
ATOM 5955 C CA . THR B 1 226 ? 0.622 -15.727 9.773 1 89.44 226 THR B CA 1
ATOM 5956 C C . THR B 1 226 ? 1.227 -15.07 11.016 1 89.44 226 THR B C 1
ATOM 5958 O O . THR B 1 226 ? 1.355 -13.844 11.07 1 89.44 226 THR B O 1
ATOM 5961 N N . PRO B 1 227 ? 1.523 -15.875 12.023 1 92.5 227 PRO B N 1
ATOM 5962 C CA . PRO B 1 227 ? 2.162 -15.289 13.203 1 92.5 227 PRO B CA 1
ATOM 5963 C C . PRO B 1 227 ? 3.453 -14.547 12.867 1 92.5 227 PRO B C 1
ATOM 5965 O O . PRO B 1 227 ? 3.729 -13.492 13.445 1 92.5 227 PRO B O 1
ATOM 5968 N N . GLU B 1 228 ? 4.176 -15.047 11.898 1 91.25 228 GLU B N 1
ATOM 5969 C CA . GLU B 1 228 ? 5.438 -14.422 11.516 1 91.25 228 GLU B CA 1
ATOM 5970 C C . GLU B 1 228 ? 5.203 -13.086 10.82 1 91.25 228 GLU B C 1
ATOM 5972 O O . GLU B 1 228 ? 5.836 -12.086 11.164 1 91.25 228 GLU B O 1
ATOM 5977 N N . SER B 1 229 ? 4.297 -13.133 9.82 1 92.31 229 SER B N 1
ATOM 5978 C CA . SER B 1 229 ? 3.996 -11.898 9.102 1 92.31 229 SER B CA 1
ATOM 5979 C C . SER B 1 229 ? 3.342 -10.867 10.016 1 92.31 229 SER B C 1
ATOM 5981 O O . SER B 1 229 ? 3.617 -9.672 9.906 1 92.31 229 SER B O 1
ATOM 5983 N N . ALA B 1 230 ? 2.49 -11.328 10.922 1 95.5 230 ALA B N 1
ATOM 5984 C CA . ALA B 1 230 ? 1.815 -10.453 11.875 1 95.5 230 ALA B CA 1
ATOM 5985 C C . ALA B 1 230 ? 2.816 -9.805 12.82 1 95.5 230 ALA B C 1
ATOM 5987 O O . ALA B 1 230 ? 2.723 -8.609 13.109 1 95.5 230 ALA B O 1
ATOM 5988 N N . LEU B 1 231 ? 3.727 -10.617 13.32 1 95.44 231 LEU B N 1
ATOM 5989 C CA . LEU B 1 231 ? 4.734 -10.117 14.25 1 95.44 231 LEU B CA 1
ATOM 5990 C C . LEU B 1 231 ? 5.617 -9.062 13.578 1 95.44 231 LEU B C 1
ATOM 5992 O O . LEU B 1 231 ? 5.898 -8.016 14.164 1 95.44 231 LEU B O 1
ATOM 5996 N N . ALA B 1 232 ? 6.066 -9.344 12.391 1 94.5 232 ALA B N 1
ATOM 5997 C CA . ALA B 1 232 ? 6.906 -8.398 11.656 1 94.5 232 ALA B CA 1
ATOM 5998 C C . ALA B 1 232 ? 6.168 -7.09 11.398 1 94.5 232 ALA B C 1
ATOM 6000 O O . ALA B 1 232 ? 6.73 -6.008 11.578 1 94.5 232 ALA B O 1
ATOM 6001 N N . THR B 1 233 ? 4.953 -7.215 10.984 1 95.12 233 THR B N 1
ATOM 6002 C CA . THR B 1 233 ? 4.117 -6.055 10.688 1 95.12 233 THR B CA 1
ATOM 6003 C C . THR B 1 233 ? 3.877 -5.227 11.945 1 95.12 233 THR B C 1
ATOM 6005 O O . THR B 1 233 ? 4.031 -4.004 11.93 1 95.12 233 THR B O 1
ATOM 6008 N N . ALA B 1 234 ? 3.5 -5.848 13.023 1 96.31 234 ALA B N 1
ATOM 6009 C CA . ALA B 1 234 ? 3.236 -5.168 14.289 1 96.31 234 ALA B CA 1
ATOM 6010 C C . ALA B 1 234 ? 4.48 -4.445 14.797 1 96.31 234 ALA B C 1
ATOM 6012 O O . ALA B 1 234 ? 4.391 -3.348 15.352 1 96.31 234 ALA B O 1
ATOM 6013 N N . ARG B 1 235 ? 5.605 -5.07 14.625 1 95.38 235 ARG B N 1
ATOM 6014 C CA . ARG B 1 235 ? 6.871 -4.484 15.062 1 95.38 235 ARG B CA 1
ATOM 6015 C C . ARG B 1 235 ? 7.168 -3.201 14.289 1 95.38 235 ARG B C 1
ATOM 6017 O O . ARG B 1 235 ? 7.617 -2.211 14.875 1 95.38 235 ARG B O 1
ATOM 6024 N N . ILE B 1 236 ? 6.949 -3.26 13.047 1 93.62 236 ILE B N 1
ATOM 6025 C CA . ILE B 1 236 ? 7.199 -2.096 12.203 1 93.62 236 ILE B CA 1
ATOM 6026 C C . ILE B 1 236 ? 6.273 -0.952 12.617 1 93.62 236 ILE B C 1
ATOM 6028 O O . ILE B 1 236 ? 6.723 0.184 12.789 1 93.62 236 ILE B O 1
ATOM 6032 N N . ILE B 1 237 ? 5.023 -1.225 12.781 1 94.19 237 ILE B N 1
ATOM 6033 C CA . ILE B 1 237 ? 4.047 -0.2 13.133 1 94.19 237 ILE B CA 1
ATOM 6034 C C . ILE B 1 237 ? 4.383 0.38 14.508 1 94.19 237 ILE B C 1
ATOM 6036 O O . ILE B 1 237 ? 4.395 1.601 14.688 1 94.19 237 ILE B O 1
ATOM 6040 N N . HIS B 1 238 ? 4.688 -0.474 15.422 1 94.44 238 HIS B N 1
ATOM 6041 C CA . HIS B 1 238 ? 4.98 -0.035 16.781 1 94.44 238 HIS B CA 1
ATOM 6042 C C . HIS B 1 238 ? 6.219 0.851 16.828 1 94.44 238 HIS B C 1
ATOM 6044 O O . HIS B 1 238 ? 6.293 1.79 17.625 1 94.44 238 HIS B O 1
ATOM 6050 N N . SER B 1 239 ? 7.164 0.565 15.961 1 91.06 239 SER B N 1
ATOM 6051 C CA . SER B 1 239 ? 8.406 1.329 15.945 1 91.06 239 SER B CA 1
ATOM 6052 C C . SER B 1 239 ? 8.211 2.691 15.289 1 91.06 239 SER B C 1
ATOM 6054 O O . SER B 1 239 ? 8.953 3.635 15.57 1 91.06 239 SER B O 1
ATOM 6056 N N . ARG B 1 240 ? 7.195 2.801 14.508 1 88.25 240 ARG B N 1
ATOM 6057 C CA . ARG B 1 240 ? 7.051 4.016 13.711 1 88.25 240 ARG B CA 1
ATOM 6058 C C . ARG B 1 240 ? 5.887 4.863 14.211 1 88.25 240 ARG B C 1
ATOM 6060 O O . ARG B 1 240 ? 5.824 6.062 13.938 1 88.25 240 ARG B O 1
ATOM 6067 N N . VAL B 1 241 ? 4.984 4.219 14.859 1 86.94 241 VAL B N 1
ATOM 6068 C CA . VAL B 1 241 ? 3.793 4.914 15.344 1 86.94 241 VAL B CA 1
ATOM 6069 C C . VAL B 1 241 ? 3.834 5.004 16.859 1 86.94 241 VAL B C 1
ATOM 6071 O O . VAL B 1 241 ? 4.219 4.051 17.547 1 86.94 241 VAL B O 1
ATOM 6074 N N . ALA B 1 242 ? 3.43 6.125 17.328 1 84.88 242 ALA B N 1
ATOM 6075 C CA . ALA B 1 242 ? 3.467 6.348 18.781 1 84.88 242 ALA B CA 1
ATOM 6076 C C . ALA B 1 242 ? 2.223 5.777 19.453 1 84.88 242 ALA B C 1
ATOM 6078 O O . ALA B 1 242 ? 1.332 6.527 19.859 1 84.88 242 ALA B O 1
ATOM 6079 N N . VAL B 1 243 ? 2.186 4.574 19.672 1 90.75 243 VAL B N 1
ATOM 6080 C CA . VAL B 1 243 ? 1.091 3.883 20.344 1 90.75 243 VAL B CA 1
ATOM 6081 C C . VAL B 1 243 ? 1.639 3.047 21.484 1 90.75 243 VAL B C 1
ATOM 6083 O O . VAL B 1 243 ? 2.848 2.826 21.594 1 90.75 243 VAL B O 1
ATOM 6086 N N . GLY B 1 244 ? 0.755 2.752 22.422 1 91.88 244 GLY B N 1
ATOM 6087 C CA . GLY B 1 244 ? 1.155 1.895 23.531 1 91.88 244 GLY B CA 1
ATOM 6088 C C . GLY B 1 244 ? 1.469 0.474 23.094 1 91.88 244 GLY B C 1
ATOM 6089 O O . GLY B 1 244 ? 2.449 -0.117 23.562 1 91.88 244 GLY B O 1
ATOM 6090 N N . ALA B 1 245 ? 0.609 -0.015 22.234 1 95.25 245 ALA B N 1
ATOM 6091 C CA . ALA B 1 245 ? 0.793 -1.381 21.75 1 95.25 245 ALA B CA 1
ATOM 6092 C C . ALA B 1 245 ? 0.087 -1.592 20.406 1 95.25 245 ALA B C 1
ATOM 6094 O O . ALA B 1 245 ? -0.84 -0.854 20.062 1 95.25 245 ALA B O 1
ATOM 6095 N N . VAL B 1 246 ? 0.633 -2.525 19.688 1 96.81 246 VAL B N 1
ATOM 6096 C CA . VAL B 1 246 ? 0.03 -2.949 18.438 1 96.81 246 VAL B CA 1
ATOM 6097 C C . VAL B 1 246 ? -0.233 -4.453 18.469 1 96.81 246 VAL B C 1
ATOM 6099 O O . VAL B 1 246 ? 0.611 -5.227 18.922 1 96.81 246 VAL B O 1
ATOM 6102 N N . ALA B 1 247 ? -1.416 -4.836 18.031 1 97.06 247 ALA B N 1
ATOM 6103 C CA . ALA B 1 247 ? -1.742 -6.258 17.984 1 97.06 247 ALA B CA 1
ATOM 6104 C C . ALA B 1 247 ? -2.432 -6.617 16.672 1 97.06 247 ALA B C 1
ATOM 6106 O O . ALA B 1 247 ? -3.121 -5.781 16.078 1 97.06 247 ALA B O 1
ATOM 6107 N N . ILE B 1 248 ? -2.188 -7.746 16.234 1 97.38 248 ILE B N 1
ATOM 6108 C CA . ILE B 1 248 ? -2.852 -8.312 15.062 1 97.38 248 ILE B CA 1
ATOM 6109 C C . ILE B 1 248 ? -3.445 -9.672 15.422 1 97.38 248 ILE B C 1
ATOM 6111 O O . ILE B 1 248 ? -2.816 -10.469 16.125 1 97.38 248 ILE B O 1
ATOM 6115 N N . THR B 1 249 ? -4.66 -9.93 14.961 1 96.69 249 THR B N 1
ATOM 6116 C CA . THR B 1 249 ? -5.332 -11.18 15.289 1 96.69 249 THR B CA 1
ATOM 6117 C C . THR B 1 249 ? -5.848 -11.867 14.031 1 96.69 249 THR B C 1
ATOM 6119 O O . THR B 1 249 ? -5.938 -11.242 12.969 1 96.69 249 THR B O 1
ATOM 6122 N N . ASP B 1 250 ? -6.043 -13.055 14.148 1 94.69 250 ASP B N 1
ATOM 6123 C CA . ASP B 1 250 ? -6.906 -13.727 13.188 1 94.69 250 ASP B CA 1
ATOM 6124 C C . ASP B 1 250 ? -8.344 -13.805 13.695 1 94.69 250 ASP B C 1
ATOM 6126 O O . ASP B 1 250 ? -8.789 -12.938 14.445 1 94.69 250 ASP B O 1
ATOM 6130 N N . GLU B 1 251 ? -9.102 -14.719 13.234 1 93.75 251 GLU B N 1
ATOM 6131 C CA . GLU B 1 251 ? -10.508 -14.789 13.609 1 93.75 251 GLU B CA 1
ATOM 6132 C C . GLU B 1 251 ? -10.672 -15.281 15.047 1 93.75 251 GLU B C 1
ATOM 6134 O O . GLU B 1 251 ? -11.703 -15.023 15.68 1 93.75 251 GLU B O 1
ATOM 6139 N N . THR B 1 252 ? -9.594 -15.898 15.578 1 92 252 THR B N 1
ATOM 6140 C CA . THR B 1 252 ? -9.773 -16.578 16.859 1 92 252 THR B CA 1
ATOM 6141 C C . THR B 1 252 ? -8.656 -16.203 17.828 1 92 252 THR B C 1
ATOM 6143 O O . THR B 1 252 ? -8.891 -16.062 19.031 1 92 252 THR B O 1
ATOM 6146 N N . ASN B 1 253 ? -7.496 -16.047 17.297 1 93.69 253 ASN B N 1
ATOM 6147 C CA . ASN B 1 253 ? -6.332 -15.906 18.172 1 93.69 253 ASN B CA 1
ATOM 6148 C C . ASN B 1 253 ? -5.594 -14.594 17.906 1 93.69 253 ASN B C 1
ATOM 6150 O O . ASN B 1 253 ? -5.707 -14.016 16.828 1 93.69 253 ASN B O 1
ATOM 6154 N N . VAL B 1 254 ? -4.898 -14.242 18.984 1 95.56 254 VAL B N 1
ATOM 6155 C CA . VAL B 1 254 ? -3.945 -13.148 18.828 1 95.56 254 VAL B CA 1
ATOM 6156 C C . VAL B 1 254 ? -2.682 -13.656 18.141 1 95.56 254 VAL B C 1
ATOM 6158 O O . VAL B 1 254 ? -2.043 -14.594 18.625 1 95.56 254 VAL B O 1
ATOM 6161 N N . LEU B 1 255 ? -2.336 -13.109 17.031 1 95.31 255 LEU B N 1
ATOM 6162 C CA . LEU B 1 255 ? -1.177 -13.562 16.281 1 95.31 255 LEU B CA 1
ATOM 6163 C C . LEU B 1 255 ? 0.092 -12.859 16.75 1 95.31 255 LEU B C 1
ATOM 6165 O O . LEU B 1 255 ? 1.167 -13.461 16.766 1 95.31 255 LEU B O 1
ATOM 6169 N N . ALA B 1 256 ? -0.071 -11.57 17.062 1 96.56 256 ALA B N 1
ATOM 6170 C CA . ALA B 1 256 ? 1.075 -10.781 17.5 1 96.56 256 ALA B CA 1
ATOM 6171 C C . ALA B 1 256 ? 0.636 -9.648 18.422 1 96.56 256 ALA B C 1
ATOM 6173 O O . ALA B 1 256 ? -0.455 -9.094 18.266 1 96.56 256 ALA B O 1
ATOM 6174 N N . HIS B 1 257 ? 1.393 -9.375 19.391 1 96.12 257 HIS B N 1
ATOM 6175 C CA . HIS B 1 257 ? 1.24 -8.25 20.297 1 96.12 257 HIS B CA 1
ATOM 6176 C C . HIS B 1 257 ? 2.594 -7.645 20.656 1 96.12 257 HIS B C 1
ATOM 6178 O O . HIS B 1 257 ? 3.463 -8.336 21.203 1 96.12 257 HIS B O 1
ATOM 6184 N N . ILE B 1 258 ? 2.727 -6.402 20.391 1 96.19 258 ILE B N 1
ATOM 6185 C CA . ILE B 1 258 ? 3.969 -5.703 20.703 1 96.19 258 ILE B CA 1
ATOM 6186 C C . ILE B 1 258 ? 3.664 -4.445 21.5 1 96.19 258 ILE B C 1
ATOM 6188 O O . ILE B 1 258 ? 2.781 -3.664 21.141 1 96.19 258 ILE B O 1
ATOM 6192 N N . GLY B 1 259 ? 4.414 -4.211 22.594 1 94.5 259 GLY B N 1
ATOM 6193 C CA . GLY B 1 259 ? 4.238 -3.008 23.391 1 94.5 259 GLY B CA 1
ATOM 6194 C C . GLY B 1 259 ? 3.764 -3.291 24.812 1 94.5 259 GLY B C 1
ATOM 6195 O O . GLY B 1 259 ? 3.941 -4.398 25.312 1 94.5 259 GLY B O 1
ATOM 6196 N N . VAL B 1 260 ? 3.188 -2.365 25.422 1 92.94 260 VAL B N 1
ATOM 6197 C CA . VAL B 1 260 ? 2.752 -2.482 26.812 1 92.94 260 VAL B CA 1
ATOM 6198 C C . VAL B 1 260 ? 1.625 -3.508 26.906 1 92.94 260 VAL B C 1
ATOM 6200 O O . VAL B 1 260 ? 0.882 -3.723 25.953 1 92.94 260 VAL B O 1
ATOM 6203 N N . GLY B 1 261 ? 1.532 -4.215 28.062 1 89.25 261 GLY B N 1
ATOM 6204 C CA . GLY B 1 261 ? 0.512 -5.23 28.266 1 89.25 261 GLY B CA 1
ATOM 6205 C C . GLY B 1 261 ? 0.922 -6.598 27.75 1 89.25 261 GLY B C 1
ATOM 6206 O O . GLY B 1 261 ? 0.101 -7.52 27.703 1 89.25 261 GLY B O 1
ATOM 6207 N N . ASP B 1 262 ? 2.193 -6.676 27.359 1 89.19 262 ASP B N 1
ATOM 6208 C CA . ASP B 1 262 ? 2.697 -7.918 26.781 1 89.19 262 ASP B CA 1
ATOM 6209 C C . ASP B 1 262 ? 2.775 -9.023 27.828 1 89.19 262 ASP B C 1
ATOM 6211 O O . ASP B 1 262 ? 3.074 -10.172 27.516 1 89.19 262 ASP B O 1
ATOM 6215 N N . ASP B 1 263 ? 2.482 -8.742 29.016 1 87.31 263 ASP B N 1
ATOM 6216 C CA . ASP B 1 263 ? 2.51 -9.719 30.094 1 87.31 263 ASP B CA 1
ATOM 6217 C C . ASP B 1 263 ? 1.251 -10.586 30.078 1 87.31 263 ASP B C 1
ATOM 6219 O O . ASP B 1 263 ? 1.274 -11.734 30.531 1 87.31 263 ASP B O 1
ATOM 6223 N N . HIS B 1 264 ? 0.134 -10 29.594 1 87.06 264 HIS B N 1
ATOM 6224 C CA . HIS B 1 264 ? -1.097 -10.781 29.641 1 87.06 264 HIS B CA 1
ATOM 6225 C C . HIS B 1 264 ? -1.765 -10.844 28.266 1 87.06 264 HIS B C 1
ATOM 6227 O O . HIS B 1 264 ? -2.645 -11.672 28.031 1 87.06 264 HIS B O 1
ATOM 6233 N N . HIS B 1 265 ? -1.439 -9.969 27.406 1 88.62 265 HIS B N 1
ATOM 6234 C CA . HIS B 1 265 ? -1.859 -10.094 26.016 1 88.62 265 HIS B CA 1
ATOM 6235 C C . HIS B 1 265 ? -0.817 -10.844 25.188 1 88.62 265 HIS B C 1
ATOM 6237 O O . HIS B 1 265 ? 0.056 -10.234 24.578 1 88.62 265 HIS B O 1
ATOM 6243 N N . LEU B 1 266 ? -1.026 -12.133 25.047 1 87.44 266 LEU B N 1
ATOM 6244 C CA . LEU B 1 266 ? 0.017 -13 24.5 1 87.44 266 LEU B CA 1
ATOM 6245 C C . LEU B 1 266 ? -0.363 -13.508 23.109 1 87.44 266 LEU B C 1
ATOM 6247 O O . LEU B 1 266 ? -1.519 -13.859 22.875 1 87.44 266 LEU B O 1
ATOM 6251 N N . ALA B 1 267 ? 0.664 -13.508 22.344 1 90.81 267 ALA B N 1
ATOM 6252 C CA . ALA B 1 267 ? 0.479 -14.117 21.031 1 90.81 267 ALA B CA 1
ATOM 6253 C C . ALA B 1 267 ? 0.155 -15.602 21.141 1 90.81 267 ALA B C 1
ATOM 6255 O O . ALA B 1 267 ? 0.727 -16.297 21.984 1 90.81 267 ALA B O 1
ATOM 6256 N N . GLY B 1 268 ? -0.695 -16.078 20.297 1 89.56 268 GLY B N 1
ATOM 6257 C CA . GLY B 1 268 ? -1.054 -17.484 20.312 1 89.56 268 GLY B CA 1
ATOM 6258 C C . GLY B 1 268 ? -2.256 -17.797 21.172 1 89.56 268 GLY B C 1
ATOM 6259 O O . GLY B 1 268 ? -2.795 -18.906 21.125 1 89.56 268 GLY B O 1
ATOM 6260 N N . ARG B 1 269 ? -2.715 -16.891 21.938 1 89.81 269 ARG B N 1
ATOM 6261 C CA . ARG B 1 269 ? -3.861 -17.078 22.828 1 89.81 269 ARG B CA 1
ATOM 6262 C C . ARG B 1 269 ? -5.145 -16.578 22.172 1 89.81 269 ARG B C 1
ATOM 6264 O O . ARG B 1 269 ? -5.105 -15.758 21.266 1 89.81 269 ARG B O 1
ATOM 6271 N N . PRO B 1 270 ? -6.23 -17.062 22.688 1 90.88 270 PRO B N 1
ATOM 6272 C CA . PRO B 1 270 ? -7.508 -16.609 22.125 1 90.88 270 PRO B CA 1
ATOM 6273 C C . PRO B 1 270 ? -7.805 -15.148 22.438 1 90.88 270 PRO B C 1
ATOM 6275 O O . PRO B 1 270 ? -7.359 -14.633 23.469 1 90.88 270 PRO B O 1
ATOM 6278 N N . ILE B 1 271 ? -8.57 -14.578 21.578 1 90.44 271 ILE B N 1
ATOM 6279 C CA . ILE B 1 271 ? -8.992 -13.195 21.734 1 90.44 271 ILE B CA 1
ATOM 6280 C C . ILE B 1 271 ? -9.875 -13.055 22.969 1 90.44 271 ILE B C 1
ATOM 6282 O O . ILE B 1 271 ? -10.844 -13.805 23.141 1 90.44 271 ILE B O 1
ATOM 6286 N N . VAL B 1 272 ? -9.539 -12.07 23.797 1 81.94 272 VAL B N 1
ATOM 6287 C CA . VAL B 1 272 ? -10.234 -11.961 25.078 1 81.94 272 VAL B CA 1
ATOM 6288 C C . VAL B 1 272 ? -11.07 -10.68 25.094 1 81.94 272 VAL B C 1
ATOM 6290 O O . VAL B 1 272 ? -12.047 -10.578 25.844 1 81.94 272 VAL B O 1
ATOM 6293 N N . THR B 1 273 ? -10.789 -9.703 24.375 1 86.44 273 THR B N 1
ATOM 6294 C CA . THR B 1 273 ? -11.461 -8.406 24.438 1 86.44 273 THR B CA 1
ATOM 6295 C C . THR B 1 273 ? -12.773 -8.43 23.672 1 86.44 273 THR B C 1
ATOM 6297 O O . THR B 1 273 ? -12.828 -8.906 22.531 1 86.44 273 THR B O 1
ATOM 6300 N N . GLU B 1 274 ? -13.812 -7.922 24.266 1 87.69 274 GLU B N 1
ATOM 6301 C CA . GLU B 1 274 ? -15.141 -7.887 23.656 1 87.69 274 GLU B CA 1
ATOM 6302 C C . GLU B 1 274 ? -15.156 -6.984 22.422 1 87.69 274 GLU B C 1
ATOM 6304 O O . GLU B 1 274 ? -15.891 -7.246 21.469 1 87.69 274 GLU B O 1
ATOM 6309 N N . ALA B 1 275 ? -14.5 -5.961 22.516 1 92.75 275 ALA B N 1
ATOM 6310 C CA . ALA B 1 275 ? -14.453 -5.016 21.391 1 92.75 275 ALA B CA 1
ATOM 6311 C C . ALA B 1 275 ? -13.914 -5.68 20.125 1 92.75 275 ALA B C 1
ATOM 6313 O O . ALA B 1 275 ? -14.422 -5.441 19.031 1 92.75 275 ALA B O 1
ATOM 6314 N N . THR B 1 276 ? -12.922 -6.492 20.297 1 94.25 276 THR B N 1
ATOM 6315 C CA . THR B 1 276 ? -12.344 -7.199 19.172 1 94.25 276 THR B CA 1
ATOM 6316 C C . THR B 1 276 ? -13.359 -8.148 18.547 1 94.25 276 THR B C 1
ATOM 6318 O O . THR B 1 276 ? -13.469 -8.242 17.328 1 94.25 276 THR B O 1
ATOM 6321 N N . ARG B 1 277 ? -14.055 -8.82 19.344 1 93.31 277 ARG B N 1
ATOM 6322 C CA . ARG B 1 277 ? -15.07 -9.758 18.859 1 93.31 277 ARG B CA 1
ATOM 6323 C C . ARG B 1 277 ? -16.156 -9.031 18.078 1 93.31 277 ARG B C 1
ATOM 6325 O O . ARG B 1 277 ? -16.656 -9.547 17.078 1 93.31 277 ARG B O 1
ATOM 6332 N N . THR B 1 278 ? -16.484 -7.895 18.562 1 94.44 278 THR B N 1
ATOM 6333 C CA . THR B 1 278 ? -17.5 -7.094 17.906 1 94.44 278 THR B CA 1
ATOM 6334 C C . THR B 1 278 ? -17.047 -6.707 16.5 1 94.44 278 THR B C 1
ATOM 6336 O O . THR B 1 278 ? -17.828 -6.777 15.547 1 94.44 278 THR B O 1
ATOM 6339 N N . VAL B 1 279 ? -15.828 -6.363 16.359 1 96.44 279 VAL B N 1
ATOM 6340 C CA . VAL B 1 279 ? -15.289 -5.965 15.055 1 96.44 279 VAL B CA 1
ATOM 6341 C C . VAL B 1 279 ? -15.203 -7.18 14.133 1 96.44 279 VAL B C 1
ATOM 6343 O O . VAL B 1 279 ? -15.469 -7.07 12.93 1 96.44 279 VAL B O 1
ATOM 6346 N N . LEU B 1 280 ? -14.852 -8.297 14.695 1 95.69 280 LEU B N 1
ATOM 6347 C CA . LEU B 1 280 ? -14.781 -9.531 13.914 1 95.69 280 LEU B CA 1
ATOM 6348 C C . LEU B 1 280 ? -16.156 -9.922 13.383 1 95.69 280 LEU B C 1
ATOM 6350 O O . LEU B 1 280 ? -16.266 -10.445 12.273 1 95.69 280 LEU B O 1
ATOM 6354 N N . GLU B 1 281 ? -17.125 -9.641 14.07 1 93.62 281 GLU B N 1
ATOM 6355 C CA . GLU B 1 281 ? -18.5 -10.016 13.711 1 93.62 281 GLU B CA 1
ATOM 6356 C C . GLU B 1 281 ? -19.109 -9 12.75 1 93.62 281 GLU B C 1
ATOM 6358 O O . GLU B 1 281 ? -19.766 -9.375 11.773 1 93.62 281 GLU B O 1
ATOM 6363 N N . THR B 1 282 ? -18.906 -7.707 13.008 1 94.19 282 THR B N 1
ATOM 6364 C CA . THR B 1 282 ? -19.594 -6.668 12.25 1 94.19 282 THR B CA 1
ATOM 6365 C C . THR B 1 282 ? -18.766 -6.246 11.039 1 94.19 282 THR B C 1
ATOM 6367 O O . THR B 1 282 ? -19.328 -5.758 10.047 1 94.19 282 THR B O 1
ATOM 6370 N N . GLY B 1 283 ? -17.5 -6.285 11.188 1 94.94 283 GLY B N 1
ATOM 6371 C CA . GLY B 1 283 ? -16.625 -5.82 10.125 1 94.94 283 GLY B CA 1
ATOM 6372 C C . GLY B 1 283 ? -16.453 -4.312 10.102 1 94.94 283 GLY B C 1
ATOM 6373 O O . GLY B 1 283 ? -16 -3.746 9.102 1 94.94 283 GLY B O 1
ATOM 6374 N N . GLN B 1 284 ? -16.859 -3.658 11.141 1 94.88 284 GLN B N 1
ATOM 6375 C CA . GLN B 1 284 ? -16.766 -2.205 11.219 1 94.88 284 GLN B CA 1
ATOM 6376 C C . GLN B 1 284 ? -15.656 -1.769 12.164 1 94.88 284 GLN B C 1
ATOM 6378 O O . GLN B 1 284 ? -15.539 -2.287 13.273 1 94.88 284 GLN B O 1
ATOM 6383 N N . PRO B 1 285 ? -14.836 -0.843 11.672 1 96.75 285 PRO B N 1
ATOM 6384 C CA . PRO B 1 285 ? -13.789 -0.338 12.555 1 96.75 285 PRO B CA 1
ATOM 6385 C C . PRO B 1 285 ? -14.352 0.348 13.805 1 96.75 285 PRO B C 1
ATOM 6387 O O . PRO B 1 285 ? -15.438 0.933 13.75 1 96.75 285 PRO B O 1
ATOM 6390 N N . MET B 1 286 ? -13.609 0.345 14.906 1 96 286 MET B N 1
ATOM 6391 C CA . MET B 1 286 ? -14.07 0.915 16.172 1 96 286 MET B CA 1
ATOM 6392 C C . MET B 1 286 ? -12.977 1.744 16.828 1 96 286 MET B C 1
ATOM 6394 O O . MET B 1 286 ? -11.805 1.354 16.812 1 96 286 MET B O 1
ATOM 6398 N N . PHE B 1 287 ? -13.391 2.871 17.328 1 95.12 287 PHE B N 1
ATOM 6399 C CA . PHE B 1 287 ? -12.547 3.725 18.156 1 95.12 287 PHE B CA 1
ATOM 6400 C C . PHE B 1 287 ? -13.078 3.801 19.578 1 95.12 287 PHE B C 1
ATOM 6402 O O . PHE B 1 287 ? -14.195 4.277 19.812 1 95.12 287 PHE B O 1
ATOM 6409 N N . LEU B 1 288 ? -12.297 3.281 20.531 1 92.69 288 LEU B N 1
ATOM 6410 C CA . LEU B 1 288 ? -12.695 3.268 21.922 1 92.69 288 LEU B CA 1
ATOM 6411 C C . LEU B 1 288 ? -11.883 4.27 22.734 1 92.69 288 LEU B C 1
ATOM 6413 O O . LEU B 1 288 ? -10.656 4.156 22.812 1 92.69 288 LEU B O 1
ATOM 6417 N N . SER B 1 289 ? -12.531 5.211 23.406 1 87.38 289 SER B N 1
ATOM 6418 C CA . SER B 1 289 ? -11.836 6.273 24.125 1 87.38 289 SER B CA 1
ATOM 6419 C C . SER B 1 289 ? -11.75 5.965 25.609 1 87.38 289 SER B C 1
ATOM 6421 O O . SER B 1 289 ? -11.164 6.734 26.375 1 87.38 289 SER B O 1
ATOM 6423 N N . ALA B 1 290 ? -12.406 4.863 26.031 1 83.94 290 ALA B N 1
ATOM 6424 C CA . ALA B 1 290 ? -12.414 4.551 27.453 1 83.94 290 ALA B CA 1
ATOM 6425 C C . ALA B 1 290 ? -11.961 3.113 27.703 1 83.94 290 ALA B C 1
ATOM 6427 O O . ALA B 1 290 ? -12.18 2.234 26.859 1 83.94 290 ALA B O 1
ATOM 6428 N N . LYS B 1 291 ? -11.406 2.955 28.844 1 83.81 291 LYS B N 1
ATOM 6429 C CA . LYS B 1 291 ? -10.898 1.651 29.25 1 83.81 291 LYS B CA 1
ATOM 6430 C C . LYS B 1 291 ? -12.016 0.616 29.312 1 83.81 291 LYS B C 1
ATOM 6432 O O . LYS B 1 291 ? -11.82 -0.544 28.953 1 83.81 291 LYS B O 1
ATOM 6437 N N . GLU B 1 292 ? -13.125 1.015 29.719 1 81.56 292 GLU B N 1
ATOM 6438 C CA . GLU B 1 292 ? -14.25 0.11 29.938 1 81.56 292 GLU B CA 1
ATOM 6439 C C . GLU B 1 292 ? -14.727 -0.495 28.609 1 81.56 292 GLU B C 1
ATOM 6441 O O . GLU B 1 292 ? -15.195 -1.635 28.578 1 81.56 292 GLU B O 1
ATOM 6446 N N . GLY B 1 293 ? -14.547 0.171 27.609 1 84.81 293 GLY B N 1
ATOM 6447 C CA . GLY B 1 293 ? -15.016 -0.296 26.312 1 84.81 293 GLY B CA 1
ATOM 6448 C C . GLY B 1 293 ? -14.125 -1.365 25.719 1 84.81 293 GLY B C 1
ATOM 6449 O O . GLY B 1 293 ? -14.57 -2.139 24.859 1 84.81 293 GLY B O 1
ATOM 6450 N N . ILE B 1 294 ? -12.898 -1.41 26.172 1 85.81 294 ILE B N 1
ATOM 6451 C CA . ILE B 1 294 ? -11.938 -2.369 25.641 1 85.81 294 ILE B CA 1
ATOM 6452 C C . ILE B 1 294 ? -12.289 -3.775 26.125 1 85.81 294 ILE B C 1
ATOM 6454 O O . ILE B 1 294 ? -12.234 -4.734 25.344 1 85.81 294 ILE B O 1
ATOM 6458 N N . GLY B 1 295 ? -12.75 -3.908 27.422 1 79.25 295 GLY B N 1
ATOM 6459 C CA . GLY B 1 295 ? -13.242 -5.164 27.969 1 79.25 295 GLY B CA 1
ATOM 6460 C C . GLY B 1 295 ? -12.133 -6.133 28.328 1 79.25 295 GLY B C 1
ATOM 6461 O O . GLY B 1 295 ? -12.266 -7.34 28.109 1 79.25 295 GLY B O 1
ATOM 6462 N N . CYS B 1 296 ? -10.945 -5.555 28.641 1 81.81 296 CYS B N 1
ATOM 6463 C CA . CYS B 1 296 ? -9.898 -6.434 29.156 1 81.81 296 CYS B CA 1
ATOM 6464 C C . CYS B 1 296 ? -10.164 -6.789 30.625 1 81.81 296 CYS B C 1
ATOM 6466 O O . CYS B 1 296 ? -10.438 -5.91 31.438 1 81.81 296 CYS B O 1
ATOM 6468 N N . GLY B 1 297 ? -10.227 -8.031 30.984 1 77.56 297 GLY B N 1
ATOM 6469 C CA . GLY B 1 297 ? -10.547 -8.5 32.312 1 77.56 297 GLY B CA 1
ATOM 6470 C C . GLY B 1 297 ? -9.406 -8.328 33.312 1 77.56 297 GLY B C 1
ATOM 6471 O O . GLY B 1 297 ? -9.594 -8.469 34.531 1 77.56 297 GLY B O 1
ATOM 6472 N N . HIS B 1 298 ? -8.297 -7.922 32.875 1 84.44 298 HIS B N 1
ATOM 6473 C CA . HIS B 1 298 ? -7.16 -7.75 33.75 1 84.44 298 HIS B CA 1
ATOM 6474 C C . HIS B 1 298 ? -7.223 -6.406 34.469 1 84.44 298 HIS B C 1
ATOM 6476 O O . HIS B 1 298 ? -7.285 -5.355 33.844 1 84.44 298 HIS B O 1
ATOM 6482 N N . PRO B 1 299 ? -7.246 -6.383 35.688 1 80.75 299 PRO B N 1
ATOM 6483 C CA . PRO B 1 299 ? -7.465 -5.156 36.438 1 80.75 299 PRO B CA 1
ATOM 6484 C C . PRO B 1 299 ? -6.348 -4.133 36.25 1 80.75 299 PRO B C 1
ATOM 6486 O O . PRO B 1 299 ? -6.594 -2.926 36.344 1 80.75 299 PRO B O 1
ATOM 6489 N N . ASN B 1 300 ? -5.137 -4.516 36 1 84.19 300 ASN B N 1
ATOM 6490 C CA . ASN B 1 300 ? -4.02 -3.58 35.906 1 84.19 300 ASN B CA 1
ATOM 6491 C C . ASN B 1 300 ? -3.594 -3.371 34.438 1 84.19 300 ASN B C 1
ATOM 6493 O O . ASN B 1 300 ? -2.432 -3.066 34.188 1 84.19 300 ASN B O 1
ATOM 6497 N N . CYS B 1 301 ? -4.566 -3.479 33.625 1 88.12 301 CYS B N 1
ATOM 6498 C CA . CYS B 1 301 ? -4.223 -3.268 32.219 1 88.12 301 CYS B CA 1
ATOM 6499 C C . CYS B 1 301 ? -3.98 -1.791 31.922 1 88.12 301 CYS B C 1
ATOM 6501 O O . CYS B 1 301 ? -4.801 -0.944 32.281 1 88.12 301 CYS B O 1
ATOM 6503 N N . PRO B 1 302 ? -2.939 -1.534 31.328 1 88.94 302 PRO B N 1
ATOM 6504 C CA . PRO B 1 302 ? -2.553 -0.135 31.141 1 88.94 302 PRO B CA 1
ATOM 6505 C C . PRO B 1 302 ? -3.326 0.541 30 1 88.94 302 PRO B C 1
ATOM 6507 O O . PRO B 1 302 ? -3.184 1.747 29.781 1 88.94 302 PRO B O 1
ATOM 6510 N N . PHE B 1 303 ? -4.199 -0.155 29.312 1 90.44 303 PHE B N 1
ATOM 6511 C CA . PHE B 1 303 ? -4.871 0.393 28.141 1 90.44 303 PHE B CA 1
ATOM 6512 C C . PHE B 1 303 ? -5.949 1.392 28.547 1 90.44 303 PHE B C 1
ATOM 6514 O O . PHE B 1 303 ? -6.73 1.127 29.469 1 90.44 303 PHE B O 1
ATOM 6521 N N . ALA B 1 304 ? -5.91 2.541 27.875 1 89 304 ALA B N 1
ATOM 6522 C CA . ALA B 1 304 ? -6.902 3.578 28.156 1 89 304 ALA B CA 1
ATOM 6523 C C . ALA B 1 304 ? -7.793 3.812 26.938 1 89 304 ALA B C 1
ATOM 6525 O O . ALA B 1 304 ? -8.914 4.32 27.062 1 89 304 ALA B O 1
ATOM 6526 N N . SER B 1 305 ? -7.285 3.512 25.781 1 91.81 305 SER B N 1
ATOM 6527 C CA . SER B 1 305 ? -8.008 3.646 24.531 1 91.81 305 SER B CA 1
ATOM 6528 C C . SER B 1 305 ? -7.586 2.568 23.531 1 91.81 305 SER B C 1
ATOM 6530 O O . SER B 1 305 ? -6.562 1.907 23.719 1 91.81 305 SER B O 1
ATOM 6532 N N . ALA B 1 306 ? -8.484 2.4 22.562 1 94.88 306 ALA B N 1
ATOM 6533 C CA . ALA B 1 306 ? -8.156 1.356 21.594 1 94.88 306 ALA B CA 1
ATOM 6534 C C . ALA B 1 306 ? -8.781 1.659 20.234 1 94.88 306 ALA B C 1
ATOM 6536 O O . ALA B 1 306 ? -9.844 2.283 20.156 1 94.88 306 ALA B O 1
ATOM 6537 N N . ILE B 1 307 ? -8.016 1.332 19.203 1 96.56 307 ILE B N 1
ATOM 6538 C CA . ILE B 1 307 ? -8.5 1.333 17.828 1 96.56 307 ILE B CA 1
ATOM 6539 C C . ILE B 1 307 ? -8.445 -0.084 17.266 1 96.56 307 ILE B C 1
ATOM 6541 O O . ILE B 1 307 ? -7.398 -0.733 17.297 1 96.56 307 ILE B O 1
ATOM 6545 N N . ILE B 1 308 ? -9.578 -0.57 16.781 1 97.75 308 ILE B N 1
ATOM 6546 C CA . ILE B 1 308 ? -9.648 -1.91 16.219 1 97.75 308 ILE B CA 1
ATOM 6547 C C . ILE B 1 308 ? -10.242 -1.842 14.805 1 97.75 308 ILE B C 1
ATOM 6549 O O . ILE B 1 308 ? -11.352 -1.344 14.617 1 97.75 308 ILE B O 1
ATOM 6553 N N . VAL B 1 309 ? -9.461 -2.354 13.836 1 97.88 309 VAL B N 1
ATOM 6554 C CA . VAL B 1 309 ? -9.938 -2.326 12.453 1 97.88 309 VAL B CA 1
ATOM 6555 C C . VAL B 1 309 ? -9.922 -3.74 11.875 1 97.88 309 VAL B C 1
ATOM 6557 O O . VAL B 1 309 ? -9.023 -4.531 12.172 1 97.88 309 VAL B O 1
ATOM 6560 N N . PRO B 1 310 ? -10.914 -4.066 11.031 1 97.5 310 PRO B N 1
ATOM 6561 C CA . PRO B 1 310 ? -10.992 -5.418 10.477 1 97.5 310 PRO B CA 1
ATOM 6562 C C . PRO B 1 310 ? -10.055 -5.629 9.289 1 97.5 310 PRO B C 1
ATOM 6564 O O . PRO B 1 310 ? -9.781 -4.688 8.539 1 97.5 310 PRO B O 1
ATOM 6567 N N . LEU B 1 311 ? -9.516 -6.746 9.219 1 96.44 311 LEU B N 1
ATOM 6568 C CA . LEU B 1 311 ? -8.812 -7.242 8.039 1 96.44 311 LEU B CA 1
ATOM 6569 C C . LEU B 1 311 ? -9.688 -8.211 7.258 1 96.44 311 LEU B C 1
ATOM 6571 O O . LEU B 1 311 ? -10.109 -9.242 7.789 1 96.44 311 LEU B O 1
ATOM 6575 N N . THR B 1 312 ? -9.922 -7.926 6 1 93.31 312 THR B N 1
ATOM 6576 C CA . THR B 1 312 ? -10.852 -8.742 5.238 1 93.31 312 THR B CA 1
ATOM 6577 C C . THR B 1 312 ? -10.125 -9.523 4.145 1 93.31 312 THR B C 1
ATOM 6579 O O . THR B 1 312 ? -9.086 -9.086 3.656 1 93.31 312 THR B O 1
ATOM 6582 N N . LYS B 1 313 ? -10.594 -10.602 3.912 1 87.12 313 LYS B N 1
ATOM 6583 C CA . LYS B 1 313 ? -10.125 -11.492 2.854 1 87.12 313 LYS B CA 1
ATOM 6584 C C . LYS B 1 313 ? -11.289 -12.219 2.188 1 87.12 313 LYS B C 1
ATOM 6586 O O . LYS B 1 313 ? -12.016 -12.961 2.844 1 87.12 313 LYS B O 1
ATOM 6591 N N . GLY B 1 314 ? -11.438 -12.023 0.866 1 79.25 314 GLY B N 1
ATOM 6592 C CA . GLY B 1 314 ? -12.516 -12.68 0.145 1 79.25 314 GLY B CA 1
ATOM 6593 C C . GLY B 1 314 ? -13.891 -12.289 0.636 1 79.25 314 GLY B C 1
ATOM 6594 O O . GLY B 1 314 ? -14.781 -13.133 0.758 1 79.25 314 GLY B O 1
ATOM 6595 N N . GLY B 1 315 ? -14.055 -11.039 1.183 1 82.81 315 GLY B N 1
ATOM 6596 C CA . GLY B 1 315 ? -15.336 -10.539 1.645 1 82.81 315 GLY B CA 1
ATOM 6597 C C . GLY B 1 315 ? -15.625 -10.875 3.096 1 82.81 315 GLY B C 1
ATOM 6598 O O . GLY B 1 315 ? -16.625 -10.438 3.652 1 82.81 315 GLY B O 1
ATOM 6599 N N . SER B 1 316 ? -14.828 -11.68 3.633 1 90.31 316 SER B N 1
ATOM 6600 C CA . SER B 1 316 ? -15 -12.031 5.039 1 90.31 316 SER B CA 1
ATOM 6601 C C . SER B 1 316 ? -13.891 -11.43 5.898 1 90.31 316 SER B C 1
ATOM 6603 O O . SER B 1 316 ? -12.82 -11.102 5.395 1 90.31 316 SER B O 1
ATOM 6605 N N . VAL B 1 317 ? -14.25 -11.32 7.211 1 95.12 317 VAL B N 1
ATOM 6606 C CA . VAL B 1 317 ? -13.25 -10.781 8.133 1 95.12 317 VAL B CA 1
ATOM 6607 C C . VAL B 1 317 ? -12.266 -11.883 8.523 1 95.12 317 VAL B C 1
ATOM 6609 O O . VAL B 1 317 ? -12.664 -12.906 9.078 1 95.12 317 VAL B O 1
ATOM 6612 N N . ALA B 1 318 ? -11.031 -11.688 8.234 1 94.06 318 ALA B N 1
ATOM 6613 C CA . ALA B 1 318 ? -9.992 -12.688 8.469 1 94.06 318 ALA B CA 1
ATOM 6614 C C . ALA B 1 318 ? -9.227 -12.406 9.75 1 94.06 318 ALA B C 1
ATOM 6616 O O . ALA B 1 318 ? -8.555 -13.289 10.297 1 94.06 318 ALA B O 1
ATOM 6617 N N . GLY B 1 319 ? -9.32 -11.148 10.227 1 96.75 319 GLY B N 1
ATOM 6618 C CA . GLY B 1 319 ? -8.617 -10.734 11.43 1 96.75 319 GLY B CA 1
ATOM 6619 C C . GLY B 1 319 ? -8.789 -9.266 11.758 1 96.75 319 GLY B C 1
ATOM 6620 O O . GLY B 1 319 ? -9.727 -8.625 11.266 1 96.75 319 GLY B O 1
ATOM 6621 N N . THR B 1 320 ? -7.945 -8.82 12.703 1 97.62 320 THR B N 1
ATOM 6622 C CA . THR B 1 320 ? -8.039 -7.414 13.07 1 97.62 320 THR B CA 1
ATOM 6623 C C . THR B 1 320 ? -6.652 -6.816 13.281 1 97.62 320 THR B C 1
ATOM 6625 O O . THR B 1 320 ? -5.691 -7.539 13.539 1 97.62 320 THR B O 1
ATOM 6628 N N . LEU B 1 321 ? -6.543 -5.59 13.016 1 97.69 321 LEU B N 1
ATOM 6629 C CA . LEU B 1 321 ? -5.418 -4.746 13.406 1 97.69 321 LEU B CA 1
ATOM 6630 C C . LEU B 1 321 ? -5.809 -3.826 14.555 1 97.69 321 LEU B C 1
ATOM 6632 O O . LEU B 1 321 ? -6.82 -3.125 14.484 1 97.69 321 LEU B O 1
ATOM 6636 N N . LYS B 1 322 ? -5.008 -3.838 15.633 1 97.25 322 LYS B N 1
ATOM 6637 C CA . LYS B 1 322 ? -5.398 -3.117 16.844 1 97.25 322 LYS B CA 1
ATOM 6638 C C . LYS B 1 322 ? -4.281 -2.195 17.328 1 97.25 322 LYS B C 1
ATOM 6640 O O . LYS B 1 322 ? -3.113 -2.586 17.344 1 97.25 322 LYS B O 1
ATOM 6645 N N . PHE B 1 323 ? -4.637 -0.946 17.656 1 96.38 323 PHE B N 1
ATOM 6646 C CA . PHE B 1 323 ? -3.783 0.001 18.359 1 96.38 323 PHE B CA 1
ATOM 6647 C C . PHE B 1 323 ? -4.281 0.229 19.781 1 96.38 323 PHE B C 1
ATOM 6649 O O . PHE B 1 323 ? -5.48 0.417 20 1 96.38 323 PHE B O 1
ATOM 6656 N N . TYR B 1 324 ? -3.377 0.2 20.688 1 94.69 324 TYR B N 1
ATOM 6657 C CA . TYR B 1 324 ? -3.75 0.492 22.062 1 94.69 324 TYR B CA 1
ATOM 6658 C C . TYR B 1 324 ? -3.041 1.742 22.562 1 94.69 324 TYR B C 1
ATOM 6660 O O . TYR B 1 324 ? -1.865 1.961 22.266 1 94.69 324 TYR B O 1
ATOM 6668 N N . GLY B 1 325 ? -3.836 2.518 23.234 1 92.19 325 GLY B N 1
ATOM 6669 C CA . GLY B 1 325 ? -3.293 3.699 23.891 1 92.19 325 GLY B CA 1
ATOM 6670 C C . GLY B 1 325 ? -3.254 3.584 25.406 1 92.19 325 GLY B C 1
ATOM 6671 O O . GLY B 1 325 ? -4.008 2.807 25.984 1 92.19 325 GLY B O 1
ATOM 6672 N N . THR B 1 326 ? -2.334 4.305 26.031 1 88.75 326 THR B N 1
ATOM 6673 C CA . THR B 1 326 ? -2.223 4.371 27.484 1 88.75 326 THR B CA 1
ATOM 6674 C C . THR B 1 326 ? -2.588 5.762 28 1 88.75 326 THR B C 1
ATOM 6676 O O . THR B 1 326 ? -2.982 6.629 27.203 1 88.75 326 THR B O 1
ATOM 6679 N N . ALA B 1 327 ? -2.492 5.922 29.281 1 76.94 327 ALA B N 1
ATOM 6680 C CA . ALA B 1 327 ? -2.801 7.207 29.906 1 76.94 327 ALA B CA 1
ATOM 6681 C C . ALA B 1 327 ? -1.873 8.305 29.391 1 76.94 327 ALA B C 1
ATOM 6683 O O . ALA B 1 327 ? -2.277 9.461 29.266 1 76.94 327 ALA B O 1
ATOM 6684 N N . ASN B 1 328 ? -0.68 7.883 29.031 1 72.62 328 ASN B N 1
ATOM 6685 C CA . ASN B 1 328 ? 0.321 8.852 28.594 1 72.62 328 ASN B CA 1
ATOM 6686 C C . ASN B 1 328 ? 0.332 9 27.062 1 72.62 328 ASN B C 1
ATOM 6688 O O . ASN B 1 328 ? 0.834 9.992 26.547 1 72.62 328 ASN B O 1
ATOM 6692 N N . LYS B 1 329 ? -0.203 8.008 26.422 1 78.56 329 LYS B N 1
ATOM 6693 C CA . LYS B 1 329 ? -0.258 7.988 24.953 1 78.56 329 LYS B CA 1
ATOM 6694 C C . LYS B 1 329 ? -1.674 7.707 24.469 1 78.56 329 LYS B C 1
ATOM 6696 O O . LYS B 1 329 ? -2.002 6.566 24.125 1 78.56 329 LYS B O 1
ATOM 6701 N N . SER B 1 330 ? -2.375 8.766 24.344 1 80.5 330 SER B N 1
ATOM 6702 C CA . SER B 1 330 ? -3.758 8.562 23.922 1 80.5 330 SER B CA 1
ATOM 6703 C C . SER B 1 330 ? -3.867 8.484 22.406 1 80.5 330 SER B C 1
ATOM 6705 O O . SER B 1 330 ? -3.061 9.078 21.688 1 80.5 330 SER B O 1
ATOM 6707 N N . LEU B 1 331 ? -4.82 7.742 22 1 87.38 331 LEU B N 1
ATOM 6708 C CA . LEU B 1 331 ? -5.07 7.613 20.562 1 87.38 331 LEU B CA 1
ATOM 6709 C C . LEU B 1 331 ? -5.949 8.758 20.062 1 87.38 331 LEU B C 1
ATOM 6711 O O . LEU B 1 331 ? -6.738 9.32 20.828 1 87.38 331 LEU B O 1
ATOM 6715 N N . ASP B 1 332 ? -5.676 9.148 18.812 1 85.38 332 ASP B N 1
ATOM 6716 C CA . ASP B 1 332 ? -6.449 10.25 18.25 1 85.38 332 ASP B CA 1
ATOM 6717 C C . ASP B 1 332 ? -7.055 9.867 16.906 1 85.38 332 ASP B C 1
ATOM 6719 O O . ASP B 1 332 ? -6.984 8.703 16.5 1 85.38 332 ASP B O 1
ATOM 6723 N N . LEU B 1 333 ? -7.727 10.828 16.328 1 86.06 333 LEU B N 1
ATOM 6724 C CA . LEU B 1 333 ? -8.453 10.586 15.086 1 86.06 333 LEU B CA 1
ATOM 6725 C C . LEU B 1 333 ? -7.48 10.297 13.945 1 86.06 333 LEU B C 1
ATOM 6727 O O . LEU B 1 333 ? -7.812 9.539 13.023 1 86.06 333 LEU B O 1
ATOM 6731 N N . LEU B 1 334 ? -6.32 10.859 14.008 1 85.62 334 LEU B N 1
ATOM 6732 C CA . LEU B 1 334 ? -5.305 10.602 12.992 1 85.62 334 LEU B CA 1
ATOM 6733 C C . LEU B 1 334 ? -4.906 9.133 12.984 1 85.62 334 LEU B C 1
ATOM 6735 O O . LEU B 1 334 ? -4.82 8.516 11.922 1 85.62 334 LEU B O 1
ATOM 6739 N N . LEU B 1 335 ? -4.75 8.664 14.164 1 91 335 LEU B N 1
ATOM 6740 C CA . LEU B 1 335 ? -4.355 7.262 14.289 1 91 335 LEU B CA 1
ATOM 6741 C C . LEU B 1 335 ? -5.492 6.34 13.859 1 91 335 LEU B C 1
ATOM 6743 O O . LEU B 1 335 ? -5.25 5.25 13.328 1 91 335 LEU B O 1
ATOM 6747 N N . PHE B 1 336 ? -6.66 6.762 14.086 1 93.94 336 PHE B N 1
ATOM 6748 C CA . PHE B 1 336 ? -7.812 5.984 13.648 1 93.94 336 PHE B CA 1
ATOM 6749 C C . PHE B 1 336 ? -7.828 5.855 12.133 1 93.94 336 PHE B C 1
ATOM 6751 O O . PHE B 1 336 ? -8.023 4.758 11.602 1 93.94 336 PHE B O 1
ATOM 6758 N N . GLU B 1 337 ? -7.57 6.93 11.453 1 92.06 337 GLU B N 1
ATOM 6759 C CA . GLU B 1 337 ? -7.562 6.914 10 1 92.06 337 GLU B CA 1
ATOM 6760 C C . GLU B 1 337 ? -6.363 6.141 9.461 1 92.06 337 GLU B C 1
ATOM 6762 O O . GLU B 1 337 ? -6.453 5.484 8.422 1 92.06 337 GLU B O 1
ATOM 6767 N N . LEU B 1 338 ? -5.316 6.297 10.164 1 92.19 338 LEU B N 1
ATOM 6768 C CA . LEU B 1 338 ? -4.141 5.52 9.797 1 92.19 338 LEU B CA 1
ATOM 6769 C C . LEU B 1 338 ? -4.422 4.023 9.898 1 92.19 338 LEU B C 1
ATOM 6771 O O . LEU B 1 338 ? -4.102 3.264 8.984 1 92.19 338 LEU B O 1
ATOM 6775 N N . GLY B 1 339 ? -5.008 3.617 11.031 1 94.94 339 GLY B N 1
ATOM 6776 C CA . GLY B 1 339 ? -5.375 2.223 11.219 1 94.94 339 GLY B CA 1
ATOM 6777 C C . GLY B 1 339 ? -6.312 1.7 10.148 1 94.94 339 GLY B C 1
ATOM 6778 O O . GLY B 1 339 ? -6.098 0.614 9.602 1 94.94 339 GLY B O 1
ATOM 6779 N N . LYS B 1 340 ? -7.301 2.492 9.844 1 94.88 340 LYS B N 1
ATOM 6780 C CA . LYS B 1 340 ? -8.266 2.121 8.812 1 94.88 340 LYS B CA 1
ATOM 6781 C C . LYS B 1 340 ? -7.59 1.975 7.453 1 94.88 340 LYS B C 1
ATOM 6783 O O . LYS B 1 340 ? -7.84 1.011 6.73 1 94.88 340 LYS B O 1
ATOM 6788 N N . GLY B 1 341 ? -6.797 2.965 7.152 1 92.62 341 GLY B N 1
ATOM 6789 C CA . GLY B 1 341 ? -6.09 2.936 5.883 1 92.62 341 GLY B CA 1
ATOM 6790 C C . GLY B 1 341 ? -5.156 1.747 5.746 1 92.62 341 GLY B C 1
ATOM 6791 O O . GLY B 1 341 ? -5.148 1.075 4.715 1 92.62 341 GLY B O 1
ATOM 6792 N N . LEU B 1 342 ? -4.398 1.46 6.75 1 93.25 342 LEU B N 1
ATOM 6793 C CA . LEU B 1 342 ? -3.5 0.311 6.754 1 93.25 342 LEU B CA 1
ATOM 6794 C C . LEU B 1 342 ? -4.285 -0.995 6.691 1 93.25 342 LEU B C 1
ATOM 6796 O O . LEU B 1 342 ? -3.898 -1.925 5.98 1 93.25 342 LEU B O 1
ATOM 6800 N N . GLY B 1 343 ? -5.371 -1.002 7.527 1 94.62 343 GLY B N 1
ATOM 6801 C CA . GLY B 1 343 ? -6.227 -2.178 7.492 1 94.62 343 GLY B CA 1
ATOM 6802 C C . GLY B 1 343 ? -6.727 -2.506 6.098 1 94.62 343 GLY B C 1
ATOM 6803 O O . GLY B 1 343 ? -6.727 -3.668 5.688 1 94.62 343 GLY B O 1
ATOM 6804 N N . ASN B 1 344 ? -7.129 -1.519 5.371 1 92.81 344 ASN B N 1
ATOM 6805 C CA . ASN B 1 344 ? -7.598 -1.699 4 1 92.81 344 ASN B CA 1
ATOM 6806 C C . ASN B 1 344 ? -6.477 -2.176 3.082 1 92.81 344 ASN B C 1
ATOM 6808 O O . ASN B 1 344 ? -6.691 -3.037 2.227 1 92.81 344 ASN B O 1
ATOM 6812 N N . LEU B 1 345 ? -5.375 -1.58 3.23 1 90.56 345 LEU B N 1
ATOM 6813 C CA . LEU B 1 345 ? -4.219 -1.977 2.428 1 90.56 345 LEU B CA 1
ATOM 6814 C C . LEU B 1 345 ? -3.844 -3.43 2.697 1 90.56 345 LEU B C 1
ATOM 6816 O O . LEU B 1 345 ? -3.547 -4.18 1.765 1 90.56 345 LEU B O 1
ATOM 6820 N N . PHE B 1 346 ? -3.846 -3.809 3.969 1 93.19 346 PHE B N 1
ATOM 6821 C CA . PHE B 1 346 ? -3.535 -5.18 4.355 1 93.19 346 PHE B CA 1
ATOM 6822 C C . PHE B 1 346 ? -4.57 -6.148 3.797 1 93.19 346 PHE B C 1
ATOM 6824 O O . PHE B 1 346 ? -4.223 -7.234 3.328 1 93.19 346 PHE B O 1
ATOM 6831 N N . SER B 1 347 ? -5.797 -5.734 3.83 1 91.31 347 SER B N 1
ATOM 6832 C CA . SER B 1 347 ? -6.871 -6.559 3.291 1 91.31 347 SER B CA 1
ATOM 6833 C C . SER B 1 347 ? -6.68 -6.816 1.801 1 91.31 347 SER B C 1
ATOM 6835 O O . SER B 1 347 ? -6.887 -7.938 1.326 1 91.31 347 SER B O 1
ATOM 6837 N N . THR B 1 348 ? -6.293 -5.781 1.123 1 85.94 348 THR B N 1
ATOM 6838 C CA . THR B 1 348 ? -6.02 -5.918 -0.303 1 85.94 348 THR B CA 1
ATOM 6839 C C . THR B 1 348 ? -4.867 -6.895 -0.54 1 85.94 348 THR B C 1
ATOM 6841 O O . THR B 1 348 ? -4.926 -7.723 -1.45 1 85.94 348 THR B O 1
ATOM 6844 N N . GLN B 1 349 ? -3.893 -6.793 0.264 1 85.44 349 GLN B N 1
ATOM 6845 C CA . GLN B 1 349 ? -2.742 -7.684 0.137 1 85.44 349 GLN B CA 1
ATOM 6846 C C . GLN B 1 349 ? -3.127 -9.125 0.432 1 85.44 349 GLN B C 1
ATOM 6848 O O . GLN B 1 349 ? -2.627 -10.055 -0.21 1 85.44 349 GLN B O 1
ATOM 6853 N N . LEU B 1 350 ? -3.908 -9.312 1.405 1 86.88 350 LEU B N 1
ATOM 6854 C CA . LEU B 1 350 ? -4.375 -10.648 1.749 1 86.88 350 LEU B CA 1
ATOM 6855 C C . LEU B 1 350 ? -5.211 -11.242 0.618 1 86.88 350 LEU B C 1
ATOM 6857 O O . LEU B 1 350 ? -5.129 -12.438 0.341 1 86.88 350 LEU B O 1
ATOM 6861 N N . GLU B 1 351 ? -5.961 -10.383 0.006 1 83.56 351 GLU B N 1
ATOM 6862 C CA . GLU B 1 351 ? -6.75 -10.812 -1.142 1 83.56 351 GLU B CA 1
ATOM 6863 C C . GLU B 1 351 ? -5.855 -11.25 -2.295 1 83.56 351 GLU B C 1
ATOM 6865 O O . GLU B 1 351 ? -6.137 -12.25 -2.965 1 83.56 351 GLU B O 1
ATOM 6870 N N . LEU B 1 352 ? -4.836 -10.531 -2.508 1 76.62 352 LEU B N 1
ATOM 6871 C CA . LEU B 1 352 ? -3.893 -10.852 -3.572 1 76.62 352 LEU B CA 1
ATOM 6872 C C . LEU B 1 352 ? -3.168 -12.164 -3.283 1 76.62 352 LEU B C 1
ATOM 6874 O O . LEU B 1 352 ? -2.908 -12.945 -4.199 1 76.62 352 LEU B O 1
ATOM 6878 N N . GLU B 1 353 ? -2.836 -12.336 -2.057 1 75.94 353 GLU B N 1
ATOM 6879 C CA . GLU B 1 353 ? -2.221 -13.594 -1.648 1 75.94 353 GLU B CA 1
ATOM 6880 C C . GLU B 1 353 ? -3.148 -14.781 -1.914 1 75.94 353 GLU B C 1
ATOM 6882 O O . GLU B 1 353 ? -2.699 -15.844 -2.334 1 75.94 353 GLU B O 1
ATOM 6887 N N . ASN B 1 354 ? -4.34 -14.586 -1.671 1 74.81 354 ASN B N 1
ATOM 6888 C CA . ASN B 1 354 ? -5.332 -15.625 -1.915 1 74.81 354 ASN B CA 1
ATOM 6889 C C . ASN B 1 354 ? -5.414 -15.984 -3.396 1 74.81 354 ASN B C 1
ATOM 6891 O O . ASN B 1 354 ? -5.527 -17.156 -3.75 1 74.81 354 ASN B O 1
ATOM 6895 N N . ILE B 1 355 ? -5.375 -15.047 -4.156 1 71.81 355 ILE B N 1
ATOM 6896 C CA . ILE B 1 355 ? -5.43 -15.258 -5.598 1 71.81 355 ILE B CA 1
ATOM 6897 C C . ILE B 1 355 ? -4.195 -16.031 -6.051 1 71.81 355 ILE B C 1
ATOM 6899 O O . ILE B 1 355 ? -4.301 -16.969 -6.859 1 71.81 355 ILE B O 1
ATOM 6903 N N . GLN B 1 356 ? -3.107 -15.773 -5.48 1 70.31 356 GLN B N 1
ATOM 6904 C CA . GLN B 1 356 ? -1.859 -16.438 -5.828 1 70.31 356 GLN B CA 1
ATOM 6905 C C . GLN B 1 356 ? -1.889 -17.906 -5.406 1 70.31 356 GLN B C 1
ATOM 6907 O O . GLN B 1 356 ? -1.454 -18.781 -6.16 1 70.31 356 GLN B O 1
ATOM 6912 N N . ILE B 1 357 ? -2.348 -18.078 -4.262 1 66.31 357 ILE B N 1
ATOM 6913 C CA . ILE B 1 357 ? -2.439 -19.453 -3.754 1 66.31 357 ILE B CA 1
ATOM 6914 C C . ILE B 1 357 ? -3.377 -20.266 -4.641 1 66.31 357 ILE B C 1
ATOM 6916 O O . ILE B 1 357 ? -3.061 -21.391 -5.012 1 66.31 357 ILE B O 1
ATOM 6920 N N . THR B 1 358 ? -4.438 -19.656 -5.008 1 66.19 358 THR B N 1
ATOM 6921 C CA . THR B 1 358 ? -5.418 -20.344 -5.844 1 66.19 358 THR B CA 1
ATOM 6922 C C . THR B 1 358 ? -4.824 -20.672 -7.207 1 66.19 358 THR B C 1
ATOM 6924 O O . THR B 1 358 ? -5.043 -21.766 -7.734 1 66.19 358 THR B O 1
ATOM 6927 N N . GLU B 1 359 ? -4.062 -19.812 -7.688 1 68.06 359 GLU B N 1
ATOM 6928 C CA . GLU B 1 359 ? -3.43 -20.031 -8.984 1 68.06 359 GLU B CA 1
ATOM 6929 C C . GLU B 1 359 ? -2.402 -21.156 -8.906 1 68.06 359 GLU B C 1
ATOM 6931 O O . GLU B 1 359 ? -2.299 -21.984 -9.82 1 68.06 359 GLU B O 1
ATOM 6936 N N . ARG B 1 360 ? -1.693 -21.188 -7.867 1 65 360 ARG B N 1
ATOM 6937 C CA . ARG B 1 360 ? -0.716 -22.25 -7.652 1 65 360 ARG B CA 1
ATOM 6938 C C . ARG B 1 360 ? -1.401 -23.609 -7.512 1 65 360 ARG B C 1
ATOM 6940 O O . ARG B 1 360 ? -0.929 -24.609 -8.055 1 65 360 ARG B O 1
ATOM 6947 N N . MET B 1 361 ? -2.432 -23.562 -6.852 1 61.06 361 MET B N 1
ATOM 6948 C CA . MET B 1 361 ? -3.182 -24.797 -6.645 1 61.06 361 MET B CA 1
ATOM 6949 C C . MET B 1 361 ? -3.75 -25.312 -7.961 1 61.06 361 MET B C 1
ATOM 6951 O O . MET B 1 361 ? -3.734 -26.516 -8.219 1 61.06 361 MET B O 1
ATOM 6955 N N . LEU B 1 362 ? -4.145 -24.422 -8.719 1 62.56 362 LEU B N 1
ATOM 6956 C CA . LEU B 1 362 ? -4.68 -24.812 -10.023 1 62.56 362 LEU B CA 1
ATOM 6957 C C . LEU B 1 362 ? -3.586 -25.391 -10.906 1 62.56 362 LEU B C 1
ATOM 6959 O O . LEU B 1 362 ? -3.811 -26.391 -11.594 1 62.56 362 LEU B O 1
ATOM 6963 N N . ALA B 1 363 ? -2.453 -24.812 -10.844 1 61.81 363 ALA B N 1
ATOM 6964 C CA . ALA B 1 363 ? -1.318 -25.328 -11.609 1 61.81 363 ALA B CA 1
ATOM 6965 C C . ALA B 1 363 ? -0.922 -26.719 -11.141 1 61.81 363 ALA B C 1
ATOM 6967 O O . ALA B 1 363 ? -0.685 -27.609 -11.961 1 61.81 363 ALA B O 1
ATOM 6968 N N . HIS B 1 364 ? -0.909 -26.969 -9.883 1 59.75 364 HIS B N 1
ATOM 6969 C CA . HIS B 1 364 ? -0.553 -28.266 -9.32 1 59.75 364 HIS B CA 1
ATOM 6970 C C . HIS B 1 364 ? -1.599 -29.312 -9.664 1 59.75 364 HIS B C 1
ATOM 6972 O O . HIS B 1 364 ? -1.256 -30.453 -9.961 1 59.75 364 HIS B O 1
ATOM 6978 N N . ALA B 1 365 ? -2.848 -28.875 -9.586 1 58.03 365 ALA B N 1
ATOM 6979 C CA . ALA B 1 365 ? -3.926 -29.797 -9.961 1 58.03 365 ALA B CA 1
ATOM 6980 C C . ALA B 1 365 ? -3.789 -30.25 -11.406 1 58.03 365 ALA B C 1
ATOM 6982 O O . ALA B 1 365 ? -4.039 -31.406 -11.727 1 58.03 365 ALA B O 1
ATOM 6983 N N . GLU B 1 366 ? -3.363 -29.328 -12.172 1 60.91 366 GLU B N 1
ATOM 6984 C CA . GLU B 1 366 ? -3.166 -29.656 -13.586 1 60.91 366 GLU B CA 1
ATOM 6985 C C . GLU B 1 366 ? -2.027 -30.656 -13.773 1 60.91 366 GLU B C 1
ATOM 6987 O O . GLU B 1 366 ? -2.141 -31.594 -14.562 1 60.91 366 GLU B O 1
ATOM 6992 N N . ILE B 1 367 ? -1.039 -30.5 -13.039 1 57.44 367 ILE B N 1
ATOM 6993 C CA . ILE B 1 367 ? 0.115 -31.391 -13.086 1 57.44 367 ILE B CA 1
ATOM 6994 C C . ILE B 1 367 ? -0.296 -32.781 -12.633 1 57.44 367 ILE B C 1
ATOM 6996 O O . ILE B 1 367 ? 0.042 -33.781 -13.281 1 57.44 367 ILE B O 1
ATOM 7000 N N . ARG B 1 368 ? -1.002 -32.812 -11.617 1 55.5 368 ARG B N 1
ATOM 7001 C CA . ARG B 1 368 ? -1.459 -34.094 -11.07 1 55.5 368 ARG B CA 1
ATOM 7002 C C . ARG B 1 368 ? -2.385 -34.812 -12.047 1 55.5 368 ARG B C 1
ATOM 7004 O O . ARG B 1 368 ? -2.311 -36.031 -12.195 1 55.5 368 ARG B O 1
ATOM 7011 N N . ARG B 1 369 ? -3.256 -34.031 -12.555 1 57.56 369 ARG B N 1
ATOM 7012 C CA . ARG B 1 369 ? -4.156 -34.562 -13.562 1 57.56 369 ARG B CA 1
ATOM 7013 C C . ARG B 1 369 ? -3.379 -35.219 -14.695 1 57.56 369 ARG B C 1
ATOM 7015 O O . ARG B 1 369 ? -3.697 -36.344 -15.117 1 57.56 369 ARG B O 1
ATOM 7022 N N . LEU B 1 370 ? -2.377 -34.531 -15.023 1 57.28 370 LEU B N 1
ATOM 7023 C CA . LEU B 1 370 ? -1.562 -35.062 -16.109 1 57.28 370 LEU B CA 1
ATOM 7024 C C . LEU B 1 370 ? -0.81 -36.312 -15.688 1 57.28 370 LEU B C 1
ATOM 7026 O O . LEU B 1 370 ? -0.721 -37.281 -16.453 1 57.28 370 LEU B O 1
ATOM 7030 N N . GLN B 1 371 ? -0.427 -36.312 -14.445 1 54.75 371 GLN B N 1
ATOM 7031 C CA . GLN B 1 371 ? 0.279 -37.469 -13.906 1 54.75 371 GLN B CA 1
ATOM 7032 C C . GLN B 1 371 ? -0.654 -38.656 -13.773 1 54.75 371 GLN B C 1
ATOM 7034 O O . GLN B 1 371 ? -0.264 -39.781 -14.062 1 54.75 371 GLN B O 1
ATOM 7039 N N . ALA B 1 372 ? -1.813 -38.344 -13.289 1 54.5 372 ALA B N 1
ATOM 7040 C CA . ALA B 1 372 ? -2.795 -39.406 -13.078 1 54.5 372 ALA B CA 1
ATOM 7041 C C . ALA B 1 372 ? -3.199 -40.031 -14.406 1 54.5 372 ALA B C 1
ATOM 7043 O O . ALA B 1 372 ? -3.561 -41.219 -14.453 1 54.5 372 ALA B O 1
ATOM 7044 N N . GLN B 1 373 ? -3.078 -39.188 -15.352 1 58.44 373 GLN B N 1
ATOM 7045 C CA . GLN B 1 373 ? -3.479 -39.688 -16.656 1 58.44 373 GLN B CA 1
ATOM 7046 C C . GLN B 1 373 ? -2.488 -40.75 -17.156 1 58.44 373 GLN B C 1
ATOM 7048 O O . GLN B 1 373 ? -2.863 -41.656 -17.891 1 58.44 373 GLN B O 1
ATOM 7053 N N . ILE B 1 374 ? -1.163 -40.656 -16.625 1 59.78 374 ILE B N 1
ATOM 7054 C CA . ILE B 1 374 ? -0.185 -41.625 -17.109 1 59.78 374 ILE B CA 1
ATOM 7055 C C . ILE B 1 374 ? 0.255 -42.531 -15.961 1 59.78 374 ILE B C 1
ATOM 7057 O O . ILE B 1 374 ? 0.756 -42.031 -14.945 1 59.78 374 ILE B O 1
ATOM 7061 N N . ASN B 1 375 ? -0.589 -43.656 -15.492 1 67.06 375 ASN B N 1
ATOM 7062 C CA . ASN B 1 375 ? -0.152 -44.594 -14.469 1 67.06 375 ASN B CA 1
ATOM 7063 C C . ASN B 1 375 ? 1.062 -45.406 -14.93 1 67.06 375 ASN B C 1
ATOM 7065 O O . ASN B 1 375 ? 0.914 -46.438 -15.539 1 67.06 375 ASN B O 1
ATOM 7069 N N . PRO B 1 376 ? 2.25 -45 -14.547 1 71.88 376 PRO B N 1
ATOM 7070 C CA . PRO B 1 376 ? 3.459 -45.656 -15.047 1 71.88 376 PRO B CA 1
ATOM 7071 C C . PRO B 1 376 ? 3.557 -47.125 -14.617 1 71.88 376 PRO B C 1
ATOM 7073 O O . PRO B 1 376 ? 3.98 -47.969 -15.406 1 71.88 376 PRO B O 1
ATOM 7076 N N . HIS B 1 377 ? 3.195 -47.406 -13.398 1 76 377 HIS B N 1
ATOM 7077 C CA . HIS B 1 377 ? 3.273 -48.75 -12.891 1 76 377 HIS B CA 1
ATOM 7078 C C . HIS B 1 377 ? 2.385 -49.688 -13.695 1 76 377 HIS B C 1
ATOM 7080 O O . HIS B 1 377 ? 2.812 -50.781 -14.07 1 76 377 HIS B O 1
ATOM 7086 N N . PHE B 1 378 ? 1.27 -49.312 -13.977 1 82.5 378 PHE B N 1
ATOM 7087 C CA . PHE B 1 378 ? 0.367 -50.125 -14.789 1 82.5 378 PHE B CA 1
ATOM 7088 C C . PHE B 1 378 ? 0.962 -50.375 -16.172 1 82.5 378 PHE B C 1
ATOM 7090 O O . PHE B 1 378 ? 0.886 -51.469 -16.688 1 82.5 378 PHE B O 1
ATOM 7097 N N . LEU B 1 379 ? 1.47 -49.281 -16.594 1 83.12 379 LEU B N 1
ATOM 7098 C CA . LEU B 1 379 ? 2.021 -49.406 -17.938 1 83.12 379 LEU B CA 1
ATOM 7099 C C . LEU B 1 379 ? 3.145 -50.406 -17.984 1 83.12 379 LEU B C 1
ATOM 7101 O O . LEU B 1 379 ? 3.137 -51.312 -18.844 1 83.12 379 LEU B O 1
ATOM 7105 N N . PHE B 1 380 ? 4.004 -50.469 -17.031 1 83.38 380 PHE B N 1
ATOM 7106 C CA . PHE B 1 380 ? 5.141 -51.406 -17 1 83.38 380 PHE B CA 1
ATOM 7107 C C . PHE B 1 380 ? 4.676 -52.844 -16.797 1 83.38 380 PHE B C 1
ATOM 7109 O O . PHE B 1 380 ? 5.145 -53.75 -17.484 1 83.38 380 PHE B O 1
ATOM 7116 N N . ASN B 1 381 ? 3.807 -52.969 -15.961 1 86.06 381 ASN B N 1
ATOM 7117 C CA . ASN B 1 381 ? 3.297 -54.312 -15.68 1 86.06 381 ASN B CA 1
ATOM 7118 C C . ASN B 1 381 ? 2.576 -54.906 -16.891 1 86.06 381 ASN B C 1
ATOM 7120 O O . ASN B 1 381 ? 2.705 -56.094 -17.172 1 86.06 381 ASN B O 1
ATOM 7124 N N . SER B 1 382 ? 1.858 -54.031 -17.5 1 93 382 SER B N 1
ATOM 7125 C CA . SER B 1 382 ? 1.133 -54.469 -18.688 1 93 382 SER B CA 1
ATOM 7126 C C . SER B 1 382 ? 2.09 -54.938 -19.781 1 93 382 SER B C 1
ATOM 7128 O O . SER B 1 382 ? 1.898 -56 -20.375 1 93 382 SER B O 1
ATOM 7130 N N . LEU B 1 383 ? 3.096 -54.219 -19.938 1 92.06 383 LEU B N 1
ATOM 7131 C CA . LEU B 1 383 ? 4.07 -54.562 -20.969 1 92.06 383 LEU B CA 1
ATOM 7132 C C . LEU B 1 383 ? 4.789 -55.875 -20.625 1 92.06 383 LEU B C 1
ATOM 7134 O O . LEU B 1 383 ? 5.004 -56.719 -21.5 1 92.06 383 LEU B O 1
ATOM 7138 N N . ASN B 1 384 ? 5.055 -56.062 -19.438 1 90.12 384 ASN B N 1
ATOM 7139 C CA . ASN B 1 384 ? 5.699 -57.281 -18.984 1 90.12 384 ASN B CA 1
ATOM 7140 C C . ASN B 1 384 ? 4.793 -58.5 -19.172 1 90.12 384 ASN B C 1
ATOM 7142 O O . ASN B 1 384 ? 5.242 -59.562 -19.625 1 90.12 384 ASN B O 1
ATOM 7146 N N . THR B 1 385 ? 3.555 -58.375 -18.828 1 92.88 385 THR B N 1
ATOM 7147 C CA . THR B 1 385 ? 2.576 -59.438 -19 1 92.88 385 THR B CA 1
ATOM 7148 C C . THR B 1 385 ? 2.455 -59.844 -20.469 1 92.88 385 THR B C 1
ATOM 7150 O O . THR B 1 385 ? 2.48 -61.031 -20.812 1 92.88 385 THR B O 1
ATOM 7153 N N . ILE B 1 386 ? 2.379 -58.875 -21.266 1 94.38 386 ILE B N 1
ATOM 7154 C CA . ILE B 1 386 ? 2.221 -59.125 -22.703 1 94.38 386 ILE B CA 1
ATOM 7155 C C . ILE B 1 386 ? 3.471 -59.812 -23.25 1 94.38 386 ILE B C 1
ATOM 7157 O O . ILE B 1 386 ? 3.377 -60.719 -24.062 1 94.38 386 ILE B O 1
ATOM 7161 N N . THR B 1 387 ? 4.605 -59.406 -22.781 1 93.25 387 THR B N 1
ATOM 7162 C CA . THR B 1 387 ? 5.871 -60 -23.188 1 93.25 387 THR B CA 1
ATOM 7163 C C . THR B 1 387 ? 5.891 -61.5 -22.891 1 93.25 387 THR B C 1
ATOM 7165 O O . THR B 1 387 ? 6.379 -62.281 -23.703 1 93.25 387 THR B O 1
ATOM 7168 N N . SER B 1 388 ? 5.297 -61.844 -21.797 1 92 388 SER B N 1
ATOM 7169 C CA . SER B 1 388 ? 5.297 -63.219 -21.406 1 92 388 SER B CA 1
ATOM 7170 C C . SER B 1 388 ? 4.426 -64.062 -22.328 1 92 388 SER B C 1
ATOM 7172 O O . SER B 1 388 ? 4.645 -65.25 -22.469 1 92 388 SER B O 1
ATOM 7174 N N . PHE B 1 389 ? 3.486 -63.5 -23.031 1 93.44 389 PHE B N 1
ATOM 7175 C CA . PHE B 1 389 ? 2.564 -64.25 -23.891 1 93.44 389 PHE B CA 1
ATOM 7176 C C . PHE B 1 389 ? 3.074 -64.25 -25.328 1 93.44 389 PHE B C 1
ATOM 7178 O O . PHE B 1 389 ? 2.58 -65.062 -26.156 1 93.44 389 PHE B O 1
ATOM 7185 N N . CYS B 1 390 ? 4.023 -63.469 -25.641 1 91.38 390 CYS B N 1
ATOM 7186 C CA . CYS B 1 390 ? 4.477 -63.34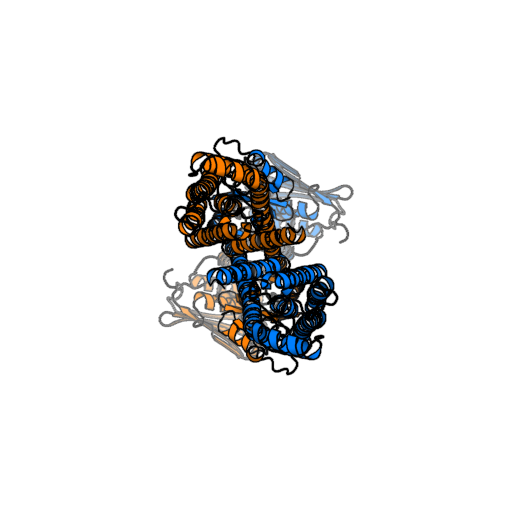4 -27.016 1 91.38 390 CYS B CA 1
ATOM 7187 C C . CYS B 1 390 ? 4.93 -64.688 -27.578 1 91.38 390 CYS B C 1
ATOM 7189 O O . CYS B 1 390 ? 4.648 -65 -28.734 1 91.38 390 CYS B O 1
ATOM 7191 N N . ARG B 1 391 ? 5.555 -65.5 -26.703 1 86 391 ARG B N 1
ATOM 7192 C CA . ARG B 1 391 ? 6.09 -66.75 -27.172 1 86 391 ARG B CA 1
ATOM 7193 C C . ARG B 1 391 ? 5.055 -67.875 -27.031 1 86 391 ARG B C 1
ATOM 7195 O O . ARG B 1 391 ? 4.922 -68.75 -27.906 1 86 391 ARG B O 1
ATOM 7202 N N . THR B 1 392 ? 4.258 -67.875 -25.984 1 90.19 392 THR B N 1
ATOM 7203 C CA . THR B 1 392 ? 3.365 -69 -25.656 1 90.19 392 THR B CA 1
ATOM 7204 C C . THR B 1 392 ? 2.029 -68.812 -26.375 1 90.19 392 THR B C 1
ATOM 7206 O O . THR B 1 392 ? 1.431 -69.812 -26.797 1 90.19 392 THR B O 1
ATOM 7209 N N . SER B 1 393 ? 1.542 -67.625 -26.516 1 93.31 393 SER B N 1
ATOM 7210 C CA . SER B 1 393 ? 0.267 -67.375 -27.172 1 93.31 393 SER B CA 1
ATOM 7211 C C . SER B 1 393 ? 0.294 -66.062 -27.922 1 93.31 393 SER B C 1
ATOM 7213 O O . SER B 1 393 ? -0.226 -65 -27.438 1 93.31 393 SER B O 1
ATOM 7215 N N . PRO B 1 394 ? 0.829 -66.062 -29.141 1 92.88 394 PRO B N 1
ATOM 7216 C CA . PRO B 1 394 ? 0.981 -64.812 -29.922 1 92.88 394 PRO B CA 1
ATOM 7217 C C . PRO B 1 394 ? -0.348 -64.125 -30.172 1 92.88 394 PRO B C 1
ATOM 7219 O O . PRO B 1 394 ? -0.399 -62.875 -30.188 1 92.88 394 PRO B O 1
ATOM 7222 N N . GLU B 1 395 ? -1.403 -64.812 -30.328 1 93.62 395 GLU B N 1
ATOM 7223 C CA . GLU B 1 395 ? -2.709 -64.188 -30.562 1 93.62 395 GLU B CA 1
ATOM 7224 C C . GLU B 1 395 ? -3.203 -63.469 -29.312 1 93.62 395 GLU B C 1
ATOM 7226 O O . GLU B 1 395 ? -3.785 -62.406 -29.422 1 93.62 395 GLU B O 1
ATOM 7231 N N . LYS B 1 396 ? -2.941 -64.125 -28.234 1 93.94 396 LYS B N 1
ATOM 7232 C CA . LYS B 1 396 ? -3.303 -63.469 -26.984 1 93.94 396 LYS B CA 1
ATOM 7233 C C . LYS B 1 396 ? -2.475 -62.188 -26.781 1 93.94 396 LYS B C 1
ATOM 7235 O O . LYS B 1 396 ? -3 -61.156 -26.359 1 93.94 396 LYS B O 1
ATOM 7240 N N . ALA B 1 397 ? -1.222 -62.312 -27.047 1 94.81 397 ALA B N 1
ATOM 7241 C CA . ALA B 1 397 ? -0.342 -61.156 -26.938 1 94.81 397 ALA B CA 1
ATOM 7242 C C . ALA B 1 397 ? -0.831 -60 -27.844 1 94.81 397 ALA B C 1
ATOM 7244 O O . ALA B 1 397 ? -0.867 -58.844 -27.422 1 94.81 397 ALA B O 1
ATOM 7245 N N . ARG B 1 398 ? -1.191 -60.344 -29.031 1 94.56 398 ARG B N 1
ATOM 7246 C CA . ARG B 1 398 ? -1.704 -59.375 -29.984 1 94.56 398 ARG B CA 1
ATOM 7247 C C . ARG B 1 398 ? -2.963 -58.688 -29.453 1 94.56 398 ARG B C 1
ATOM 7249 O O . ARG B 1 398 ? -3.082 -57.469 -29.484 1 94.56 398 ARG B O 1
ATOM 7256 N N . SER B 1 399 ? -3.877 -59.469 -28.984 1 95.19 399 SER B N 1
ATOM 7257 C CA . SER B 1 399 ? -5.129 -58.938 -28.453 1 95.19 399 SER B CA 1
ATOM 7258 C C . SER B 1 399 ? -4.875 -58 -27.266 1 95.19 399 SER B C 1
ATOM 7260 O O . SER B 1 399 ? -5.492 -56.938 -27.141 1 95.19 399 SER B O 1
ATOM 7262 N N . LEU B 1 400 ? -3.961 -58.406 -26.453 1 95.44 400 LEU B N 1
ATOM 7263 C CA . LEU B 1 400 ? -3.646 -57.594 -25.266 1 95.44 400 LEU B CA 1
ATOM 7264 C C . LEU B 1 400 ? -2.979 -56.281 -25.641 1 95.44 400 LEU B C 1
ATOM 7266 O O . LEU B 1 400 ? -3.203 -55.25 -25 1 95.44 400 LEU B O 1
ATOM 7270 N N . LEU B 1 401 ? -2.131 -56.312 -26.562 1 95.06 401 LEU B N 1
ATOM 7271 C CA . LEU B 1 401 ? -1.497 -55.094 -27.047 1 95.06 401 LEU B CA 1
ATOM 7272 C C . LEU B 1 401 ? -2.539 -54.125 -27.594 1 95.06 401 LEU B C 1
ATOM 7274 O O . LEU B 1 401 ? -2.43 -52.906 -27.391 1 95.06 401 LEU B O 1
ATOM 7278 N N . GLN B 1 402 ? -3.453 -54.625 -28.25 1 94.5 402 GLN B N 1
ATOM 7279 C CA . GLN B 1 402 ? -4.539 -53.781 -28.766 1 94.5 402 GLN B CA 1
ATOM 7280 C C . GLN B 1 402 ? -5.352 -53.188 -27.609 1 94.5 402 GLN B C 1
ATOM 7282 O O . GLN B 1 402 ? -5.727 -52 -27.672 1 94.5 402 GLN B O 1
ATOM 7287 N N . ASP B 1 403 ? -5.613 -54 -26.688 1 94.25 403 ASP B N 1
ATOM 7288 C CA . ASP B 1 403 ? -6.32 -53.531 -25.5 1 94.25 403 ASP B CA 1
ATOM 7289 C C . ASP B 1 403 ? -5.527 -52.406 -24.797 1 94.25 403 ASP B C 1
ATOM 7291 O O . ASP B 1 403 ? -6.098 -51.406 -24.406 1 94.25 403 ASP B O 1
ATOM 7295 N N . LEU B 1 404 ? -4.285 -52.625 -24.672 1 92.88 404 LEU B N 1
ATOM 7296 C CA . LEU B 1 404 ? -3.434 -51.656 -24.031 1 92.88 404 LEU B CA 1
ATOM 7297 C C . LEU B 1 404 ? -3.42 -50.344 -24.828 1 92.88 404 LEU B C 1
ATOM 7299 O O . LEU B 1 404 ? -3.537 -49.25 -24.25 1 92.88 404 LEU B O 1
ATOM 7303 N N . SER B 1 405 ? -3.238 -50.438 -26.047 1 90.88 405 SER B N 1
ATOM 7304 C CA . SER B 1 405 ? -3.256 -49.25 -26.922 1 90.88 405 SER B CA 1
ATOM 7305 C C . SER B 1 405 ? -4.562 -48.469 -26.781 1 90.88 405 SER B C 1
ATOM 7307 O O . SER B 1 405 ? -4.555 -47.25 -26.656 1 90.88 405 SER B O 1
ATOM 7309 N N . SER B 1 406 ? -5.609 -49.188 -26.844 1 89.44 406 SER B N 1
ATOM 7310 C CA . SER B 1 406 ? -6.922 -48.562 -26.719 1 89.44 406 SER B CA 1
ATOM 7311 C C . SER B 1 406 ? -7.082 -47.906 -25.344 1 89.44 406 SER B C 1
ATOM 7313 O O . SER B 1 406 ? -7.59 -46.781 -25.25 1 89.44 406 SER B O 1
ATOM 7315 N N . TYR B 1 407 ? -6.652 -48.5 -24.328 1 88.5 407 TYR B N 1
ATOM 7316 C CA . TYR B 1 407 ? -6.711 -47.969 -22.984 1 88.5 407 TYR B CA 1
ATOM 7317 C C . TYR B 1 407 ? -5.934 -46.656 -22.875 1 88.5 407 TYR B C 1
ATOM 7319 O O . TYR B 1 407 ? -6.438 -45.656 -22.344 1 88.5 407 TYR B O 1
ATOM 7327 N N . LEU B 1 408 ? -4.746 -46.688 -23.297 1 83.56 408 LEU B N 1
ATOM 7328 C CA . LEU B 1 408 ? -3.863 -45.531 -23.203 1 83.56 408 LEU B CA 1
ATOM 7329 C C . LEU B 1 408 ? -4.398 -44.375 -24.047 1 83.56 408 LEU B C 1
ATOM 7331 O O . LEU B 1 408 ? -4.336 -43.219 -23.625 1 83.56 408 LEU B O 1
ATOM 7335 N N . ARG B 1 409 ? -4.855 -44.656 -25.188 1 78 409 ARG B N 1
ATOM 7336 C CA . ARG B 1 409 ? -5.43 -43.625 -26.047 1 78 409 ARG B CA 1
ATOM 7337 C C . ARG B 1 409 ? -6.582 -42.906 -25.344 1 78 409 ARG B C 1
ATOM 7339 O O . ARG B 1 409 ? -6.629 -41.656 -25.312 1 78 409 ARG B O 1
ATOM 7346 N N . LYS B 1 410 ? -7.402 -43.625 -24.812 1 78.56 410 LYS B N 1
ATOM 7347 C CA . LYS B 1 410 ? -8.578 -43.062 -24.141 1 78.56 410 LYS B CA 1
ATOM 7348 C C . LYS B 1 410 ? -8.18 -42.312 -22.875 1 78.56 410 LYS B C 1
ATOM 7350 O O . LYS B 1 410 ? -8.789 -41.281 -22.531 1 78.56 410 LYS B O 1
ATOM 7355 N N . SER B 1 411 ? -7.176 -42.781 -22.234 1 76.94 411 SER B N 1
ATOM 7356 C CA . SER B 1 411 ? -6.699 -42.156 -21.016 1 76.94 411 SER B CA 1
ATOM 7357 C C . SER B 1 411 ? -6.051 -40.812 -21.328 1 76.94 411 SER B C 1
ATOM 7359 O O . SER B 1 411 ? -6.211 -39.844 -20.578 1 76.94 411 SER B O 1
ATOM 7361 N N . LEU B 1 412 ? -5.367 -40.688 -22.359 1 71.88 412 LEU B N 1
ATOM 7362 C CA . LEU B 1 412 ? -4.609 -39.5 -22.688 1 71.88 412 LEU B CA 1
ATOM 7363 C C . LEU B 1 412 ? -5.488 -38.5 -23.422 1 71.88 412 LEU B C 1
ATOM 7365 O O . LEU B 1 412 ? -5.23 -37.281 -23.375 1 71.88 412 LEU B O 1
ATOM 7369 N N . GLU B 1 413 ? -6.457 -38.938 -24.062 1 66.69 413 GLU B N 1
ATOM 7370 C CA . GLU B 1 413 ? -7.363 -38.031 -24.781 1 66.69 413 GLU B CA 1
ATOM 7371 C C . GLU B 1 413 ? -8.5 -37.562 -23.891 1 66.69 413 GLU B C 1
ATOM 7373 O O . GLU B 1 413 ? -9.289 -36.688 -24.281 1 66.69 413 GLU B O 1
ATOM 7378 N N . ALA B 1 414 ? -8.672 -38.125 -22.688 1 59.41 414 ALA B N 1
ATOM 7379 C CA . ALA B 1 414 ? -9.797 -37.875 -21.797 1 59.41 414 ALA B CA 1
ATOM 7380 C C . ALA B 1 414 ? -9.898 -36.375 -21.422 1 59.41 414 ALA B C 1
ATOM 7382 O O . ALA B 1 414 ? -10.852 -35.969 -20.766 1 59.41 414 ALA B O 1
ATOM 7383 N N . SER B 1 415 ? -9.102 -35.469 -21.891 1 54.62 415 SER B N 1
ATOM 7384 C CA . SER B 1 415 ? -9.172 -34.062 -21.469 1 54.62 415 SER B CA 1
ATOM 7385 C C . SER B 1 415 ? -10.367 -33.375 -22.109 1 54.62 415 SER B C 1
ATOM 7387 O O . SER B 1 415 ? -10.719 -32.25 -21.703 1 54.62 415 SER B O 1
ATOM 7389 N N . ARG B 1 416 ? -11.148 -34.125 -22.922 1 58.28 416 ARG B N 1
ATOM 7390 C CA . ARG B 1 416 ? -12.125 -33.344 -23.672 1 58.28 416 ARG B CA 1
ATOM 7391 C C . ARG B 1 416 ? -13.539 -33.656 -23.203 1 58.28 416 ARG B C 1
ATOM 7393 O O . ARG B 1 416 ? -14.047 -34.75 -23.391 1 58.28 416 ARG B O 1
ATOM 7400 N N . GLY B 1 417 ? -14.258 -32.812 -22.469 1 70.5 417 GLY B N 1
ATOM 7401 C CA . GLY B 1 417 ? -15.695 -32.719 -22.266 1 70.5 417 GLY B CA 1
ATOM 7402 C C . GLY B 1 417 ? -16.328 -34.031 -21.875 1 70.5 417 GLY B C 1
ATOM 7403 O O . GLY B 1 417 ? -15.648 -34.938 -21.359 1 70.5 417 GLY B O 1
ATOM 7404 N N . PHE B 1 418 ? -17.656 -34.281 -21.938 1 82.94 418 PHE B N 1
ATOM 7405 C CA . PHE B 1 418 ? -18.406 -35.5 -21.625 1 82.94 418 PHE B CA 1
ATOM 7406 C C . PHE B 1 418 ? -18.203 -36.562 -22.688 1 82.94 418 PHE B C 1
ATOM 7408 O O . PHE B 1 418 ? -18.031 -36.219 -23.875 1 82.94 418 PHE B O 1
ATOM 7415 N N . VAL B 1 419 ? -18.078 -37.781 -22.297 1 86.56 419 VAL B N 1
ATOM 7416 C CA . VAL B 1 419 ? -17.938 -38.906 -23.219 1 86.56 419 VAL B CA 1
ATOM 7417 C C . VAL B 1 419 ? -19.094 -39.875 -23.031 1 86.56 419 VAL B C 1
ATOM 7419 O O . VAL B 1 419 ? -19.703 -39.938 -21.953 1 86.56 419 VAL B O 1
ATOM 7422 N N . PRO B 1 420 ? -19.469 -40.594 -24.125 1 91.81 420 PRO B N 1
ATOM 7423 C CA . PRO B 1 420 ? -20.5 -41.625 -23.938 1 91.81 420 PRO B CA 1
ATOM 7424 C C . PRO B 1 420 ? -20.062 -42.719 -22.984 1 91.81 420 PRO B C 1
ATOM 7426 O O . PRO B 1 420 ? -18.891 -43.094 -22.953 1 91.81 420 PRO B O 1
ATOM 7429 N N . LEU B 1 421 ? -21.062 -43.25 -22.219 1 94.44 421 LEU B N 1
ATOM 7430 C CA . LEU B 1 421 ? -20.797 -44.312 -21.25 1 94.44 421 LEU B CA 1
ATOM 7431 C C . LEU B 1 421 ? -20.094 -45.469 -21.906 1 94.44 421 LEU B C 1
ATOM 7433 O O . LEU B 1 421 ? -19.203 -46.062 -21.312 1 94.44 421 LEU B O 1
ATOM 7437 N N . SER B 1 422 ? -20.422 -45.75 -23.109 1 94.44 422 SER B N 1
ATOM 7438 C CA . SER B 1 422 ? -19.859 -46.906 -23.828 1 94.44 422 SER B CA 1
ATOM 7439 C C . SER B 1 422 ? -18.344 -46.75 -23.953 1 94.44 422 SER B C 1
ATOM 7441 O O . SER B 1 422 ? -17.609 -47.75 -23.875 1 94.44 422 SER B O 1
ATOM 7443 N N . GLU B 1 423 ? -17.891 -45.594 -24.094 1 91.25 423 GLU B N 1
ATOM 7444 C CA . GLU B 1 423 ? -16.469 -45.375 -24.25 1 91.25 423 GLU B CA 1
ATOM 7445 C C . GLU B 1 423 ? -15.711 -45.688 -22.969 1 91.25 423 GLU B C 1
ATOM 7447 O O . GLU B 1 423 ? -14.633 -46.281 -23 1 91.25 423 GLU B O 1
ATOM 7452 N N . GLU B 1 424 ? -16.297 -45.281 -21.906 1 91.81 424 GLU B N 1
ATOM 7453 C CA . GLU B 1 424 ? -15.633 -45.562 -20.641 1 91.81 424 GLU B CA 1
ATOM 7454 C C . GLU B 1 424 ? -15.672 -47.062 -20.312 1 91.81 424 GLU B C 1
ATOM 7456 O O . GLU B 1 424 ? -14.695 -47.594 -19.797 1 91.81 424 GLU B O 1
ATOM 7461 N N . LEU B 1 425 ? -16.781 -47.656 -20.625 1 94.62 425 LEU B N 1
ATOM 7462 C CA . LEU B 1 425 ? -16.891 -49.062 -20.375 1 94.62 425 LEU B CA 1
ATOM 7463 C C . LEU B 1 425 ? -15.883 -49.844 -21.219 1 94.62 425 LEU B C 1
ATOM 7465 O O . LEU B 1 425 ? -15.289 -50.812 -20.75 1 94.62 425 LEU B O 1
ATOM 7469 N N . ASP B 1 426 ? -15.758 -49.375 -22.406 1 94.12 426 ASP B N 1
ATOM 7470 C CA . ASP B 1 426 ? -14.766 -50 -23.281 1 94.12 426 ASP B CA 1
ATOM 7471 C C . ASP B 1 426 ? -13.359 -49.844 -22.688 1 94.12 426 ASP B C 1
ATOM 7473 O O . ASP B 1 426 ? -12.57 -50.781 -22.734 1 94.12 426 ASP B O 1
ATOM 7477 N N . GLN B 1 427 ? -13.102 -48.75 -22.172 1 91.62 427 GLN B N 1
ATOM 7478 C CA . GLN B 1 427 ? -11.812 -48.531 -21.531 1 91.62 427 GLN B CA 1
ATOM 7479 C C . GLN B 1 427 ? -11.602 -49.438 -20.344 1 91.62 427 GLN B C 1
ATOM 7481 O O . GLN B 1 427 ? -10.516 -50 -20.156 1 91.62 427 GLN B O 1
ATOM 7486 N N . ILE B 1 428 ? -12.578 -49.625 -19.609 1 94.44 428 ILE B N 1
ATOM 7487 C CA . ILE B 1 428 ? -12.516 -50.5 -18.438 1 94.44 428 ILE B CA 1
ATOM 7488 C C . ILE B 1 428 ? -12.289 -51.938 -18.875 1 94.44 428 ILE B C 1
ATOM 7490 O O . ILE B 1 428 ? -11.492 -52.656 -18.266 1 94.44 428 ILE B O 1
ATOM 7494 N N . ARG B 1 429 ? -13.008 -52.312 -19.891 1 94.69 429 ARG B N 1
ATOM 7495 C CA . ARG B 1 429 ? -12.852 -53.656 -20.406 1 94.69 429 ARG B CA 1
ATOM 7496 C C . ARG B 1 429 ? -11.422 -53.906 -20.859 1 94.69 429 ARG B C 1
ATOM 7498 O O . ARG B 1 429 ? -10.867 -55 -20.625 1 94.69 429 ARG B O 1
ATOM 7505 N N . CYS B 1 430 ? -10.875 -52.938 -21.5 1 93.88 430 CYS B N 1
ATOM 7506 C CA . CYS B 1 430 ? -9.492 -53.062 -21.938 1 93.88 430 CYS B CA 1
ATOM 7507 C C . CYS B 1 430 ? -8.547 -53.219 -20.75 1 93.88 430 CYS B C 1
ATOM 7509 O O . CYS B 1 430 ? -7.664 -54.062 -20.766 1 93.88 430 CYS B O 1
ATOM 7511 N N . TYR B 1 431 ? -8.719 -52.469 -19.797 1 93.19 431 TYR B N 1
ATOM 7512 C CA . TYR B 1 431 ? -7.938 -52.531 -18.562 1 93.19 431 TYR B CA 1
ATOM 7513 C C . TYR B 1 431 ? -8.047 -53.906 -17.906 1 93.19 431 TYR B C 1
ATOM 7515 O O . TYR B 1 431 ? -7.039 -54.5 -17.531 1 93.19 431 TYR B O 1
ATOM 7523 N N . LEU B 1 432 ? -9.242 -54.375 -17.812 1 94.25 432 LEU B N 1
ATOM 7524 C CA . LEU B 1 432 ? -9.5 -55.625 -17.125 1 94.25 432 LEU B CA 1
ATOM 7525 C C . LEU B 1 432 ? -8.953 -56.812 -17.938 1 94.25 432 LEU B C 1
ATOM 7527 O O . LEU B 1 432 ? -8.5 -57.812 -17.359 1 94.25 432 LEU B O 1
ATOM 7531 N N . ALA B 1 433 ? -9.031 -56.656 -19.234 1 94.56 433 ALA B N 1
ATOM 7532 C CA . ALA B 1 433 ? -8.445 -57.719 -20.078 1 94.56 433 ALA B CA 1
ATOM 7533 C C . ALA B 1 433 ? -6.965 -57.906 -19.766 1 94.56 433 ALA B C 1
ATOM 7535 O O . ALA B 1 433 ? -6.488 -59.031 -19.672 1 94.56 433 ALA B O 1
ATOM 7536 N N . ILE B 1 434 ? -6.336 -56.875 -19.531 1 93.81 434 ILE B N 1
ATOM 7537 C CA . ILE B 1 434 ? -4.906 -56.906 -19.266 1 93.81 434 ILE B CA 1
ATOM 7538 C C . ILE B 1 434 ? -4.668 -57.438 -17.859 1 93.81 434 ILE B C 1
ATOM 7540 O O . ILE B 1 434 ? -3.812 -58.312 -17.656 1 93.81 434 ILE B O 1
ATOM 7544 N N . GLU B 1 435 ? -5.391 -57.031 -16.938 1 93.31 435 GLU B N 1
ATOM 7545 C CA . GLU B 1 435 ? -5.23 -57.469 -15.555 1 93.31 435 GLU B CA 1
ATOM 7546 C C . GLU B 1 435 ? -5.57 -58.969 -15.406 1 93.31 435 GLU B C 1
ATOM 7548 O O . GLU B 1 435 ? -4.934 -59.688 -14.633 1 93.31 435 GLU B O 1
ATOM 7553 N N . GLN B 1 436 ? -6.59 -59.375 -16.125 1 93.5 436 GLN B N 1
ATOM 7554 C CA . GLN B 1 436 ? -6.965 -60.781 -16.094 1 93.5 436 GLN B CA 1
ATOM 7555 C C . GLN B 1 436 ? -5.871 -61.656 -16.703 1 93.5 436 GLN B C 1
ATOM 7557 O O . GLN B 1 436 ? -5.66 -62.781 -16.281 1 93.5 436 GLN B O 1
ATOM 7562 N N . ALA B 1 437 ? -5.25 -61.125 -17.719 1 93.56 437 ALA B N 1
ATOM 7563 C CA . ALA B 1 437 ? -4.129 -61.875 -18.297 1 93.56 437 ALA B CA 1
ATOM 7564 C C . ALA B 1 437 ? -2.979 -62 -17.297 1 93.56 437 ALA B C 1
ATOM 7566 O O . ALA B 1 437 ? -2.252 -63 -17.312 1 93.56 437 ALA B O 1
ATOM 7567 N N . ARG B 1 438 ? -2.822 -61.062 -16.484 1 91.62 438 ARG B N 1
ATOM 7568 C CA . ARG B 1 438 ? -1.725 -61.031 -15.523 1 91.62 438 ARG B CA 1
ATOM 7569 C C . ARG B 1 438 ? -2.023 -61.906 -14.312 1 91.62 438 ARG B C 1
ATOM 7571 O O . ARG B 1 438 ? -1.151 -62.625 -13.836 1 91.62 438 ARG B O 1
ATOM 7578 N N . PHE B 1 439 ? -3.287 -61.875 -13.867 1 91.62 439 PHE B N 1
ATOM 7579 C CA . PHE B 1 439 ? -3.592 -62.531 -12.594 1 91.62 439 PHE B CA 1
ATOM 7580 C C . PHE B 1 439 ? -4.523 -63.719 -12.797 1 91.62 439 PHE B C 1
ATOM 7582 O O . PHE B 1 439 ? -4.844 -64.438 -11.844 1 91.62 439 PHE B O 1
ATOM 7589 N N . GLY B 1 440 ? -4.953 -63.875 -14 1 87.94 440 GLY B N 1
ATOM 7590 C CA . GLY B 1 440 ? -5.734 -65.062 -14.359 1 87.94 440 GLY B CA 1
ATOM 7591 C C . GLY B 1 440 ? -7.129 -65.062 -13.758 1 87.94 440 GLY B C 1
ATOM 7592 O O . GLY B 1 440 ? -7.852 -64.062 -13.859 1 87.94 440 GLY B O 1
ATOM 7593 N N . GLU B 1 441 ? -7.484 -66.188 -13.234 1 85.81 441 GLU B N 1
ATOM 7594 C CA . GLU B 1 441 ? -8.844 -66.438 -12.742 1 85.81 441 GLU B CA 1
ATOM 7595 C C . GLU B 1 441 ? -9.062 -65.75 -11.398 1 85.81 441 GLU B C 1
ATOM 7597 O O . GLU B 1 441 ? -10.164 -65.75 -10.844 1 85.81 441 GLU B O 1
ATOM 7602 N N . ARG B 1 442 ? -8.078 -65.125 -10.977 1 91.38 442 ARG B N 1
ATOM 7603 C CA . ARG B 1 442 ? -8.211 -64.438 -9.703 1 91.38 442 ARG B CA 1
ATOM 7604 C C . ARG B 1 442 ? -9.125 -63.188 -9.844 1 91.38 442 ARG B C 1
ATOM 7606 O O . ARG B 1 442 ? -9.648 -62.688 -8.852 1 91.38 442 ARG B O 1
ATOM 7613 N N . ILE B 1 443 ? -9.242 -62.688 -11.008 1 93.81 443 ILE B N 1
ATOM 7614 C CA . ILE B 1 443 ? -10.086 -61.531 -11.266 1 93.81 443 ILE B CA 1
ATOM 7615 C C . ILE B 1 443 ? -11.297 -61.938 -12.102 1 93.81 443 ILE B C 1
ATOM 7617 O O . ILE B 1 443 ? -11.148 -62.375 -13.242 1 93.81 443 ILE B O 1
ATOM 7621 N N . ARG B 1 444 ? -12.422 -61.875 -11.57 1 93.75 444 ARG B N 1
ATOM 7622 C CA . ARG B 1 444 ? -13.672 -62.125 -12.273 1 93.75 444 ARG B CA 1
ATOM 7623 C C . ARG B 1 444 ? -14.516 -60.844 -12.344 1 93.75 444 ARG B C 1
ATOM 7625 O O . ARG B 1 444 ? -14.594 -60.094 -11.367 1 93.75 444 ARG B O 1
ATOM 7632 N N . ILE B 1 445 ? -15.109 -60.625 -13.531 1 92.56 445 ILE B N 1
ATOM 7633 C CA . ILE B 1 445 ? -15.852 -59.375 -13.703 1 92.56 445 ILE B CA 1
ATOM 7634 C C . ILE B 1 445 ? -17.234 -59.656 -14.281 1 92.56 445 ILE B C 1
ATOM 7636 O O . ILE B 1 445 ? -17.391 -60.562 -15.117 1 92.56 445 ILE B O 1
ATOM 7640 N N . ASP B 1 446 ? -18.203 -58.938 -13.836 1 93.62 446 ASP B N 1
ATOM 7641 C CA . ASP B 1 446 ? -19.578 -59 -14.328 1 93.62 446 ASP B CA 1
ATOM 7642 C C . ASP B 1 446 ? -20.125 -57.625 -14.641 1 93.62 446 ASP B C 1
ATOM 7644 O O . ASP B 1 446 ? -20.25 -56.781 -13.742 1 93.62 446 ASP B O 1
ATOM 7648 N N . PHE B 1 447 ? -20.375 -57.344 -15.969 1 94.75 447 PHE B N 1
ATOM 7649 C CA . PHE B 1 447 ? -20.984 -56.062 -16.391 1 94.75 447 PHE B CA 1
ATOM 7650 C C . PHE B 1 447 ? -22.484 -56.25 -16.578 1 94.75 447 PHE B C 1
ATOM 7652 O O . PHE B 1 447 ? -22.938 -57.094 -17.328 1 94.75 447 PHE B O 1
ATOM 7659 N N . ASP B 1 448 ? -23.219 -55.562 -15.82 1 95.5 448 ASP B N 1
ATOM 7660 C CA . ASP B 1 448 ? -24.672 -55.531 -15.961 1 95.5 448 ASP B CA 1
ATOM 7661 C C . ASP B 1 448 ? -25.141 -54.125 -16.328 1 95.5 448 ASP B C 1
ATOM 7663 O O . ASP B 1 448 ? -25.484 -53.312 -15.453 1 95.5 448 ASP B O 1
ATOM 7667 N N . VAL B 1 449 ? -25.141 -53.875 -17.641 1 96.19 449 VAL B N 1
ATOM 7668 C CA . VAL B 1 449 ? -25.5 -52.531 -18.141 1 96.19 449 VAL B CA 1
ATOM 7669 C C . VAL B 1 449 ? -26.875 -52.594 -18.828 1 96.19 449 VAL B C 1
ATOM 7671 O O . VAL B 1 449 ? -27.078 -53.375 -19.75 1 96.19 449 VAL B O 1
ATOM 7674 N N . GLN B 1 450 ? -27.766 -51.844 -18.406 1 95.81 450 GLN B N 1
ATOM 7675 C CA . GLN B 1 450 ? -29.094 -51.781 -19.016 1 95.81 450 GLN B CA 1
ATOM 7676 C C . GLN B 1 450 ? -29.031 -51.281 -20.453 1 95.81 450 GLN B C 1
ATOM 7678 O O . GLN B 1 450 ? -28.281 -50.344 -20.766 1 95.81 450 GLN B O 1
ATOM 7683 N N . GLU B 1 451 ? -29.812 -51.969 -21.328 1 93.06 451 GLU B N 1
ATOM 7684 C CA . GLU B 1 451 ? -29.844 -51.594 -22.734 1 93.06 451 GLU B CA 1
ATOM 7685 C C . GLU B 1 451 ? -30.328 -50.156 -22.906 1 93.06 451 GLU B C 1
ATOM 7687 O O . GLU B 1 451 ? -31.25 -49.719 -22.234 1 93.06 451 GLU B O 1
ATOM 7692 N N . GLY B 1 452 ? -29.656 -49.375 -23.703 1 91.94 452 GLY B N 1
ATOM 7693 C CA . GLY B 1 452 ? -30.047 -48.031 -24 1 91.94 452 GLY B CA 1
ATOM 7694 C C . GLY B 1 452 ? -29.25 -47 -23.234 1 91.94 452 GLY B C 1
ATOM 7695 O O . GLY B 1 452 ? -29.312 -45.781 -23.516 1 91.94 452 GLY B O 1
ATOM 7696 N N . CYS B 1 453 ? -28.453 -47.469 -22.281 1 93.81 453 CYS B N 1
ATOM 7697 C CA . CYS B 1 453 ? -27.703 -46.531 -21.438 1 93.81 453 CYS B CA 1
ATOM 7698 C C . CYS B 1 453 ? -26.344 -46.219 -22.062 1 93.81 453 CYS B C 1
ATOM 7700 O O . CYS B 1 453 ? -25.656 -45.312 -21.625 1 93.81 453 CYS B O 1
ATOM 7702 N N . GLU B 1 454 ? -25.938 -46.781 -23.109 1 93.75 454 GLU B N 1
ATOM 7703 C CA . GLU B 1 454 ? -24.578 -46.75 -23.672 1 93.75 454 GLU B CA 1
ATOM 7704 C C . GLU B 1 454 ? -24.234 -45.344 -24.156 1 93.75 454 GLU B C 1
ATOM 7706 O O . GLU B 1 454 ? -23.094 -44.906 -24.094 1 93.75 454 GLU B O 1
ATOM 7711 N N . SER B 1 455 ? -25.25 -44.594 -24.531 1 92.81 455 SER B N 1
ATOM 7712 C CA . SER B 1 455 ? -25 -43.281 -25.141 1 92.81 455 SER B CA 1
ATOM 7713 C C . SER B 1 455 ? -25.109 -42.156 -24.109 1 92.81 455 SER B C 1
ATOM 7715 O O . SER B 1 455 ? -24.938 -41 -24.438 1 92.81 455 SER B O 1
ATOM 7717 N N . TRP B 1 456 ? -25.344 -42.5 -22.859 1 94.19 456 TRP B N 1
ATOM 7718 C CA . TRP B 1 456 ? -25.453 -41.5 -21.812 1 94.19 456 TRP B CA 1
ATOM 7719 C C . TRP B 1 456 ? -24.141 -40.719 -21.656 1 94.19 456 TRP B C 1
ATOM 7721 O O . TRP B 1 456 ? -23.078 -41.344 -21.5 1 94.19 456 TRP B O 1
ATOM 7731 N N . PRO B 1 457 ? -24.188 -39.438 -21.688 1 92.25 457 PRO B N 1
ATOM 7732 C CA . PRO B 1 457 ? -22.953 -38.656 -21.516 1 92.25 457 PRO B CA 1
ATOM 7733 C C . PRO B 1 457 ? -22.484 -38.625 -20.078 1 92.25 457 PRO B C 1
ATOM 7735 O O . PRO B 1 457 ? -23.266 -38.312 -19.172 1 92.25 457 PRO B O 1
ATOM 7738 N N . ILE B 1 458 ? -21.172 -38.969 -19.844 1 90.38 458 ILE B N 1
ATOM 7739 C CA . ILE B 1 458 ? -20.609 -38.906 -18.5 1 90.38 458 ILE B CA 1
ATOM 7740 C C . ILE B 1 458 ? -19.25 -38.219 -18.547 1 90.38 458 ILE B C 1
ATOM 7742 O O . ILE B 1 458 ? -18.609 -38.156 -19.578 1 90.38 458 ILE B O 1
ATOM 7746 N N . PRO B 1 459 ? -18.859 -37.594 -17.344 1 84.69 459 PRO B N 1
ATOM 7747 C CA . PRO B 1 459 ? -17.469 -37.125 -17.297 1 84.69 459 PRO B CA 1
ATOM 7748 C C . PRO B 1 459 ? -16.469 -38.281 -17.469 1 84.69 459 PRO B C 1
ATOM 7750 O O . PRO B 1 459 ? -16.688 -39.375 -16.953 1 84.69 459 PRO B O 1
ATOM 7753 N N . PRO B 1 460 ? -15.414 -38.031 -18.203 1 81.88 460 PRO B N 1
ATOM 7754 C CA . PRO B 1 460 ? -14.445 -39.125 -18.422 1 81.88 460 PRO B CA 1
ATOM 7755 C C . PRO B 1 460 ? -13.734 -39.531 -17.125 1 81.88 460 PRO B C 1
ATOM 7757 O O . PRO B 1 460 ? -13.57 -38.719 -16.219 1 81.88 460 PRO B O 1
ATOM 7760 N N . LEU B 1 461 ? -13.359 -40.75 -17.016 1 82 461 LEU B N 1
ATOM 7761 C CA . LEU B 1 461 ? -12.547 -41.344 -15.953 1 82 461 LEU B CA 1
ATOM 7762 C C . LEU B 1 461 ? -13.25 -41.219 -14.609 1 82 461 LEU B C 1
ATOM 7764 O O . LEU B 1 461 ? -12.641 -40.812 -13.617 1 82 461 LEU B O 1
ATOM 7768 N N . ILE B 1 462 ? -14.508 -41.5 -14.594 1 87.44 462 ILE B N 1
ATOM 7769 C CA . ILE B 1 462 ? -15.242 -41.438 -13.336 1 87.44 462 ILE B CA 1
ATOM 7770 C C . ILE B 1 462 ? -15.43 -42.875 -12.797 1 87.44 462 ILE B C 1
ATOM 7772 O O . ILE B 1 462 ? -15.453 -43.062 -11.578 1 87.44 462 ILE B O 1
ATOM 7776 N N . ILE B 1 463 ? -15.586 -43.812 -13.68 1 92.62 463 ILE B N 1
ATOM 7777 C CA . ILE B 1 463 ? -15.812 -45.219 -13.266 1 92.62 463 ILE B CA 1
ATOM 7778 C C . ILE B 1 463 ? -14.477 -45.938 -13.211 1 92.62 463 ILE B C 1
ATOM 7780 O O . ILE B 1 463 ? -14.242 -46.75 -12.305 1 92.62 463 ILE B O 1
ATOM 7784 N N . GLN B 1 464 ? -13.609 -45.594 -14.109 1 90.12 464 GLN B N 1
ATOM 7785 C CA . GLN B 1 464 ? -12.328 -46.281 -14.289 1 90.12 464 GLN B CA 1
ATOM 7786 C C . GLN B 1 464 ? -11.523 -46.312 -12.992 1 90.12 464 GLN B C 1
ATOM 7788 O O . GLN B 1 464 ? -11.062 -47.375 -12.562 1 90.12 464 GLN B O 1
ATOM 7793 N N . PRO B 1 465 ? -11.367 -45.156 -12.328 1 87.69 465 PRO B N 1
ATOM 7794 C CA . PRO B 1 465 ? -10.555 -45.188 -11.102 1 87.69 465 PRO B CA 1
ATOM 7795 C C . PRO B 1 465 ? -11.164 -46.062 -10.016 1 87.69 465 PRO B C 1
ATOM 7797 O O . PRO B 1 465 ? -10.438 -46.625 -9.203 1 87.69 465 PRO B O 1
ATOM 7800 N N . LEU B 1 466 ? -12.469 -46.219 -10.039 1 92.81 466 LEU B N 1
ATOM 7801 C CA . LEU B 1 466 ? -13.148 -47.031 -9.047 1 92.81 466 LEU B CA 1
ATOM 7802 C C . LEU B 1 466 ? -12.867 -48.531 -9.289 1 92.81 466 LEU B C 1
ATOM 7804 O O . LEU B 1 466 ? -12.586 -49.281 -8.352 1 92.81 466 LEU B O 1
ATOM 7808 N N . VAL B 1 467 ? -12.953 -48.875 -10.508 1 94.31 467 VAL B N 1
ATOM 7809 C CA . VAL B 1 467 ? -12.672 -50.25 -10.883 1 94.31 467 VAL B CA 1
ATOM 7810 C C . VAL B 1 467 ? -11.211 -50.594 -10.594 1 94.31 467 VAL B C 1
ATOM 7812 O O . VAL B 1 467 ? -10.898 -51.656 -10.078 1 94.31 467 VAL B O 1
ATOM 7815 N N . GLU B 1 468 ? -10.328 -49.688 -10.906 1 90.38 468 GLU B N 1
ATOM 7816 C CA . GLU B 1 468 ? -8.906 -49.875 -10.648 1 90.38 468 GLU B CA 1
ATOM 7817 C C . GLU B 1 468 ? -8.641 -50.094 -9.156 1 90.38 468 GLU B C 1
ATOM 7819 O O . GLU B 1 468 ? -7.852 -50.969 -8.781 1 90.38 468 GLU B O 1
ATOM 7824 N N . ASN B 1 469 ? -9.273 -49.344 -8.414 1 88.75 469 ASN B N 1
ATOM 7825 C CA . ASN B 1 469 ? -9.109 -49.438 -6.969 1 88.75 469 ASN B CA 1
ATOM 7826 C C . ASN B 1 469 ? -9.609 -50.812 -6.457 1 88.75 469 ASN B C 1
ATOM 7828 O O . ASN B 1 469 ? -9 -51.406 -5.57 1 88.75 469 ASN B O 1
ATOM 7832 N N . SER B 1 470 ? -10.75 -51.219 -7.004 1 93.69 470 SER B N 1
ATOM 7833 C CA . SER B 1 470 ? -11.289 -52.531 -6.648 1 93.69 470 SER B CA 1
ATOM 7834 C C . SER B 1 470 ? -10.305 -53.656 -6.977 1 93.69 470 SER B C 1
ATOM 7836 O O . SER B 1 470 ? -10.156 -54.594 -6.203 1 93.69 470 SER B O 1
ATOM 7838 N N . VAL B 1 471 ? -9.648 -53.531 -8.109 1 93 471 VAL B N 1
ATOM 7839 C CA . VAL B 1 471 ? -8.688 -54.562 -8.539 1 93 471 VAL B CA 1
ATOM 7840 C C . VAL B 1 471 ? -7.457 -54.5 -7.637 1 93 471 VAL B C 1
ATOM 7842 O O . VAL B 1 471 ? -7.098 -55.5 -7.012 1 93 471 VAL B O 1
ATOM 7845 N N . ARG B 1 472 ? -6.859 -53.344 -7.48 1 88.75 472 ARG B N 1
ATOM 7846 C CA . ARG B 1 472 ? -5.559 -53.188 -6.836 1 88.75 472 ARG B CA 1
ATOM 7847 C C . ARG B 1 472 ? -5.672 -53.344 -5.324 1 88.75 472 ARG B C 1
ATOM 7849 O O . ARG B 1 472 ? -4.887 -54.094 -4.723 1 88.75 472 ARG B O 1
ATOM 7856 N N . HIS B 1 473 ? -6.699 -52.719 -4.801 1 88.44 473 HIS B N 1
ATOM 7857 C CA . HIS B 1 473 ? -6.777 -52.656 -3.344 1 88.44 473 HIS B CA 1
ATOM 7858 C C . HIS B 1 473 ? -7.867 -53.594 -2.818 1 88.44 473 HIS B C 1
ATOM 7860 O O . HIS B 1 473 ? -7.879 -53.938 -1.634 1 88.44 473 HIS B O 1
ATOM 7866 N N . GLY B 1 474 ? -8.711 -54.062 -3.654 1 91.62 474 GLY B N 1
ATOM 7867 C CA . GLY B 1 474 ? -9.789 -54.969 -3.24 1 91.62 474 GLY B CA 1
ATOM 7868 C C . GLY B 1 474 ? -9.469 -56.406 -3.48 1 91.62 474 GLY B C 1
ATOM 7869 O O . GLY B 1 474 ? -9.148 -57.156 -2.543 1 91.62 474 GLY B O 1
ATOM 7870 N N . ILE B 1 475 ? -9.383 -56.781 -4.688 1 92.06 475 ILE B N 1
ATOM 7871 C CA . ILE B 1 475 ? -9.344 -58.188 -5.113 1 92.06 475 ILE B CA 1
ATOM 7872 C C . ILE B 1 475 ? -7.926 -58.719 -4.949 1 92.06 475 ILE B C 1
ATOM 7874 O O . ILE B 1 475 ? -7.73 -59.812 -4.406 1 92.06 475 ILE B O 1
ATOM 7878 N N . LEU B 1 476 ? -6.898 -57.969 -5.379 1 87.19 476 LEU B N 1
ATOM 7879 C CA . LEU B 1 476 ? -5.535 -58.5 -5.406 1 87.19 476 LEU B CA 1
ATOM 7880 C C . LEU B 1 476 ? -4.957 -58.594 -3.998 1 87.19 476 LEU B C 1
ATOM 7882 O O . LEU B 1 476 ? -3.998 -59.344 -3.764 1 87.19 476 LEU B O 1
ATOM 7886 N N . ALA B 1 477 ? -5.547 -57.875 -3.17 1 84.25 477 ALA B N 1
ATOM 7887 C CA . ALA B 1 477 ? -5.129 -57.969 -1.773 1 84.25 477 ALA B CA 1
ATOM 7888 C C . ALA B 1 477 ? -5.695 -59.219 -1.109 1 84.25 477 ALA B C 1
ATOM 7890 O O . ALA B 1 477 ? -5.223 -59.625 -0.05 1 84.25 477 ALA B O 1
ATOM 7891 N N . HIS B 1 478 ? -6.695 -59.812 -1.824 1 84 478 HIS B N 1
ATOM 7892 C CA . HIS B 1 478 ? -7.309 -61.062 -1.37 1 84 478 HIS B CA 1
ATOM 7893 C C . HIS B 1 478 ? -6.652 -62.25 -2.025 1 84 478 HIS B C 1
ATOM 7895 O O . HIS B 1 478 ? -6.512 -62.312 -3.25 1 84 478 HIS B O 1
ATOM 7901 N N . GLU B 1 479 ? -6.102 -63.25 -1.309 1 79.81 479 GLU B N 1
ATOM 7902 C CA . GLU B 1 479 ? -5.336 -64.375 -1.789 1 79.81 479 GLU B CA 1
ATOM 7903 C C . GLU B 1 479 ? -6.133 -65.188 -2.812 1 79.81 479 GLU B C 1
ATOM 7905 O O . GLU B 1 479 ? -5.578 -65.688 -3.807 1 79.81 479 GLU B O 1
ATOM 7910 N N . ASN B 1 480 ? -7.508 -65.438 -2.576 1 82.94 480 ASN B N 1
ATOM 7911 C CA . ASN B 1 480 ? -8.312 -66.25 -3.43 1 82.94 480 ASN B CA 1
ATOM 7912 C C . ASN B 1 480 ? -8.906 -65.5 -4.609 1 82.94 480 ASN B C 1
ATOM 7914 O O . ASN B 1 480 ? -9.633 -66.062 -5.422 1 82.94 480 ASN B O 1
ATOM 7918 N N . GLY B 1 481 ? -8.555 -64.312 -4.715 1 89.31 481 GLY B N 1
ATOM 7919 C CA . GLY B 1 481 ? -9.164 -63.5 -5.766 1 89.31 481 GLY B CA 1
ATOM 7920 C C . GLY B 1 481 ? -10.586 -63.062 -5.449 1 89.31 481 GLY B C 1
ATOM 7921 O O . GLY B 1 481 ? -10.992 -63.031 -4.285 1 89.31 481 GLY B O 1
ATOM 7922 N N . GLY B 1 482 ? -11.305 -62.562 -6.438 1 92.81 482 GLY B N 1
ATOM 7923 C CA . GLY B 1 482 ? -12.656 -62.094 -6.207 1 92.81 482 GLY B CA 1
ATOM 7924 C C . GLY B 1 482 ? -13.359 -61.656 -7.477 1 92.81 482 GLY B C 1
ATOM 7925 O O . GLY B 1 482 ? -12.922 -62 -8.578 1 92.81 482 GLY B O 1
ATOM 7926 N N . GLU B 1 483 ? -14.578 -61.156 -7.195 1 94.94 483 GLU B N 1
ATOM 7927 C CA . GLU B 1 483 ? -15.422 -60.719 -8.297 1 94.94 483 GLU B CA 1
ATOM 7928 C C . GLU B 1 483 ? -15.758 -59.219 -8.188 1 94.94 483 GLU B C 1
ATOM 7930 O O . GLU B 1 483 ? -15.961 -58.719 -7.082 1 94.94 483 GLU B O 1
ATOM 7935 N N . ILE B 1 484 ? -15.688 -58.531 -9.359 1 96 484 ILE B N 1
ATOM 7936 C CA . ILE B 1 484 ? -16.109 -57.125 -9.469 1 96 484 ILE B CA 1
ATOM 7937 C C . ILE B 1 484 ? -17.375 -57.031 -10.32 1 96 484 ILE B C 1
ATOM 7939 O O . ILE B 1 484 ? -17.438 -57.594 -11.414 1 96 484 ILE B O 1
ATOM 7943 N N . ARG B 1 485 ? -18.391 -56.375 -9.812 1 96.38 485 ARG B N 1
ATOM 7944 C CA . ARG B 1 485 ? -19.625 -56.188 -10.547 1 96.38 485 ARG B CA 1
ATOM 7945 C C . ARG B 1 485 ? -19.891 -54.719 -10.812 1 96.38 485 ARG B C 1
ATOM 7947 O O . ARG B 1 485 ? -19.844 -53.906 -9.891 1 96.38 485 ARG B O 1
ATOM 7954 N N . VAL B 1 486 ? -20.047 -54.375 -12.094 1 96.94 486 VAL B N 1
ATOM 7955 C CA . VAL B 1 486 ? -20.422 -53.031 -12.5 1 96.94 486 VAL B CA 1
ATOM 7956 C C . VAL B 1 486 ? -21.859 -53 -13.016 1 96.94 486 VAL B C 1
ATOM 7958 O O . VAL B 1 486 ? -22.156 -53.625 -14.039 1 96.94 486 VAL B O 1
ATOM 7961 N N . GLN B 1 487 ? -22.672 -52.344 -12.328 1 97.12 487 GLN B N 1
ATOM 7962 C CA . GLN B 1 487 ? -24.078 -52.25 -12.703 1 97.12 487 GLN B CA 1
ATOM 7963 C C . GLN B 1 487 ? -24.469 -50.812 -13.078 1 97.12 487 GLN B C 1
ATOM 7965 O O . GLN B 1 487 ? -24.125 -49.875 -12.359 1 97.12 487 GLN B O 1
ATOM 7970 N N . VAL B 1 488 ? -25.078 -50.688 -14.258 1 97.38 488 VAL B N 1
ATOM 7971 C CA . VAL B 1 488 ? -25.547 -49.375 -14.719 1 97.38 488 VAL B CA 1
ATOM 7972 C C . VAL B 1 488 ? -27.031 -49.469 -15.117 1 97.38 488 VAL B C 1
ATOM 7974 O O . VAL B 1 488 ? -27.406 -50.312 -15.922 1 97.38 488 VAL B O 1
ATOM 7977 N N . ARG B 1 489 ? -27.844 -48.656 -14.516 1 96.25 489 ARG B N 1
ATOM 7978 C CA . ARG B 1 489 ? -29.266 -48.625 -14.805 1 96.25 489 ARG B CA 1
ATOM 7979 C C . ARG B 1 489 ? -29.797 -47.188 -14.867 1 96.25 489 ARG B C 1
ATOM 7981 O O . ARG B 1 489 ? -29.25 -46.312 -14.203 1 96.25 489 ARG B O 1
ATOM 7988 N N . LYS B 1 490 ? -30.781 -47.031 -15.688 1 95 490 LYS B N 1
ATOM 7989 C CA . LYS B 1 490 ? -31.438 -45.719 -15.742 1 95 490 LYS B CA 1
ATOM 7990 C C . LYS B 1 490 ? -32.531 -45.625 -14.688 1 95 490 LYS B C 1
ATOM 7992 O O . LYS B 1 490 ? -33.375 -46.5 -14.57 1 95 490 LYS B O 1
ATOM 7997 N N . GLU B 1 491 ? -32.375 -44.688 -13.938 1 93.12 491 GLU B N 1
ATOM 7998 C CA . GLU B 1 491 ? -33.375 -44.406 -12.922 1 93.12 491 GLU B CA 1
ATOM 7999 C C . GLU B 1 491 ? -33.938 -43 -13.078 1 93.12 491 GLU B C 1
ATOM 8001 O O . GLU B 1 491 ? -33.344 -42.031 -12.562 1 93.12 491 GLU B O 1
ATOM 8006 N N . GLY B 1 492 ? -35.094 -42.844 -13.758 1 87.75 492 GLY B N 1
ATOM 8007 C CA . GLY B 1 492 ? -35.656 -41.531 -14 1 87.75 492 GLY B CA 1
ATOM 8008 C C . GLY B 1 492 ? -34.812 -40.688 -14.922 1 87.75 492 GLY B C 1
ATOM 8009 O O . GLY B 1 492 ? -34.531 -41.062 -16.062 1 87.75 492 GLY B O 1
ATOM 8010 N N . ALA B 1 493 ? -34.344 -39.562 -14.344 1 89.31 493 ALA B N 1
ATOM 8011 C CA . ALA B 1 493 ? -33.594 -38.594 -15.141 1 89.31 493 ALA B CA 1
ATOM 8012 C C . ALA B 1 493 ? -32.094 -38.75 -14.859 1 89.31 493 ALA B C 1
ATOM 8014 O O . ALA B 1 493 ? -31.281 -37.906 -15.273 1 89.31 493 ALA B O 1
ATOM 8015 N N . CYS B 1 494 ? -31.797 -39.875 -14.172 1 94.19 494 CYS B N 1
ATOM 8016 C CA . CYS B 1 494 ? -30.406 -40.062 -13.812 1 94.19 494 CYS B CA 1
ATOM 8017 C C . CYS B 1 494 ? -29.938 -41.469 -14.203 1 94.19 494 CYS B C 1
ATOM 8019 O O . CYS B 1 494 ? -30.75 -42.375 -14.398 1 94.19 494 CYS B O 1
ATOM 8021 N N . LEU B 1 495 ? -28.688 -41.531 -14.398 1 95.38 495 LEU B N 1
ATOM 8022 C CA . LEU B 1 495 ? -28 -42.781 -14.57 1 95.38 495 LEU B CA 1
ATOM 8023 C C . LEU B 1 495 ? -27.438 -43.281 -13.242 1 95.38 495 LEU B C 1
ATOM 8025 O O . LEU B 1 495 ? -26.703 -42.562 -12.57 1 95.38 495 LEU B O 1
ATOM 8029 N N . HIS B 1 496 ? -27.922 -44.469 -12.875 1 96.44 496 HIS B N 1
ATOM 8030 C CA . HIS B 1 496 ? -27.406 -45.062 -11.641 1 96.44 496 HIS B CA 1
ATOM 8031 C C . HIS B 1 496 ? -26.234 -46 -11.93 1 96.44 496 HIS B C 1
ATOM 8033 O O . HIS B 1 496 ? -26.375 -46.938 -12.719 1 96.44 496 HIS B O 1
ATOM 8039 N N . VAL B 1 497 ? -25.047 -45.75 -11.273 1 97.31 497 VAL B N 1
ATOM 8040 C CA . VAL B 1 497 ? -23.875 -46.594 -11.453 1 97.31 497 VAL B CA 1
ATOM 8041 C C . VAL B 1 497 ? -23.469 -47.188 -10.109 1 97.31 497 VAL B C 1
ATOM 8043 O O . VAL B 1 497 ? -23.375 -46.5 -9.102 1 97.31 497 VAL B O 1
ATOM 8046 N N . GLU B 1 498 ? -23.234 -48.469 -10.156 1 97.25 498 GLU B N 1
ATOM 8047 C CA . GLU B 1 498 ? -22.797 -49.188 -8.961 1 97.25 498 GLU B CA 1
ATOM 8048 C C . GLU B 1 498 ? -21.562 -50.062 -9.266 1 97.25 498 GLU B C 1
ATOM 8050 O O . GLU B 1 498 ? -21.562 -50.844 -10.227 1 97.25 498 GLU B O 1
ATOM 8055 N N . VAL B 1 499 ? -20.5 -49.906 -8.5 1 97.19 499 VAL B N 1
ATOM 8056 C CA . VAL B 1 499 ? -19.312 -50.75 -8.57 1 97.19 499 VAL B CA 1
ATOM 8057 C C . VAL B 1 499 ? -19.125 -51.5 -7.262 1 97.19 499 VAL B C 1
ATOM 8059 O O . VAL B 1 499 ? -18.938 -50.906 -6.203 1 97.19 499 VAL B O 1
ATOM 8062 N N . LYS B 1 500 ? -19.234 -52.844 -7.391 1 96.94 500 LYS B N 1
ATOM 8063 C CA . LYS B 1 500 ? -19.156 -53.688 -6.203 1 96.94 500 LYS B CA 1
ATOM 8064 C C . LYS B 1 500 ? -18.062 -54.75 -6.355 1 96.94 500 LYS B C 1
ATOM 8066 O O . LYS B 1 500 ? -17.938 -55.344 -7.418 1 96.94 500 LYS B O 1
ATOM 8071 N N . ASP B 1 501 ? -17.234 -54.875 -5.344 1 95.88 501 ASP B N 1
ATOM 8072 C CA . ASP B 1 501 ? -16.25 -55.938 -5.336 1 95.88 501 ASP B CA 1
ATOM 8073 C C . ASP B 1 501 ? -16.359 -56.781 -4.059 1 95.88 501 ASP B C 1
ATOM 8075 O O . ASP B 1 501 ? -16.953 -56.344 -3.072 1 95.88 501 ASP B O 1
ATOM 8079 N N . ASP B 1 502 ? -15.938 -58.031 -4.027 1 94.81 502 ASP B N 1
ATOM 8080 C CA . ASP B 1 502 ? -15.945 -58.906 -2.857 1 94.81 502 ASP B CA 1
ATOM 8081 C C . ASP B 1 502 ? -14.531 -59.094 -2.291 1 94.81 502 ASP B C 1
ATOM 8083 O O . ASP B 1 502 ? -14.172 -60.156 -1.842 1 94.81 502 ASP B O 1
ATOM 8087 N N . GLY B 1 503 ? -13.75 -58.125 -2.369 1 93.31 503 GLY B N 1
ATOM 8088 C CA . GLY B 1 503 ? -12.367 -58.156 -1.915 1 93.31 503 GLY B CA 1
ATOM 8089 C C . GLY B 1 503 ? -12.234 -57.969 -0.415 1 93.31 503 GLY B C 1
ATOM 8090 O O . GLY B 1 503 ? -13.117 -58.375 0.348 1 93.31 503 GLY B O 1
ATOM 8091 N N . VAL B 1 504 ? -11.094 -57.438 0.022 1 92.94 504 VAL B N 1
ATOM 8092 C CA . VAL B 1 504 ? -10.688 -57.375 1.423 1 92.94 504 VAL B CA 1
ATOM 8093 C C . VAL B 1 504 ? -11.531 -56.344 2.164 1 92.94 504 VAL B C 1
ATOM 8095 O O . VAL B 1 504 ? -11.688 -56.406 3.385 1 92.94 504 VAL B O 1
ATOM 8098 N N . GLY B 1 505 ? -12.086 -55.375 1.434 1 92.31 505 GLY B N 1
ATOM 8099 C CA . GLY B 1 505 ? -12.875 -54.312 2.064 1 92.31 505 GLY B CA 1
ATOM 8100 C C . GLY B 1 505 ? -12.039 -53.312 2.814 1 92.31 505 GLY B C 1
ATOM 8101 O O . GLY B 1 505 ? -10.805 -53.406 2.832 1 92.31 505 GLY B O 1
ATOM 8102 N N . MET B 1 506 ? -12.688 -52.25 3.307 1 91.31 506 MET B N 1
ATOM 8103 C CA . MET B 1 506 ? -12.023 -51.156 4.012 1 91.31 506 MET B CA 1
ATOM 8104 C C . MET B 1 506 ? -12.648 -50.938 5.387 1 91.31 506 MET B C 1
ATOM 8106 O O . MET B 1 506 ? -13.828 -51.219 5.59 1 91.31 506 MET B O 1
ATOM 8110 N N . ASP B 1 507 ? -11.82 -50.5 6.312 1 91.94 507 ASP B N 1
ATOM 8111 C CA . ASP B 1 507 ? -12.367 -50.094 7.598 1 91.94 507 ASP B CA 1
ATOM 8112 C C . ASP B 1 507 ? -12.992 -48.688 7.5 1 91.94 507 ASP B C 1
ATOM 8114 O O . ASP B 1 507 ? -12.859 -48 6.477 1 91.94 507 ASP B O 1
ATOM 8118 N N . GLN B 1 508 ? -13.734 -48.375 8.5 1 90.69 508 GLN B N 1
ATOM 8119 C CA . GLN B 1 508 ? -14.492 -47.125 8.477 1 90.69 508 GLN B CA 1
ATOM 8120 C C . GLN B 1 508 ? -13.57 -45.906 8.375 1 90.69 508 GLN B C 1
ATOM 8122 O O . GLN B 1 508 ? -13.898 -44.938 7.723 1 90.69 508 GLN B O 1
ATOM 8127 N N . SER B 1 509 ? -12.461 -46 8.984 1 88.25 509 SER B N 1
ATOM 8128 C CA . SER B 1 509 ? -11.5 -44.906 8.922 1 88.25 509 SER B CA 1
ATOM 8129 C C . SER B 1 509 ? -11.008 -44.688 7.5 1 88.25 509 SER B C 1
ATOM 8131 O O . SER B 1 509 ? -10.852 -43.531 7.059 1 88.25 509 SER B O 1
ATOM 8133 N N . GLN B 1 510 ? -10.758 -45.688 6.766 1 87.62 510 GLN B N 1
ATOM 8134 C CA . GLN B 1 510 ? -10.312 -45.625 5.383 1 87.62 510 GLN B CA 1
ATOM 8135 C C . GLN B 1 510 ? -11.398 -45.031 4.48 1 87.62 510 GLN B C 1
ATOM 8137 O O . GLN B 1 510 ? -11.109 -44.25 3.584 1 87.62 510 GLN B O 1
ATOM 8142 N N . VAL B 1 511 ? -12.609 -45.406 4.773 1 90 511 VAL B N 1
ATOM 8143 C CA . VAL B 1 511 ? -13.742 -44.906 3.992 1 90 511 VAL B CA 1
ATOM 8144 C C . VAL B 1 511 ? -13.883 -43.406 4.18 1 90 511 VAL B C 1
ATOM 8146 O O . VAL B 1 511 ? -14.086 -42.688 3.209 1 90 511 VAL B O 1
ATOM 8149 N N . ASN B 1 512 ? -13.68 -42.969 5.363 1 87.5 512 ASN B N 1
ATOM 8150 C CA . ASN B 1 512 ? -13.805 -41.531 5.66 1 87.5 512 ASN B CA 1
ATOM 8151 C C . ASN B 1 512 ? -12.727 -40.719 4.949 1 87.5 512 ASN B C 1
ATOM 8153 O O . ASN B 1 512 ? -12.977 -39.594 4.535 1 87.5 512 ASN B O 1
ATOM 8157 N N . ARG B 1 513 ? -11.648 -41.312 4.758 1 82 513 ARG B N 1
ATOM 8158 C CA . ARG B 1 513 ? -10.523 -40.625 4.125 1 82 513 ARG B CA 1
ATOM 8159 C C . ARG B 1 513 ? -10.797 -40.375 2.645 1 82 513 ARG B C 1
ATOM 8161 O O . ARG B 1 513 ? -10.242 -39.438 2.053 1 82 513 ARG B O 1
ATOM 8168 N N . LEU B 1 514 ? -11.609 -41.188 2.025 1 85.19 514 LEU B N 1
ATOM 8169 C CA . LEU B 1 514 ? -11.938 -41.031 0.613 1 85.19 514 LEU B CA 1
ATOM 8170 C C . LEU B 1 514 ? -12.695 -39.75 0.366 1 85.19 514 LEU B C 1
ATOM 8172 O O . LEU B 1 514 ? -12.695 -39.219 -0.75 1 85.19 514 LEU B O 1
ATOM 8176 N N . PHE B 1 515 ? -13.305 -39.188 1.47 1 82.81 515 PHE B N 1
ATOM 8177 C CA . PHE B 1 515 ? -14.125 -38 1.328 1 82.81 515 PHE B CA 1
ATOM 8178 C C . PHE B 1 515 ? -13.391 -36.781 1.858 1 82.81 515 PHE B C 1
ATOM 8180 O O . PHE B 1 515 ? -13.922 -35.656 1.806 1 82.81 515 PHE B O 1
ATOM 8187 N N . ALA B 1 516 ? -12.219 -36.969 2.377 1 70.88 516 ALA B N 1
ATOM 8188 C CA . ALA B 1 516 ? -11.484 -35.844 2.982 1 70.88 516 ALA B CA 1
ATOM 8189 C C . ALA B 1 516 ? -11 -34.875 1.919 1 70.88 516 ALA B C 1
ATOM 8191 O O . ALA B 1 516 ? -10.516 -35.281 0.86 1 70.88 516 ALA B O 1
ATOM 8192 N N . LYS B 1 517 ? -11.32 -33.625 1.868 1 60.06 517 LYS B N 1
ATOM 8193 C CA . LYS B 1 517 ? -10.984 -32.562 0.937 1 60.06 517 LYS B CA 1
ATOM 8194 C C . LYS B 1 517 ? -9.578 -32.031 1.179 1 60.06 517 LYS B C 1
ATOM 8196 O O . LYS B 1 517 ? -9.172 -31.016 0.595 1 60.06 517 LYS B O 1
ATOM 8201 N N . THR B 1 518 ? -8.883 -32.344 2.287 1 51.09 518 THR B N 1
ATOM 8202 C CA . THR B 1 518 ? -7.609 -31.734 2.656 1 51.09 518 THR B CA 1
ATOM 8203 C C . THR B 1 518 ? -6.547 -32 1.594 1 51.09 518 THR B C 1
ATOM 8205 O O . THR B 1 518 ? -6.664 -32.969 0.826 1 51.09 518 THR B O 1
ATOM 8208 N N . ARG B 1 519 ? -5.43 -31.141 1.519 1 46.97 519 ARG B N 1
ATOM 8209 C CA . ARG B 1 519 ? -4.211 -31.062 0.72 1 46.97 519 ARG B CA 1
ATOM 8210 C C . ARG B 1 519 ? -3.539 -32.438 0.62 1 46.97 519 ARG B C 1
ATOM 8212 O O . ARG B 1 519 ? -3.094 -33 1.627 1 46.97 519 ARG B O 1
ATOM 8219 N N . LEU B 1 520 ? -4.016 -33.188 -0.16 1 44.44 520 LEU B N 1
ATOM 8220 C CA . LEU B 1 520 ? -3.562 -34.562 -0.323 1 44.44 520 LEU B CA 1
ATOM 8221 C C . LEU B 1 520 ? -2.061 -34.625 -0.592 1 44.44 520 LEU B C 1
ATOM 8223 O O . LEU B 1 520 ? -1.556 -33.875 -1.448 1 44.44 520 LEU B O 1
ATOM 8227 N N . ASP B 1 521 ? -1.377 -34.969 0.368 1 42.09 521 ASP B N 1
ATOM 8228 C CA . ASP B 1 521 ? 0.006 -35.375 0.185 1 42.09 521 ASP B CA 1
ATOM 8229 C C . ASP B 1 521 ? 0.122 -36.375 -0.96 1 42.09 521 ASP B C 1
ATOM 8231 O O . ASP B 1 521 ? -0.739 -37.25 -1.122 1 42.09 521 ASP B O 1
ATOM 8235 N N . SER B 1 522 ? 0.87 -36.156 -1.967 1 43.44 522 SER B N 1
ATOM 8236 C CA . SER B 1 522 ? 1.18 -36.875 -3.197 1 43.44 522 SER B CA 1
ATOM 8237 C C . SER B 1 522 ? 1.318 -38.375 -2.943 1 43.44 522 SER B C 1
ATOM 8239 O O . SER B 1 522 ? 1.341 -39.156 -3.887 1 43.44 522 SER B O 1
ATOM 8241 N N . ARG B 1 523 ? 1.608 -38.781 -1.683 1 46.84 523 ARG B N 1
ATOM 8242 C CA . ARG B 1 523 ? 2.139 -40.094 -1.435 1 46.84 523 ARG B CA 1
ATOM 8243 C C . ARG B 1 523 ? 1.027 -41.062 -1.028 1 46.84 523 ARG B C 1
ATOM 8245 O O . ARG B 1 523 ? 1.27 -42.25 -0.845 1 46.84 523 ARG B O 1
ATOM 8252 N N . SER B 1 524 ? -0.152 -40.625 -0.712 1 45 524 SER B N 1
ATOM 8253 C CA . SER B 1 524 ? -1.062 -41.562 -0.064 1 45 524 SER B CA 1
ATOM 8254 C C . SER B 1 524 ? -1.967 -42.25 -1.082 1 45 524 SER B C 1
ATOM 8256 O O . SER B 1 524 ? -2.316 -41.656 -2.105 1 45 524 SER B O 1
ATOM 8258 N N . GLY B 1 525 ? -2.197 -43.625 -1.055 1 51.62 525 GLY B N 1
ATOM 8259 C CA . GLY B 1 525 ? -3.137 -44.5 -1.724 1 51.62 525 GLY B CA 1
ATOM 8260 C C . GLY B 1 525 ? -4.535 -43.906 -1.828 1 51.62 525 GLY B C 1
ATOM 8261 O O . GLY B 1 525 ? -4.918 -43.062 -1.023 1 51.62 525 GLY B O 1
ATOM 8262 N N . GLY B 1 526 ? -5.277 -43.969 -2.953 1 60.66 526 GLY B N 1
ATOM 8263 C CA . GLY B 1 526 ? -6.68 -43.625 -3.123 1 60.66 526 GLY B CA 1
ATOM 8264 C C . GLY B 1 526 ? -6.891 -42.25 -3.713 1 60.66 526 GLY B C 1
ATOM 8265 O O . GLY B 1 526 ? -7.984 -41.688 -3.609 1 60.66 526 GLY B O 1
ATOM 8266 N N . ILE B 1 527 ? -5.805 -41.688 -4.16 1 66.88 527 ILE B N 1
ATOM 8267 C CA . ILE B 1 527 ? -5.863 -40.344 -4.707 1 66.88 527 ILE B CA 1
ATOM 8268 C C . ILE B 1 527 ? -6.816 -40.312 -5.902 1 66.88 527 ILE B C 1
ATOM 8270 O O . ILE B 1 527 ? -7.605 -39.375 -6.047 1 66.88 527 ILE B O 1
ATOM 8274 N N . GLY B 1 528 ? -6.812 -41.438 -6.621 1 73.56 528 GLY B N 1
ATOM 8275 C CA . GLY B 1 528 ? -7.668 -41.5 -7.797 1 73.56 528 GLY B CA 1
ATOM 8276 C C . GLY B 1 528 ? -9.148 -41.438 -7.465 1 73.56 528 GLY B C 1
ATOM 8277 O O . GLY B 1 528 ? -9.898 -40.688 -8.086 1 73.56 528 GLY B O 1
ATOM 8278 N N . VAL B 1 529 ? -9.477 -42.188 -6.406 1 84.12 529 VAL B N 1
ATOM 8279 C CA . VAL B 1 529 ? -10.883 -42.281 -6.02 1 84.12 529 VAL B CA 1
ATOM 8280 C C . VAL B 1 529 ? -11.336 -40.969 -5.418 1 84.12 529 VAL B C 1
ATOM 8282 O O . VAL B 1 529 ? -12.422 -40.469 -5.723 1 84.12 529 VAL B O 1
ATOM 8285 N N . ARG B 1 530 ? -10.539 -40.406 -4.652 1 81 530 ARG B N 1
ATOM 8286 C CA . ARG B 1 530 ? -10.844 -39.125 -4.043 1 81 530 ARG B CA 1
ATOM 8287 C C . ARG B 1 530 ? -11.055 -38.062 -5.109 1 81 530 ARG B C 1
ATOM 8289 O O . ARG B 1 530 ? -11.984 -37.25 -5.016 1 81 530 ARG B O 1
ATOM 8296 N N . ASN B 1 531 ? -10.18 -38.094 -6.055 1 75.44 531 ASN B N 1
ATOM 8297 C CA . ASN B 1 531 ? -10.297 -37.125 -7.156 1 75.44 531 ASN B CA 1
ATOM 8298 C C . ASN B 1 531 ? -11.617 -37.312 -7.902 1 75.44 531 ASN B C 1
ATOM 8300 O O . ASN B 1 531 ? -12.227 -36.312 -8.312 1 75.44 531 ASN B O 1
ATOM 8304 N N . CYS B 1 532 ? -11.922 -38.469 -8.039 1 82 532 CYS B N 1
ATOM 8305 C CA . CYS B 1 532 ? -13.18 -38.781 -8.719 1 82 532 CYS B CA 1
ATOM 8306 C C . CYS B 1 532 ? -14.367 -38.219 -7.938 1 82 532 CYS B C 1
ATOM 8308 O O . CYS B 1 532 ? -15.266 -37.625 -8.523 1 82 532 CYS B O 1
ATOM 8310 N N . PHE B 1 533 ? -14.344 -38.406 -6.629 1 85.94 533 PHE B N 1
ATOM 8311 C CA . PHE B 1 533 ? -15.422 -37.906 -5.777 1 85.94 533 PHE B CA 1
ATOM 8312 C C . PHE B 1 533 ? -15.508 -36.406 -5.84 1 85.94 533 PHE B C 1
ATOM 8314 O O . PHE B 1 533 ? -16.594 -35.844 -6.004 1 85.94 533 PHE B O 1
ATOM 8321 N N . GLN B 1 534 ? -14.414 -35.781 -5.77 1 77.81 534 GLN B N 1
ATOM 8322 C CA . GLN B 1 534 ? -14.352 -34.344 -5.816 1 77.81 534 GLN B CA 1
ATOM 8323 C C . GLN B 1 534 ? -14.859 -33.812 -7.152 1 77.81 534 GLN B C 1
ATOM 8325 O O . GLN B 1 534 ? -15.57 -32.812 -7.199 1 77.81 534 GLN B O 1
ATOM 8330 N N . ARG B 1 535 ? -14.508 -34.469 -8.164 1 76.19 535 ARG B N 1
ATOM 8331 C CA . ARG B 1 535 ? -14.93 -34.062 -9.5 1 76.19 535 ARG B CA 1
ATOM 8332 C C . ARG B 1 535 ? -16.438 -34.188 -9.664 1 76.19 535 ARG B C 1
ATOM 8334 O O . ARG B 1 535 ? -17.078 -33.281 -10.242 1 76.19 535 ARG B O 1
ATOM 8341 N N . LEU B 1 536 ? -16.938 -35.219 -9.188 1 84.5 536 LEU B N 1
ATOM 8342 C CA . LEU B 1 536 ? -18.391 -35.406 -9.266 1 84.5 536 LEU B CA 1
ATOM 8343 C C . LEU B 1 536 ? -19.141 -34.312 -8.5 1 84.5 536 LEU B C 1
ATOM 8345 O O . LEU B 1 536 ? -20.141 -33.812 -8.977 1 84.5 536 LEU B O 1
ATOM 8349 N N . GLU B 1 537 ? -18.609 -34.031 -7.367 1 82.12 537 GLU B N 1
ATOM 8350 C CA . GLU B 1 537 ? -19.188 -32.969 -6.551 1 82.12 537 GLU B CA 1
ATOM 8351 C C . GLU B 1 537 ? -19.109 -31.625 -7.262 1 82.12 537 GLU B C 1
ATOM 8353 O O . GLU B 1 537 ? -20.062 -30.844 -7.227 1 82.12 537 GLU B O 1
ATOM 8358 N N . GLN B 1 538 ? -18.078 -31.375 -7.879 1 74.69 538 GLN B N 1
ATOM 8359 C CA . GLN B 1 538 ? -17.844 -30.109 -8.547 1 74.69 538 GLN B CA 1
ATOM 8360 C C . GLN B 1 538 ? -18.766 -29.953 -9.766 1 74.69 538 GLN B C 1
ATOM 8362 O O . GLN B 1 538 ? -19.266 -28.859 -10.031 1 74.69 538 GLN B O 1
ATOM 8367 N N . ILE B 1 539 ? -18.938 -31.031 -10.445 1 78.25 539 ILE B N 1
ATOM 8368 C CA . ILE B 1 539 ? -19.672 -30.969 -11.703 1 78.25 539 ILE B CA 1
ATOM 8369 C C . ILE B 1 539 ? -21.172 -31 -11.422 1 78.25 539 ILE B C 1
ATOM 8371 O O . ILE B 1 539 ? -21.938 -30.234 -12.016 1 78.25 539 ILE B O 1
ATOM 8375 N N . PHE B 1 540 ? -21.594 -31.844 -10.5 1 82.75 540 PHE B N 1
ATOM 8376 C CA . PHE B 1 540 ? -23.031 -32.094 -10.375 1 82.75 540 PHE B CA 1
ATOM 8377 C C . PHE B 1 540 ? -23.547 -31.578 -9.039 1 82.75 540 PHE B C 1
ATOM 8379 O O . PHE B 1 540 ? -24.766 -31.469 -8.836 1 82.75 540 PHE B O 1
ATOM 8386 N N . GLY B 1 541 ? -22.719 -31.266 -8.078 1 81.81 541 GLY B N 1
ATOM 8387 C CA . GLY B 1 541 ? -23.109 -30.75 -6.773 1 81.81 541 GLY B CA 1
ATOM 8388 C C . GLY B 1 541 ? -22.969 -31.766 -5.66 1 81.81 541 GLY B C 1
ATOM 8389 O O . GLY B 1 541 ? -22.75 -32.938 -5.922 1 81.81 541 GLY B O 1
ATOM 8390 N N . PRO B 1 542 ? -23.094 -31.391 -4.41 1 83 542 PRO B N 1
ATOM 8391 C CA . PRO B 1 542 ? -22.859 -32.25 -3.244 1 83 542 PRO B CA 1
ATOM 8392 C C . PRO B 1 542 ? -23.891 -33.375 -3.127 1 83 542 PRO B C 1
ATOM 8394 O O . PRO B 1 542 ? -23.609 -34.406 -2.521 1 83 542 PRO B O 1
ATOM 8397 N N . SER B 1 543 ? -25.031 -33.125 -3.77 1 88.06 543 SER B N 1
ATOM 8398 C CA . SER B 1 543 ? -26.094 -34.125 -3.691 1 88.06 543 SER B CA 1
ATOM 8399 C C . SER B 1 543 ? -25.766 -35.344 -4.523 1 88.06 543 SER B C 1
ATOM 8401 O O . SER B 1 543 ? -26.391 -36.406 -4.367 1 88.06 543 SER B O 1
ATOM 8403 N N . TYR B 1 544 ? -24.812 -35.312 -5.285 1 87.94 544 TYR B N 1
ATOM 8404 C CA . TYR B 1 544 ? -24.469 -36.406 -6.191 1 87.94 544 TYR B CA 1
ATOM 8405 C C . TYR B 1 544 ? -23.172 -37.062 -5.777 1 87.94 544 TYR B C 1
ATOM 8407 O O . TYR B 1 544 ? -22.516 -37.719 -6.594 1 87.94 544 TYR B O 1
ATOM 8415 N N . LEU B 1 545 ? -22.797 -36.844 -4.543 1 90.44 545 LEU B N 1
ATOM 8416 C CA . LEU B 1 545 ? -21.641 -37.562 -3.992 1 90.44 545 LEU B CA 1
ATOM 8417 C C . LEU B 1 545 ? -21.906 -39.062 -3.914 1 90.44 545 LEU B C 1
ATOM 8419 O O . LEU B 1 545 ? -23 -39.469 -3.549 1 90.44 545 LEU B O 1
ATOM 8423 N N . PRO B 1 546 ? -20.875 -39.906 -4.211 1 93.94 546 PRO B N 1
ATOM 8424 C CA . PRO B 1 546 ? -21.047 -41.375 -4.168 1 93.94 546 PRO B CA 1
ATOM 8425 C C . PRO B 1 546 ? -21.25 -41.906 -2.748 1 93.94 546 PRO B C 1
ATOM 8427 O O . PRO B 1 546 ? -20.797 -41.281 -1.785 1 93.94 546 PRO B O 1
ATOM 8430 N N . GLN B 1 547 ? -22.031 -42.938 -2.625 1 94.62 547 GLN B N 1
ATOM 8431 C CA . GLN B 1 547 ? -22.172 -43.688 -1.375 1 94.62 547 GLN B CA 1
ATOM 8432 C C . GLN B 1 547 ? -21.219 -44.875 -1.342 1 94.62 547 GLN B C 1
ATOM 8434 O O . GLN B 1 547 ? -21.141 -45.625 -2.309 1 94.62 547 GLN B O 1
ATOM 8439 N N . VAL B 1 548 ? -20.438 -45 -0.251 1 95.62 548 VAL B N 1
ATOM 8440 C CA . VAL B 1 548 ? -19.484 -46.094 -0.124 1 95.62 548 VAL B CA 1
ATOM 8441 C C . VAL B 1 548 ? -19.875 -47 1.037 1 95.62 548 VAL B C 1
ATOM 8443 O O . VAL B 1 548 ? -20.016 -46.531 2.174 1 95.62 548 VAL B O 1
ATOM 8446 N N . VAL B 1 549 ? -20.219 -48.219 0.728 1 95.38 549 VAL B N 1
ATOM 8447 C CA . VAL B 1 549 ? -20.469 -49.25 1.741 1 95.38 549 VAL B CA 1
ATOM 8448 C C . VAL B 1 549 ? -19.359 -50.281 1.711 1 95.38 549 VAL B C 1
ATOM 8450 O O . VAL B 1 549 ? -19.172 -50.969 0.701 1 95.38 549 VAL B O 1
ATOM 8453 N N . SER B 1 550 ? -18.547 -50.406 2.77 1 94.94 550 SER B N 1
ATOM 8454 C CA . SER B 1 550 ? -17.422 -51.344 2.824 1 94.94 550 SER B CA 1
ATOM 8455 C C . SER B 1 550 ? -17.188 -51.844 4.246 1 94.94 550 SER B C 1
ATOM 8457 O O . SER B 1 550 ? -17.453 -51.125 5.211 1 94.94 550 SER B O 1
ATOM 8459 N N . ALA B 1 551 ? -16.859 -53.094 4.457 1 93.75 551 ALA B N 1
ATOM 8460 C CA . ALA B 1 551 ? -16.438 -53.688 5.715 1 93.75 551 ALA B CA 1
ATOM 8461 C C . ALA B 1 551 ? -15.297 -54.688 5.492 1 93.75 551 ALA B C 1
ATOM 8463 O O . ALA B 1 551 ? -15.234 -55.344 4.457 1 93.75 551 ALA B O 1
ATOM 8464 N N . PRO B 1 552 ? -14.383 -54.75 6.484 1 92.62 552 PRO B N 1
ATOM 8465 C CA . PRO B 1 552 ? -13.273 -55.688 6.316 1 92.62 552 PRO B CA 1
ATOM 8466 C C . PRO B 1 552 ? -13.742 -57.094 6.043 1 92.62 552 PRO B C 1
ATOM 8468 O O . PRO B 1 552 ? -14.57 -57.625 6.785 1 92.62 552 PRO B O 1
ATOM 8471 N N . GLY B 1 553 ? -13.312 -57.625 4.992 1 90.94 553 GLY B N 1
ATOM 8472 C CA . GLY B 1 553 ? -13.609 -59 4.633 1 90.94 553 GLY B CA 1
ATOM 8473 C C . GLY B 1 553 ? -14.883 -59.125 3.814 1 90.94 553 GLY B C 1
ATOM 8474 O O . GLY B 1 553 ? -15.234 -60.25 3.387 1 90.94 553 GLY B O 1
ATOM 8475 N N . GLN B 1 554 ? -15.68 -58.125 3.596 1 91.81 554 GLN B N 1
ATOM 8476 C CA . GLN B 1 554 ? -16.969 -58.219 2.914 1 91.81 554 GLN B CA 1
ATOM 8477 C C . GLN B 1 554 ? -16.938 -57.469 1.584 1 91.81 554 GLN B C 1
ATOM 8479 O O . GLN B 1 554 ? -17.953 -57.375 0.882 1 91.81 554 GLN B O 1
ATOM 8484 N N . GLY B 1 555 ? -15.859 -56.906 1.225 1 94.56 555 GLY B N 1
ATOM 8485 C CA . GLY B 1 555 ? -15.75 -56.188 -0.033 1 94.56 555 GLY B CA 1
ATOM 8486 C C . GLY B 1 555 ? -16.219 -54.75 0.063 1 94.56 555 GLY B C 1
ATOM 8487 O O . GLY B 1 555 ? -16.344 -54.188 1.161 1 94.56 555 GLY B O 1
ATOM 8488 N N . THR B 1 556 ? -16.328 -54.031 -1.038 1 95.5 556 THR B N 1
ATOM 8489 C CA . THR B 1 556 ? -16.672 -52.625 -1.112 1 95.5 556 THR B CA 1
ATOM 8490 C C . THR B 1 556 ? -17.719 -52.375 -2.195 1 95.5 556 THR B C 1
ATOM 8492 O O . THR B 1 556 ? -17.656 -53 -3.27 1 95.5 556 THR B O 1
ATOM 8495 N N . CYS B 1 557 ? -18.703 -51.594 -1.873 1 96.94 557 CYS B N 1
ATOM 8496 C CA . CYS B 1 557 ? -19.719 -51.188 -2.832 1 96.94 557 CYS B CA 1
ATOM 8497 C C . CYS B 1 557 ? -19.781 -49.656 -2.924 1 96.94 557 CYS B C 1
ATOM 8499 O O . CYS B 1 557 ? -19.953 -48.969 -1.91 1 96.94 557 CYS B O 1
ATOM 8501 N N . ILE B 1 558 ? -19.547 -49.125 -4.129 1 96.69 558 ILE B N 1
ATOM 8502 C CA . ILE B 1 558 ? -19.641 -47.688 -4.387 1 96.69 558 ILE B CA 1
ATOM 8503 C C . ILE B 1 558 ? -20.781 -47.406 -5.367 1 96.69 558 ILE B C 1
ATOM 8505 O O . ILE B 1 558 ? -20.828 -48 -6.445 1 96.69 558 ILE B O 1
ATOM 8509 N N . ASP B 1 559 ? -21.703 -46.656 -5.102 1 95.5 559 ASP B N 1
ATOM 8510 C CA . ASP B 1 559 ? -22.797 -46.312 -6.02 1 95.5 559 ASP B CA 1
ATOM 8511 C C . ASP B 1 559 ? -23.031 -44.812 -6.086 1 95.5 559 ASP B C 1
ATOM 8513 O O . ASP B 1 559 ? -22.859 -44.125 -5.09 1 95.5 559 ASP B O 1
ATOM 8517 N N . PHE B 1 560 ? -23.328 -44.25 -7.223 1 95.31 560 PHE B N 1
ATOM 8518 C CA . PHE B 1 560 ? -23.578 -42.844 -7.434 1 95.31 560 PHE B CA 1
ATOM 8519 C C . PHE B 1 560 ? -24.516 -42.625 -8.609 1 95.31 560 PHE B C 1
ATOM 8521 O O . PHE B 1 560 ? -24.75 -43.531 -9.398 1 95.31 560 PHE B O 1
ATOM 8528 N N . MET B 1 561 ? -25.125 -41.438 -8.664 1 94.56 561 MET B N 1
ATOM 8529 C CA . MET B 1 561 ? -26.062 -41.031 -9.711 1 94.56 561 MET B CA 1
ATOM 8530 C C . MET B 1 561 ? -25.469 -39.969 -10.625 1 94.56 561 MET B C 1
ATOM 8532 O O . MET B 1 561 ? -24.75 -39.094 -10.164 1 94.56 561 MET B O 1
ATOM 8536 N N . LEU B 1 562 ? -25.656 -40.125 -11.891 1 94.62 562 LEU B N 1
ATOM 8537 C CA . LEU B 1 562 ? -25.219 -39.156 -12.891 1 94.62 562 LEU B CA 1
ATOM 8538 C C . LEU B 1 562 ? -26.406 -38.562 -13.633 1 94.62 562 LEU B C 1
ATOM 8540 O O . LEU B 1 562 ? -27.016 -39.25 -14.469 1 94.62 562 LEU B O 1
ATOM 8544 N N . PRO B 1 563 ? -26.703 -37.312 -13.367 1 91.94 563 PRO B N 1
ATOM 8545 C CA . PRO B 1 563 ? -27.797 -36.688 -14.094 1 91.94 563 PRO B CA 1
ATOM 8546 C C . PRO B 1 563 ? -27.453 -36.406 -15.555 1 91.94 563 PRO B C 1
ATOM 8548 O O . PRO B 1 563 ? -26.281 -36.344 -15.906 1 91.94 563 PRO B O 1
ATOM 8551 N N . MET B 1 564 ? -28.484 -36.375 -16.391 1 86.44 564 MET B N 1
ATOM 8552 C CA . MET B 1 564 ? -28.266 -35.969 -17.766 1 86.44 564 MET B CA 1
ATOM 8553 C C . MET B 1 564 ? -27.781 -34.531 -17.844 1 86.44 564 MET B C 1
ATOM 8555 O O . MET B 1 564 ? -28.391 -33.625 -17.266 1 86.44 564 MET B O 1
ATOM 8559 N N . PRO B 1 565 ? -26.469 -34.438 -18.297 1 74.31 565 PRO B N 1
ATOM 8560 C CA . PRO B 1 565 ? -25.984 -33.062 -18.359 1 74.31 565 PRO B CA 1
ATOM 8561 C C . PRO B 1 565 ? -26.891 -32.156 -19.188 1 74.31 565 PRO B C 1
ATOM 8563 O O . PRO B 1 565 ? -27.516 -32.594 -20.141 1 74.31 565 PRO B O 1
ATOM 8566 N N . ALA B 1 566 ? -27.172 -31.062 -18.594 1 53.56 566 ALA B N 1
ATOM 8567 C CA . ALA B 1 566 ? -27.953 -30.094 -19.359 1 53.56 566 ALA B CA 1
ATOM 8568 C C . ALA B 1 566 ? -27.25 -29.734 -20.656 1 53.56 566 ALA B C 1
ATOM 8570 O O . ALA B 1 566 ? -26.016 -29.75 -20.734 1 53.56 566 ALA B O 1
ATOM 8571 N N . ARG B 1 567 ? -27.875 -29.938 -21.891 1 44.53 567 ARG B N 1
ATOM 8572 C CA . ARG B 1 567 ? -27.281 -29.453 -23.141 1 44.53 567 ARG B CA 1
ATOM 8573 C C . ARG B 1 567 ? -26.375 -28.25 -22.891 1 44.53 567 ARG B C 1
ATOM 8575 O O . ARG B 1 567 ? -26.812 -27.25 -22.312 1 44.53 567 ARG B O 1
ATOM 8582 N N . VAL B 1 568 ? -25.219 -28.562 -22.375 1 36.88 568 VAL B N 1
ATOM 8583 C CA . VAL B 1 568 ? -24.375 -27.391 -22.562 1 36.88 568 VAL B CA 1
ATOM 8584 C C . VAL B 1 568 ? -24.078 -27.188 -24.047 1 36.88 568 VAL B C 1
ATOM 8586 O O . VAL B 1 568 ? -23.844 -28.156 -24.781 1 36.88 568 VAL B O 1
#

InterPro domains:
  IPR003594 Histidine kinase/HSP90-like ATPase domain [PF02518] (462-565)
  IPR003594 Histidine kinase/HSP90-like ATPase domain [SM00387] (458-566)
  IPR005467 Histidine kinase domain [PS50109] (462-566)
  IPR010559 Signal transduction histidine kinase, internal region [PF06580] (365-443)
  IPR011620 Signal transduction histidine kinase, 5TM receptor LytS, transmembrane region [PF07694] (31-193)
  IPR036890 Histidine kinase/HSP90-like ATPase superfamily [G3DSA:3.30.565.10] (425-566)
  IPR036890 Histidine kinase/HSP90-like ATPase superfamily [SSF55874] (419-563)
  IPR050640 Bacterial two-component sensor kinase systems [PTHR34220] (37-565)

Foldseek 3Di:
DPPVVVVVLVVVLLVLLLVLLVVLCVLFVLVCPDDDDHGDPSSLVVLLVSLLVNLQVQQQSQCPPPNQSLGLNLLSLLQSLLVNAQVSNQSSLCSNLVNQCVVQPVDQLSNLQSVLSNVLSNVSRHVCVVVPPNSLALVVQLVSLLVSLVVSLVSSCVPGPDNVVSVVSCVRNSVVSSVCNSVSNSSSSVSSVVVSVVVVVVVVVVVVLLVVLLVQLLVLCLLPDALVSQASNQVSCVVSPPFQKKWKWFLFFTSYIDHAPCVPRDHPHGDQWPLQNVCQVPQDKDKFQAPVNRRDPDPPGQFGIKTWHFADEPRHTGIIIMTTHGPVGGDDPVVNVSRHVSSVSSNVSNNVSVVVVVVVVVVVVVVVLQVVLCPPVLVVLLVVLLVVCCPVPVPLSVVLVVLVVLLSVCSNVLPDAWDFQLSQVSNLVSSVSSVCSNVPPLEAEAEAEDPPRRRFTDRPLLVNLVVVCCQPVFFVVAPSHWYWYWHWDDDVQKIKIKIWIQGQWDDPVVVVVLQDPDPDDPPDPNPSSSVSQVVQCVVPNPVFGWDWDTDGRGTIMIMTIGGRPDPD/DPPVLVVVLVVVLLVLLLVLLVVLCVLFVLVCPDDDDHGDPRSLVVLLVSLLVNLQVQQQSQCPPPNQSLGLNLLSLLQQLLVNAQVSNQSSLCSNLVNQCVVDPVDQLSNLQSVLSNVLSNVSRHVCVVVVPNSLALVNQLVSLLVSLVVSLVSSCVPGPDNVVSVVSCVRNSVVSSVCNSVSNSSSSVSSVVVSVVVVVVVVVVVVLLVVLLVQLLVLCLLPDALVSQASNQVSCVVSPPFQKKWKWFLFFTSYIDHAPCVPRDHPHGDQWPLQNVCQVPQDKDKFQAPVNRRDPDPPGQFGIKTWHFADEPRHTGIIIMTTHGPVGGDDPVVNVSRHVSSVSSNVSNNVSVVVVVVVVVVVVVVVLQVVLCPPVLVVLLVVLLVVCCVVPVVLSVVLVVLVVLLSVCSNVLPDAWDFQLSQVSNLVSSVSSVCSNVPPLEAEAEAEDPPRRRFTDRHLLVNLVVVCCQPVFFVVAPSHWYWYWHWDDDPQKIKIKIWIQGQWDDPVVVVVLQDPPPDDPPDPNPSSSVSQVVQCVPPNPVFGWDWDTDGRGTIMIMTIGGRPDPD

Radius of gyration: 45.22 Å; Cα contacts (8 Å, |Δi|>4): 2118; chains: 2; bounding box: 76×144×103 Å

Sequence (1136 aa):
MNSDALILALAERLGLIVAGAFLLLTITPIHKMRLRQGPSWRSTLLQILFFGAAGILGTYGGNLVSQSVANLRAMAVITGGLFGGPVVGIASGLIAGGHRILIDIGGFSAVPCGLSTMIEGAAAGLLTLYLKERSVDWRWAAGLALGGETLHMGMVLALSHSFAEAVELVRIIAAPMIILNTLGAATFVQVINVVFRYRARQDSVQAQEILDIANSTVSHLRSGLTPESALATARIIHSRVAVGAVAITDETNVLAHIGVGDDHHLAGRPIVTEATRTVLETGQPMFLSAKEGIGCGHPNCPFASAIIVPLTKGGSVAGTLKFYGTANKSLDLLLFELGKGLGNLFSTQLELENIQITERMLAHAEIRRLQAQINPHFLFNSLNTITSFCRTSPEKARSLLQDLSSYLRKSLEASRGFVPLSEELDQIRCYLAIEQARFGERIRIDFDVQEGCESWPIPPLIIQPLVENSVRHGILAHENGGEIRVQVRKEGACLHVEVKDDGVGMDQSQVNRLFAKTRLDSRSGGIGVRNCFQRLEQIFGPSYLPQVVSAPGQGTCIDFMLPMPARVMNSDALILALAERLGLIVAGAFLLLTITPIHKMRLRQGPSWRSTLLQILFFGAAGILGTYGGNLVSQSVANLRAMAVITGGLFGGPVVGIASGLIAGGHRILIDIGGFSAVPCGLSTMIEGAAAGLLTLYLKERSVDWRWAAGLALGGETLHMGMVLALSHSFAEAVELVRIIAAPMIILNTLGAATFVQVINVVFRYRARQDSVQAQEILDIANSTVSHLRSGLTPESALATARIIHSRVAVGAVAITDETNVLAHIGVGDDHHLAGRPIVTEATRTVLETGQPMFLSAKEGIGCGHPNCPFASAIIVPLTKGGSVAGTLKFYGTANKSLDLLLFELGKGLGNLFSTQLELENIQITERMLAHAEIRRLQAQINPHFLFNSLNTITSFCRTSPEKARSLLQDLSSYLRKSLEASRGFVPLSEELDQIRCYLAIEQARFGERIRIDFDVQEGCESWPIPPLIIQPLVENSVRHGILAHENGGEIRVQVRKEGACLHVEVKDDGVGMDQSQVNRLFAKTRLDSRSGGIGVRNCFQRLEQIFGPSYLPQVVSAPGQGTCIDFMLPMPARV

Solvent-accessible surface area (backbone atoms only — not comparable to full-atom values): 55444 Å² total; per-residue (Å²): 130,60,66,63,60,52,51,50,53,48,50,54,47,49,41,39,41,52,12,48,36,40,50,45,52,67,58,34,55,67,59,45,62,36,36,73,55,71,84,52,70,64,40,51,51,50,47,24,52,49,23,14,50,45,10,44,52,14,49,65,70,11,50,78,54,85,83,41,60,44,41,40,28,54,21,27,11,29,42,26,0,29,68,63,23,40,67,22,0,34,51,7,4,43,47,20,13,46,47,44,27,66,76,32,70,86,39,69,54,18,60,33,53,12,50,36,29,26,48,36,1,32,52,28,3,52,47,19,78,74,45,54,82,63,26,69,34,35,68,58,34,25,50,50,29,40,53,36,41,50,48,30,50,51,34,31,47,69,66,26,85,47,53,71,59,28,51,57,47,44,69,68,46,41,64,60,34,29,51,50,20,15,51,43,12,19,49,43,35,42,50,36,46,53,52,49,51,51,48,42,50,53,52,15,51,49,46,35,51,54,33,49,50,50,50,66,34,54,68,42,32,45,83,26,94,39,49,66,28,31,37,55,37,30,49,52,48,47,70,61,38,36,52,37,22,20,33,28,31,42,80,57,30,24,38,18,52,44,54,68,56,53,88,78,50,47,55,75,35,67,68,73,34,53,46,56,53,49,23,56,72,69,56,49,65,44,80,35,81,40,46,77,60,44,40,65,86,57,88,82,56,62,53,28,23,39,34,42,22,39,23,39,39,89,91,36,60,49,18,34,45,34,42,28,7,23,78,88,29,64,73,50,65,39,55,47,29,44,46,47,32,48,25,51,41,50,16,52,36,34,37,52,30,49,52,50,52,52,52,52,50,50,45,50,49,51,38,46,52,55,46,64,48,54,54,62,68,57,52,48,51,50,42,52,47,38,38,64,24,17,78,79,36,23,67,57,22,29,54,45,41,51,27,48,45,53,30,50,51,53,45,68,58,46,82,61,68,65,36,40,40,47,57,55,51,50,37,43,49,26,51,46,54,48,51,28,69,64,56,38,83,33,57,37,79,45,82,47,66,46,88,84,50,47,70,44,60,33,67,58,70,56,60,49,42,50,54,50,43,38,45,63,62,15,18,66,67,25,93,84,24,31,44,37,38,42,36,35,42,78,54,90,72,25,38,36,41,33,45,34,32,52,11,38,35,38,52,70,69,60,58,54,56,48,70,54,84,67,88,69,63,91,80,56,88,58,54,57,46,27,50,36,45,51,48,40,25,69,75,70,30,74,88,35,48,63,47,76,52,52,36,69,67,63,4,37,35,40,35,37,55,45,58,67,68,69,88,119,127,60,67,63,59,51,51,49,53,49,49,52,47,49,41,38,41,51,12,49,35,39,49,44,51,66,58,34,56,67,58,47,62,36,38,75,54,70,84,51,71,64,40,51,50,51,47,24,54,50,22,14,49,44,10,45,50,16,50,65,69,11,51,77,55,85,81,43,58,46,41,42,28,56,20,27,10,30,42,26,0,29,69,62,23,40,67,23,0,34,49,7,4,44,46,20,12,47,47,45,26,65,76,33,71,86,40,67,52,18,60,34,53,13,51,36,30,26,48,34,1,33,52,29,3,53,47,21,77,74,46,54,83,64,26,70,34,36,69,55,34,24,50,51,29,39,54,36,40,49,47,29,51,50,35,32,49,70,66,26,84,47,53,70,60,28,51,56,48,43,72,67,46,42,63,60,35,28,51,49,20,14,52,43,11,18,49,43,36,42,49,35,45,52,52,49,50,50,48,44,50,54,52,15,52,50,46,34,51,54,33,48,52,50,48,67,34,52,68,41,31,45,81,26,95,40,50,68,28,32,38,54,38,31,48,52,48,49,69,60,37,36,52,37,21,20,33,29,31,42,79,56,31,24,38,17,52,43,54,67,58,54,87,77,49,48,56,74,34,67,70,72,35,54,47,58,52,50,22,57,73,70,56,47,67,44,80,36,80,40,46,77,60,44,42,66,87,55,87,83,57,62,55,28,22,37,35,42,21,38,23,38,40,89,90,37,60,49,18,34,44,33,40,28,8,24,78,89,28,63,74,51,65,38,54,47,29,44,45,46,33,49,25,52,41,49,16,52,35,32,38,52,32,50,53,49,52,52,51,49,49,51,46,49,50,50,36,48,51,55,46,63,46,55,55,62,66,58,52,50,51,50,43,53,48,38,38,65,25,16,77,79,36,24,66,58,22,28,54,44,41,50,26,48,46,52,30,51,50,52,45,68,57,47,84,58,69,67,36,40,40,46,60,55,51,49,35,42,50,27,50,47,55,48,50,28,69,65,57,38,85,32,56,38,78,44,82,47,66,46,88,84,51,48,71,43,60,34,67,57,70,58,61,49,42,50,53,50,44,38,45,63,61,16,18,67,67,25,93,85,23,31,46,38,37,41,40,36,42,78,55,90,72,25,38,37,39,35,45,33,31,52,12,37,34,37,51,70,69,58,56,53,56,49,69,57,84,68,87,70,64,93,79,56,87,58,55,58,47,26,50,35,45,52,49,39,25,69,75,72,29,75,88,36,47,63,47,77,52,51,36,69,67,64,3,37,35,39,35,38,57,45,57,66,68,68,90,119

Organism: Desulfomicrobium norvegicum (strain DSM 1741 / NCIMB 8310) (NCBI:txid52561)

Nearest PDB structures (foldseek):
  6swk-assembly1_A-2  TM=7.875E-01  e=5.105E-11  Geobacillus stearothermophilus
  6swj-assembly1_A-2  TM=7.797E-01  e=7.291E-11  Geobacillus stearothermophilus
  5c93-assembly1_B  TM=6.747E-01  e=1.773E-07  Lactiplantibacillus plantarum 16
  4u7n-assembly1_A  TM=5.736E-01  e=7.375E-07  Lactiplantibacillus plantarum JDM1
  5c93-assembly1_A  TM=5.236E-01  e=3.953E-07  Lactiplantibacillus plantarum 16

pLDDT: mean 82.98, std 14.54, range [35.81, 97.88]

Secondary structure (DSSP, 8-state):
--HHHHHHHHHHHHHHHHHHHHHHHHHS-GGGGTSS----HHHHHHHHHHHHHHHHHHHHGGGGTTTS----HHHHHHHHHHHH-HHHHHHHHHHHHHHHHHHTTT-TTHHHHHHHHHHHHHHHHHHHHHHGGG-S-HHHHHHHHHHHHHHHHHHHHHHSS-HHHHHHHHHHHHHHHHHHHHHHHHHHHHHHHHHHHHHHHHHHHHHHHHHHHHHHHHTGGGG-S-HHHHHHHHHHHHHHS--SEEEEE-SSBEEEEEETTTTTS-TTSBP--HHHHHHHHH---EEE-SHHHH----TT----EEEEEEEEETTEEEEEEEEEE-SSS---HHHHHHHHHHHHHHHHHHHHHHHHHHHHHHHHHHHHHHHHH--HHHHHHHHHHHHHHHHH-HHHHHHHHHHHHHHHHHHHHTTSS-EEHHHHHHHHHHHHHHHHHHHGGGEEEEEEE-TT-TT-EE-TTSSHHHHHHIIIIIITTSTT-EEEEEEEEEETTEEEEEEEE-SS---HHHHHHTT--S---TTSS-HHHHHHHHHHHHHH-GGGPPEEEEETTTEEEEEEEEE-----/--HHHHHHHHHHHHHHHHHHHHHHHHHS-GGGGTSS----HHHHHHHHHHHHHHHHHHHHGGGGTTTS----HHHHHHHHHHHH-HHHHHHHHHHHHHHHHHHTTT-SSHHHHHHHHHHHHHHHHHHHHHHGGG-S-HHHHHHHHHHHHHHHHHHHHHHSS-HHHHHHHHHHHHHHHHHHHHHHHHHHHHHHHHHHHHHHHHHHHHHHHHHHHHHHHHTGGGG-S-HHHHHHHHHHHHHHS--SEEEEE-SSBEEEEEETTTTTS-TTSBP--HHHHHHHHH---EEE-SHHHH----TT----EEEEEEEEETTEEEEEEEEEE-SSS---HHHHHHHHHHHHHHHHHHHHHHHHHHHHHHHHHHHHHHHHHS-HHHHHHHHHHHHHHHHH-HHHHHHHHHHHHHHHHHHHHTTSS-EEHHHHHHHHHHHHHHHHHHHGGGEEEEEEE-TT-TT-EE-TTSSHHHHHHIIIIIITTSTT-EEEEEEEEEETTEEEEEEEE-SS---HHHHHHTT--S---TTSS-HHHHHHHHHHHHHH-GGGPPEEEEETTTEEEEEEEEE-----